Protein AF-A0A5M9JIN4-F1 (afdb_monomer)

Organism: Monilinia fructicola (NCBI:txid38448)

Sequence (769 aa):
MAGIDHVDLVVVGAGWFGLAGAKTYLQIHPEANIVVLADNETIGGVWANDRLYPGLKTNNILGALEYSEFPMTTEKYGVKPGEYIPGSVIHQYLEDFAKEYNVYDKIRFVSKALSAEHKDGGGWIITIASSVSPANFDEYKISTSKLIVATGLTSEAFVPSLPGTENFAAPLFHAKEFPNHLDTLETAKKVCVFGGAKSSYDMAYAYASKGIHVDWIIRESGHGPGWMSESPCIYGDYDGYGTIRSWLHGTTAGRWFVDKYWENSNAEIKMVNNYDGHPETAKLKPWSNSFFVGSMLSILNHDTDIFELLRKGVISVHIGDIVNLSANTVNLSNGDKIQTDAFVCATGWKHIPPLEFLPKGIDLGLPHTPEPGEPDALIERADEEILARFPRLRDQPISSKKAKSMEGTPEGKLEPFRLFRFMVSAQIHRISRYRFYGLHSISLYVVYVPISSTLVEPPRKWFSSPATTKVQIPELADTEDPPAYTPYDTPAQSIVSVAPPDFSSLPSSSSPSNIPSSIPSSIPISNPVSSSRSVSLSGPLRILDSVSASSSVTLYHHVTVTGPVKSSSKVHLYDDVTVEGDVKSSSSVVLDGGEEKGGVRILGTVKSSSSVEMTGDVYVQEDVKSSSKVVLEGVGGLVRIGGKVDASGSVSIKGRVEVEKVESSGKIVIQSLEKQKVVFGELDSRGGMEIEGDVEIRSEFKASGNVRIIGRLHVYGDFTVKAMSKSALAQNSLWMEKDDTWELRAHDIVSEFGYNNQPAFERRMNIFL

Solvent-accessible surface area (backbone atoms only — not comparable to full-atom values): 42097 Å² total; per-residue (Å²): 128,83,82,69,49,77,33,63,29,39,28,39,21,43,13,73,45,22,50,37,49,51,38,47,46,36,78,75,40,76,87,58,52,54,40,32,25,17,65,42,87,44,57,27,54,76,35,8,68,84,48,49,55,87,83,46,51,45,87,46,38,56,90,62,63,43,49,96,93,52,77,82,51,42,92,82,63,74,54,49,84,81,37,61,41,42,39,69,50,52,21,51,52,48,48,51,52,25,52,77,60,66,42,48,90,31,53,40,55,25,26,34,54,52,31,44,34,58,41,92,95,51,22,40,36,37,36,28,37,34,52,92,43,101,90,50,66,56,75,47,55,42,32,25,41,26,40,38,43,18,61,63,66,73,66,48,75,36,77,66,68,56,52,40,55,94,48,39,73,34,59,73,45,45,65,74,49,42,52,84,46,56,63,50,73,76,72,42,65,30,32,33,36,35,32,39,34,65,61,26,54,51,52,47,44,57,38,35,79,69,71,22,32,28,48,33,34,28,39,55,30,36,71,46,32,32,44,67,42,80,85,79,56,33,50,62,63,90,75,69,50,46,70,60,48,50,41,31,50,59,34,73,69,28,35,51,51,53,50,51,50,51,54,49,53,54,50,50,47,46,56,76,69,39,22,83,77,38,80,48,40,40,69,51,50,49,63,52,62,72,66,80,52,55,91,37,55,35,58,88,75,64,98,62,69,64,65,59,38,30,75,68,64,33,34,46,68,41,78,27,38,82,66,35,38,48,45,45,30,43,32,32,71,77,68,51,73,49,68,35,55,32,37,37,39,28,59,56,46,40,92,60,73,83,52,47,60,34,60,82,88,66,70,53,32,60,65,42,78,70,70,98,80,75,81,59,64,64,58,56,51,47,50,50,54,50,38,66,62,26,52,70,56,74,73,66,78,78,51,37,98,57,54,56,83,58,56,83,55,77,89,68,76,59,41,68,75,53,28,56,90,41,30,29,29,59,51,52,59,56,57,55,70,78,60,67,97,89,70,79,71,55,44,58,37,42,57,64,77,73,86,54,34,83,76,40,60,73,60,76,70,77,77,66,68,81,90,65,85,82,68,76,82,80,84,85,65,99,52,98,64,74,83,76,87,71,69,94,74,79,100,78,80,83,84,75,92,74,78,79,85,75,86,83,76,78,82,81,86,83,87,90,83,88,74,91,89,81,79,78,90,45,58,75,37,79,58,63,48,71,40,83,43,64,44,78,50,72,38,62,32,35,32,67,26,31,40,38,18,65,21,32,34,37,42,23,48,46,26,38,26,58,24,37,38,40,16,60,23,40,35,39,40,32,41,19,23,40,27,59,23,37,39,41,18,57,25,31,34,39,40,32,5,47,76,61,103,55,18,29,38,29,57,24,41,37,36,19,59,29,29,38,38,39,31,10,25,29,40,32,47,32,34,40,38,16,59,35,27,37,37,40,33,8,53,87,29,44,30,35,32,60,27,43,37,40,22,64,16,31,39,40,40,30,24,19,34,39,35,37,28,40,41,26,56,19,44,39,38,38,40,26,42,94,94,26,61,26,40,32,32,30,42,37,27,62,17,33,38,40,40,33,34,45,37,41,30,62,38,41,41,37,32,55,26,52,56,46,75,53,50,43,50,44,37,70,35,57,78,45,74,73,36,79,57,87,83,63,80,80,85,67,69,80,54,76,64,85,81,94,83,87,91,87,87,87,81,90,87,81,87,85,88,83,88,90,73,44,43,67,65,71,83,72,24,61,64,37,97

Radius of gyration: 34.17 Å; Cα contacts (8 Å, |Δi|>4): 1682; chains: 1; bounding box: 79×73×106 Å

Structure (mmCIF, N/CA/C/O backbone):
data_AF-A0A5M9JIN4-F1
#
_entry.id   AF-A0A5M9JIN4-F1
#
loop_
_atom_site.group_PDB
_atom_site.id
_atom_site.type_symbol
_atom_site.label_atom_id
_atom_site.label_alt_id
_atom_site.label_comp_id
_atom_site.label_asym_id
_atom_site.label_entity_id
_atom_site.label_seq_id
_atom_site.pdbx_PDB_ins_code
_atom_site.Cartn_x
_atom_site.Cartn_y
_atom_site.Cartn_z
_atom_site.occupancy
_atom_site.B_iso_or_equiv
_atom_site.auth_seq_id
_atom_site.auth_comp_id
_atom_site.auth_asym_id
_atom_site.auth_atom_id
_atom_site.pdbx_PDB_model_num
ATOM 1 N N . MET A 1 1 ? 19.841 -37.073 0.890 1.00 36.66 1 MET A N 1
ATOM 2 C CA . MET A 1 1 ? 19.098 -35.888 1.370 1.00 36.66 1 MET A CA 1
ATOM 3 C C . MET A 1 1 ? 18.018 -35.604 0.344 1.00 36.66 1 MET A C 1
ATOM 5 O O . MET A 1 1 ? 18.291 -35.834 -0.830 1.00 36.66 1 MET A O 1
ATOM 9 N N . ALA A 1 2 ? 16.824 -35.165 0.749 1.00 45.19 2 ALA A N 1
ATOM 10 C CA . ALA A 1 2 ? 15.887 -34.581 -0.211 1.00 45.19 2 ALA A CA 1
ATOM 11 C C . ALA A 1 2 ? 16.501 -33.292 -0.787 1.00 45.19 2 ALA A C 1
ATOM 13 O O . ALA A 1 2 ? 17.281 -32.628 -0.098 1.00 45.19 2 ALA A O 1
ATOM 14 N N . GLY A 1 3 ? 16.205 -32.973 -2.046 1.00 64.38 3 GLY A N 1
ATOM 15 C CA . GLY A 1 3 ? 16.607 -31.693 -2.627 1.00 64.38 3 GLY A CA 1
ATOM 16 C C . GLY A 1 3 ? 15.828 -30.546 -1.983 1.00 64.38 3 GLY A C 1
ATOM 17 O O . GLY A 1 3 ? 14.678 -30.728 -1.595 1.00 64.38 3 GLY A O 1
ATOM 18 N N . ILE A 1 4 ? 16.448 -29.371 -1.879 1.00 80.38 4 ILE A N 1
ATOM 19 C CA . ILE A 1 4 ? 15.707 -28.130 -1.629 1.00 80.38 4 ILE A CA 1
ATOM 20 C C . ILE A 1 4 ? 15.079 -27.731 -2.967 1.00 80.38 4 ILE A C 1
ATOM 22 O O . ILE A 1 4 ? 15.813 -27.558 -3.942 1.00 80.38 4 ILE A O 1
ATOM 26 N N . ASP A 1 5 ? 13.753 -27.590 -3.015 1.00 86.69 5 ASP A N 1
ATOM 27 C CA . ASP A 1 5 ? 13.032 -27.162 -4.221 1.00 86.69 5 ASP A CA 1
ATOM 28 C C . ASP A 1 5 ? 13.601 -25.840 -4.766 1.00 86.69 5 ASP A C 1
ATOM 30 O O . ASP A 1 5 ? 14.046 -24.974 -4.001 1.00 86.69 5 ASP A O 1
ATOM 34 N N . HIS A 1 6 ? 13.572 -25.659 -6.089 1.00 92.56 6 HIS A N 1
ATOM 35 C CA . HIS A 1 6 ? 14.017 -24.424 -6.735 1.00 92.56 6 HIS A CA 1
ATOM 36 C C . HIS A 1 6 ? 12.909 -23.772 -7.567 1.00 92.56 6 HIS A C 1
ATOM 38 O O . HIS A 1 6 ? 12.244 -24.438 -8.361 1.00 92.56 6 HIS A O 1
ATOM 44 N N . VAL A 1 7 ? 12.730 -22.462 -7.378 1.00 94.69 7 VAL A N 1
ATOM 45 C CA . VAL A 1 7 ? 11.703 -21.636 -8.033 1.00 94.69 7 VAL A CA 1
ATOM 46 C C . VAL A 1 7 ? 12.300 -20.290 -8.468 1.00 94.69 7 VAL A C 1
ATOM 48 O O . VAL A 1 7 ? 13.159 -19.732 -7.783 1.00 94.69 7 VAL A O 1
ATOM 51 N N . ASP A 1 8 ? 11.832 -19.717 -9.574 1.00 91.12 8 ASP A N 1
ATOM 52 C CA . ASP A 1 8 ? 12.336 -18.452 -10.138 1.00 91.12 8 ASP A CA 1
ATOM 53 C C . ASP A 1 8 ? 12.080 -17.231 -9.241 1.00 91.12 8 ASP A C 1
ATOM 55 O O . ASP A 1 8 ? 12.816 -16.233 -9.305 1.00 91.12 8 ASP A O 1
ATOM 59 N N . LEU A 1 9 ? 11.012 -17.319 -8.439 1.00 92.69 9 LEU A N 1
ATOM 60 C CA . LEU A 1 9 ? 10.516 -16.297 -7.522 1.00 92.69 9 LEU A CA 1
ATOM 61 C C . LEU A 1 9 ? 9.719 -16.935 -6.367 1.00 92.69 9 LEU A C 1
ATOM 63 O O . LEU A 1 9 ? 8.811 -17.734 -6.605 1.00 92.69 9 LEU A O 1
ATOM 67 N N . VAL A 1 10 ? 9.989 -16.500 -5.132 1.00 95.69 10 VAL A N 1
ATOM 68 C CA . VAL A 1 10 ? 9.053 -16.635 -3.999 1.00 95.69 10 VAL A CA 1
ATOM 69 C C . VAL A 1 10 ? 8.389 -15.287 -3.708 1.00 95.69 10 VAL A C 1
ATOM 71 O O . VAL A 1 10 ? 9.062 -14.257 -3.664 1.00 95.69 10 VAL A O 1
ATOM 74 N N . VAL A 1 11 ? 7.079 -15.298 -3.467 1.00 94.81 11 VAL A N 1
ATOM 75 C CA . VAL A 1 11 ? 6.290 -14.149 -2.998 1.00 94.81 11 VAL A CA 1
ATOM 76 C C . VAL A 1 11 ? 5.764 -14.448 -1.595 1.00 94.81 11 VAL A C 1
ATOM 78 O O . VAL A 1 11 ? 5.015 -15.402 -1.410 1.00 94.81 11 VAL A O 1
ATOM 81 N N . VAL A 1 12 ? 6.135 -13.654 -0.591 1.00 93.88 12 VAL A N 1
ATOM 82 C CA . VAL A 1 12 ? 5.700 -13.852 0.802 1.00 93.88 12 VAL A CA 1
ATOM 83 C C . VAL A 1 12 ? 4.478 -12.981 1.097 1.00 93.88 12 VAL A C 1
ATOM 85 O O . VAL A 1 12 ? 4.615 -11.774 1.290 1.00 93.88 12 VAL A O 1
ATOM 88 N N . GLY A 1 13 ? 3.299 -13.603 1.155 1.00 92.62 13 GLY A N 1
ATOM 89 C CA . GLY A 1 13 ? 1.999 -12.992 1.443 1.00 92.62 13 GLY A CA 1
ATOM 90 C C . GLY A 1 13 ? 1.053 -12.998 0.236 1.00 92.62 13 GLY A C 1
ATOM 91 O O . GLY A 1 13 ? 1.277 -12.270 -0.723 1.00 92.62 13 GLY A O 1
ATOM 92 N N . ALA A 1 14 ? -0.060 -13.738 0.304 1.00 94.88 14 ALA A N 1
ATOM 93 C CA . ALA A 1 14 ? -1.120 -13.755 -0.721 1.00 94.88 14 ALA A CA 1
ATOM 94 C C . ALA A 1 14 ? -2.182 -12.641 -0.542 1.00 94.88 14 ALA A C 1
ATOM 96 O O . ALA A 1 14 ? -3.376 -12.854 -0.758 1.00 94.88 14 ALA A O 1
ATOM 97 N N . GLY A 1 15 ? -1.754 -11.456 -0.093 1.00 90.56 15 GLY A N 1
ATOM 98 C CA . GLY A 1 15 ? -2.583 -10.247 -0.022 1.00 90.56 15 GLY A CA 1
ATOM 99 C C . GLY A 1 15 ? -2.423 -9.351 -1.255 1.00 90.56 15 GLY A C 1
ATOM 100 O O . GLY A 1 15 ? -1.681 -9.685 -2.177 1.00 90.56 15 GLY A O 1
ATOM 101 N N . TRP A 1 16 ? -3.070 -8.179 -1.238 1.00 87.62 16 TRP A N 1
ATOM 102 C CA . TRP A 1 16 ? -3.157 -7.236 -2.370 1.00 87.62 16 TRP A CA 1
ATOM 103 C C . TRP A 1 16 ? -1.831 -7.024 -3.130 1.00 87.62 16 TRP A C 1
ATOM 105 O O . TRP A 1 16 ? -1.786 -7.123 -4.358 1.00 87.62 16 TRP A O 1
ATOM 115 N N . PHE A 1 17 ? -0.741 -6.793 -2.390 1.00 84.12 17 PHE A N 1
ATOM 116 C CA . PHE A 1 17 ? 0.610 -6.560 -2.917 1.00 84.12 17 PHE A CA 1
ATOM 117 C C . PHE A 1 17 ? 1.254 -7.806 -3.533 1.00 84.12 17 PHE A C 1
ATOM 119 O O . PHE A 1 17 ? 1.921 -7.717 -4.563 1.00 84.12 17 PHE A O 1
ATOM 126 N N . GLY A 1 18 ? 1.044 -8.976 -2.928 1.00 89.00 18 GLY A N 1
ATOM 127 C CA . GLY A 1 18 ? 1.618 -10.229 -3.409 1.00 89.00 18 GLY A CA 1
ATOM 128 C C . GLY A 1 18 ? 0.915 -10.747 -4.656 1.00 89.00 18 GLY A C 1
ATOM 129 O O . GLY A 1 18 ? 1.585 -11.185 -5.587 1.00 89.00 18 GLY A O 1
ATOM 130 N N . LEU A 1 19 ? -0.414 -10.616 -4.725 1.00 92.88 19 LEU A N 1
ATOM 131 C CA . LEU A 1 19 ? -1.185 -10.979 -5.917 1.00 92.88 19 LEU A CA 1
ATOM 132 C C . LEU A 1 19 ? -0.826 -10.075 -7.103 1.00 92.88 19 LEU A C 1
ATOM 134 O O . LEU A 1 19 ? -0.559 -10.583 -8.190 1.00 92.88 19 LEU A O 1
ATOM 138 N N . ALA A 1 20 ? -0.709 -8.759 -6.887 1.00 86.94 20 ALA A N 1
ATOM 139 C CA . ALA A 1 20 ? -0.251 -7.823 -7.916 1.00 86.94 20 ALA A CA 1
ATOM 140 C C . ALA A 1 20 ? 1.187 -8.111 -8.379 1.00 86.94 20 ALA A C 1
ATOM 142 O O . ALA A 1 20 ? 1.458 -8.120 -9.581 1.00 86.94 20 ALA A O 1
ATOM 143 N N . GLY A 1 21 ? 2.101 -8.384 -7.441 1.00 84.94 21 GLY A N 1
ATOM 144 C CA . GLY A 1 21 ? 3.490 -8.744 -7.732 1.00 84.94 21 GLY A CA 1
ATOM 145 C C . GLY A 1 21 ? 3.609 -10.045 -8.531 1.00 84.94 21 GLY A C 1
ATOM 146 O O . GLY A 1 21 ? 4.276 -10.065 -9.563 1.00 84.94 21 GLY A O 1
ATOM 147 N N . ALA A 1 22 ? 2.910 -11.104 -8.110 1.00 90.06 22 ALA A N 1
ATOM 148 C CA . ALA A 1 22 ? 2.872 -12.395 -8.797 1.00 90.06 22 ALA A CA 1
ATOM 149 C C . ALA A 1 22 ? 2.276 -12.277 -10.211 1.00 90.06 22 ALA A C 1
ATOM 151 O O . ALA A 1 22 ? 2.917 -12.683 -11.180 1.00 90.06 22 ALA A O 1
ATOM 152 N N . LYS A 1 23 ? 1.102 -11.644 -10.345 1.00 91.50 23 LYS A N 1
ATOM 153 C CA . LYS A 1 23 ? 0.431 -11.386 -11.631 1.00 91.50 23 LYS A CA 1
ATOM 154 C C . LYS A 1 23 ? 1.314 -10.580 -12.581 1.00 91.50 23 LYS A C 1
ATOM 156 O O . LYS A 1 23 ? 1.447 -10.932 -13.750 1.00 91.50 23 LYS A O 1
ATOM 161 N N . THR A 1 24 ? 1.950 -9.515 -12.092 1.00 84.94 24 THR A N 1
ATOM 162 C CA . THR A 1 24 ? 2.826 -8.669 -12.920 1.00 84.94 24 THR A CA 1
ATOM 163 C C . THR A 1 24 ? 4.086 -9.417 -13.347 1.00 84.94 24 THR A C 1
ATOM 165 O O . THR A 1 24 ? 4.521 -9.273 -14.486 1.00 84.94 24 THR A O 1
ATOM 168 N N . TYR A 1 25 ? 4.655 -10.248 -12.470 1.00 85.31 25 TYR A N 1
ATOM 169 C CA . TYR A 1 25 ? 5.806 -11.079 -12.808 1.00 85.31 25 TYR A CA 1
ATOM 170 C C . TYR A 1 25 ? 5.457 -12.138 -13.869 1.00 85.31 25 TYR A C 1
ATOM 172 O O . TYR A 1 25 ? 6.188 -12.261 -14.849 1.00 85.31 25 TYR A O 1
ATOM 180 N N . LEU A 1 26 ? 4.317 -12.832 -13.745 1.00 89.00 26 LEU A N 1
ATOM 181 C CA . LEU A 1 26 ? 3.836 -13.796 -14.749 1.00 89.00 26 LEU A CA 1
ATOM 182 C C . LEU A 1 26 ? 3.468 -13.133 -16.089 1.00 89.00 26 LEU A C 1
ATOM 184 O O . LEU A 1 26 ? 3.751 -13.702 -17.138 1.00 89.00 26 LEU A O 1
ATOM 188 N N . GLN A 1 27 ? 2.937 -11.902 -16.091 1.00 86.50 27 GLN A N 1
ATOM 189 C CA . GLN A 1 27 ? 2.724 -11.122 -17.326 1.00 86.50 27 GLN A CA 1
ATOM 190 C C . GLN A 1 27 ? 4.030 -10.828 -18.102 1.00 86.50 27 GLN A C 1
ATOM 192 O O . GLN A 1 27 ? 3.966 -10.471 -19.277 1.00 86.50 27 GLN A O 1
ATOM 197 N N . ILE A 1 28 ? 5.201 -10.942 -17.463 1.00 85.50 28 ILE A N 1
ATOM 198 C CA . ILE A 1 28 ? 6.523 -10.688 -18.067 1.00 85.50 28 ILE A CA 1
ATOM 199 C C . ILE A 1 28 ? 7.279 -12.003 -18.320 1.00 85.50 28 ILE A C 1
ATOM 201 O O . ILE A 1 28 ? 8.009 -12.108 -19.303 1.00 85.50 28 ILE A O 1
ATOM 205 N N . HIS A 1 29 ? 7.082 -13.006 -17.459 1.00 85.38 29 HIS A N 1
ATOM 206 C CA . HIS A 1 29 ? 7.711 -14.328 -17.526 1.00 85.38 29 HIS A CA 1
ATOM 207 C C . HIS A 1 29 ? 6.638 -15.436 -17.413 1.00 85.38 29 HIS A C 1
ATOM 209 O O . HIS A 1 29 ? 6.506 -16.033 -16.343 1.00 85.38 29 HIS A O 1
ATOM 215 N N . PRO A 1 30 ? 5.856 -15.725 -18.476 1.00 90.75 30 PRO A N 1
ATOM 216 C CA . PRO A 1 30 ? 4.694 -16.623 -18.384 1.00 90.75 30 PRO A CA 1
ATOM 217 C C . PRO A 1 30 ? 5.031 -18.051 -17.938 1.00 90.75 30 PRO A C 1
ATOM 219 O O . PRO A 1 30 ? 4.301 -18.646 -17.151 1.00 90.75 30 PRO A O 1
ATOM 222 N N . GLU A 1 31 ? 6.178 -18.568 -18.383 1.00 91.19 31 GLU A N 1
ATOM 223 C CA . GLU A 1 31 ? 6.658 -19.925 -18.080 1.00 91.19 31 GLU A CA 1
ATOM 224 C C . GLU A 1 31 ? 7.358 -20.046 -16.711 1.00 91.19 31 GLU A C 1
ATOM 226 O O . GLU A 1 31 ? 7.889 -21.106 -16.380 1.00 91.19 31 GLU A O 1
ATOM 231 N N . ALA A 1 32 ? 7.431 -18.971 -15.917 1.00 91.19 32 ALA A N 1
ATOM 232 C CA . ALA A 1 32 ? 8.223 -18.976 -14.691 1.00 91.19 32 ALA A CA 1
ATOM 233 C C . ALA A 1 32 ? 7.597 -19.834 -13.579 1.00 91.19 32 ALA A C 1
ATOM 235 O O . ALA A 1 32 ? 6.413 -19.722 -13.243 1.00 91.19 32 ALA A O 1
ATOM 236 N N . ASN A 1 33 ? 8.434 -20.638 -12.927 1.00 94.25 33 ASN A N 1
ATOM 237 C CA . ASN A 1 33 ? 8.048 -21.409 -11.759 1.00 94.25 33 ASN A CA 1
ATOM 238 C C . ASN A 1 33 ? 8.060 -20.494 -10.528 1.00 94.25 33 ASN A C 1
ATOM 240 O O . ASN A 1 33 ? 9.123 -20.217 -9.972 1.00 94.25 33 ASN A O 1
ATOM 244 N N . ILE A 1 34 ? 6.891 -20.005 -10.108 1.00 95.50 34 ILE A N 1
ATOM 245 C CA . ILE A 1 34 ? 6.748 -19.143 -8.925 1.00 95.50 34 ILE A CA 1
ATOM 246 C C . ILE A 1 34 ? 5.939 -19.820 -7.820 1.00 95.50 34 ILE A C 1
ATOM 248 O O . ILE A 1 34 ? 5.050 -20.627 -8.094 1.00 95.50 34 ILE A O 1
ATOM 252 N N . VAL A 1 35 ? 6.204 -19.429 -6.574 1.00 97.25 35 VAL A N 1
ATOM 253 C CA . VAL A 1 35 ? 5.407 -19.813 -5.400 1.00 97.25 35 VAL A CA 1
ATOM 254 C C . VAL A 1 35 ? 5.005 -18.567 -4.618 1.00 97.25 35 VAL A C 1
ATOM 256 O O . VAL A 1 35 ? 5.853 -17.742 -4.276 1.00 97.25 35 VAL A O 1
ATOM 259 N N . VAL A 1 36 ? 3.719 -18.455 -4.293 1.00 97.56 36 VAL A N 1
ATOM 260 C CA . VAL A 1 36 ? 3.182 -17.471 -3.346 1.00 97.56 36 VAL A CA 1
ATOM 261 C C . VAL A 1 36 ? 2.926 -18.184 -2.017 1.00 97.56 36 VAL A C 1
ATOM 263 O O . VAL A 1 36 ? 2.305 -19.239 -1.996 1.00 97.56 36 VAL A O 1
ATOM 266 N N . LEU A 1 37 ? 3.407 -17.638 -0.905 1.00 96.12 37 LEU A N 1
ATOM 267 C CA . LEU A 1 37 ? 3.230 -18.200 0.437 1.00 96.12 37 LEU A CA 1
ATOM 268 C C . LEU A 1 37 ? 2.169 -17.407 1.204 1.00 96.12 37 LEU A C 1
ATOM 270 O O . LEU A 1 37 ? 2.201 -16.174 1.196 1.00 96.12 37 LEU A O 1
ATOM 274 N N . ALA A 1 38 ? 1.258 -18.089 1.893 1.00 94.50 38 ALA A N 1
ATOM 275 C CA . ALA A 1 38 ? 0.264 -17.475 2.767 1.00 94.50 38 ALA A CA 1
ATOM 276 C C . ALA A 1 38 ? 0.273 -18.133 4.152 1.00 94.50 38 ALA A C 1
ATOM 278 O O . ALA A 1 38 ? 0.212 -19.350 4.257 1.00 94.50 38 ALA A O 1
ATOM 279 N N . ASP A 1 39 ? 0.322 -17.312 5.203 1.00 91.56 39 ASP A N 1
ATOM 280 C CA . ASP A 1 39 ? 0.165 -17.721 6.613 1.00 91.56 39 ASP A CA 1
ATOM 281 C C . ASP A 1 39 ? -1.288 -18.166 6.902 1.00 91.56 39 ASP A C 1
ATOM 283 O O . ASP A 1 39 ? -1.542 -19.031 7.730 1.00 91.56 39 ASP A O 1
ATOM 287 N N . ASN A 1 40 ? -2.241 -17.580 6.170 1.00 90.88 40 ASN A N 1
ATOM 288 C CA . ASN A 1 40 ? -3.679 -17.830 6.262 1.00 90.88 40 ASN A CA 1
ATOM 289 C C . ASN A 1 40 ? -4.116 -19.131 5.566 1.00 90.88 40 ASN A C 1
ATOM 291 O O . ASN A 1 40 ? -3.448 -19.626 4.651 1.00 90.88 40 ASN A O 1
ATOM 295 N N . GLU A 1 41 ? -5.291 -19.632 5.957 1.00 92.38 41 GLU A N 1
ATOM 296 C CA . GLU A 1 41 ? -5.986 -20.734 5.276 1.00 92.38 41 GLU A CA 1
ATOM 297 C C . GLU A 1 41 ? -6.524 -20.315 3.901 1.00 92.38 41 GLU A C 1
ATOM 299 O O . GLU A 1 41 ? -6.633 -21.146 3.002 1.00 92.38 41 GLU A O 1
ATOM 304 N N . THR A 1 42 ? -6.837 -19.026 3.721 1.00 95.19 42 THR A N 1
ATOM 305 C CA . THR A 1 42 ? -7.452 -18.496 2.497 1.00 95.19 42 THR A CA 1
ATOM 306 C C . THR A 1 42 ? -6.733 -17.259 1.934 1.00 95.19 42 THR A C 1
ATOM 308 O O . THR A 1 42 ? -5.830 -16.677 2.541 1.00 95.19 42 THR A O 1
ATOM 311 N N . ILE A 1 43 ? -7.103 -16.867 0.710 1.00 96.00 43 ILE A N 1
ATOM 312 C CA . ILE A 1 43 ? -6.483 -15.769 -0.047 1.00 96.00 43 ILE A CA 1
ATOM 313 C C . ILE A 1 43 ? -6.899 -14.377 0.461 1.00 96.00 43 ILE A C 1
ATOM 315 O O . ILE A 1 43 ? -7.973 -14.206 1.019 1.00 96.00 43 ILE A O 1
ATOM 319 N N . GLY A 1 44 ? -6.074 -13.349 0.239 1.00 91.75 44 GLY A N 1
ATOM 320 C CA . GLY A 1 44 ? -6.418 -11.945 0.510 1.00 91.75 44 GLY A CA 1
ATOM 321 C C . GLY A 1 44 ? -5.662 -11.320 1.686 1.00 91.75 44 GLY A C 1
ATOM 322 O O . GLY A 1 44 ? -5.672 -10.096 1.852 1.00 91.75 44 GLY A O 1
ATOM 323 N N . GLY A 1 45 ? -4.939 -12.122 2.472 1.00 90.62 45 GLY A N 1
ATOM 324 C CA . GLY A 1 45 ? -4.061 -11.657 3.550 1.00 90.62 45 GLY A CA 1
ATOM 325 C C . GLY A 1 45 ? -4.840 -11.018 4.700 1.00 90.62 45 GLY A C 1
ATOM 326 O O . GLY A 1 45 ? -5.309 -11.712 5.590 1.00 90.62 45 GLY A O 1
ATOM 327 N N . VAL A 1 46 ? -4.994 -9.691 4.706 1.00 88.12 46 VAL A N 1
ATOM 328 C CA . VAL A 1 46 ? -5.859 -9.004 5.692 1.00 88.12 46 VAL A CA 1
ATOM 329 C C . VAL A 1 46 ? -7.350 -9.180 5.394 1.00 88.12 46 VAL A C 1
ATOM 331 O O . VAL A 1 46 ? -8.162 -9.046 6.301 1.00 88.12 46 VAL A O 1
ATOM 334 N N . TRP A 1 47 ? -7.679 -9.530 4.147 1.00 93.44 47 TRP A N 1
ATOM 335 C CA . TRP A 1 47 ? -9.018 -9.892 3.676 1.00 93.44 47 TRP A CA 1
ATOM 336 C C . TRP A 1 47 ? -9.163 -11.407 3.455 1.00 93.44 47 TRP A C 1
ATOM 338 O O . TRP A 1 47 ? -9.988 -11.840 2.656 1.00 93.44 47 TRP A O 1
ATOM 348 N N . ALA A 1 48 ? -8.333 -12.219 4.120 1.00 94.00 48 ALA A N 1
ATOM 349 C CA . ALA A 1 48 ? -8.549 -13.661 4.202 1.00 94.00 48 ALA A CA 1
ATOM 350 C C . ALA A 1 48 ? -9.872 -13.945 4.927 1.00 94.00 48 ALA A C 1
ATOM 352 O O . ALA A 1 48 ? -10.195 -13.255 5.893 1.00 94.00 48 ALA A O 1
ATOM 353 N N . ASN A 1 49 ? -10.643 -14.930 4.465 1.00 94.12 49 ASN A N 1
ATOM 354 C CA . ASN A 1 49 ? -11.963 -15.258 5.007 1.00 94.12 49 ASN A CA 1
ATOM 355 C C . ASN A 1 49 ? -11.882 -15.644 6.495 1.00 94.12 49 ASN A C 1
ATOM 357 O O . ASN A 1 49 ? -12.697 -15.195 7.294 1.00 94.12 49 ASN A O 1
ATOM 361 N N . ASP A 1 50 ? -10.819 -16.358 6.875 1.00 90.56 50 ASP A N 1
ATOM 362 C CA . ASP A 1 50 ? -10.422 -16.676 8.256 1.00 90.56 50 ASP A CA 1
ATOM 363 C C . ASP A 1 50 ? -10.064 -15.447 9.129 1.00 90.56 50 ASP A C 1
ATOM 365 O O . ASP A 1 50 ? -9.889 -15.567 10.339 1.00 90.56 50 ASP A O 1
ATOM 369 N N . ARG A 1 51 ? -9.999 -14.241 8.545 1.00 90.69 51 ARG A N 1
ATOM 370 C CA . ARG A 1 51 ? -9.804 -12.956 9.245 1.00 90.69 51 ARG A CA 1
ATOM 371 C C . ARG A 1 51 ? -11.008 -12.009 9.172 1.00 90.69 51 ARG A C 1
ATOM 373 O O . ARG A 1 51 ? -10.946 -10.918 9.743 1.00 90.69 51 ARG A O 1
ATOM 380 N N . LEU A 1 52 ? -12.092 -12.385 8.489 1.00 93.19 52 LEU A N 1
ATOM 381 C CA . LEU A 1 52 ? -13.292 -11.553 8.375 1.00 93.19 52 LEU A CA 1
ATOM 382 C C . LEU A 1 52 ? -14.194 -11.694 9.607 1.00 93.19 52 LEU A C 1
ATOM 384 O O . LEU A 1 52 ? -14.372 -12.781 10.148 1.00 93.19 52 LEU A O 1
ATOM 388 N N . TYR A 1 53 ? -14.826 -10.592 10.011 1.00 91.06 53 TYR A N 1
ATOM 389 C CA . TYR A 1 53 ? -15.820 -10.565 11.086 1.00 91.06 53 TYR A CA 1
ATOM 390 C C . TYR A 1 53 ? -17.090 -9.803 10.661 1.00 91.06 53 TYR A C 1
ATOM 392 O O . TYR A 1 53 ? -17.042 -9.005 9.715 1.00 91.06 53 TYR A O 1
ATOM 400 N N . PRO A 1 54 ? -18.244 -10.033 11.320 1.00 86.75 54 PRO A N 1
ATOM 401 C CA . PRO A 1 54 ? -19.510 -9.405 10.946 1.00 86.75 54 PRO A CA 1
ATOM 402 C C . PRO A 1 54 ? -19.432 -7.872 10.920 1.00 86.75 54 PRO A C 1
ATOM 404 O O . PRO A 1 54 ? -18.936 -7.251 11.855 1.00 86.75 54 PRO A O 1
ATOM 407 N N . GLY A 1 55 ? -19.941 -7.260 9.848 1.00 86.81 55 GLY A N 1
ATOM 408 C CA . GLY A 1 55 ? -19.951 -5.802 9.671 1.00 86.81 55 GLY A CA 1
ATOM 409 C C . GLY A 1 55 ? -18.645 -5.185 9.150 1.00 86.81 55 GLY A C 1
ATOM 410 O O . GLY A 1 55 ? -18.628 -3.987 8.877 1.00 86.81 55 GLY A O 1
ATOM 411 N N . LEU A 1 56 ? -17.572 -5.965 8.955 1.00 91.50 56 LEU A N 1
ATOM 412 C CA . LEU A 1 56 ? -16.321 -5.467 8.374 1.00 91.50 56 LEU A CA 1
ATOM 413 C C . LEU A 1 56 ? -16.523 -4.993 6.920 1.00 91.50 56 LEU A C 1
ATOM 415 O O . LEU A 1 56 ? -16.859 -5.781 6.032 1.00 91.50 56 LEU A O 1
ATOM 419 N N . LYS A 1 57 ? -16.256 -3.706 6.674 1.00 89.56 57 LYS A N 1
ATOM 420 C CA . LYS A 1 57 ? -16.261 -3.058 5.350 1.00 89.56 57 LYS A CA 1
ATOM 421 C C . LYS A 1 57 ? -15.003 -2.210 5.153 1.00 89.56 57 LYS A C 1
ATOM 423 O O . LYS A 1 57 ? -14.383 -1.764 6.121 1.00 89.56 57 LYS A O 1
ATOM 428 N N . THR A 1 58 ? -14.658 -1.934 3.902 1.00 83.50 58 THR A N 1
ATOM 429 C CA . THR A 1 58 ? -13.590 -1.002 3.517 1.00 83.50 58 THR A CA 1
ATOM 430 C C . THR A 1 58 ? -13.900 0.438 3.921 1.00 83.50 58 THR A C 1
ATOM 432 O O . THR A 1 58 ? -15.052 0.865 3.910 1.00 83.50 58 THR A O 1
ATOM 435 N N . ASN A 1 59 ? -12.857 1.230 4.189 1.00 76.81 59 ASN A N 1
ATOM 436 C CA . ASN A 1 59 ? -12.974 2.696 4.255 1.00 76.81 59 ASN A CA 1
ATOM 437 C C . ASN A 1 59 ? -13.160 3.323 2.854 1.00 76.81 59 ASN A C 1
ATOM 439 O O . ASN A 1 59 ? -13.520 4.484 2.741 1.00 76.81 59 ASN A O 1
ATOM 443 N N . ASN A 1 60 ? -12.919 2.567 1.782 1.00 75.50 60 ASN A N 1
ATOM 444 C CA . ASN A 1 60 ? -13.130 3.014 0.405 1.00 75.50 60 ASN A CA 1
ATOM 445 C C . ASN A 1 60 ? -14.523 2.610 -0.091 1.00 75.50 60 ASN A C 1
ATOM 447 O O . ASN A 1 60 ? -15.018 1.539 0.271 1.00 75.50 60 ASN A O 1
ATOM 451 N N . ILE A 1 61 ? -15.117 3.439 -0.945 1.00 76.12 61 ILE A N 1
ATOM 452 C CA . ILE A 1 61 ? -16.305 3.094 -1.735 1.00 76.12 61 ILE A CA 1
ATOM 453 C C . ILE A 1 61 ? -15.908 2.375 -3.036 1.00 76.12 61 ILE A C 1
ATOM 455 O O . ILE A 1 61 ? -14.730 2.346 -3.408 1.00 76.12 61 ILE A O 1
ATOM 459 N N . LEU A 1 62 ? -16.894 1.806 -3.733 1.00 74.88 62 LEU A N 1
ATOM 460 C CA . LEU A 1 62 ? -16.727 1.261 -5.087 1.00 74.88 62 LEU A CA 1
ATOM 461 C C . LEU A 1 62 ? -16.065 2.278 -6.043 1.00 74.88 62 LEU A C 1
ATOM 463 O O . LEU A 1 62 ? -16.352 3.473 -5.967 1.00 74.88 62 LEU A O 1
ATOM 467 N N . GLY A 1 63 ? -15.191 1.815 -6.940 1.00 67.69 63 GLY A N 1
ATOM 468 C CA . GLY A 1 63 ? -14.415 2.638 -7.875 1.00 67.69 63 GLY A CA 1
ATOM 469 C C . GLY A 1 63 ? -13.070 3.141 -7.333 1.00 67.69 63 GLY A C 1
ATOM 470 O O . GLY A 1 63 ? -12.226 3.569 -8.116 1.00 67.69 63 GLY A O 1
ATOM 471 N N . ALA A 1 64 ? -12.833 3.081 -6.015 1.00 66.81 64 ALA A N 1
ATOM 472 C CA . ALA A 1 64 ? -11.638 3.651 -5.372 1.00 66.81 64 ALA A CA 1
ATOM 473 C C . ALA A 1 64 ? -10.599 2.615 -4.885 1.00 66.81 64 ALA A C 1
ATOM 475 O O . ALA A 1 64 ? -9.572 2.992 -4.319 1.00 66.81 64 ALA A O 1
ATOM 476 N N . LEU A 1 65 ? -10.857 1.312 -5.062 1.00 73.12 65 LEU A N 1
ATOM 477 C CA . LEU A 1 65 ? -10.014 0.230 -4.524 1.00 73.12 65 LEU A CA 1
ATOM 478 C C . LEU A 1 65 ? -9.736 -0.898 -5.535 1.00 73.12 65 LEU A C 1
ATOM 480 O O . LEU A 1 65 ? -9.354 -1.992 -5.151 1.00 73.12 65 LEU A O 1
ATOM 484 N N . GLU A 1 66 ? -9.905 -0.661 -6.831 1.00 79.75 66 GLU A N 1
ATOM 485 C CA . GLU A 1 66 ? -9.757 -1.694 -7.867 1.00 79.75 66 GLU A CA 1
ATOM 486 C C . GLU A 1 66 ? -8.355 -1.724 -8.498 1.00 79.75 66 GLU A C 1
ATOM 488 O O . GLU A 1 66 ? -7.671 -0.700 -8.574 1.00 79.75 66 GLU A O 1
ATOM 493 N N . TYR A 1 67 ? -7.920 -2.904 -8.946 1.00 81.00 67 TYR A N 1
ATOM 494 C CA . TYR A 1 67 ? -6.783 -3.081 -9.855 1.00 81.00 67 TYR A CA 1
ATOM 495 C C . TYR A 1 67 ? -7.091 -2.475 -11.230 1.00 81.00 67 TYR A C 1
ATOM 497 O O . TYR A 1 67 ? -8.218 -2.568 -11.719 1.00 81.00 67 TYR A O 1
ATOM 505 N N . SER A 1 68 ? -6.079 -1.912 -11.892 1.00 76.38 68 SER A N 1
ATOM 506 C CA . SER A 1 68 ? -6.255 -1.132 -13.126 1.00 76.38 68 SER A CA 1
ATOM 507 C C . SER A 1 68 ? -6.753 -1.970 -14.310 1.00 76.38 68 SER A C 1
ATOM 509 O O . SER A 1 68 ? -7.497 -1.475 -15.153 1.00 76.38 68 SER A O 1
ATOM 511 N N . GLU A 1 69 ? -6.386 -3.255 -14.346 1.00 79.00 69 GLU A N 1
ATOM 512 C CA . GLU A 1 69 ? -6.805 -4.212 -15.380 1.00 79.00 69 GLU A CA 1
ATOM 513 C C . GLU A 1 69 ? -7.989 -5.108 -14.944 1.00 79.00 69 GLU A C 1
ATOM 515 O O . GLU A 1 69 ? -8.379 -5.989 -15.706 1.00 79.00 69 GLU A O 1
ATOM 520 N N . PHE A 1 70 ? -8.574 -4.914 -13.748 1.00 88.62 70 PHE A N 1
ATOM 521 C CA . PHE A 1 70 ? -9.631 -5.791 -13.211 1.00 88.62 70 PHE A CA 1
ATOM 522 C C . PHE A 1 70 ? -10.669 -5.023 -12.356 1.00 88.62 70 PHE A C 1
ATOM 524 O O . PHE A 1 70 ? -10.565 -5.006 -11.126 1.00 88.62 70 PHE A O 1
ATOM 531 N N . PRO A 1 71 ? -11.674 -4.373 -12.972 1.00 89.31 71 PRO A N 1
ATOM 532 C CA . PRO A 1 71 ? -12.676 -3.576 -12.258 1.00 89.31 71 PRO A CA 1
ATOM 533 C C . PRO A 1 71 ? -13.672 -4.420 -11.438 1.00 89.31 71 PRO A C 1
ATOM 535 O O . PRO A 1 71 ? -13.940 -5.589 -11.730 1.00 89.31 71 PRO A O 1
ATOM 538 N N . MET A 1 72 ? -14.267 -3.800 -10.419 1.00 86.50 72 MET A N 1
ATOM 539 C CA . MET A 1 72 ? -15.294 -4.371 -9.547 1.00 86.50 72 MET A CA 1
ATOM 540 C C . MET A 1 72 ? -16.669 -3.872 -9.993 1.00 86.50 72 MET A C 1
ATOM 542 O O . MET A 1 72 ? -17.137 -2.817 -9.579 1.00 86.50 72 MET A O 1
ATOM 546 N N . THR A 1 73 ? -17.340 -4.627 -10.862 1.00 89.94 73 THR A N 1
ATOM 547 C CA . THR A 1 73 ? -18.656 -4.221 -11.375 1.00 89.94 73 THR A CA 1
ATOM 548 C C . THR A 1 73 ? -19.790 -4.547 -10.396 1.00 89.94 73 THR A C 1
ATOM 550 O O . THR A 1 73 ? -19.797 -5.598 -9.745 1.00 89.94 73 THR A O 1
ATOM 553 N N . THR A 1 74 ? -20.788 -3.664 -10.315 1.00 90.56 74 THR A N 1
ATOM 554 C CA . THR A 1 74 ? -21.983 -3.845 -9.470 1.00 90.56 74 THR A CA 1
ATOM 555 C C . THR A 1 74 ? -22.752 -5.117 -9.828 1.00 90.56 74 THR A C 1
ATOM 557 O O . THR A 1 74 ? -23.252 -5.804 -8.941 1.00 90.56 74 THR A O 1
ATOM 560 N N . GLU A 1 75 ? -22.795 -5.484 -11.110 1.00 93.25 75 GLU A N 1
ATOM 561 C CA . GLU A 1 75 ? -23.472 -6.682 -11.617 1.00 93.25 75 GLU A CA 1
ATOM 562 C C . GLU A 1 75 ? -22.832 -7.980 -11.111 1.00 93.25 75 GLU A C 1
ATOM 564 O O . GLU A 1 75 ? -23.530 -8.980 -10.949 1.00 93.25 75 GLU A O 1
ATOM 569 N N . LYS A 1 76 ? -21.513 -7.974 -10.873 1.00 94.44 76 LYS A N 1
ATOM 570 C CA . LYS A 1 76 ? -20.766 -9.149 -10.410 1.00 94.44 76 LYS A CA 1
ATOM 571 C C . LYS A 1 76 ? -20.683 -9.224 -8.885 1.00 94.44 76 LYS A C 1
ATOM 573 O O . LYS A 1 76 ? -20.805 -10.310 -8.326 1.00 94.44 76 LYS A O 1
ATOM 578 N N . TYR A 1 77 ? -20.469 -8.088 -8.222 1.00 94.56 77 TYR A N 1
ATOM 579 C CA . TYR A 1 77 ? -20.117 -8.041 -6.799 1.00 94.56 77 TYR A CA 1
ATOM 580 C C . TYR A 1 77 ? -21.214 -7.458 -5.886 1.00 94.56 77 TYR A C 1
ATOM 582 O O . TYR A 1 77 ? -21.056 -7.452 -4.668 1.00 94.56 77 TYR A O 1
ATOM 590 N N . GLY A 1 78 ? -22.333 -6.977 -6.440 1.00 93.50 78 GLY A N 1
ATOM 591 C CA . GLY A 1 78 ? -23.533 -6.561 -5.695 1.00 93.50 78 GLY A CA 1
ATOM 592 C C . GLY A 1 78 ? -23.452 -5.216 -4.955 1.00 93.50 78 GLY A C 1
ATOM 593 O O . GLY A 1 78 ? -24.469 -4.742 -4.449 1.00 93.50 78 GLY A O 1
ATOM 594 N N . VAL A 1 79 ? -22.275 -4.587 -4.911 1.00 89.56 79 VAL A N 1
ATOM 595 C CA . VAL A 1 79 ? -22.032 -3.258 -4.322 1.00 89.56 79 VAL A CA 1
ATOM 596 C C . VAL A 1 79 ? -22.307 -2.171 -5.364 1.00 89.56 79 VAL A C 1
ATOM 598 O O . VAL A 1 79 ? -21.889 -2.309 -6.513 1.00 89.56 79 VAL A O 1
ATOM 601 N N . LYS A 1 80 ? -23.003 -1.092 -4.993 1.00 85.31 80 LYS A N 1
ATOM 602 C CA . LYS A 1 80 ? -23.322 0.040 -5.888 1.00 85.31 80 LYS A CA 1
ATOM 603 C C . LYS A 1 80 ? -22.293 1.178 -5.770 1.00 85.31 80 LYS A C 1
ATOM 605 O O . LYS A 1 80 ? -21.611 1.280 -4.748 1.00 85.31 80 LYS A O 1
ATOM 610 N N . PRO A 1 81 ? -22.202 2.084 -6.762 1.00 76.62 81 PRO A N 1
ATOM 611 C CA . PRO A 1 81 ? -21.438 3.323 -6.623 1.00 76.62 81 PRO A CA 1
ATOM 612 C C . PRO A 1 81 ? -21.850 4.098 -5.363 1.00 76.62 81 PRO A C 1
ATOM 614 O O . PRO A 1 81 ? -23.039 4.273 -5.102 1.00 76.62 81 PRO A O 1
ATOM 617 N N . GLY A 1 82 ? -20.866 4.541 -4.575 1.00 69.44 82 GLY A N 1
ATOM 618 C CA . GLY A 1 82 ? -21.085 5.216 -3.288 1.00 69.44 82 GLY A CA 1
ATOM 619 C C . GLY A 1 82 ? -21.278 4.292 -2.075 1.00 69.44 82 GLY A C 1
ATOM 620 O O . GLY A 1 82 ? -21.267 4.782 -0.950 1.00 69.44 82 GLY A O 1
ATOM 621 N N . GLU A 1 83 ? -21.406 2.972 -2.253 1.00 77.81 83 GLU A N 1
ATOM 622 C CA . GLU A 1 83 ? -21.471 2.019 -1.135 1.00 77.81 83 GLU A CA 1
ATOM 623 C C . GLU A 1 83 ? -20.064 1.558 -0.702 1.00 77.81 83 GLU A C 1
ATOM 625 O O . GLU A 1 83 ? -19.172 1.348 -1.530 1.00 77.81 83 GLU A O 1
ATOM 630 N N . TYR A 1 84 ? -19.864 1.379 0.611 1.00 83.06 84 TYR A N 1
ATOM 631 C CA . TYR A 1 84 ? -18.651 0.773 1.175 1.00 83.06 84 TYR A CA 1
ATOM 632 C C . TYR A 1 84 ? -18.621 -0.735 0.907 1.00 83.06 84 TYR A C 1
ATOM 634 O O . TYR A 1 84 ? -19.607 -1.435 1.146 1.00 83.06 84 TYR A O 1
ATOM 642 N N . ILE A 1 85 ? -17.472 -1.247 0.469 1.00 88.88 85 ILE A N 1
ATOM 643 C CA . ILE A 1 85 ? -17.316 -2.628 0.006 1.00 88.88 85 ILE A CA 1
ATOM 644 C C . ILE A 1 85 ? -17.202 -3.579 1.221 1.00 88.88 85 ILE A C 1
ATOM 646 O O . ILE A 1 85 ? -16.315 -3.393 2.061 1.00 88.88 85 ILE A O 1
ATOM 650 N N . PRO A 1 86 ? -18.059 -4.611 1.359 1.00 94.12 86 PRO A N 1
ATOM 651 C CA . PRO A 1 86 ? -17.934 -5.608 2.424 1.00 94.12 86 PRO A CA 1
ATOM 652 C C . PRO A 1 86 ? -16.635 -6.417 2.329 1.00 94.12 86 PRO A C 1
ATOM 654 O O . PRO A 1 86 ? -16.176 -6.744 1.235 1.00 94.12 86 PRO A O 1
ATOM 657 N N . GLY A 1 87 ? -16.071 -6.823 3.469 1.00 93.94 87 GLY A N 1
ATOM 658 C CA . GLY A 1 87 ? -14.830 -7.606 3.500 1.00 93.94 87 GLY A CA 1
ATOM 659 C C . GLY A 1 87 ? -14.916 -8.948 2.758 1.00 93.94 87 GLY A C 1
ATOM 660 O O . GLY A 1 87 ? -13.939 -9.370 2.146 1.00 93.94 87 GLY A O 1
ATOM 661 N N . SER A 1 88 ? -16.096 -9.575 2.724 1.00 95.62 88 SER A N 1
ATOM 662 C CA . SER A 1 88 ? -16.367 -10.785 1.932 1.00 95.62 88 SER A CA 1
ATOM 663 C C . SER A 1 88 ? -16.385 -10.528 0.421 1.00 95.62 88 SER A C 1
ATOM 665 O O . SER A 1 88 ? -15.954 -11.380 -0.351 1.00 95.62 88 SER A O 1
ATOM 667 N N . VAL A 1 89 ? -16.816 -9.340 -0.012 1.00 96.00 89 VAL A N 1
ATOM 668 C CA . VAL A 1 89 ? -16.745 -8.927 -1.421 1.00 96.00 89 VAL A CA 1
ATOM 669 C C . VAL A 1 89 ? -15.295 -8.663 -1.825 1.00 96.00 89 VAL A C 1
ATOM 671 O O . VAL A 1 89 ? -14.884 -9.084 -2.903 1.00 96.00 89 VAL A O 1
ATOM 674 N N . ILE A 1 90 ? -14.488 -8.058 -0.945 1.00 94.88 90 ILE A N 1
ATOM 675 C CA . ILE A 1 90 ? -13.040 -7.927 -1.169 1.00 94.88 90 ILE A CA 1
ATOM 676 C C . ILE A 1 90 ? -12.359 -9.299 -1.251 1.00 94.88 90 ILE A C 1
ATOM 678 O O . ILE A 1 90 ? -11.520 -9.502 -2.127 1.00 94.88 90 ILE A O 1
ATOM 682 N N . HIS A 1 91 ? -12.731 -10.247 -0.386 1.00 96.88 91 HIS A N 1
ATOM 683 C CA . HIS A 1 91 ? -12.219 -11.615 -0.452 1.00 96.88 91 HIS A CA 1
ATOM 684 C C . HIS A 1 91 ? -12.506 -12.257 -1.818 1.00 96.88 91 HIS A C 1
ATOM 686 O O . HIS A 1 91 ? -11.571 -12.677 -2.499 1.00 96.88 91 HIS A O 1
ATOM 692 N N . GLN A 1 92 ? -13.769 -12.240 -2.266 1.00 97.38 92 GLN A N 1
ATOM 693 C CA . GLN A 1 92 ? -14.162 -12.783 -3.571 1.00 97.38 92 GLN A CA 1
ATOM 694 C C . GLN A 1 92 ? -13.458 -12.072 -4.735 1.00 97.38 92 GLN A C 1
ATOM 696 O O . GLN A 1 92 ? -13.009 -12.716 -5.675 1.00 97.38 92 GLN A O 1
ATOM 701 N N . TYR A 1 93 ? -13.317 -10.748 -4.668 1.00 96.94 93 TYR A N 1
ATOM 702 C CA . TYR A 1 93 ? -12.623 -9.956 -5.683 1.00 96.94 93 TYR A CA 1
ATOM 703 C C . TYR A 1 93 ? -11.139 -10.342 -5.822 1.00 96.94 93 TYR A C 1
ATOM 705 O O . TYR A 1 93 ? -10.645 -10.503 -6.939 1.00 96.94 93 TYR A O 1
ATOM 713 N N . LEU A 1 94 ? -10.430 -10.528 -4.701 1.00 96.56 94 LEU A N 1
ATOM 714 C CA . LEU A 1 94 ? -9.025 -10.954 -4.702 1.00 96.56 94 LEU A CA 1
ATOM 715 C C . LEU A 1 94 ? -8.864 -12.425 -5.113 1.00 96.56 94 LEU A C 1
ATOM 717 O O . LEU A 1 94 ? -7.887 -12.764 -5.783 1.00 96.56 94 LEU A O 1
ATOM 721 N N . GLU A 1 95 ? -9.824 -13.282 -4.758 1.00 97.81 95 GLU A N 1
ATOM 722 C CA . GLU A 1 95 ? -9.891 -14.668 -5.226 1.00 97.81 95 GLU A CA 1
ATOM 723 C C . GLU A 1 95 ? -10.062 -14.738 -6.751 1.00 97.81 95 GLU A C 1
ATOM 725 O O . GLU A 1 95 ? -9.281 -15.395 -7.442 1.00 97.81 95 GLU A O 1
ATOM 730 N N . ASP A 1 96 ? -11.039 -14.008 -7.283 1.00 97.75 96 ASP A N 1
ATOM 731 C CA . ASP A 1 96 ? -11.359 -13.982 -8.706 1.00 97.75 96 ASP A CA 1
ATOM 732 C C . ASP A 1 96 ? -10.216 -13.386 -9.536 1.00 97.75 96 ASP A C 1
ATOM 734 O O . ASP A 1 96 ? -9.883 -13.932 -10.585 1.00 97.75 96 ASP A O 1
ATOM 738 N N . PHE A 1 97 ? -9.563 -12.324 -9.050 1.00 96.19 97 PHE A N 1
ATOM 739 C CA . PHE A 1 97 ? -8.353 -11.770 -9.667 1.00 96.19 97 PHE A CA 1
ATOM 740 C C . PHE A 1 97 ? -7.232 -12.817 -9.749 1.00 96.19 97 PHE A C 1
ATOM 742 O O . PHE A 1 97 ? -6.572 -12.964 -10.780 1.00 96.19 97 PHE A O 1
ATOM 749 N N . ALA A 1 98 ? -7.008 -13.570 -8.668 1.00 97.25 98 ALA A N 1
ATOM 750 C CA . ALA A 1 98 ? -5.970 -14.592 -8.643 1.00 97.25 98 ALA A CA 1
ATOM 751 C C . ALA A 1 98 ? -6.288 -15.777 -9.568 1.00 97.25 98 ALA A C 1
ATOM 753 O O . ALA A 1 98 ? -5.359 -16.370 -10.120 1.00 97.25 98 ALA A O 1
ATOM 754 N N . LYS A 1 99 ? -7.570 -16.110 -9.762 1.00 97.38 99 LYS A N 1
ATOM 755 C CA . LYS A 1 99 ? -8.023 -17.127 -10.723 1.00 97.38 99 LYS A CA 1
ATOM 756 C C . LYS A 1 99 ? -7.853 -16.644 -12.168 1.00 97.38 99 LYS A C 1
ATOM 758 O O . LYS A 1 99 ? -7.179 -17.319 -12.940 1.00 97.38 99 LYS A O 1
ATOM 763 N N . GLU A 1 100 ? -8.359 -15.454 -12.502 1.00 96.50 100 GLU A N 1
ATOM 764 C CA . GLU A 1 100 ? -8.259 -14.832 -13.838 1.00 96.50 100 GLU A CA 1
ATOM 765 C C . GLU A 1 100 ? -6.806 -14.781 -14.345 1.00 96.50 100 GLU A C 1
ATOM 767 O O . GLU A 1 100 ? -6.505 -15.163 -15.476 1.00 96.50 100 GLU A O 1
ATOM 772 N N . TYR A 1 101 ? -5.871 -14.373 -13.481 1.00 94.06 101 TYR A N 1
ATOM 773 C CA . TYR A 1 101 ? -4.453 -14.245 -13.830 1.00 94.06 101 TYR A CA 1
ATOM 774 C C . TYR A 1 101 ? -3.592 -15.474 -13.489 1.00 94.06 101 TYR A C 1
ATOM 776 O O . TYR A 1 101 ? -2.366 -15.369 -13.490 1.00 94.06 101 TYR A O 1
ATOM 784 N N . ASN A 1 102 ? -4.199 -16.642 -13.237 1.00 94.75 102 ASN A N 1
ATOM 785 C CA . ASN A 1 102 ? -3.507 -17.921 -12.988 1.00 94.75 102 ASN A CA 1
ATOM 786 C C . ASN A 1 102 ? -2.483 -17.878 -11.823 1.00 94.75 102 ASN A C 1
ATOM 788 O O . ASN A 1 102 ? -1.504 -18.628 -11.794 1.00 94.75 102 ASN A O 1
ATOM 792 N N . VAL A 1 103 ? -2.714 -16.995 -10.846 1.00 96.81 103 VAL A N 1
ATOM 793 C CA . VAL A 1 103 ? -1.924 -16.864 -9.610 1.00 96.81 103 VAL A CA 1
ATOM 794 C C . VAL A 1 103 ? -2.422 -17.825 -8.528 1.00 96.81 103 VAL A C 1
ATOM 796 O O . VAL A 1 103 ? -1.615 -18.286 -7.727 1.00 96.81 103 VAL A O 1
ATOM 799 N N . TYR A 1 104 ? -3.722 -18.143 -8.501 1.00 97.81 104 TYR A N 1
ATOM 800 C CA . TYR A 1 104 ? -4.362 -18.919 -7.429 1.00 97.81 104 TYR A CA 1
ATOM 801 C C . TYR A 1 104 ? -3.670 -20.272 -7.187 1.00 97.81 104 TYR A C 1
ATOM 803 O O . TYR A 1 104 ? -3.233 -20.551 -6.073 1.00 97.81 104 TYR A O 1
ATOM 811 N N . ASP A 1 105 ? -3.428 -21.043 -8.250 1.00 96.38 105 ASP A N 1
ATOM 812 C CA . ASP A 1 105 ? -2.763 -22.357 -8.188 1.00 96.38 105 ASP A CA 1
ATOM 813 C C . ASP A 1 105 ? -1.249 -22.282 -7.886 1.00 96.38 105 ASP A C 1
ATOM 815 O O . ASP A 1 105 ? -0.570 -23.305 -7.788 1.00 96.38 105 ASP A O 1
ATOM 819 N N . LYS A 1 106 ? -0.688 -21.072 -7.741 1.00 97.25 106 LYS A N 1
ATOM 820 C CA . LYS A 1 106 ? 0.685 -20.836 -7.260 1.00 97.25 106 LYS A CA 1
ATOM 821 C C . LYS A 1 106 ? 0.739 -20.562 -5.752 1.00 97.25 106 LYS A C 1
ATOM 823 O O . LYS A 1 106 ? 1.840 -20.425 -5.214 1.00 97.25 106 LYS A O 1
ATOM 828 N N . ILE A 1 107 ? -0.408 -20.450 -5.073 1.00 97.81 107 ILE A N 1
ATOM 829 C CA . ILE A 1 107 ? -0.484 -20.147 -3.641 1.00 97.81 107 ILE A CA 1
ATOM 830 C C . ILE A 1 107 ? -0.355 -21.431 -2.813 1.00 97.81 107 ILE A C 1
ATOM 832 O O . ILE A 1 107 ? -1.097 -22.393 -2.994 1.00 97.81 107 ILE A O 1
ATOM 836 N N . ARG A 1 108 ? 0.572 -21.422 -1.853 1.00 95.75 108 ARG A N 1
ATOM 837 C CA . ARG A 1 108 ? 0.661 -22.393 -0.759 1.00 95.75 108 ARG A CA 1
ATOM 838 C C . ARG A 1 108 ? 0.083 -21.744 0.499 1.00 95.75 108 ARG A C 1
ATOM 840 O O . ARG A 1 108 ? 0.693 -20.831 1.059 1.00 95.75 108 ARG A O 1
ATOM 847 N N . PHE A 1 109 ? -1.103 -22.192 0.898 1.00 95.06 109 PHE A N 1
ATOM 848 C CA . PHE A 1 109 ? -1.771 -21.783 2.137 1.00 95.06 109 PHE A CA 1
ATOM 849 C C . PHE A 1 109 ? -1.112 -22.416 3.373 1.00 95.06 109 PHE A C 1
ATOM 851 O O . PHE A 1 109 ? -0.310 -23.346 3.246 1.00 95.06 109 PHE A O 1
ATOM 858 N N . VAL A 1 110 ? -1.417 -21.866 4.553 1.00 92.44 110 VAL A N 1
ATOM 859 C CA . VAL A 1 110 ? -0.902 -22.274 5.880 1.00 92.44 110 VAL A CA 1
ATOM 860 C C . VAL A 1 110 ? 0.620 -22.539 5.918 1.00 92.44 110 VAL A C 1
ATOM 862 O O . VAL A 1 110 ? 1.123 -23.446 6.581 1.00 92.44 110 VAL A O 1
ATOM 865 N N . SER A 1 111 ? 1.363 -21.733 5.157 1.00 93.38 111 SER A N 1
ATOM 866 C CA . SER A 1 111 ? 2.799 -21.834 4.887 1.00 93.38 111 SER A CA 1
ATOM 867 C C . SER A 1 111 ? 3.504 -20.545 5.327 1.00 93.38 111 SER A C 1
ATOM 869 O O . SER A 1 111 ? 3.777 -19.655 4.513 1.00 93.38 111 SER A O 1
ATOM 871 N N . LYS A 1 112 ? 3.805 -20.421 6.626 1.00 92.75 112 LYS A N 1
ATOM 872 C CA . LYS A 1 112 ? 4.448 -19.227 7.195 1.00 92.75 112 LYS A CA 1
ATOM 873 C C . LYS A 1 112 ? 5.944 -19.223 6.881 1.00 92.75 112 LYS A C 1
ATOM 875 O O . LYS A 1 112 ? 6.681 -20.097 7.332 1.00 92.75 112 LYS A O 1
ATOM 880 N N . ALA A 1 113 ? 6.414 -18.223 6.137 1.00 93.12 113 ALA A N 1
ATOM 881 C CA . ALA A 1 113 ? 7.847 -17.999 5.947 1.00 93.12 113 ALA A CA 1
ATOM 882 C C . ALA A 1 113 ? 8.471 -17.494 7.261 1.00 93.12 113 ALA A C 1
ATOM 884 O O . ALA A 1 113 ? 8.155 -16.393 7.701 1.00 93.12 113 ALA A O 1
ATOM 885 N N . LEU A 1 114 ? 9.337 -18.300 7.879 1.00 92.69 114 LEU A N 1
ATOM 886 C CA . LEU A 1 114 ? 10.009 -17.987 9.144 1.00 92.69 114 LEU A CA 1
ATOM 887 C C . LEU A 1 114 ? 11.275 -17.153 8.929 1.00 92.69 114 LEU A C 1
ATOM 889 O O . LEU A 1 114 ? 11.507 -16.170 9.633 1.00 92.69 114 LEU A O 1
ATOM 893 N N . SER A 1 115 ? 12.099 -17.541 7.950 1.00 92.75 115 SER A N 1
ATOM 894 C CA . SER A 1 115 ? 13.354 -16.851 7.643 1.00 92.75 115 SER A CA 1
ATOM 895 C C . SER A 1 115 ? 13.682 -16.813 6.152 1.00 92.75 115 SER A C 1
ATOM 897 O O . SER A 1 115 ? 13.300 -17.704 5.392 1.00 92.75 115 SER A O 1
ATOM 899 N N . ALA A 1 116 ? 14.398 -15.765 5.744 1.00 91.88 116 ALA A N 1
ATOM 900 C CA . ALA A 1 116 ? 14.926 -15.554 4.402 1.00 91.88 116 ALA A CA 1
ATOM 901 C C . ALA A 1 116 ? 16.453 -15.396 4.470 1.00 91.88 116 ALA A C 1
ATOM 903 O O . ALA A 1 116 ? 16.984 -14.353 4.849 1.00 91.88 116 ALA A O 1
ATOM 904 N N . GLU A 1 117 ? 17.156 -16.462 4.106 1.00 91.88 117 GLU A N 1
ATOM 905 C CA . GLU A 1 117 ? 18.608 -16.606 4.162 1.00 91.88 117 GLU A CA 1
ATOM 906 C C . GLU A 1 117 ? 19.224 -16.240 2.805 1.00 91.88 117 GLU A C 1
ATOM 908 O O . GLU A 1 117 ? 19.003 -16.930 1.806 1.00 91.88 117 GLU A O 1
ATOM 913 N N . HIS A 1 118 ? 19.969 -15.134 2.746 1.00 86.81 118 HIS A N 1
ATOM 914 C CA . HIS A 1 118 ? 20.686 -14.713 1.543 1.00 86.81 118 HIS A CA 1
ATOM 915 C C . HIS A 1 118 ? 21.962 -15.545 1.363 1.00 86.81 118 HIS A C 1
ATOM 917 O O . HIS A 1 118 ? 22.809 -15.601 2.255 1.00 86.81 118 HIS A O 1
ATOM 923 N N . LYS A 1 119 ? 22.133 -16.167 0.193 1.00 83.50 119 LYS A N 1
ATOM 924 C CA . LYS A 1 119 ? 23.275 -17.050 -0.086 1.00 83.50 119 LYS A CA 1
ATOM 925 C C . LYS A 1 119 ? 24.509 -16.294 -0.568 1.00 83.50 119 LYS A C 1
ATOM 927 O O . LYS A 1 119 ? 24.418 -15.358 -1.366 1.00 83.50 119 LYS A O 1
ATOM 932 N N . ASP A 1 120 ? 25.684 -16.805 -0.210 1.00 69.31 120 ASP A N 1
ATOM 933 C CA . ASP A 1 120 ? 26.916 -16.507 -0.941 1.00 69.31 120 ASP A CA 1
ATOM 934 C C . ASP A 1 120 ? 26.771 -16.920 -2.415 1.00 69.31 120 ASP A C 1
ATOM 936 O O . ASP A 1 120 ? 26.427 -18.057 -2.732 1.00 69.31 120 ASP A O 1
ATOM 940 N N . GLY A 1 121 ? 27.005 -15.970 -3.323 1.00 65.19 121 GLY A N 1
ATOM 941 C CA . GLY A 1 121 ? 26.745 -16.135 -4.760 1.00 65.19 121 GLY A CA 1
ATOM 942 C C . GLY A 1 121 ? 25.344 -15.702 -5.217 1.00 65.19 121 GLY A C 1
ATOM 943 O O . GLY A 1 121 ? 25.112 -15.622 -6.420 1.00 65.19 121 GLY A O 1
ATOM 944 N N . GLY A 1 122 ? 24.448 -15.344 -4.290 1.00 76.56 122 GLY A N 1
ATOM 945 C CA . GLY A 1 122 ? 23.172 -14.693 -4.581 1.00 76.56 122 GLY A CA 1
ATOM 946 C C . GLY A 1 122 ? 21.931 -15.588 -4.503 1.00 76.56 122 GLY A C 1
ATOM 947 O O . GLY A 1 122 ? 21.980 -16.822 -4.467 1.00 76.56 122 GLY A O 1
ATOM 948 N N . GLY A 1 123 ? 20.777 -14.920 -4.480 1.00 83.94 123 GLY A N 1
ATOM 949 C CA . GLY A 1 123 ? 19.481 -15.549 -4.244 1.00 83.94 123 GLY A CA 1
ATOM 950 C C . GLY A 1 123 ? 19.281 -15.966 -2.784 1.00 83.94 123 GLY A C 1
ATOM 951 O O . GLY A 1 123 ? 20.096 -15.690 -1.905 1.00 83.94 123 GLY A O 1
ATOM 952 N N . TRP A 1 124 ? 18.171 -16.653 -2.535 1.00 90.12 124 TRP A N 1
ATOM 953 C CA . TRP A 1 124 ? 17.624 -16.879 -1.201 1.00 90.12 124 TRP A CA 1
ATOM 954 C C . TRP A 1 124 ? 17.366 -18.362 -0.921 1.00 90.12 124 TRP A C 1
ATOM 956 O O . TRP A 1 124 ? 17.164 -19.163 -1.843 1.00 90.12 124 TRP A O 1
ATOM 966 N N . ILE A 1 125 ? 17.349 -18.713 0.361 1.00 94.62 125 ILE A N 1
ATOM 967 C CA . ILE A 1 125 ? 16.684 -19.895 0.909 1.00 94.62 125 ILE A CA 1
ATOM 968 C C . ILE A 1 125 ? 15.610 -19.388 1.874 1.00 94.62 125 ILE A C 1
ATOM 970 O O . ILE A 1 125 ? 15.903 -18.608 2.774 1.00 94.62 125 ILE A O 1
ATOM 974 N N . ILE A 1 126 ? 14.367 -19.810 1.674 1.00 95.19 126 ILE A N 1
ATOM 975 C CA . ILE A 1 126 ? 13.234 -19.465 2.531 1.00 95.19 126 ILE A CA 1
ATOM 976 C C . ILE A 1 126 ? 12.926 -20.679 3.402 1.00 95.19 126 ILE A C 1
ATOM 978 O O . ILE A 1 126 ? 12.662 -21.757 2.866 1.00 95.19 126 ILE A O 1
ATOM 982 N N . THR A 1 127 ? 12.967 -20.511 4.723 1.00 95.19 127 THR A N 1
ATOM 983 C CA . THR A 1 127 ? 12.509 -21.523 5.688 1.00 95.19 127 THR A CA 1
ATOM 984 C C . THR A 1 127 ? 11.030 -21.298 5.956 1.00 95.19 127 THR A C 1
ATOM 986 O O . THR A 1 127 ? 10.623 -20.171 6.239 1.00 95.19 127 THR A O 1
ATOM 989 N N . ILE A 1 128 ? 10.221 -22.346 5.831 1.00 94.69 128 ILE A N 1
ATOM 990 C CA . ILE A 1 128 ? 8.761 -22.265 5.834 1.00 94.69 128 ILE A CA 1
ATOM 991 C C . ILE A 1 128 ? 8.224 -23.297 6.820 1.00 94.69 128 ILE A C 1
ATOM 993 O O . ILE A 1 128 ? 8.496 -24.485 6.669 1.00 94.69 128 ILE A O 1
ATOM 997 N N . ALA A 1 129 ? 7.431 -22.851 7.790 1.00 91.19 129 ALA A N 1
ATOM 998 C CA . ALA A 1 129 ? 6.607 -23.736 8.597 1.00 91.19 129 ALA A CA 1
ATOM 999 C C . ALA A 1 129 ? 5.289 -23.995 7.863 1.00 91.19 129 ALA A C 1
ATOM 1001 O O . ALA A 1 129 ? 4.498 -23.071 7.659 1.00 91.19 129 ALA A O 1
ATOM 1002 N N . SER A 1 130 ? 5.049 -25.248 7.479 1.00 83.75 130 SER A N 1
ATOM 1003 C CA . SER A 1 130 ? 3.708 -25.718 7.139 1.00 83.75 130 SER A CA 1
ATOM 1004 C C . SER A 1 130 ? 2.974 -26.054 8.433 1.00 83.75 130 SER A C 1
ATOM 1006 O O . SER A 1 130 ? 3.493 -26.838 9.231 1.00 83.75 130 SER A O 1
ATOM 1008 N N . SER A 1 131 ? 1.779 -25.508 8.653 1.00 66.69 131 SER A N 1
ATOM 1009 C CA . SER A 1 131 ? 0.899 -25.991 9.722 1.00 66.69 131 SER A CA 1
ATOM 1010 C C . SER A 1 131 ? -0.277 -26.753 9.130 1.00 66.69 131 SER A C 1
ATOM 1012 O O . SER A 1 131 ? -1.032 -26.229 8.320 1.00 66.69 131 SER A O 1
ATOM 1014 N N . VAL A 1 132 ? -0.452 -27.996 9.572 1.00 53.59 132 VAL A N 1
ATOM 1015 C CA . VAL A 1 132 ? -1.722 -28.735 9.433 1.00 53.59 132 VAL A CA 1
ATOM 1016 C C . VAL A 1 132 ? -2.439 -28.802 10.796 1.00 53.59 132 VAL A C 1
ATOM 1018 O O . VAL A 1 132 ? -3.586 -29.226 10.898 1.00 53.59 132 VAL A O 1
ATOM 1021 N N . SER A 1 133 ? -1.759 -28.378 11.868 1.00 46.88 133 SER A N 1
ATOM 1022 C CA . SER A 1 133 ? -2.277 -28.229 13.227 1.00 46.88 133 SER A CA 1
ATOM 1023 C C . SER A 1 133 ? -1.286 -27.407 14.067 1.00 46.88 133 SER A C 1
ATOM 1025 O O . SER A 1 133 ? -0.081 -27.632 13.936 1.00 46.88 133 SER A O 1
ATOM 1027 N N . PRO A 1 134 ? -1.735 -26.549 15.008 1.00 46.97 134 PRO A N 1
ATOM 1028 C CA . PRO A 1 134 ? -0.847 -25.816 15.921 1.00 46.97 134 PRO A CA 1
ATOM 1029 C C . PRO A 1 134 ? 0.088 -26.687 16.782 1.00 46.97 134 PRO A C 1
ATOM 1031 O O . PRO A 1 134 ? 0.996 -26.157 17.417 1.00 46.97 134 PRO A O 1
ATOM 1034 N N . ALA A 1 135 ? -0.139 -28.005 16.842 1.00 51.28 135 ALA A N 1
ATOM 1035 C CA . ALA A 1 135 ? 0.682 -28.945 17.606 1.00 51.28 135 ALA A CA 1
ATOM 1036 C C . ALA A 1 135 ? 1.897 -29.504 16.836 1.00 51.28 135 ALA A C 1
ATOM 1038 O O . ALA A 1 135 ? 2.863 -29.908 17.475 1.00 51.28 135 ALA A O 1
ATOM 1039 N N . ASN A 1 136 ? 1.858 -29.531 15.496 1.00 54.69 136 ASN A N 1
ATOM 1040 C CA . ASN A 1 136 ? 2.924 -30.061 14.638 1.00 54.69 136 ASN A CA 1
ATOM 1041 C C . ASN A 1 136 ? 3.140 -29.117 13.445 1.00 54.69 136 ASN A C 1
ATOM 1043 O O . ASN A 1 136 ? 2.255 -28.973 12.600 1.00 54.69 136 ASN A O 1
ATOM 1047 N N . PHE A 1 137 ? 4.334 -28.533 13.352 1.00 64.19 137 PHE A N 1
ATOM 1048 C CA . PHE A 1 137 ? 4.771 -27.764 12.188 1.00 64.19 137 PHE A CA 1
ATOM 1049 C C . PHE A 1 137 ? 5.796 -28.577 11.398 1.00 64.19 137 PHE A C 1
ATOM 1051 O O . PHE A 1 137 ? 6.845 -28.934 11.935 1.00 64.19 137 PHE A O 1
ATOM 1058 N N . ASP A 1 138 ? 5.506 -28.842 10.127 1.00 82.50 138 ASP A N 1
ATOM 1059 C CA . ASP A 1 138 ? 6.473 -29.435 9.205 1.00 82.50 138 ASP A CA 1
ATOM 1060 C C . ASP A 1 138 ? 7.301 -28.303 8.581 1.00 82.50 138 ASP A C 1
ATOM 1062 O O . ASP A 1 138 ? 6.827 -27.564 7.710 1.00 82.50 138 ASP A O 1
ATOM 1066 N N . GLU A 1 139 ? 8.541 -28.137 9.047 1.00 89.19 139 GLU A N 1
ATOM 1067 C CA . GLU A 1 139 ? 9.482 -27.189 8.449 1.00 89.19 139 GLU A CA 1
ATOM 1068 C C . GLU A 1 139 ? 10.067 -27.730 7.140 1.00 89.19 139 GLU A C 1
ATOM 1070 O O . GLU A 1 139 ? 10.647 -28.817 7.083 1.00 89.19 139 GLU A O 1
ATOM 1075 N N . TYR A 1 140 ? 9.983 -26.922 6.085 1.00 91.06 140 TYR A N 1
ATOM 1076 C CA . TYR A 1 140 ? 10.617 -27.191 4.801 1.00 91.06 140 TYR A CA 1
ATOM 1077 C C . TYR A 1 140 ? 11.314 -25.941 4.253 1.00 91.06 140 TYR A C 1
ATOM 1079 O O . TYR A 1 140 ? 11.145 -24.828 4.755 1.00 91.06 140 TYR A O 1
ATOM 1087 N N . LYS A 1 141 ? 12.151 -26.123 3.225 1.00 94.56 141 LYS A N 1
ATOM 1088 C CA . LYS A 1 141 ? 12.907 -25.033 2.597 1.00 94.56 141 LYS A CA 1
ATOM 1089 C C . LYS A 1 141 ? 12.635 -24.964 1.096 1.00 94.56 141 LYS A C 1
ATOM 1091 O O . LYS A 1 141 ? 12.634 -25.991 0.422 1.00 94.56 141 LYS A O 1
ATOM 1096 N N . ILE A 1 142 ? 12.469 -23.748 0.577 1.00 95.12 142 ILE A N 1
ATOM 1097 C CA . ILE A 1 142 ? 12.478 -23.437 -0.863 1.00 95.12 142 ILE A CA 1
ATOM 1098 C C . ILE A 1 142 ? 13.703 -22.569 -1.151 1.00 95.12 142 ILE A C 1
ATOM 1100 O O . ILE A 1 142 ? 14.018 -21.659 -0.389 1.00 95.12 142 ILE A O 1
ATOM 1104 N N . SER A 1 143 ? 14.383 -22.803 -2.268 1.00 94.75 143 SER A N 1
ATOM 1105 C CA . SER A 1 143 ? 15.436 -21.924 -2.776 1.00 94.75 143 SER A CA 1
ATOM 1106 C C . SER A 1 143 ? 14.947 -21.121 -3.981 1.00 94.75 143 SER A C 1
ATOM 1108 O O . SER A 1 143 ? 14.182 -21.619 -4.804 1.00 94.75 143 SER A O 1
ATOM 1110 N N . THR A 1 144 ? 15.400 -19.877 -4.118 1.00 91.94 144 THR A N 1
ATOM 1111 C CA . THR A 1 144 ? 14.990 -19.018 -5.238 1.00 91.94 144 THR A CA 1
ATOM 1112 C C . THR A 1 144 ? 16.059 -18.003 -5.628 1.00 91.94 144 THR A C 1
ATOM 1114 O O . THR A 1 144 ? 16.948 -17.695 -4.834 1.00 91.94 144 THR A O 1
ATOM 1117 N N . SER A 1 145 ? 16.002 -17.478 -6.854 1.00 83.50 145 SER A N 1
ATOM 1118 C CA . SER A 1 145 ? 16.821 -16.331 -7.269 1.00 83.50 145 SER A CA 1
ATOM 1119 C C . SER A 1 145 ? 16.255 -14.992 -6.782 1.00 83.50 145 SER A C 1
ATOM 1121 O O . SER A 1 145 ? 17.031 -14.080 -6.502 1.00 83.50 145 SER A O 1
ATOM 1123 N N . LYS A 1 146 ? 14.925 -14.859 -6.670 1.00 85.94 146 LYS A N 1
ATOM 1124 C CA . LYS A 1 146 ? 14.246 -13.579 -6.398 1.00 85.94 146 LYS A CA 1
ATOM 1125 C C . LYS A 1 146 ? 13.234 -13.721 -5.271 1.00 85.94 146 LYS A C 1
ATOM 1127 O O . LYS A 1 146 ? 12.561 -14.741 -5.162 1.00 85.94 146 LYS A O 1
ATOM 1132 N N . LEU A 1 147 ? 13.095 -12.672 -4.471 1.00 88.56 147 LEU A N 1
ATOM 1133 C CA . LEU A 1 147 ? 12.154 -12.635 -3.358 1.00 88.56 147 LEU A CA 1
ATOM 1134 C C . LEU A 1 147 ? 11.296 -11.368 -3.445 1.00 88.56 147 LEU A C 1
ATOM 1136 O O . LEU A 1 147 ? 11.832 -10.259 -3.466 1.00 88.56 147 LEU A O 1
ATOM 1140 N N . ILE A 1 148 ? 9.973 -11.535 -3.486 1.00 87.44 148 ILE A N 1
ATOM 1141 C CA . ILE A 1 148 ? 9.019 -10.466 -3.178 1.00 87.44 148 ILE A CA 1
ATOM 1142 C C . ILE A 1 148 ? 8.550 -10.670 -1.736 1.00 87.44 148 ILE A C 1
ATOM 1144 O O . ILE A 1 148 ? 8.054 -11.740 -1.391 1.00 87.44 148 ILE A O 1
ATOM 1148 N N . VAL A 1 149 ? 8.669 -9.645 -0.896 1.00 87.25 149 VAL A N 1
ATOM 1149 C CA . VAL A 1 149 ? 8.098 -9.632 0.458 1.00 87.25 149 VAL A CA 1
ATOM 1150 C C . VAL A 1 149 ? 6.914 -8.668 0.463 1.00 87.25 149 VAL A C 1
ATOM 1152 O O . VAL A 1 149 ? 7.066 -7.474 0.218 1.00 87.25 149 VAL A O 1
ATOM 1155 N N . ALA A 1 150 ? 5.725 -9.217 0.702 1.00 88.44 150 ALA A N 1
ATOM 1156 C CA . ALA A 1 150 ? 4.423 -8.564 0.577 1.00 88.44 150 ALA A CA 1
ATOM 1157 C C . ALA A 1 150 ? 3.538 -8.841 1.814 1.00 88.44 150 ALA A C 1
ATOM 1159 O O . ALA A 1 150 ? 2.314 -8.942 1.725 1.00 88.44 150 ALA A O 1
ATOM 1160 N N . THR A 1 151 ? 4.166 -8.974 2.988 1.00 82.69 151 THR A N 1
ATOM 1161 C CA . THR A 1 151 ? 3.533 -9.399 4.252 1.00 82.69 151 THR A CA 1
ATOM 1162 C C . THR A 1 151 ? 2.513 -8.406 4.814 1.00 82.69 151 THR A C 1
ATOM 1164 O O . THR A 1 151 ? 1.706 -8.781 5.665 1.00 82.69 151 THR A O 1
ATOM 1167 N N . GLY A 1 152 ? 2.541 -7.151 4.354 1.00 74.38 152 GLY A N 1
ATOM 1168 C CA . GLY A 1 152 ? 1.695 -6.061 4.844 1.00 74.38 152 GLY A CA 1
ATOM 1169 C C . GLY A 1 152 ? 2.115 -5.518 6.216 1.00 74.38 152 GLY A C 1
ATOM 1170 O O . GLY A 1 152 ? 2.882 -6.142 6.947 1.00 74.38 152 GLY A O 1
ATOM 1171 N N . LEU A 1 153 ? 1.592 -4.337 6.560 1.00 70.25 153 LEU A N 1
ATOM 1172 C CA . LEU A 1 153 ? 1.857 -3.638 7.831 1.00 70.25 153 LEU A CA 1
ATOM 1173 C C . LEU A 1 153 ? 0.850 -3.990 8.946 1.00 70.25 153 LEU A C 1
ATOM 1175 O O . LEU A 1 153 ? 0.985 -3.519 10.069 1.00 70.25 153 LEU A O 1
ATOM 1179 N N . THR A 1 154 ? -0.171 -4.797 8.641 1.00 75.19 154 THR A N 1
ATOM 1180 C CA . THR A 1 154 ? -1.319 -5.090 9.523 1.00 75.19 154 THR A CA 1
ATOM 1181 C C . THR A 1 154 ? -1.581 -6.600 9.649 1.00 75.19 154 THR A C 1
ATOM 1183 O O . THR A 1 154 ? -2.712 -7.090 9.566 1.00 75.19 154 THR A O 1
ATOM 1186 N N . SER A 1 155 ? -0.496 -7.362 9.827 1.00 76.88 155 SER A N 1
ATOM 1187 C CA . SER A 1 155 ? -0.504 -8.837 9.861 1.00 76.88 155 SER A CA 1
ATOM 1188 C C . SER A 1 155 ? -0.057 -9.428 11.203 1.00 76.88 155 SER A C 1
ATOM 1190 O O . SER A 1 155 ? -0.657 -10.398 11.675 1.00 76.88 155 SER A O 1
ATOM 1192 N N . GLU A 1 156 ? 0.942 -8.828 11.854 1.00 83.81 156 GLU A N 1
ATOM 1193 C CA . GLU A 1 156 ? 1.408 -9.219 13.189 1.00 83.81 156 GLU A CA 1
ATOM 1194 C C . GLU A 1 156 ? 0.791 -8.319 14.259 1.00 83.81 156 GLU A C 1
ATOM 1196 O O . GLU A 1 156 ? 1.037 -7.112 14.284 1.00 83.81 156 GLU A O 1
ATOM 1201 N N . ALA A 1 157 ? -0.027 -8.909 15.131 1.00 88.94 157 ALA A N 1
ATOM 1202 C CA . ALA A 1 157 ? -0.731 -8.198 16.191 1.00 88.94 157 ALA A CA 1
ATOM 1203 C C . ALA A 1 157 ? 0.249 -7.568 17.192 1.00 88.94 157 ALA A C 1
ATOM 1205 O O . ALA A 1 157 ? 1.209 -8.215 17.622 1.00 88.94 157 ALA A O 1
ATOM 1206 N N . PHE A 1 158 ? -0.015 -6.327 17.606 1.00 87.81 158 PHE A N 1
ATOM 1207 C CA . PHE A 1 158 ? 0.650 -5.732 18.761 1.00 87.81 158 PHE A CA 1
ATOM 1208 C C . PHE A 1 158 ? -0.234 -5.885 20.000 1.00 87.81 158 PHE A C 1
ATOM 1210 O O . PHE A 1 158 ? -1.063 -5.026 20.291 1.00 87.81 158 PHE A O 1
ATOM 1217 N N . VAL A 1 159 ? -0.056 -6.987 20.730 1.00 88.94 159 VAL A N 1
ATOM 1218 C CA . VAL A 1 159 ? -0.612 -7.154 22.081 1.00 88.94 159 VAL A CA 1
ATOM 1219 C C . VAL A 1 159 ? 0.429 -6.629 23.081 1.00 88.94 159 VAL A C 1
ATOM 1221 O O . VAL A 1 159 ? 1.549 -7.145 23.086 1.00 88.94 159 VAL A O 1
ATOM 1224 N N . PRO A 1 160 ? 0.120 -5.592 23.882 1.00 85.88 160 PRO A N 1
ATOM 1225 C CA . PRO A 1 160 ? 1.053 -5.047 24.867 1.00 85.88 160 PRO A CA 1
ATOM 1226 C C . PRO A 1 160 ? 1.203 -5.973 26.077 1.00 85.88 160 PRO A C 1
ATOM 1228 O O . PRO A 1 160 ? 0.291 -6.733 26.404 1.00 85.88 160 PRO A O 1
ATOM 1231 N N . SER A 1 161 ? 2.321 -5.847 26.797 1.00 86.75 161 SER A N 1
ATOM 1232 C CA . SER A 1 161 ? 2.438 -6.439 28.134 1.00 86.75 161 SER A CA 1
ATOM 1233 C C . SER A 1 161 ? 1.519 -5.679 29.097 1.00 86.75 161 SER A C 1
ATOM 1235 O O . SER A 1 161 ? 1.667 -4.467 29.260 1.00 86.75 161 SER A O 1
ATOM 1237 N N . LEU A 1 162 ? 0.552 -6.368 29.710 1.00 90.19 162 LEU A N 1
ATOM 1238 C CA . LEU A 1 162 ? -0.333 -5.807 30.736 1.00 90.19 162 LEU A CA 1
ATOM 1239 C C . LEU A 1 162 ? -0.078 -6.530 32.072 1.00 90.19 162 LEU A C 1
ATOM 1241 O O . LEU A 1 162 ? -0.234 -7.756 32.128 1.00 90.19 162 LEU A O 1
ATOM 1245 N N . PRO A 1 163 ? 0.294 -5.825 33.160 1.00 92.56 163 PRO A N 1
ATOM 1246 C CA . PRO A 1 163 ? 0.545 -6.458 34.454 1.00 92.56 163 PRO A CA 1
ATOM 1247 C C . PRO A 1 163 ? -0.677 -7.237 34.955 1.00 92.56 163 PRO A C 1
ATOM 1249 O O . PRO A 1 163 ? -1.782 -6.694 34.973 1.00 92.56 163 PRO A O 1
ATOM 1252 N N . GLY A 1 164 ? -0.500 -8.490 35.382 1.00 91.88 164 GLY A N 1
ATOM 1253 C CA . GLY A 1 164 ? -1.597 -9.332 35.871 1.00 91.88 164 GLY A CA 1
ATOM 1254 C C . GLY A 1 164 ? -2.318 -10.160 34.799 1.00 91.88 164 GLY A C 1
ATOM 1255 O O . GLY A 1 164 ? -3.307 -10.817 35.123 1.00 91.88 164 GLY A O 1
ATOM 1256 N N . THR A 1 165 ? -1.863 -10.145 33.537 1.00 91.69 165 THR A N 1
ATOM 1257 C CA . THR A 1 165 ? -2.450 -10.954 32.443 1.00 91.69 165 THR A CA 1
ATOM 1258 C C . THR A 1 165 ? -2.465 -12.447 32.777 1.00 91.69 165 THR A C 1
ATOM 1260 O O . THR A 1 165 ? -3.439 -13.138 32.502 1.00 91.69 165 THR A O 1
ATOM 1263 N N . GLU A 1 166 ? -1.425 -12.943 33.444 1.00 90.06 166 GLU A N 1
ATOM 1264 C CA . GLU A 1 166 ? -1.303 -14.327 33.916 1.00 90.06 166 GLU A CA 1
ATOM 1265 C C . GLU A 1 166 ? -2.318 -14.713 35.012 1.00 90.06 166 GLU A C 1
ATOM 1267 O O . GLU A 1 166 ? -2.506 -15.894 35.295 1.00 90.06 166 GLU A O 1
ATOM 1272 N N . ASN A 1 167 ? -2.987 -13.721 35.607 1.00 89.25 167 ASN A N 1
ATOM 1273 C CA . ASN A 1 167 ? -4.060 -13.860 36.593 1.00 89.25 167 ASN A CA 1
ATOM 1274 C C . ASN A 1 167 ? -5.425 -13.375 36.050 1.00 89.25 167 ASN A C 1
ATOM 1276 O O . ASN A 1 167 ? -6.362 -13.170 36.832 1.00 89.25 167 ASN A O 1
ATOM 1280 N N . PHE A 1 168 ? -5.551 -13.167 34.734 1.00 94.00 168 PHE A N 1
ATOM 1281 C CA . PHE A 1 168 ? -6.789 -12.753 34.077 1.00 94.00 168 PHE A CA 1
ATOM 1282 C C . PHE A 1 168 ? -7.540 -13.975 33.523 1.00 94.00 168 PHE A C 1
ATOM 1284 O O . PHE A 1 168 ? -6.961 -14.805 32.828 1.00 94.00 168 PHE A O 1
ATOM 1291 N N . ALA A 1 169 ? -8.823 -14.114 33.868 1.00 93.12 169 ALA A N 1
ATOM 1292 C CA . ALA A 1 169 ? -9.615 -15.326 33.626 1.00 93.12 169 ALA A CA 1
ATOM 1293 C C . ALA A 1 169 ? -10.745 -15.152 32.591 1.00 93.12 169 ALA A C 1
ATOM 1295 O O . ALA A 1 169 ? -11.387 -16.134 32.216 1.00 93.12 169 ALA A O 1
ATOM 1296 N N . ALA A 1 170 ? -10.978 -13.929 32.107 1.00 93.75 170 ALA A N 1
ATOM 1297 C CA . ALA A 1 170 ? -11.753 -13.690 30.889 1.00 93.75 170 ALA A CA 1
ATOM 1298 C C . ALA A 1 170 ? -10.850 -13.863 29.647 1.00 93.75 170 ALA A C 1
ATOM 1300 O O . ALA A 1 170 ? -9.654 -13.572 29.738 1.00 93.75 170 ALA A O 1
ATOM 1301 N N . PRO A 1 171 ? -11.378 -14.283 28.480 1.00 94.44 171 PRO A N 1
ATOM 1302 C CA . PRO A 1 171 ? -10.605 -14.327 27.241 1.00 94.44 171 PRO A CA 1
ATOM 1303 C C . PRO A 1 171 ? -10.008 -12.955 26.914 1.00 94.44 171 PRO A C 1
ATOM 1305 O O . PRO A 1 171 ? -10.728 -11.956 26.905 1.00 94.44 171 PRO A O 1
ATOM 1308 N N . LEU A 1 172 ? -8.705 -12.913 26.635 1.00 95.19 172 LEU A N 1
ATOM 1309 C CA . LEU A 1 172 ? -7.985 -11.721 26.193 1.00 95.19 172 LEU A CA 1
ATOM 1310 C C . LEU A 1 172 ? -7.321 -12.028 24.852 1.00 95.19 172 LEU A C 1
ATOM 1312 O O . LEU A 1 172 ? -6.464 -12.905 24.775 1.00 95.19 172 LEU A O 1
ATOM 1316 N N . PHE A 1 173 ? -7.734 -11.316 23.806 1.00 95.38 173 PHE A N 1
ATOM 1317 C CA . PHE A 1 173 ? -7.309 -11.566 22.426 1.00 95.38 173 PHE A CA 1
ATOM 1318 C C . PHE A 1 173 ? -7.161 -10.261 21.633 1.00 95.38 173 PHE A C 1
ATOM 1320 O O . PHE A 1 173 ? -7.699 -9.217 22.012 1.00 95.38 173 PHE A O 1
ATOM 1327 N N . HIS A 1 174 ? -6.414 -10.285 20.529 1.00 95.94 174 HIS A N 1
ATOM 1328 C CA . HIS A 1 174 ? -6.309 -9.141 19.624 1.00 95.94 174 HIS A CA 1
ATOM 1329 C C . HIS A 1 174 ? -7.503 -9.083 18.665 1.00 95.94 174 HIS A C 1
ATOM 1331 O O . HIS A 1 174 ? -8.029 -10.111 18.252 1.00 95.94 174 HIS A O 1
ATOM 1337 N N . ALA A 1 175 ? -7.862 -7.898 18.166 1.00 94.00 175 ALA A N 1
ATOM 1338 C CA . ALA A 1 175 ? -8.887 -7.732 17.126 1.00 94.00 175 ALA A CA 1
ATOM 1339 C C . ALA A 1 175 ? -8.589 -8.499 15.806 1.00 94.00 175 ALA A C 1
ATOM 1341 O O . ALA A 1 175 ? -9.456 -8.602 14.943 1.00 94.00 175 ALA A O 1
ATOM 1342 N N . LYS A 1 176 ? -7.378 -9.067 15.650 1.00 92.19 176 LYS A N 1
ATOM 1343 C CA . LYS A 1 176 ? -7.026 -10.053 14.604 1.00 92.19 176 LYS A CA 1
ATOM 1344 C C . LYS A 1 176 ? -7.740 -11.398 14.811 1.00 92.19 176 LYS A C 1
ATOM 1346 O O . LYS A 1 176 ? -8.126 -12.024 13.833 1.00 92.19 176 LYS A O 1
ATOM 1351 N N . GLU A 1 177 ? -7.866 -11.833 16.062 1.00 92.75 177 GLU A N 1
ATOM 1352 C CA . GLU A 1 177 ? -8.390 -13.138 16.482 1.00 92.75 177 GLU A CA 1
ATOM 1353 C C . GLU A 1 177 ? -9.902 -13.124 16.757 1.00 92.75 177 GLU A C 1
ATOM 1355 O O . GLU A 1 177 ? -10.474 -14.168 17.046 1.00 92.75 177 GLU A O 1
ATOM 1360 N N . PHE A 1 178 ? -10.577 -11.977 16.633 1.00 94.62 178 PHE A N 1
ATOM 1361 C CA . PHE A 1 178 ? -12.026 -11.866 16.842 1.00 94.62 178 PHE A CA 1
ATOM 1362 C C . PHE A 1 178 ? -12.888 -12.879 16.046 1.00 94.62 178 PHE A C 1
ATOM 1364 O O . PHE A 1 178 ? -13.864 -13.361 16.619 1.00 94.62 178 PHE A O 1
ATOM 1371 N N . PRO A 1 179 ? -12.537 -13.304 14.809 1.00 92.81 179 PRO A N 1
ATOM 1372 C CA . PRO A 1 179 ? -13.230 -14.403 14.120 1.00 92.81 179 PRO A CA 1
ATOM 1373 C C . PRO A 1 179 ? -13.234 -15.737 14.891 1.00 92.81 179 PRO A C 1
ATOM 1375 O O . PRO A 1 179 ? -14.197 -16.495 14.797 1.00 92.81 179 PRO A O 1
ATOM 1378 N N . ASN A 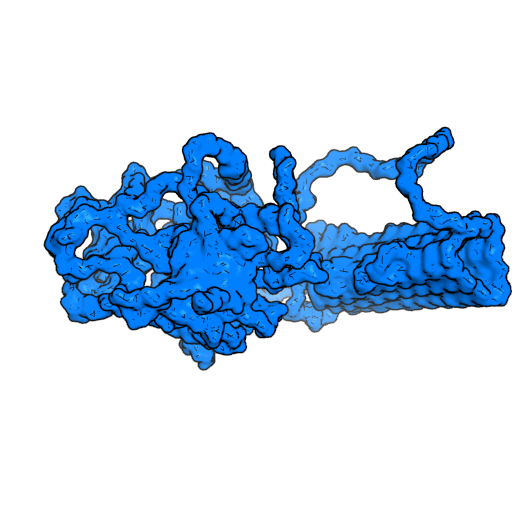1 180 ? -12.212 -15.993 15.716 1.00 93.06 180 ASN A N 1
ATOM 1379 C CA . ASN A 1 180 ? -12.109 -17.178 16.580 1.00 93.06 180 ASN A CA 1
ATOM 1380 C C . ASN A 1 180 ? -12.914 -17.039 17.887 1.00 93.06 180 ASN A C 1
ATOM 1382 O O . ASN A 1 180 ? -13.004 -17.995 18.653 1.00 93.06 180 ASN A O 1
ATOM 1386 N N . HIS A 1 181 ? -13.472 -15.852 18.147 1.00 95.12 181 HIS A N 1
ATOM 1387 C CA . HIS A 1 181 ? -14.166 -15.476 19.382 1.00 95.12 181 HIS A CA 1
ATOM 1388 C C . HIS A 1 181 ? -15.560 -14.880 19.115 1.00 95.12 181 HIS A C 1
ATOM 1390 O O . HIS A 1 181 ? -16.093 -14.120 19.927 1.00 95.12 181 HIS A O 1
ATOM 1396 N N . LEU A 1 182 ? -16.176 -15.200 17.970 1.00 94.50 182 LEU A N 1
ATOM 1397 C CA . LEU A 1 182 ? -17.520 -14.719 17.617 1.00 94.50 182 LEU A CA 1
ATOM 1398 C C . LEU A 1 182 ? -18.617 -15.259 18.551 1.00 94.50 182 LEU A C 1
ATOM 1400 O O . LEU A 1 182 ? -19.675 -14.646 18.653 1.00 94.50 182 LEU A O 1
ATOM 1404 N N . ASP A 1 183 ? -18.358 -16.340 19.290 1.00 94.81 183 ASP A N 1
ATOM 1405 C CA . ASP A 1 183 ? -19.211 -16.846 20.374 1.00 94.81 183 ASP A CA 1
ATOM 1406 C C . ASP A 1 183 ? -19.408 -15.816 21.503 1.00 94.81 183 ASP A C 1
ATOM 1408 O O . ASP A 1 183 ? -20.447 -15.794 22.170 1.00 94.81 183 ASP A O 1
ATOM 1412 N N . THR A 1 184 ? -18.454 -14.899 21.689 1.00 95.94 184 THR A N 1
ATOM 1413 C CA . THR A 1 184 ? -18.587 -13.794 22.650 1.00 95.94 184 THR A CA 1
ATOM 1414 C C . THR A 1 184 ? -19.686 -12.796 22.261 1.00 95.94 184 THR A C 1
ATOM 1416 O O . THR A 1 184 ? -20.203 -12.115 23.142 1.00 95.94 184 THR A O 1
ATOM 1419 N N . LEU A 1 185 ? -20.126 -12.749 20.992 1.00 95.19 185 LEU A N 1
ATOM 1420 C CA . LEU A 1 185 ? -21.291 -11.956 20.554 1.00 95.19 185 LEU A CA 1
ATOM 1421 C C . LEU A 1 185 ? -22.642 -12.553 20.991 1.00 95.19 185 LEU A C 1
ATOM 1423 O O . LEU A 1 185 ? -23.675 -11.910 20.800 1.00 95.19 185 LEU A O 1
ATOM 1427 N N . GLU A 1 186 ? -22.645 -13.765 21.552 1.00 94.31 186 GLU A N 1
ATOM 1428 C CA . GLU A 1 186 ? -23.838 -14.442 22.080 1.00 94.31 186 GLU A CA 1
ATOM 1429 C C . GLU A 1 186 ? -23.732 -14.731 23.587 1.00 94.31 186 GLU A C 1
ATOM 1431 O O . GLU A 1 186 ? -24.744 -14.756 24.289 1.00 94.31 186 GLU A O 1
ATOM 1436 N N . THR A 1 187 ? -22.514 -14.942 24.100 1.00 95.19 187 THR A N 1
ATOM 1437 C CA . THR A 1 187 ? -22.266 -15.365 25.489 1.00 95.19 187 THR A CA 1
ATOM 1438 C C . THR A 1 187 ? -21.895 -14.228 26.446 1.00 95.19 187 THR A C 1
ATOM 1440 O O . THR A 1 187 ? -22.239 -14.308 27.631 1.00 95.19 187 THR A O 1
ATOM 1443 N N . ALA A 1 188 ? -21.226 -13.169 25.973 1.00 96.44 188 ALA A N 1
ATOM 1444 C CA . ALA A 1 188 ? -20.827 -12.043 26.816 1.00 96.44 188 ALA A CA 1
ATOM 1445 C C . ALA A 1 188 ? -22.003 -11.091 27.087 1.00 96.44 188 ALA A C 1
ATOM 1447 O O . ALA A 1 188 ? -22.869 -10.873 26.243 1.00 96.44 188 ALA A O 1
ATOM 1448 N N . LYS A 1 189 ? -22.018 -10.479 28.273 1.00 96.75 189 LYS A N 1
ATOM 1449 C CA . LYS A 1 189 ? -22.977 -9.428 28.664 1.00 96.75 189 LYS A CA 1
ATOM 1450 C C . LYS A 1 189 ? -22.308 -8.061 28.736 1.00 96.75 189 LYS A C 1
ATOM 1452 O O . LYS A 1 189 ? -22.967 -7.042 28.524 1.00 96.75 189 LYS A O 1
ATOM 1457 N N . LYS A 1 190 ? -21.007 -8.053 29.023 1.00 97.25 190 LYS A N 1
ATOM 1458 C CA . LYS A 1 190 ? -20.144 -6.873 29.076 1.00 97.25 190 LYS A CA 1
ATOM 1459 C C . LYS A 1 190 ? -18.745 -7.215 28.567 1.00 97.25 190 LYS A C 1
ATOM 1461 O O . LYS A 1 190 ? -18.165 -8.223 28.972 1.00 97.25 190 LYS A O 1
ATOM 1466 N N . VAL A 1 191 ? -18.196 -6.378 27.699 1.00 97.88 191 VAL A N 1
ATOM 1467 C CA . VAL A 1 191 ? -16.874 -6.569 27.088 1.00 97.88 191 VAL A CA 1
ATOM 1468 C C . VAL A 1 191 ? -16.017 -5.324 27.239 1.00 97.88 191 VAL A C 1
ATOM 1470 O O . VAL A 1 191 ? -16.522 -4.206 27.287 1.00 97.88 191 VAL A O 1
ATOM 1473 N N . CYS A 1 192 ? -14.709 -5.522 27.305 1.00 98.00 192 CYS A N 1
ATOM 1474 C CA . CYS A 1 192 ? -13.736 -4.451 27.409 1.00 98.00 192 CYS A CA 1
ATOM 1475 C C . CYS A 1 192 ? -13.014 -4.297 26.069 1.00 98.00 192 CYS A C 1
ATOM 1477 O O . CYS A 1 192 ? -12.428 -5.259 25.575 1.00 98.00 192 CYS A O 1
ATOM 1479 N N . VAL A 1 193 ? -13.025 -3.100 25.483 1.00 97.88 193 VAL A N 1
ATOM 1480 C CA . VAL A 1 193 ? -12.343 -2.809 24.207 1.00 97.88 193 VAL A CA 1
ATOM 1481 C C . VAL A 1 193 ? -11.219 -1.814 24.462 1.00 97.88 193 VAL A C 1
ATOM 1483 O O . VAL A 1 193 ? -11.455 -0.742 25.012 1.00 97.88 193 VAL A O 1
ATOM 1486 N N . PHE A 1 194 ? -9.991 -2.148 24.064 1.00 96.69 194 PHE A N 1
ATOM 1487 C CA . PHE A 1 194 ? -8.802 -1.341 24.355 1.00 96.69 194 PHE A CA 1
ATOM 1488 C C . PHE A 1 194 ? -8.129 -0.835 23.077 1.00 96.69 194 PHE A C 1
ATOM 1490 O O . PHE A 1 194 ? -7.566 -1.616 22.313 1.00 96.69 194 PHE A O 1
ATOM 1497 N N . GLY A 1 195 ? -8.177 0.478 22.843 1.00 92.94 195 GLY A N 1
ATOM 1498 C CA . GLY A 1 195 ? -7.642 1.119 21.636 1.00 92.94 195 GLY A CA 1
ATOM 1499 C C . GLY A 1 195 ? -8.363 2.432 21.325 1.00 92.94 195 GLY A C 1
ATOM 1500 O O . GLY A 1 195 ? -9.418 2.696 21.887 1.00 92.94 195 GLY A O 1
ATOM 1501 N N . GLY A 1 196 ? -7.800 3.271 20.449 1.00 89.81 196 GLY A N 1
ATOM 1502 C CA . GLY A 1 196 ? -8.390 4.573 20.079 1.00 89.81 196 GLY A CA 1
ATOM 1503 C C . GLY A 1 196 ? -8.725 4.758 18.593 1.00 89.81 196 GLY A C 1
ATOM 1504 O O . GLY A 1 196 ? -9.225 5.814 18.222 1.00 89.81 196 GLY A O 1
ATOM 1505 N N . ALA A 1 197 ? -8.432 3.780 17.731 1.00 87.94 197 ALA A N 1
ATOM 1506 C CA . ALA A 1 197 ? -8.498 3.895 16.265 1.00 87.94 197 ALA A CA 1
ATOM 1507 C C . ALA A 1 197 ? -9.630 3.039 15.650 1.00 87.94 197 ALA A C 1
ATOM 1509 O O . ALA A 1 197 ? -10.416 2.434 16.381 1.00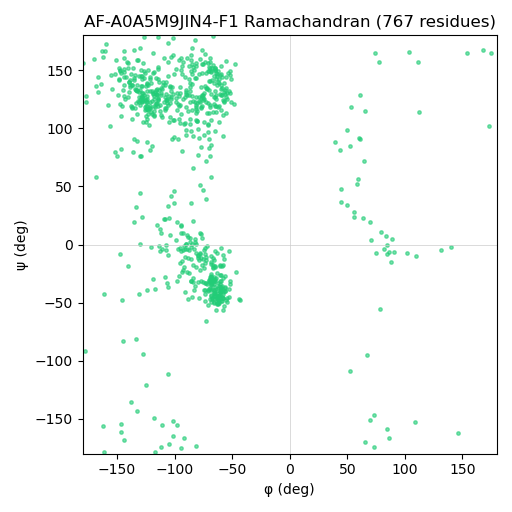 87.94 197 ALA A O 1
ATOM 1510 N N . LYS A 1 198 ? -9.721 2.963 14.311 1.00 86.81 198 LYS A N 1
ATOM 1511 C CA . LYS A 1 198 ? -10.799 2.264 13.573 1.00 86.81 198 LYS A CA 1
ATOM 1512 C C . LYS A 1 198 ? -11.150 0.886 14.136 1.00 86.81 198 LYS A C 1
ATOM 1514 O O . LYS A 1 198 ? -12.318 0.628 14.391 1.00 86.81 198 LYS A O 1
ATOM 1519 N N . SER A 1 199 ? -10.156 0.047 14.432 1.00 90.75 199 SER A N 1
ATOM 1520 C CA . SER A 1 199 ? -10.399 -1.293 14.982 1.00 90.75 199 SER A CA 1
ATOM 1521 C C . SER A 1 199 ? -11.137 -1.281 16.327 1.00 90.75 199 SER A C 1
ATOM 1523 O O . SER A 1 199 ? -11.955 -2.161 16.555 1.00 90.75 199 SER A O 1
ATOM 1525 N N . SER A 1 200 ? -10.921 -0.295 17.206 1.00 93.31 200 SER A N 1
ATOM 1526 C CA . SER A 1 200 ? -11.704 -0.187 18.450 1.00 93.31 200 SER A CA 1
ATOM 1527 C C . SER A 1 200 ? -13.124 0.337 18.219 1.00 93.31 200 SER A C 1
ATOM 1529 O O . SER A 1 200 ? -14.028 -0.128 18.904 1.00 93.31 200 SER A O 1
ATOM 1531 N N . TYR A 1 201 ? -13.346 1.217 17.230 1.00 92.94 201 TYR A N 1
ATOM 1532 C CA . TYR A 1 201 ? -14.707 1.568 16.792 1.00 92.94 201 TYR A CA 1
ATOM 1533 C C . TYR A 1 201 ? -15.434 0.322 16.252 1.00 92.94 201 TYR A C 1
ATOM 1535 O O . TYR A 1 201 ? -16.571 0.065 16.635 1.00 92.94 201 TYR A O 1
ATOM 1543 N N . ASP A 1 202 ? -14.758 -0.491 15.433 1.00 92.94 202 ASP A N 1
ATOM 1544 C CA . ASP A 1 202 ? -15.315 -1.720 14.852 1.00 92.94 202 ASP A CA 1
ATOM 1545 C C . ASP A 1 202 ? -15.679 -2.766 15.911 1.00 92.94 202 ASP A C 1
ATOM 1547 O O . ASP A 1 202 ? -16.790 -3.295 15.884 1.00 92.94 202 ASP A O 1
ATOM 1551 N N . MET A 1 203 ? -14.795 -3.028 16.882 1.00 95.75 203 MET A N 1
ATOM 1552 C CA . MET A 1 203 ? -15.106 -3.944 17.987 1.00 95.75 203 MET A CA 1
ATOM 1553 C C . MET A 1 203 ? -16.225 -3.387 18.877 1.00 95.75 203 MET A C 1
ATOM 1555 O O . MET A 1 203 ? -17.184 -4.101 19.163 1.00 95.75 203 MET A O 1
ATOM 1559 N N . ALA A 1 204 ? -16.164 -2.109 19.271 1.00 95.81 204 ALA A N 1
ATOM 1560 C CA . ALA A 1 204 ? -17.203 -1.501 20.103 1.00 95.81 204 ALA A CA 1
ATOM 1561 C C . ALA A 1 204 ? -18.580 -1.531 19.417 1.00 95.81 204 ALA A C 1
ATOM 1563 O O . ALA A 1 204 ? -19.575 -1.873 20.055 1.00 95.81 204 ALA A O 1
ATOM 1564 N N . TYR A 1 205 ? -18.643 -1.263 18.108 1.00 94.75 205 TYR A N 1
ATOM 1565 C CA . TYR A 1 205 ? -19.872 -1.392 17.326 1.00 94.75 205 TYR A CA 1
ATOM 1566 C C . TYR A 1 205 ? -20.363 -2.846 17.234 1.00 94.75 205 TYR A C 1
ATOM 1568 O O . TYR A 1 205 ? -21.558 -3.096 17.406 1.00 94.75 205 TYR A O 1
ATOM 1576 N N . ALA A 1 206 ? -19.471 -3.813 16.992 1.00 94.62 206 ALA A N 1
ATOM 1577 C CA . ALA A 1 206 ? -19.837 -5.223 16.840 1.00 94.62 206 ALA A CA 1
ATOM 1578 C C . ALA A 1 206 ? -20.560 -5.783 18.078 1.00 94.62 206 ALA A C 1
ATOM 1580 O O . ALA A 1 206 ? -21.581 -6.453 17.932 1.00 94.62 206 ALA A O 1
ATOM 1581 N N . TYR A 1 207 ? -20.096 -5.450 19.287 1.00 96.62 207 TYR A N 1
ATOM 1582 C CA . TYR A 1 207 ? -20.762 -5.846 20.533 1.00 96.62 207 TYR A CA 1
ATOM 1583 C C . TYR A 1 207 ? -21.977 -4.967 20.870 1.00 96.62 207 TYR A C 1
ATOM 1585 O O . TYR A 1 207 ? -23.055 -5.489 21.161 1.00 96.62 207 TYR A O 1
ATOM 1593 N N . ALA A 1 208 ? -21.861 -3.639 20.779 1.00 95.94 208 ALA A N 1
ATOM 1594 C CA . ALA A 1 208 ? -22.951 -2.742 21.169 1.00 95.94 208 ALA A CA 1
ATOM 1595 C C . ALA A 1 208 ? -24.185 -2.855 20.255 1.00 95.94 208 ALA A C 1
ATOM 1597 O O . ALA A 1 208 ? -25.314 -2.717 20.725 1.00 95.94 208 ALA A O 1
ATOM 1598 N N . SER A 1 209 ? -24.006 -3.184 18.970 1.00 93.94 209 SER A N 1
ATOM 1599 C CA . SER A 1 209 ? -25.115 -3.480 18.046 1.00 93.94 209 SER A CA 1
ATOM 1600 C C . SER A 1 209 ? -25.855 -4.791 18.367 1.00 93.94 209 SER A C 1
ATOM 1602 O O . SER A 1 209 ? -26.985 -4.980 17.915 1.00 93.94 209 SER A O 1
ATOM 1604 N N . LYS A 1 210 ? -25.277 -5.668 19.202 1.00 94.56 210 LYS A N 1
ATOM 1605 C CA . LYS A 1 210 ? -25.954 -6.826 19.820 1.00 94.56 210 LYS A CA 1
ATOM 1606 C C . LYS A 1 210 ? -26.614 -6.497 21.168 1.00 94.56 210 LYS A C 1
ATOM 1608 O O . LYS A 1 210 ? -27.272 -7.358 21.743 1.00 94.56 210 LYS A O 1
ATOM 1613 N N . GLY A 1 211 ? -26.457 -5.271 21.675 1.00 94.62 211 GLY A N 1
ATOM 1614 C CA . GLY A 1 211 ? -26.925 -4.858 23.003 1.00 94.62 211 GLY A CA 1
ATOM 1615 C C . GLY A 1 211 ? -26.017 -5.291 24.161 1.00 94.62 211 GLY A C 1
ATOM 1616 O O . GLY A 1 211 ? -26.419 -5.173 25.317 1.00 94.62 211 GLY A O 1
ATOM 1617 N N . ILE A 1 212 ? -24.809 -5.782 23.868 1.00 97.19 212 ILE A N 1
ATOM 1618 C CA . ILE A 1 212 ? -23.782 -6.121 24.863 1.00 97.19 212 ILE A CA 1
ATOM 1619 C C . ILE A 1 212 ? -23.134 -4.815 25.342 1.00 97.19 212 ILE A C 1
ATOM 1621 O O . ILE A 1 212 ? -22.840 -3.943 24.523 1.00 97.19 212 ILE A O 1
ATOM 1625 N N . HIS A 1 213 ? -22.919 -4.656 26.654 1.00 98.00 213 HIS A N 1
ATOM 1626 C CA . HIS A 1 213 ? -22.286 -3.442 27.182 1.00 98.00 213 HIS A CA 1
ATOM 1627 C C . HIS A 1 213 ? -20.801 -3.393 26.807 1.00 98.00 213 HIS A C 1
ATOM 1629 O O . HIS A 1 213 ? -20.121 -4.420 26.857 1.00 98.00 213 HIS A O 1
ATOM 1635 N N . VAL A 1 214 ? -20.290 -2.213 26.458 1.00 97.88 214 VAL A N 1
ATOM 1636 C CA . VAL A 1 214 ? -18.886 -2.030 26.069 1.00 97.88 214 VAL A CA 1
ATOM 1637 C C . VAL A 1 214 ? -18.214 -0.989 26.954 1.00 97.88 214 VAL A C 1
ATOM 1639 O O . VAL A 1 214 ? -18.492 0.203 26.836 1.00 97.88 214 VAL A O 1
ATOM 1642 N N . ASP A 1 215 ? -17.270 -1.440 27.772 1.00 98.06 215 ASP A N 1
ATOM 1643 C CA . ASP A 1 215 ? -16.328 -0.598 28.500 1.00 98.06 215 ASP A CA 1
ATOM 1644 C C . ASP A 1 215 ? -15.119 -0.309 27.583 1.00 98.06 215 ASP A C 1
ATOM 1646 O O . ASP A 1 215 ? -14.215 -1.132 27.410 1.00 98.06 215 ASP A O 1
ATOM 1650 N N . TRP A 1 216 ? -15.114 0.849 26.920 1.00 97.38 216 TRP A N 1
ATOM 1651 C CA . TRP A 1 216 ? -14.110 1.216 25.917 1.00 97.38 216 TRP A CA 1
ATOM 1652 C C . TRP A 1 216 ? -12.994 2.079 26.524 1.00 97.38 216 TRP A C 1
ATOM 1654 O O . TRP A 1 216 ? -13.184 3.257 26.825 1.00 97.38 216 TRP A O 1
ATOM 1664 N N . ILE A 1 217 ? -11.800 1.502 26.675 1.00 97.00 217 ILE A N 1
ATOM 1665 C CA . ILE A 1 217 ? -10.619 2.147 27.260 1.00 97.00 217 ILE A CA 1
ATOM 1666 C C . ILE A 1 217 ? -9.765 2.837 26.185 1.00 97.00 217 ILE A C 1
ATOM 1668 O O . ILE A 1 217 ? -9.284 2.199 25.242 1.00 97.00 217 ILE A O 1
ATOM 1672 N N . ILE A 1 218 ? -9.473 4.123 26.402 1.00 93.69 218 ILE A N 1
ATOM 1673 C CA . ILE A 1 218 ? -8.506 4.922 25.639 1.00 93.69 218 ILE A CA 1
ATOM 1674 C C . ILE A 1 218 ? -7.439 5.465 26.604 1.00 93.69 218 ILE A C 1
ATOM 1676 O O . ILE A 1 218 ? -7.743 6.180 27.558 1.00 93.69 218 ILE A O 1
ATOM 1680 N N . ARG A 1 219 ? -6.167 5.150 26.334 1.00 91.44 219 ARG A N 1
ATOM 1681 C CA . ARG A 1 219 ? -5.016 5.536 27.172 1.00 91.44 219 ARG A CA 1
ATOM 1682 C C . ARG A 1 219 ? -4.865 7.045 27.335 1.00 91.44 219 ARG A C 1
ATOM 1684 O O . ARG A 1 219 ? -4.708 7.751 26.339 1.00 91.44 219 ARG A O 1
ATOM 1691 N N . GLU A 1 220 ? -4.742 7.523 28.573 1.00 88.19 220 GLU A N 1
ATOM 1692 C CA . GLU A 1 220 ? -4.387 8.925 28.850 1.00 88.19 220 GLU A CA 1
ATOM 1693 C C . GLU A 1 220 ? -2.935 9.262 28.454 1.00 88.19 220 GLU A C 1
ATOM 1695 O O . GLU A 1 220 ? -2.635 10.403 28.091 1.00 88.19 220 GLU A O 1
ATOM 1700 N N . SER A 1 221 ? -2.043 8.261 28.459 1.00 85.56 221 SER A N 1
ATOM 1701 C CA . SER A 1 221 ? -0.682 8.359 27.912 1.00 85.56 221 SER A CA 1
ATOM 1702 C C . SER A 1 221 ? -0.565 7.863 26.461 1.00 85.56 221 SER A C 1
ATOM 1704 O O . SER A 1 221 ? 0.541 7.633 25.971 1.00 85.56 221 SER A O 1
ATOM 1706 N N . GLY A 1 222 ? -1.689 7.710 25.754 1.00 82.94 222 GLY A N 1
ATOM 1707 C CA . GLY A 1 222 ? -1.733 7.437 24.316 1.00 82.94 222 GLY A CA 1
ATOM 1708 C C . GLY A 1 222 ? -1.821 8.704 23.455 1.00 82.94 222 GLY A C 1
ATOM 1709 O O . GLY A 1 222 ? -1.638 9.825 23.931 1.00 82.94 222 GLY A O 1
ATOM 1710 N N . HIS A 1 223 ? -2.147 8.515 22.173 1.00 76.88 223 HIS A N 1
ATOM 1711 C CA . HIS A 1 223 ? -2.422 9.600 21.217 1.00 76.88 223 HIS A CA 1
ATOM 1712 C C . HIS A 1 223 ? -3.885 10.091 21.237 1.00 76.88 223 HIS A C 1
ATOM 1714 O O . HIS A 1 223 ? -4.216 11.038 20.529 1.00 76.88 223 HIS A O 1
ATOM 1720 N N . GLY A 1 224 ? -4.740 9.476 22.062 1.00 82.88 224 GLY A N 1
ATOM 1721 C CA . GLY A 1 224 ? -6.161 9.804 22.186 1.00 82.88 224 GLY A CA 1
ATOM 1722 C C . GLY A 1 224 ? -7.067 9.092 21.174 1.00 82.88 224 GLY A C 1
ATOM 1723 O O . GLY A 1 224 ? -6.646 8.120 20.540 1.00 82.88 224 GLY A O 1
ATOM 1724 N N . PRO A 1 225 ? -8.325 9.549 21.040 1.00 83.50 225 PRO A N 1
ATOM 1725 C CA . PRO A 1 225 ? -9.256 9.079 20.020 1.00 83.50 225 PRO A CA 1
ATOM 1726 C C . PRO A 1 225 ? -8.789 9.455 18.608 1.00 83.50 225 PRO A C 1
ATOM 1728 O O . PRO A 1 225 ? -8.342 10.578 18.367 1.00 83.50 225 PRO A O 1
ATOM 1731 N N . GLY A 1 226 ? -8.942 8.524 17.669 1.00 78.94 226 GLY A N 1
ATOM 1732 C CA . GLY A 1 226 ? -8.767 8.759 16.241 1.00 78.94 226 GLY A CA 1
ATOM 1733 C C . GLY A 1 226 ? -9.864 9.646 15.649 1.00 78.94 226 GLY A C 1
ATOM 1734 O O . GLY A 1 226 ? -10.969 9.760 16.183 1.00 78.94 226 GLY A O 1
ATOM 1735 N N . TRP A 1 227 ? -9.534 10.271 14.525 1.00 75.44 227 TRP A N 1
ATOM 1736 C CA . TRP A 1 227 ? -10.414 11.149 13.768 1.00 75.44 227 TRP A CA 1
ATOM 1737 C C . TRP A 1 227 ? -11.344 10.340 12.867 1.00 75.44 227 TRP A C 1
ATOM 1739 O O . TRP A 1 227 ? -10.880 9.617 11.987 1.00 75.44 227 TRP A O 1
ATOM 1749 N N . MET A 1 228 ? -12.652 10.526 13.051 1.00 67.38 228 MET A N 1
ATOM 1750 C CA . MET A 1 228 ? -13.679 9.933 12.196 1.00 67.38 228 MET A CA 1
ATOM 1751 C C . MET A 1 228 ? -14.188 10.985 11.204 1.00 67.38 228 MET A C 1
ATOM 1753 O O . MET A 1 228 ? -14.866 11.928 11.606 1.00 67.38 228 MET A O 1
ATOM 1757 N N . SER A 1 229 ? -13.808 10.837 9.937 1.00 55.53 229 SER A N 1
ATOM 1758 C CA . SER A 1 229 ? -13.950 11.793 8.831 1.00 55.53 229 SER A CA 1
ATOM 1759 C C . SER A 1 229 ? -14.340 11.059 7.548 1.00 55.53 229 SER A C 1
ATOM 1761 O O . SER A 1 229 ? -13.985 9.897 7.380 1.00 55.53 229 SER A O 1
ATOM 1763 N N . GLU A 1 230 ? -14.974 11.741 6.596 1.00 39.38 230 GLU A N 1
ATOM 1764 C CA . GLU A 1 230 ? -14.971 11.293 5.195 1.00 39.38 230 GLU A CA 1
ATOM 1765 C C . GLU A 1 230 ? -13.531 11.291 4.648 1.00 39.38 230 GLU A C 1
ATOM 1767 O O . GLU A 1 230 ? -12.703 12.074 5.122 1.00 39.38 230 GLU A O 1
ATOM 1772 N N . SER A 1 231 ? -13.218 10.390 3.705 1.00 36.22 231 SER A N 1
ATOM 1773 C CA . SER A 1 231 ? -11.840 10.024 3.320 1.00 36.22 231 SER A CA 1
ATOM 1774 C C . SER A 1 231 ? -11.036 11.222 2.764 1.00 36.22 231 SER A C 1
ATOM 1776 O O . SER A 1 231 ? -11.290 11.615 1.622 1.00 36.22 231 SER A O 1
ATOM 1778 N N . PRO A 1 232 ? -10.079 11.818 3.518 1.00 35.03 232 PRO A N 1
ATOM 1779 C CA . PRO A 1 232 ? -9.476 13.117 3.201 1.00 35.03 232 PRO A CA 1
ATOM 1780 C C . PRO A 1 232 ? -7.988 13.010 2.856 1.00 35.03 232 PRO A C 1
ATOM 1782 O O . PRO A 1 232 ? -7.256 12.163 3.370 1.00 35.03 232 PRO A O 1
ATOM 1785 N N . CYS A 1 233 ? -7.555 13.808 1.887 1.00 34.59 233 CYS A N 1
ATOM 1786 C CA . CYS A 1 233 ? -6.835 13.123 0.837 1.00 34.59 233 CYS A CA 1
ATOM 1787 C C . CYS A 1 233 ? -6.012 14.065 -0.077 1.00 34.59 233 CYS A C 1
ATOM 1789 O O . CYS A 1 233 ? -6.525 15.121 -0.415 1.00 34.59 233 CYS A O 1
ATOM 1791 N N . ILE A 1 234 ? -4.763 13.684 -0.456 1.00 35.28 234 ILE A N 1
ATOM 1792 C CA . ILE A 1 234 ? -3.848 14.334 -1.448 1.00 35.28 234 ILE A CA 1
ATOM 1793 C C . ILE A 1 234 ? -2.762 13.382 -2.081 1.00 35.28 234 ILE A C 1
ATOM 1795 O O . ILE A 1 234 ? -1.737 13.121 -1.455 1.00 35.28 234 ILE A O 1
ATOM 1799 N N . TYR A 1 235 ? -2.942 12.899 -3.332 1.00 38.69 235 TYR A N 1
ATOM 1800 C CA . TYR A 1 235 ? -2.012 12.106 -4.203 1.00 38.69 235 TYR A CA 1
ATOM 1801 C C . TYR A 1 235 ? -0.626 12.753 -4.212 1.00 38.69 235 TYR A C 1
ATOM 1803 O O . TYR A 1 235 ? -0.526 13.957 -4.027 1.00 38.69 235 TYR A O 1
ATOM 1811 N N . GLY A 1 236 ? 0.447 12.005 -4.491 1.00 42.44 236 GLY A N 1
ATOM 1812 C CA . GLY A 1 236 ? 1.735 12.622 -4.851 1.00 42.44 236 GLY A CA 1
ATOM 1813 C C . GLY A 1 236 ? 1.673 13.355 -6.201 1.00 42.44 236 GLY A C 1
ATOM 1814 O O . GLY A 1 236 ? 0.665 13.284 -6.898 1.00 42.44 236 GLY A O 1
ATOM 1815 N N . ASP A 1 237 ? 2.781 13.969 -6.627 1.00 37.22 237 ASP A N 1
ATOM 1816 C CA . ASP A 1 237 ? 2.863 14.824 -7.836 1.00 37.22 237 ASP A CA 1
ATOM 1817 C C . ASP A 1 237 ? 2.506 14.128 -9.173 1.00 37.22 237 ASP A C 1
ATOM 1819 O O . ASP A 1 237 ? 2.443 14.764 -10.223 1.00 37.22 237 ASP A O 1
ATOM 1823 N N . TYR A 1 238 ? 2.219 12.823 -9.133 1.00 37.41 238 TYR A N 1
ATOM 1824 C CA . TYR A 1 238 ? 1.540 12.062 -10.185 1.00 37.41 238 TYR A CA 1
ATOM 1825 C C . TYR A 1 238 ? 0.143 12.607 -10.546 1.00 37.41 238 TYR A C 1
ATOM 1827 O O . TYR A 1 238 ? -0.359 12.273 -11.617 1.00 37.41 238 TYR A O 1
ATOM 1835 N N . ASP A 1 239 ? -0.471 13.436 -9.693 1.00 43.91 239 ASP A N 1
ATOM 1836 C CA . ASP A 1 239 ? -1.705 14.173 -10.002 1.00 43.91 239 ASP A CA 1
ATOM 1837 C C . ASP A 1 239 ? -1.499 15.405 -10.905 1.00 43.91 239 ASP A C 1
ATOM 1839 O O . ASP A 1 239 ? -2.470 15.947 -11.429 1.00 43.91 239 ASP A O 1
ATOM 1843 N N . GLY A 1 240 ? -0.249 15.826 -11.127 1.00 51.56 240 GLY A N 1
ATOM 1844 C CA . GLY A 1 240 ? 0.103 16.993 -11.940 1.00 51.56 240 GLY A CA 1
ATOM 1845 C C . GLY A 1 240 ? 0.058 18.336 -11.200 1.00 51.56 240 GLY A C 1
ATOM 1846 O O . GLY A 1 240 ? 0.389 19.359 -11.795 1.00 51.56 240 GLY A O 1
ATOM 1847 N N . TYR A 1 241 ? -0.287 18.370 -9.908 1.00 56.84 241 TYR A N 1
ATOM 1848 C CA . TYR A 1 241 ? -0.480 19.614 -9.147 1.00 56.84 241 TYR A CA 1
ATOM 1849 C C . TYR A 1 241 ? 0.731 20.037 -8.294 1.00 56.84 241 TYR A C 1
ATOM 1851 O O . TYR A 1 241 ? 0.599 20.869 -7.391 1.00 56.84 241 TYR A O 1
ATOM 1859 N N . GLY A 1 242 ? 1.929 19.519 -8.589 1.00 57.47 242 GLY A N 1
ATOM 1860 C CA . GLY A 1 242 ? 3.163 19.791 -7.834 1.00 57.47 242 GLY A CA 1
ATOM 1861 C C . GLY A 1 242 ? 3.474 21.283 -7.637 1.00 57.47 242 GLY A C 1
ATOM 1862 O O . GLY A 1 242 ? 3.848 21.693 -6.539 1.00 57.47 242 GLY A O 1
ATOM 1863 N N . THR A 1 243 ? 3.226 22.132 -8.641 1.00 68.38 243 THR A N 1
ATOM 1864 C CA . THR A 1 243 ? 3.406 23.595 -8.532 1.00 68.38 243 THR A CA 1
ATOM 1865 C C . THR A 1 243 ? 2.430 24.232 -7.536 1.00 68.38 243 THR A C 1
ATOM 1867 O O . THR A 1 243 ? 2.833 25.066 -6.723 1.00 68.38 243 THR A O 1
ATOM 1870 N N . ILE A 1 244 ? 1.160 23.807 -7.540 1.00 68.81 244 ILE A N 1
ATOM 1871 C CA . ILE A 1 244 ? 0.140 24.293 -6.594 1.00 68.81 244 ILE A CA 1
ATOM 1872 C C . ILE A 1 244 ? 0.499 23.847 -5.173 1.00 68.81 244 ILE A C 1
ATOM 1874 O O . ILE A 1 244 ? 0.436 24.646 -4.244 1.00 68.81 244 ILE A O 1
ATOM 1878 N N . ARG A 1 245 ? 0.960 22.604 -5.006 1.00 67.19 245 ARG A N 1
ATOM 1879 C CA . ARG A 1 245 ? 1.435 22.054 -3.728 1.00 67.19 245 ARG A CA 1
ATOM 1880 C C . ARG A 1 245 ? 2.667 22.801 -3.206 1.00 67.19 245 ARG A C 1
ATOM 1882 O O . ARG A 1 245 ? 2.693 23.224 -2.053 1.00 67.19 245 ARG A O 1
ATOM 1889 N N . SER A 1 246 ? 3.658 23.044 -4.061 1.00 70.19 246 SER A N 1
ATOM 1890 C CA . SER A 1 246 ? 4.841 23.851 -3.731 1.00 70.19 246 SER A CA 1
ATOM 1891 C C . SER A 1 246 ? 4.446 25.255 -3.250 1.00 70.19 246 SER A C 1
ATOM 1893 O O . SER A 1 246 ? 4.957 25.739 -2.239 1.00 70.19 246 SER A O 1
ATOM 1895 N N . TRP A 1 247 ? 3.443 25.875 -3.882 1.00 81.12 247 TRP A N 1
ATOM 1896 C CA . TRP A 1 247 ? 2.885 27.143 -3.413 1.00 81.12 247 TRP A CA 1
ATOM 1897 C C . TRP A 1 247 ? 2.135 27.017 -2.072 1.00 81.12 247 TRP A C 1
ATOM 1899 O O . TRP A 1 247 ? 2.395 27.809 -1.160 1.00 81.12 247 TRP A O 1
ATOM 1909 N N . LEU A 1 248 ? 1.256 26.017 -1.924 1.00 78.31 248 LEU A N 1
ATOM 1910 C CA . LEU A 1 248 ? 0.433 25.771 -0.731 1.00 78.31 248 LEU A CA 1
ATOM 1911 C C . LEU A 1 248 ? 1.272 25.497 0.523 1.00 78.31 248 LEU A C 1
ATOM 1913 O O . LEU A 1 248 ? 1.019 26.091 1.564 1.00 78.31 248 LEU A O 1
ATOM 1917 N N . HIS A 1 249 ? 2.294 24.646 0.448 1.00 77.38 249 HIS A N 1
ATOM 1918 C CA . HIS A 1 249 ? 3.078 24.273 1.632 1.00 77.38 249 HIS A CA 1
ATOM 1919 C C . HIS A 1 249 ? 4.366 25.101 1.774 1.00 77.38 249 HIS A C 1
ATOM 1921 O O . HIS A 1 249 ? 4.814 25.345 2.900 1.00 77.38 249 HIS A O 1
ATOM 1927 N N . GLY A 1 250 ? 4.929 25.602 0.666 1.00 75.44 250 GLY A N 1
ATOM 1928 C CA . GLY A 1 250 ? 6.155 26.406 0.637 1.00 75.44 250 GLY A CA 1
ATOM 1929 C C . GLY A 1 250 ? 5.956 27.894 0.953 1.00 75.44 250 GLY A C 1
ATOM 1930 O O . GLY A 1 250 ? 6.789 28.482 1.652 1.00 75.44 250 GLY A O 1
ATOM 1931 N N . THR A 1 251 ? 4.842 28.517 0.549 1.00 85.38 251 THR A N 1
ATOM 1932 C CA . THR A 1 251 ? 4.593 29.951 0.818 1.00 85.38 251 THR A CA 1
ATOM 1933 C C . THR A 1 251 ? 3.794 30.193 2.102 1.00 85.38 251 THR A C 1
ATOM 1935 O O . THR A 1 251 ? 3.003 29.362 2.539 1.00 85.38 251 THR A O 1
ATOM 1938 N N . THR A 1 252 ? 3.964 31.365 2.722 1.00 85.38 252 THR A N 1
ATOM 1939 C CA . THR A 1 252 ? 3.184 31.749 3.916 1.00 85.38 252 THR A CA 1
ATOM 1940 C C . THR A 1 252 ? 1.706 31.994 3.596 1.00 85.38 252 THR A C 1
ATOM 1942 O O . THR A 1 252 ? 0.852 31.673 4.417 1.00 85.38 252 THR A O 1
ATOM 1945 N N . ALA A 1 253 ? 1.393 32.513 2.403 1.00 87.19 253 ALA A N 1
ATOM 1946 C CA . ALA A 1 253 ? 0.012 32.697 1.953 1.00 87.19 253 ALA A CA 1
ATOM 1947 C C . ALA A 1 253 ? -0.673 31.347 1.689 1.00 87.19 253 ALA A C 1
ATOM 1949 O O . ALA A 1 253 ? -1.760 31.107 2.203 1.00 87.19 253 ALA A O 1
ATOM 1950 N N . GLY A 1 254 ? 0.001 30.442 0.973 1.00 84.00 254 GLY A N 1
ATOM 1951 C CA . GLY A 1 254 ? -0.453 29.070 0.768 1.00 84.00 254 GLY A CA 1
ATOM 1952 C C . GLY A 1 254 ? -0.711 28.345 2.088 1.00 84.00 254 GLY A C 1
ATOM 1953 O O . GLY A 1 254 ? -1.801 27.812 2.286 1.00 84.00 254 GLY A O 1
ATOM 1954 N N . ARG A 1 255 ? 0.231 28.422 3.042 1.00 85.69 255 ARG A N 1
ATOM 1955 C CA . ARG A 1 255 ? 0.056 27.795 4.361 1.00 85.69 255 ARG A CA 1
ATOM 1956 C C . ARG A 1 255 ? -1.131 28.377 5.117 1.00 85.69 255 ARG A C 1
ATOM 1958 O O . ARG A 1 255 ? -1.841 27.624 5.759 1.00 85.69 255 ARG A O 1
ATOM 1965 N N . TRP A 1 256 ? -1.416 29.674 5.001 1.00 86.94 256 TRP A N 1
ATOM 1966 C CA . TRP A 1 256 ? -2.629 30.247 5.594 1.00 86.94 256 TRP A CA 1
ATOM 1967 C C . TRP A 1 256 ? -3.919 29.642 5.005 1.00 86.94 256 TRP A C 1
ATOM 1969 O O . TRP A 1 256 ? -4.861 29.393 5.755 1.00 86.94 256 TRP A O 1
ATOM 1979 N N . PHE A 1 257 ? -3.960 29.338 3.700 1.00 82.88 257 PHE A N 1
ATOM 1980 C CA . PHE A 1 257 ? -5.091 28.617 3.096 1.00 82.88 257 PHE A CA 1
ATOM 1981 C C . PHE A 1 257 ? -5.182 27.162 3.573 1.00 82.88 257 PHE A C 1
ATOM 1983 O O . PHE A 1 257 ? -6.274 26.726 3.930 1.00 82.88 257 PHE A O 1
ATOM 1990 N N . VAL A 1 258 ? -4.060 26.434 3.634 1.00 80.75 258 VAL A N 1
ATOM 1991 C CA . VAL A 1 258 ? -3.993 25.065 4.190 1.00 80.75 258 VAL A CA 1
ATOM 1992 C C . VAL A 1 258 ? -4.483 25.054 5.642 1.00 80.75 258 VAL A C 1
ATOM 1994 O O . VAL A 1 258 ? -5.328 24.243 6.013 1.00 80.75 258 VAL A O 1
ATOM 1997 N N . ASP A 1 259 ? -4.026 26.003 6.455 1.00 83.12 259 ASP A N 1
ATOM 1998 C CA . ASP A 1 259 ? -4.418 26.143 7.854 1.00 83.12 259 ASP A CA 1
ATOM 1999 C C . ASP A 1 259 ? -5.915 26.431 7.996 1.00 83.12 259 ASP A C 1
ATOM 2001 O O . ASP A 1 259 ? -6.571 25.783 8.808 1.00 83.12 259 ASP A O 1
ATOM 2005 N N . LYS A 1 260 ? -6.482 27.329 7.178 1.00 83.62 260 LYS A N 1
ATOM 2006 C CA . LYS A 1 260 ? -7.926 27.619 7.191 1.00 83.62 260 LYS A CA 1
ATOM 2007 C C . LYS A 1 260 ? -8.777 26.466 6.672 1.00 83.62 260 LYS A C 1
ATOM 2009 O O . LYS A 1 260 ? -9.840 26.224 7.235 1.00 83.62 260 LYS A O 1
ATOM 2014 N N . TYR A 1 261 ? -8.317 25.742 5.652 1.00 82.31 261 TYR A N 1
ATOM 2015 C CA . TYR A 1 261 ? -8.971 24.522 5.183 1.00 82.31 261 TYR A CA 1
ATOM 2016 C C . TYR A 1 261 ? -9.058 23.501 6.319 1.00 82.31 261 TYR A C 1
ATOM 2018 O O . TYR A 1 261 ? -10.155 23.123 6.729 1.00 82.31 261 TYR A O 1
ATOM 2026 N N . TRP A 1 262 ? -7.915 23.143 6.911 1.00 79.38 262 TRP A N 1
ATOM 2027 C CA . TRP A 1 262 ? -7.886 22.159 7.983 1.00 79.38 262 TRP A CA 1
ATOM 2028 C C . TRP A 1 262 ? -8.632 22.647 9.231 1.00 79.38 262 TRP A C 1
ATOM 2030 O O . TRP A 1 262 ? -9.394 21.868 9.792 1.00 79.38 262 TRP A O 1
ATOM 2040 N N . GLU A 1 263 ? -8.512 23.906 9.665 1.00 84.44 263 GLU A N 1
ATOM 2041 C CA . GLU A 1 263 ? -9.330 24.460 10.764 1.00 84.44 263 GLU A CA 1
ATOM 2042 C C . GLU A 1 263 ? -10.840 24.307 10.516 1.00 84.44 263 GLU A C 1
ATOM 2044 O O . GLU A 1 263 ? -11.557 23.857 11.414 1.00 84.44 263 GLU A O 1
ATOM 2049 N N . ASN A 1 264 ? -11.312 24.626 9.307 1.00 79.50 264 ASN A N 1
ATOM 2050 C CA . ASN A 1 264 ? -12.722 24.505 8.941 1.00 79.50 264 ASN A CA 1
ATOM 2051 C C . ASN A 1 264 ? -13.174 23.038 8.938 1.00 79.50 264 ASN A C 1
ATOM 2053 O O . ASN A 1 264 ? -14.147 22.714 9.617 1.00 79.50 264 ASN A O 1
ATOM 2057 N N . SER A 1 265 ? -12.437 22.132 8.285 1.00 77.94 265 SER A N 1
ATOM 2058 C CA . SER A 1 265 ? -12.754 20.694 8.285 1.00 77.94 265 SER A CA 1
ATOM 2059 C C . SER A 1 265 ? -12.741 20.101 9.700 1.00 77.94 265 SER A C 1
ATOM 2061 O O . SER A 1 265 ? -13.626 19.330 10.062 1.00 77.94 265 SER A O 1
ATOM 2063 N N . ASN A 1 266 ? -11.788 20.503 10.553 1.00 82.12 266 ASN A N 1
ATOM 2064 C CA . ASN A 1 266 ? -11.754 20.111 11.968 1.00 82.12 266 ASN A CA 1
ATOM 2065 C C . ASN A 1 266 ? -13.022 20.554 12.722 1.00 82.12 266 ASN A C 1
ATOM 2067 O O . ASN A 1 266 ? -13.484 19.827 13.604 1.00 82.12 266 ASN A O 1
ATOM 2071 N N . ALA A 1 267 ? -13.548 21.750 12.435 1.00 83.50 267 ALA A N 1
ATOM 2072 C CA . ALA A 1 267 ? -14.760 22.276 13.060 1.00 83.50 267 ALA A CA 1
ATOM 2073 C C . ALA A 1 267 ? -16.023 21.577 12.531 1.00 83.50 267 ALA A C 1
ATOM 2075 O O . ALA A 1 267 ? -16.881 21.187 13.320 1.00 83.50 267 ALA A O 1
ATOM 2076 N N . GLU A 1 268 ? -16.096 21.356 11.219 1.00 76.94 268 GLU A N 1
ATOM 2077 C CA . GLU A 1 268 ? -17.201 20.678 10.541 1.00 76.94 268 GLU A CA 1
ATOM 2078 C C . GLU A 1 268 ? -17.346 19.222 10.995 1.00 76.94 268 GLU A C 1
ATOM 2080 O O . GLU A 1 268 ? -18.409 18.842 11.476 1.00 76.94 268 GLU A O 1
ATOM 2085 N N . ILE A 1 269 ? -16.265 18.436 10.995 1.00 77.50 269 ILE A N 1
ATOM 2086 C CA . ILE A 1 269 ? -16.274 17.051 11.500 1.00 77.50 269 ILE A CA 1
ATOM 2087 C C . ILE A 1 269 ? -16.716 17.001 12.975 1.00 77.50 269 ILE A C 1
ATOM 2089 O O . ILE A 1 269 ? -17.484 16.124 13.376 1.00 77.50 269 ILE A O 1
ATOM 2093 N N . LYS A 1 270 ? -16.276 17.963 13.803 1.00 83.75 270 LYS A N 1
ATOM 2094 C CA . LYS A 1 270 ? -16.684 18.049 15.218 1.00 83.75 270 LYS A CA 1
ATOM 2095 C C . LYS A 1 270 ? -18.161 18.417 15.396 1.00 83.75 270 LYS A C 1
ATOM 2097 O O . LYS A 1 270 ? -18.770 17.959 16.363 1.00 83.75 270 LYS A O 1
ATOM 2102 N N . MET A 1 271 ? -18.719 19.205 14.477 1.00 81.75 271 MET A N 1
ATOM 2103 C CA . MET A 1 271 ? -20.135 19.573 14.422 1.00 81.75 271 MET A CA 1
ATOM 2104 C C . MET A 1 271 ? -21.005 18.402 13.944 1.00 81.75 271 MET A C 1
ATOM 2106 O O . MET A 1 271 ? -21.983 18.077 14.610 1.00 81.75 271 MET A O 1
ATOM 2110 N N . VAL A 1 272 ? -20.624 17.733 12.849 1.00 74.44 272 VAL A N 1
ATOM 2111 C CA . VAL A 1 272 ? -21.345 16.585 12.264 1.00 74.44 272 VAL A CA 1
ATOM 2112 C C . VAL A 1 272 ? -21.411 15.412 13.245 1.00 74.44 272 VAL A C 1
ATOM 2114 O O . VAL A 1 272 ? -22.494 14.900 13.517 1.00 74.44 272 VAL A O 1
ATOM 2117 N N . ASN A 1 273 ? -20.283 15.044 13.862 1.00 80.75 273 ASN A N 1
ATOM 2118 C CA . ASN A 1 273 ? -20.244 13.984 14.878 1.00 80.75 273 ASN A CA 1
ATOM 2119 C C . ASN A 1 273 ? -20.865 14.416 16.227 1.00 80.75 273 ASN A C 1
ATOM 2121 O O . ASN A 1 273 ? -21.067 13.581 17.108 1.00 80.75 273 ASN A O 1
ATOM 2125 N N . ASN A 1 274 ? -21.157 15.714 16.405 1.00 85.06 274 ASN A N 1
ATOM 2126 C CA . ASN A 1 274 ? -21.749 16.323 17.602 1.00 85.06 274 ASN A CA 1
ATOM 2127 C C . ASN A 1 274 ? -21.124 15.820 18.923 1.00 85.06 274 ASN A C 1
ATOM 2129 O O . ASN A 1 274 ? -21.829 15.429 19.858 1.00 85.06 274 ASN A O 1
ATOM 2133 N N . TYR A 1 275 ? -19.785 15.796 18.996 1.00 87.94 275 TYR A N 1
ATOM 2134 C CA . TYR A 1 275 ? -19.071 15.202 20.135 1.00 87.94 275 TYR A CA 1
ATOM 2135 C C . TYR A 1 275 ? -19.490 15.820 21.477 1.00 87.94 275 TYR A C 1
ATOM 2137 O O . TYR A 1 275 ? -19.677 15.098 22.450 1.00 87.94 275 TYR A O 1
ATOM 2145 N N . ASP A 1 276 ? -19.693 17.137 21.532 1.00 90.50 276 ASP A N 1
ATOM 2146 C CA . ASP A 1 276 ? -20.047 17.851 22.766 1.00 90.50 276 ASP A CA 1
ATOM 2147 C C . ASP A 1 276 ? -21.510 17.634 23.218 1.00 90.50 276 ASP A C 1
ATOM 2149 O O . ASP A 1 276 ? -21.892 18.090 24.295 1.00 90.50 276 ASP A O 1
ATOM 2153 N N . GLY A 1 277 ? -22.333 16.928 22.430 1.00 87.44 277 GLY A N 1
ATOM 2154 C CA . GLY A 1 277 ? -23.754 16.696 22.712 1.00 87.44 277 GLY A CA 1
ATOM 2155 C C . GLY A 1 277 ? -24.063 15.668 23.811 1.00 87.44 277 GLY A C 1
ATOM 2156 O O . GLY A 1 277 ? -25.206 15.594 24.259 1.00 87.44 277 GLY A O 1
ATOM 2157 N N . HIS A 1 278 ? -23.085 14.871 24.257 1.00 92.25 278 HIS A N 1
ATOM 2158 C CA . HIS A 1 278 ? -23.242 13.891 25.341 1.00 92.25 278 HIS A CA 1
A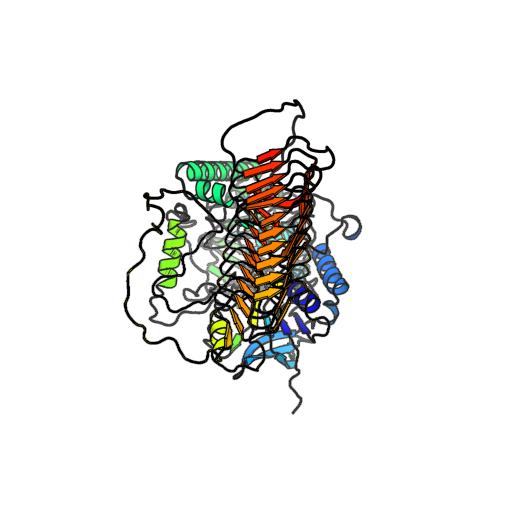TOM 2159 C C . HIS A 1 278 ? -21.904 13.664 26.081 1.00 92.25 278 HIS A C 1
ATOM 2161 O O . HIS A 1 278 ? -20.855 13.683 25.434 1.00 92.25 278 HIS A O 1
ATOM 2167 N N . PRO A 1 279 ? -21.884 13.400 27.408 1.00 90.94 279 PRO A N 1
ATOM 2168 C CA . PRO A 1 279 ? -20.635 13.186 28.149 1.00 90.94 279 PRO A CA 1
ATOM 2169 C C . PRO A 1 279 ? -19.755 12.062 27.589 1.00 90.94 279 PRO A C 1
ATOM 2171 O O . PRO A 1 279 ? -18.536 12.206 27.557 1.00 90.94 279 PRO A O 1
ATOM 2174 N N . GLU A 1 280 ? -20.355 10.977 27.088 1.00 90.81 280 GLU A N 1
ATOM 2175 C CA . GLU A 1 280 ? -19.597 9.869 26.488 1.00 90.81 280 GLU A CA 1
ATOM 2176 C C . GLU A 1 280 ? -19.031 10.218 25.107 1.00 90.81 280 GLU A C 1
ATOM 2178 O O . GLU A 1 280 ? -17.883 9.891 24.811 1.00 90.81 280 GLU A O 1
ATOM 2183 N N . THR A 1 281 ? -19.780 10.941 24.267 1.00 89.50 281 THR A N 1
ATOM 2184 C CA . THR A 1 281 ? -19.276 11.359 22.949 1.00 89.50 281 THR A CA 1
ATOM 2185 C C . THR A 1 281 ? -18.184 12.421 23.083 1.00 89.50 281 THR A C 1
ATOM 2187 O O . THR A 1 281 ? -17.242 12.427 22.295 1.00 89.50 281 THR A O 1
ATOM 2190 N N . ALA A 1 282 ? -18.228 13.255 24.128 1.00 92.12 282 ALA A N 1
ATOM 2191 C CA . ALA A 1 282 ? -17.216 14.280 24.378 1.00 92.12 282 ALA A CA 1
ATOM 2192 C C . ALA A 1 282 ? -15.829 13.676 24.670 1.00 92.12 282 ALA A C 1
ATOM 2194 O O . ALA A 1 282 ? -14.809 14.271 24.320 1.00 92.12 282 ALA A O 1
ATOM 2195 N N . LYS A 1 283 ? -15.778 12.461 25.239 1.00 92.44 283 LYS A N 1
ATOM 2196 C CA . LYS A 1 283 ? -14.534 11.704 25.472 1.00 92.44 283 LYS A CA 1
ATOM 2197 C C . LYS A 1 283 ? -13.872 11.221 24.174 1.00 92.44 283 LYS A C 1
ATOM 2199 O O . LYS A 1 283 ? -12.655 11.057 24.152 1.00 92.44 283 LYS A O 1
ATOM 2204 N N . LEU A 1 284 ? -14.643 11.036 23.095 1.00 90.56 284 LEU A N 1
ATOM 2205 C CA . LEU A 1 284 ? -14.142 10.651 21.765 1.00 90.56 284 LEU A CA 1
ATOM 2206 C C . LEU A 1 284 ? -13.668 11.839 20.909 1.00 90.56 284 LEU A C 1
ATOM 2208 O O . LEU A 1 284 ? -13.220 11.638 19.783 1.00 90.56 284 LEU A O 1
ATOM 2212 N N . LYS A 1 285 ? -13.735 13.073 21.421 1.00 89.12 285 LYS A N 1
ATOM 2213 C CA . LYS A 1 285 ? -13.261 14.270 20.717 1.00 89.12 285 LYS A CA 1
ATOM 2214 C C . LYS A 1 285 ? -11.731 14.200 20.527 1.00 89.12 285 LYS A C 1
ATOM 2216 O O . LYS A 1 285 ? -11.018 14.180 21.532 1.00 89.12 285 LYS A O 1
ATOM 2221 N N . PRO A 1 286 ? -11.195 14.193 19.289 1.00 86.44 286 PRO A N 1
ATOM 2222 C CA . PRO A 1 286 ? -9.757 14.009 19.070 1.00 86.44 286 PRO A CA 1
ATOM 2223 C C . PRO A 1 286 ? -8.893 15.135 19.658 1.00 86.44 286 PRO A C 1
ATOM 2225 O O . PRO A 1 286 ? -9.269 16.313 19.610 1.00 86.44 286 PRO A O 1
ATOM 2228 N N . TRP A 1 287 ? -7.729 14.767 20.206 1.00 85.88 287 TRP A N 1
ATOM 2229 C CA . TRP A 1 287 ? -6.869 15.664 20.998 1.00 85.88 287 TRP A CA 1
ATOM 2230 C C . TRP A 1 287 ? -5.927 16.529 20.146 1.00 85.88 287 TRP A C 1
ATOM 2232 O O . TRP A 1 287 ? -5.596 17.649 20.533 1.00 85.88 287 TRP A O 1
ATOM 2242 N N . SER A 1 288 ? -5.528 16.042 18.971 1.00 78.75 288 SER A N 1
ATOM 2243 C CA . SER A 1 288 ? -4.762 16.775 17.954 1.00 78.75 288 SER A CA 1
ATOM 2244 C C . SER A 1 288 ? -5.654 17.227 16.788 1.00 78.75 288 SER A C 1
ATOM 2246 O O . SER A 1 288 ? -6.750 16.710 16.581 1.00 78.75 288 SER A O 1
ATOM 2248 N N . ASN A 1 289 ? -5.183 18.207 16.014 1.00 79.38 289 ASN A N 1
ATOM 2249 C CA . ASN A 1 289 ? -5.777 18.615 14.733 1.00 79.38 289 ASN A CA 1
ATOM 2250 C C . ASN A 1 289 ? -5.594 17.487 13.691 1.00 79.38 289 ASN A C 1
ATOM 2252 O O . ASN A 1 289 ? -4.535 16.857 13.673 1.00 79.38 289 ASN A O 1
ATOM 2256 N N . SER A 1 290 ? -6.603 17.245 12.843 1.00 75.06 290 SER A N 1
ATOM 2257 C CA . SER A 1 290 ? -6.604 16.193 11.809 1.00 75.06 290 SER A CA 1
ATOM 2258 C C . SER A 1 290 ? -5.378 16.202 10.882 1.00 75.06 290 SER A C 1
ATOM 2260 O O . SER A 1 290 ? -4.908 15.137 10.499 1.00 75.06 290 SER A O 1
ATOM 2262 N N . PHE A 1 291 ? -4.793 17.371 10.607 1.00 73.69 291 PHE A N 1
ATOM 2263 C CA . PHE A 1 291 ? -3.552 17.531 9.836 1.00 73.69 291 PHE A CA 1
ATOM 2264 C C . PHE A 1 291 ? -2.329 16.827 10.454 1.00 73.69 291 PHE A C 1
ATOM 2266 O O . PHE A 1 291 ? -1.378 16.505 9.752 1.00 73.69 291 PHE A O 1
ATOM 2273 N N . PHE A 1 292 ? -2.321 16.626 11.775 1.00 71.94 292 PHE A N 1
ATOM 2274 C CA . PHE A 1 292 ? -1.196 16.060 12.529 1.00 71.94 292 PHE A CA 1
ATOM 2275 C C . PHE A 1 292 ? -1.479 14.633 13.037 1.00 71.94 292 PHE A C 1
ATOM 2277 O O . PHE A 1 292 ? -0.863 14.179 14.003 1.00 71.94 292 PHE A O 1
ATOM 2284 N N . VAL A 1 293 ? -2.427 13.924 12.415 1.00 64.31 293 VAL A N 1
ATOM 2285 C CA . VAL A 1 293 ? -2.642 12.481 12.606 1.00 64.31 293 VAL A CA 1
ATOM 2286 C C . VAL A 1 293 ? -2.559 11.748 11.268 1.00 64.31 293 VAL A C 1
ATOM 2288 O O . VAL A 1 293 ? -2.868 12.310 10.225 1.00 64.31 293 VAL A O 1
ATOM 2291 N N . GLY A 1 294 ? -2.122 10.488 11.308 1.00 61.25 294 GLY A N 1
ATOM 2292 C CA . GLY A 1 294 ? -1.893 9.672 10.112 1.00 61.25 294 GLY A CA 1
ATOM 2293 C C . GLY A 1 294 ? -2.944 8.605 9.893 1.00 61.25 294 GLY A C 1
ATOM 2294 O O . GLY A 1 294 ? -4.117 8.902 9.696 1.00 61.25 294 GLY A O 1
ATOM 2295 N N . SER A 1 295 ? -2.533 7.348 10.048 1.00 59.44 295 SER A N 1
ATOM 2296 C CA . SER A 1 295 ? -3.393 6.154 10.127 1.00 59.44 295 SER A CA 1
ATOM 2297 C C . SER A 1 295 ? -4.526 6.210 11.169 1.00 59.44 295 SER A C 1
ATOM 2299 O O . SER A 1 295 ? -5.366 5.313 11.211 1.00 59.44 295 SER A O 1
ATOM 2301 N N . MET A 1 296 ? -4.586 7.261 11.995 1.00 62.34 296 MET A N 1
ATOM 2302 C CA . MET A 1 296 ? -5.709 7.558 12.889 1.00 62.34 296 MET A CA 1
ATOM 2303 C C . MET A 1 296 ? -6.797 8.447 12.250 1.00 62.34 296 MET A C 1
ATOM 2305 O O . MET A 1 296 ? -7.779 8.741 12.925 1.00 62.34 296 MET A O 1
ATOM 2309 N N . LEU A 1 297 ? -6.659 8.852 10.980 1.00 68.44 297 LEU A N 1
ATOM 2310 C CA . LEU A 1 297 ? -7.775 9.259 10.117 1.00 68.44 297 LEU A CA 1
ATOM 2311 C C . LEU A 1 297 ? -8.528 7.999 9.670 1.00 68.44 297 LEU A C 1
ATOM 2313 O O . LEU A 1 297 ? -7.924 7.022 9.224 1.00 68.44 297 LEU A O 1
ATOM 2317 N N . SER A 1 298 ? -9.847 7.973 9.833 1.00 69.38 298 SER A N 1
ATOM 2318 C CA . SER A 1 298 ? -10.699 6.811 9.552 1.00 69.38 298 SER A CA 1
ATOM 2319 C C . SER A 1 298 ? -12.154 7.234 9.353 1.00 69.38 298 SER A C 1
ATOM 2321 O O . SER A 1 298 ? -12.480 8.394 9.560 1.00 69.38 298 SER A O 1
ATOM 2323 N N . ILE A 1 299 ? -13.033 6.312 8.947 1.00 72.94 299 ILE A N 1
ATOM 2324 C CA . ILE A 1 299 ? -14.424 6.621 8.566 1.00 72.94 299 ILE A CA 1
ATOM 2325 C C . ILE A 1 299 ? -15.403 5.744 9.348 1.00 72.94 299 ILE A C 1
ATOM 2327 O O . ILE A 1 299 ? -15.078 4.605 9.680 1.00 72.94 299 ILE A O 1
ATOM 2331 N N . LEU A 1 300 ? -16.605 6.251 9.629 1.00 76.75 300 LEU A N 1
ATOM 2332 C CA . LEU A 1 300 ? -17.717 5.451 10.149 1.00 76.75 300 LEU A CA 1
ATOM 2333 C C . LEU A 1 300 ? -18.474 4.823 8.970 1.00 76.75 300 LEU A C 1
ATOM 2335 O O . LEU A 1 300 ? -19.173 5.515 8.239 1.00 76.75 300 LEU A O 1
ATOM 2339 N N . ASN A 1 301 ? -18.323 3.509 8.786 1.00 77.12 301 ASN A N 1
ATOM 2340 C CA . ASN A 1 301 ? -18.966 2.729 7.716 1.00 77.12 301 ASN A CA 1
ATOM 2341 C C . ASN A 1 301 ? -19.976 1.682 8.244 1.00 77.12 301 ASN A C 1
ATOM 2343 O O . ASN A 1 301 ? -20.381 0.756 7.531 1.00 77.12 301 ASN A O 1
ATOM 2347 N N . HIS A 1 302 ? -20.393 1.841 9.501 1.00 84.06 302 HIS A N 1
ATOM 2348 C CA . HIS A 1 302 ? -21.389 1.017 10.186 1.00 84.06 302 HIS A CA 1
ATOM 2349 C C . HIS A 1 302 ? -22.811 1.208 9.625 1.00 84.06 302 HIS A C 1
ATOM 2351 O O . HIS A 1 302 ? -23.113 2.221 9.002 1.00 84.06 302 HIS A O 1
ATOM 2357 N N . ASP A 1 303 ? -23.701 0.244 9.876 1.00 81.19 303 ASP A N 1
ATOM 2358 C CA . ASP A 1 303 ? -25.105 0.300 9.421 1.00 81.19 303 ASP A CA 1
ATOM 2359 C C . ASP A 1 303 ? -26.000 1.204 10.291 1.00 81.19 303 ASP A C 1
ATOM 2361 O O . ASP A 1 303 ? -27.117 1.537 9.899 1.00 81.19 303 ASP A O 1
ATOM 2365 N N . THR A 1 304 ? -25.526 1.599 11.477 1.00 84.81 304 THR A N 1
ATOM 2366 C CA . THR A 1 304 ? -26.196 2.541 12.386 1.00 84.81 304 THR A CA 1
ATOM 2367 C C . THR A 1 304 ? -25.175 3.471 13.052 1.00 84.81 304 THR A C 1
ATOM 2369 O O . THR A 1 304 ? -23.992 3.138 13.143 1.00 84.81 304 THR A O 1
ATOM 2372 N N . ASP A 1 305 ? -25.620 4.648 13.510 1.00 82.62 305 ASP A N 1
ATOM 2373 C CA . ASP A 1 305 ? -24.771 5.622 14.214 1.00 82.62 305 ASP A CA 1
ATOM 2374 C C . ASP A 1 305 ? -24.224 5.030 15.528 1.00 82.62 305 ASP A C 1
ATOM 2376 O O . ASP A 1 305 ? -24.982 4.720 16.450 1.00 82.62 305 ASP A O 1
ATOM 2380 N N . ILE A 1 306 ? -22.897 4.914 15.648 1.00 88.12 306 ILE A N 1
ATOM 2381 C CA . ILE A 1 306 ? -22.252 4.464 16.888 1.00 88.12 306 ILE A CA 1
ATOM 2382 C C . ILE A 1 306 ? -22.442 5.479 18.027 1.00 88.12 306 ILE A C 1
ATOM 2384 O O . ILE A 1 306 ? -22.548 5.086 19.188 1.00 88.12 306 ILE A O 1
ATOM 2388 N N . PHE A 1 307 ? -22.561 6.778 17.731 1.00 89.31 307 PHE A N 1
ATOM 2389 C CA . PHE A 1 307 ? -22.768 7.804 18.753 1.00 89.31 307 PHE A CA 1
ATOM 2390 C C . PHE A 1 307 ? -24.149 7.685 19.413 1.00 89.31 307 PHE A C 1
ATOM 2392 O O . PHE A 1 307 ? -24.275 7.976 20.602 1.00 89.31 307 PHE A O 1
ATOM 2399 N N . GLU A 1 308 ? -25.163 7.164 18.716 1.00 88.69 308 GLU A N 1
ATOM 2400 C CA . GLU A 1 308 ? -26.439 6.772 19.327 1.00 88.69 308 GLU A CA 1
ATOM 2401 C C . GLU A 1 308 ? -26.278 5.651 20.370 1.00 88.69 308 GLU A C 1
ATOM 2403 O O . GLU A 1 308 ? -27.003 5.643 21.365 1.00 88.69 308 GLU A O 1
ATOM 2408 N N . LEU A 1 309 ? -25.326 4.727 20.197 1.00 91.94 309 LEU A N 1
ATOM 2409 C CA . LEU A 1 309 ? -25.046 3.657 21.167 1.00 91.94 309 LEU A CA 1
ATOM 2410 C C . LEU A 1 309 ? -24.325 4.198 22.419 1.00 91.94 309 LEU A C 1
ATOM 2412 O O . LEU A 1 309 ? -24.616 3.748 23.530 1.00 91.94 309 LEU A O 1
ATOM 2416 N N . LEU A 1 310 ? -23.474 5.223 22.264 1.00 92.31 310 LEU A N 1
ATOM 2417 C CA . LEU A 1 310 ? -22.903 5.991 23.383 1.00 92.31 310 LEU A CA 1
ATOM 2418 C C . LEU A 1 310 ? -23.979 6.811 24.121 1.00 92.31 310 LEU A C 1
ATOM 2420 O O . LEU A 1 310 ? -24.046 6.779 25.347 1.00 92.31 310 LEU A O 1
ATOM 2424 N N . ARG A 1 311 ? -24.854 7.528 23.397 1.00 91.19 311 ARG A N 1
ATOM 2425 C CA . ARG A 1 311 ? -25.970 8.309 23.983 1.00 91.19 311 ARG A CA 1
ATOM 2426 C C . ARG A 1 311 ? -26.960 7.430 24.757 1.00 91.19 311 ARG A C 1
ATOM 2428 O O . ARG A 1 311 ? -27.550 7.884 25.731 1.00 91.19 311 ARG A O 1
ATOM 2435 N N . LYS A 1 312 ? -27.132 6.171 24.342 1.00 92.06 312 LYS A N 1
ATOM 2436 C CA . LYS A 1 312 ? -27.984 5.171 25.011 1.00 92.06 312 LYS A CA 1
ATOM 2437 C C . LYS A 1 312 ? -27.304 4.452 26.186 1.00 92.06 312 LYS A C 1
ATOM 2439 O O . LYS A 1 312 ? -27.960 3.642 26.834 1.00 92.06 312 LYS A O 1
ATOM 2444 N N . GLY A 1 313 ? -26.023 4.715 26.462 1.00 92.75 313 GLY A N 1
ATOM 2445 C CA . GLY A 1 313 ? -25.275 4.053 27.539 1.00 92.75 313 GLY A CA 1
ATOM 2446 C C . GLY A 1 313 ? -24.968 2.571 27.282 1.00 92.75 313 GLY A C 1
ATOM 2447 O O . GLY A 1 313 ? -24.697 1.831 28.224 1.00 92.75 313 GLY A O 1
ATOM 2448 N N . VAL A 1 314 ? -25.018 2.118 26.023 1.00 95.81 314 VAL A N 1
ATOM 2449 C CA . VAL A 1 314 ? -24.564 0.766 25.644 1.00 95.81 314 VAL A CA 1
ATOM 2450 C C . VAL A 1 314 ? -23.033 0.723 25.588 1.00 95.81 314 VAL A C 1
ATOM 2452 O O . VAL A 1 314 ? -22.434 -0.296 25.916 1.00 95.81 314 VAL A O 1
ATOM 2455 N N . ILE A 1 315 ? -22.408 1.847 25.229 1.00 97.19 315 ILE A N 1
ATOM 2456 C CA . ILE A 1 315 ? -20.957 2.047 25.229 1.00 97.19 315 ILE A CA 1
ATOM 2457 C C . ILE A 1 315 ? -20.604 3.106 26.284 1.00 97.19 315 ILE A C 1
ATOM 2459 O O . ILE A 1 315 ? -21.101 4.232 26.210 1.00 97.19 315 ILE A O 1
ATOM 2463 N N . SER A 1 316 ? -19.716 2.754 27.214 1.00 96.81 316 SER A N 1
ATOM 2464 C CA . SER A 1 316 ? -19.092 3.645 28.202 1.00 96.81 316 SER A CA 1
ATOM 2465 C C . SER A 1 316 ? -17.632 3.874 27.813 1.00 96.81 316 SER A C 1
ATOM 2467 O O . SER A 1 316 ? -16.907 2.915 27.561 1.00 96.81 316 SER A O 1
ATOM 2469 N N . VAL A 1 317 ? -17.166 5.124 27.749 1.00 96.62 317 VAL A N 1
ATOM 2470 C CA . VAL A 1 317 ? -15.778 5.440 27.364 1.00 96.62 317 VAL A CA 1
ATOM 2471 C C . VAL A 1 317 ? -14.953 5.806 28.598 1.00 96.62 317 VAL A C 1
ATOM 2473 O O . VAL A 1 317 ? -15.351 6.642 29.410 1.00 96.62 317 VAL A O 1
ATOM 2476 N N . HIS A 1 318 ? -13.764 5.225 28.730 1.00 96.19 318 HIS A N 1
ATOM 2477 C CA . HIS A 1 318 ? -12.865 5.415 29.866 1.00 96.19 318 HIS A CA 1
ATOM 2478 C C . HIS A 1 318 ? -11.531 5.983 29.385 1.00 96.19 318 HIS A C 1
ATOM 2480 O O . HIS A 1 318 ? -10.786 5.323 28.661 1.00 96.19 318 HIS A O 1
ATOM 2486 N N . ILE A 1 319 ? -11.222 7.218 29.793 1.00 94.06 319 ILE A N 1
ATOM 2487 C CA . ILE A 1 319 ? -9.919 7.837 29.528 1.00 94.06 319 ILE A CA 1
ATOM 2488 C C . ILE A 1 319 ? -8.999 7.543 30.715 1.00 94.06 319 ILE A C 1
ATOM 2490 O O . ILE A 1 319 ? -9.143 8.144 31.780 1.00 94.06 319 ILE A O 1
ATOM 2494 N N . GLY A 1 320 ? -8.074 6.604 30.533 1.00 93.00 320 GLY A N 1
ATOM 2495 C CA . GLY A 1 320 ? -7.192 6.113 31.589 1.00 93.00 320 GLY A CA 1
ATOM 2496 C C . GLY A 1 320 ? -6.223 5.050 31.081 1.00 93.00 320 GLY A C 1
ATOM 2497 O O . GLY A 1 320 ? -6.465 4.396 30.069 1.00 93.00 320 GLY A O 1
ATOM 2498 N N . ASP A 1 321 ? -5.102 4.892 31.775 1.00 92.75 321 ASP A N 1
ATOM 2499 C CA . ASP A 1 321 ? -4.127 3.837 31.504 1.00 92.75 321 ASP A CA 1
ATOM 2500 C C . ASP A 1 321 ? -4.447 2.594 32.344 1.00 92.75 321 ASP A C 1
ATOM 2502 O O . ASP A 1 321 ? -4.879 2.705 33.492 1.00 92.75 321 ASP A O 1
ATOM 2506 N N . ILE A 1 322 ? -4.215 1.401 31.791 1.00 94.44 322 ILE A N 1
ATOM 2507 C CA . ILE A 1 322 ? -4.385 0.140 32.524 1.00 94.44 322 ILE A CA 1
ATOM 2508 C C . ILE A 1 322 ? -3.238 -0.003 33.526 1.00 94.44 322 ILE A C 1
ATOM 2510 O O . ILE A 1 322 ? -2.070 0.005 33.142 1.00 94.44 322 ILE A O 1
ATOM 2514 N N . VAL A 1 323 ? -3.577 -0.138 34.809 1.00 93.81 323 VAL A N 1
ATOM 2515 C CA . VAL A 1 323 ? -2.613 -0.324 35.904 1.00 93.81 323 VAL A CA 1
ATOM 2516 C C . VAL A 1 323 ? -2.319 -1.806 36.109 1.00 93.81 323 VAL A C 1
ATOM 2518 O O . VAL A 1 323 ? -1.158 -2.189 36.229 1.00 93.81 323 VAL A O 1
ATOM 2521 N N . ASN A 1 324 ? -3.364 -2.639 36.150 1.00 94.12 324 ASN A N 1
ATOM 2522 C CA . ASN A 1 324 ? -3.257 -4.096 36.114 1.00 94.12 324 ASN A CA 1
ATOM 2523 C C . ASN A 1 324 ? -4.591 -4.773 35.759 1.00 94.12 324 ASN A C 1
ATOM 2525 O O . ASN A 1 324 ? -5.672 -4.176 35.828 1.00 94.12 324 ASN A O 1
ATOM 2529 N N . LEU A 1 325 ? -4.485 -6.056 35.432 1.00 96.25 325 LEU A N 1
ATOM 2530 C CA . LEU A 1 325 ? -5.568 -7.020 35.311 1.00 96.25 325 LEU A CA 1
ATOM 2531 C C . LEU A 1 325 ? -5.636 -7.885 36.582 1.00 96.25 325 LEU A C 1
ATOM 2533 O O . LEU A 1 325 ? -4.620 -8.144 37.225 1.00 96.25 325 LEU A O 1
ATOM 2537 N N . SER A 1 326 ? -6.832 -8.308 36.994 1.00 92.75 326 SER A N 1
ATOM 2538 C CA . SER A 1 326 ? -7.014 -9.245 38.118 1.00 92.75 326 SER A CA 1
ATOM 2539 C C . SER A 1 326 ? -8.355 -9.982 38.048 1.00 92.75 326 SER A C 1
ATOM 2541 O O . SER A 1 326 ? -9.421 -9.363 38.085 1.00 92.75 326 SER A O 1
ATOM 2543 N N . ALA A 1 327 ? -8.313 -11.317 37.968 1.00 91.25 327 ALA A N 1
ATOM 2544 C CA . ALA A 1 327 ? -9.468 -12.178 37.698 1.00 91.25 327 ALA A CA 1
ATOM 2545 C C . ALA A 1 327 ? -10.225 -11.723 36.434 1.00 91.25 327 ALA A C 1
ATOM 2547 O O . ALA A 1 327 ? -9.693 -11.844 35.340 1.00 91.25 327 ALA A O 1
ATOM 2548 N N . ASN A 1 328 ? -11.421 -11.149 36.566 1.00 94.25 328 ASN A N 1
ATOM 2549 C CA . ASN A 1 328 ? -12.188 -10.584 35.446 1.00 94.25 328 ASN A CA 1
ATOM 2550 C C . ASN A 1 328 ? -12.236 -9.043 35.490 1.00 94.25 328 ASN A C 1
ATOM 2552 O O . ASN A 1 328 ? -13.158 -8.443 34.947 1.00 94.25 328 ASN A O 1
ATOM 2556 N N . THR A 1 329 ? -11.294 -8.391 36.181 1.00 96.44 329 THR A N 1
ATOM 2557 C CA . THR A 1 329 ? -11.296 -6.935 36.414 1.00 96.44 329 THR A CA 1
ATOM 2558 C C . THR A 1 329 ? -10.092 -6.249 35.773 1.00 96.44 329 THR A C 1
ATOM 2560 O O . THR A 1 329 ? -8.951 -6.653 35.993 1.00 96.44 329 THR A O 1
ATOM 2563 N N . VAL A 1 330 ? -10.349 -5.167 35.044 1.00 97.06 330 VAL A N 1
ATOM 2564 C CA . VAL A 1 330 ? -9.362 -4.205 34.545 1.00 97.06 330 VAL A CA 1
ATOM 2565 C C . VAL A 1 330 ? -9.351 -3.010 35.499 1.00 97.06 330 VAL A C 1
ATOM 2567 O O . VAL A 1 330 ? -10.395 -2.400 35.733 1.00 97.06 330 VAL A O 1
ATOM 2570 N N . ASN A 1 331 ? -8.194 -2.680 36.077 1.00 96.56 331 ASN A N 1
ATOM 2571 C CA . ASN A 1 331 ? -8.047 -1.543 36.992 1.00 96.56 331 ASN A CA 1
ATOM 2572 C C . ASN A 1 331 ? -7.337 -0.389 36.269 1.00 96.56 331 ASN A C 1
ATOM 2574 O O . ASN A 1 331 ? -6.255 -0.586 35.709 1.00 96.56 331 ASN A O 1
ATOM 2578 N N . LEU A 1 332 ? -7.928 0.809 36.294 1.00 96.50 332 LEU A N 1
ATOM 2579 C CA . LEU A 1 332 ? -7.441 1.983 35.563 1.00 96.50 332 LEU A CA 1
ATOM 2580 C C . LEU A 1 332 ? -6.779 3.040 36.459 1.00 96.50 332 LEU A C 1
ATOM 2582 O O . LEU A 1 332 ? -7.057 3.148 37.653 1.00 96.50 332 LEU A O 1
ATOM 2586 N N . SER A 1 333 ? -5.928 3.871 35.852 1.00 94.06 333 SER A N 1
ATOM 2587 C CA . SER A 1 333 ? -5.200 4.972 36.502 1.00 94.06 333 SER A CA 1
ATOM 2588 C C . SER A 1 333 ? -6.105 6.066 37.079 1.00 94.06 333 SER A C 1
ATOM 2590 O O . SER A 1 333 ? -5.714 6.752 38.023 1.00 94.06 333 SER A O 1
ATOM 2592 N N . ASN A 1 334 ? -7.322 6.210 36.548 1.00 90.62 334 ASN A N 1
ATOM 2593 C CA . ASN A 1 334 ? -8.347 7.127 37.048 1.00 90.62 334 ASN A CA 1
ATOM 2594 C C . ASN A 1 334 ? -9.100 6.588 38.289 1.00 90.62 334 ASN A C 1
ATOM 2596 O O . ASN A 1 334 ? -9.850 7.338 38.910 1.00 90.62 334 ASN A O 1
ATOM 2600 N N . GLY A 1 335 ? -8.885 5.319 38.662 1.00 92.75 335 GLY A N 1
ATOM 2601 C CA . GLY A 1 335 ? -9.546 4.634 39.776 1.00 92.75 335 GLY A CA 1
ATOM 2602 C C . GLY A 1 335 ? -10.685 3.686 39.378 1.00 92.75 335 GLY A C 1
ATOM 2603 O O . GLY A 1 335 ? -11.172 2.958 40.247 1.00 92.75 335 GLY A O 1
ATOM 2604 N N . ASP A 1 336 ? -11.090 3.652 38.102 1.00 94.56 336 ASP A N 1
ATOM 2605 C CA . ASP A 1 336 ? -12.152 2.764 37.618 1.00 94.56 336 ASP A CA 1
ATOM 2606 C C . ASP A 1 336 ? -11.760 1.281 37.727 1.00 94.56 336 ASP A C 1
ATOM 2608 O O . ASP A 1 336 ? -10.589 0.897 37.612 1.00 94.56 336 ASP A O 1
ATOM 2612 N N . LYS A 1 337 ? -12.778 0.433 37.918 1.00 96.19 337 LYS A N 1
ATOM 2613 C CA . LYS A 1 337 ? -12.655 -1.027 38.009 1.00 96.19 337 LYS A CA 1
ATOM 2614 C C . LYS A 1 337 ? -13.691 -1.703 37.124 1.00 96.19 337 LYS A C 1
ATOM 2616 O O . LYS A 1 337 ? -14.802 -2.001 37.558 1.00 96.19 337 LYS A O 1
ATOM 2621 N N . ILE A 1 338 ? -13.303 -1.928 35.878 1.00 96.88 338 ILE A N 1
ATOM 2622 C CA . ILE A 1 338 ? -14.142 -2.512 34.833 1.00 96.88 338 ILE A CA 1
ATOM 2623 C C . ILE A 1 338 ? -14.131 -4.029 35.005 1.00 96.88 338 ILE A C 1
ATOM 2625 O O . ILE A 1 338 ? -13.096 -4.666 34.825 1.00 96.88 338 ILE A O 1
ATOM 2629 N N . GLN A 1 339 ? -15.267 -4.627 35.361 1.00 96.75 339 GLN A N 1
ATOM 2630 C CA . GLN A 1 339 ? -15.425 -6.081 35.286 1.00 96.75 339 GLN A CA 1
ATOM 2631 C C . GLN A 1 339 ? -15.878 -6.479 33.886 1.00 96.75 339 GLN A C 1
ATOM 2633 O O . GLN A 1 339 ? -16.883 -5.951 33.423 1.00 96.75 339 GLN A O 1
ATOM 2638 N N . THR A 1 340 ? -15.249 -7.478 33.274 1.00 97.44 340 THR A N 1
ATOM 2639 C CA . THR A 1 340 ? -15.544 -7.869 31.894 1.00 97.44 340 THR A CA 1
ATOM 2640 C C . THR A 1 340 ? -15.655 -9.381 31.690 1.00 97.44 340 THR A C 1
ATOM 2642 O O . THR A 1 340 ? -15.048 -10.167 32.422 1.00 97.44 340 THR A O 1
ATOM 2645 N N . ASP A 1 341 ? -16.442 -9.783 30.692 1.00 97.38 341 ASP A N 1
ATOM 2646 C CA . ASP A 1 341 ? -16.604 -11.179 30.285 1.00 97.38 341 ASP A CA 1
ATOM 2647 C C . ASP A 1 341 ? -15.622 -11.554 29.152 1.00 97.38 341 ASP A C 1
ATOM 2649 O O . ASP A 1 341 ? -15.291 -12.728 29.010 1.00 97.38 341 ASP A O 1
ATOM 2653 N N . ALA A 1 342 ? -15.114 -10.570 28.390 1.00 97.06 342 ALA A N 1
ATOM 2654 C CA . ALA A 1 342 ? -14.052 -10.720 27.385 1.00 97.06 342 ALA A CA 1
ATOM 2655 C C . ALA A 1 342 ? -13.303 -9.389 27.148 1.00 97.06 342 ALA A C 1
ATOM 2657 O O . ALA A 1 342 ? -13.906 -8.315 27.178 1.00 97.06 342 ALA A O 1
ATOM 2658 N N . PHE A 1 343 ? -11.996 -9.452 26.880 1.00 97.31 343 PHE A N 1
ATOM 2659 C CA . PHE A 1 343 ? -11.120 -8.301 26.643 1.00 97.31 343 PHE A CA 1
ATOM 2660 C C . PHE A 1 343 ? -10.569 -8.327 25.210 1.00 97.31 343 PHE A C 1
ATOM 2662 O O . PHE A 1 343 ? -9.845 -9.248 24.830 1.00 97.31 343 PHE A O 1
ATOM 2669 N N . VAL A 1 344 ? -10.841 -7.278 24.432 1.00 97.12 344 VAL A N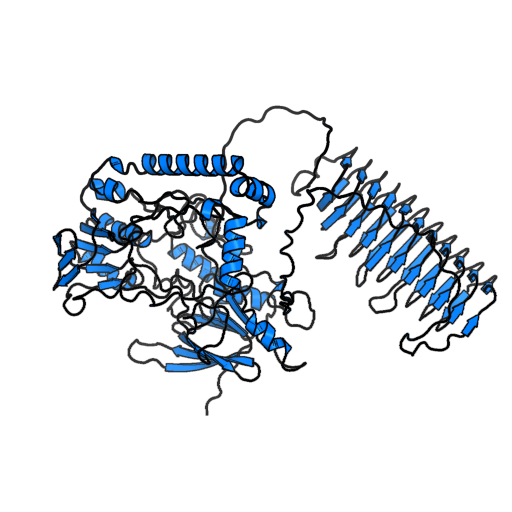 1
ATOM 2670 C CA . VAL A 1 344 ? -10.382 -7.149 23.043 1.00 97.12 344 VAL A CA 1
ATOM 2671 C C . VAL A 1 344 ? -9.331 -6.051 22.911 1.00 97.12 344 VAL A C 1
ATOM 2673 O O . VAL A 1 344 ? -9.621 -4.853 22.984 1.00 97.12 344 VAL A O 1
ATOM 2676 N N . CYS A 1 345 ? -8.093 -6.466 22.663 1.00 96.38 345 CYS A N 1
ATOM 2677 C CA . CYS A 1 345 ? -6.989 -5.587 22.303 1.00 96.38 345 CYS A CA 1
ATOM 2678 C C . CYS A 1 345 ? -7.157 -5.122 20.847 1.00 96.38 345 CYS A C 1
ATOM 2680 O O . CYS A 1 345 ? -6.888 -5.866 19.909 1.00 96.38 345 CYS A O 1
ATOM 2682 N N . ALA A 1 346 ? -7.566 -3.873 20.639 1.00 93.75 346 ALA A N 1
ATOM 2683 C CA . ALA A 1 346 ? -7.553 -3.181 19.349 1.00 93.75 346 ALA A CA 1
ATOM 2684 C C . ALA A 1 346 ? -6.329 -2.240 19.273 1.00 93.75 346 ALA A C 1
ATOM 2686 O O . ALA A 1 346 ? -6.425 -1.062 18.922 1.00 93.75 346 ALA A O 1
ATOM 2687 N N . THR A 1 347 ? -5.173 -2.771 19.678 1.00 90.88 347 THR A N 1
ATOM 2688 C CA . THR A 1 347 ? -3.960 -2.029 20.057 1.00 90.88 347 THR A CA 1
ATOM 2689 C C . THR A 1 347 ? -2.962 -1.805 18.920 1.00 90.88 347 THR A C 1
ATOM 2691 O O . THR A 1 347 ? -1.996 -1.068 19.108 1.00 90.88 347 THR A O 1
ATOM 2694 N N . GLY A 1 348 ? -3.211 -2.371 17.736 1.00 87.38 348 GLY A N 1
ATOM 2695 C CA . GLY A 1 348 ? -2.449 -2.096 16.517 1.00 87.38 348 GLY A CA 1
ATOM 2696 C C . GLY A 1 348 ? -1.556 -3.255 16.081 1.00 87.38 348 GLY A C 1
ATOM 2697 O O . GLY A 1 348 ? -1.857 -4.425 16.310 1.00 87.38 348 GLY A O 1
ATOM 2698 N N . TRP A 1 349 ? -0.464 -2.935 15.389 1.00 83.75 349 TRP A N 1
ATOM 2699 C CA . TRP A 1 349 ? 0.313 -3.915 14.629 1.00 83.75 349 TRP A CA 1
ATOM 2700 C C . TRP A 1 349 ? 1.814 -3.662 14.761 1.00 83.75 349 TRP A C 1
ATOM 2702 O O . TRP A 1 349 ? 2.246 -2.528 14.962 1.00 83.75 349 TRP A O 1
ATOM 2712 N N . LYS A 1 350 ? 2.624 -4.716 14.638 1.00 80.06 350 LYS A N 1
ATOM 2713 C CA . LYS A 1 350 ? 4.088 -4.595 14.600 1.00 80.06 350 LYS A CA 1
ATOM 2714 C C . LYS A 1 350 ? 4.519 -4.089 13.218 1.00 80.06 350 LYS A C 1
ATOM 2716 O O . LYS A 1 350 ? 4.160 -4.677 12.203 1.00 80.06 350 LYS A O 1
ATOM 2721 N N . HIS A 1 351 ? 5.335 -3.036 13.174 1.00 67.94 351 HIS A N 1
ATOM 2722 C CA . HIS A 1 351 ? 5.763 -2.372 11.930 1.00 67.94 351 HIS A CA 1
ATOM 2723 C C . HIS A 1 351 ? 6.971 -3.040 11.223 1.00 67.94 351 HIS A C 1
ATOM 2725 O O . HIS A 1 351 ? 7.660 -2.397 10.434 1.00 67.94 351 HIS A O 1
ATOM 2731 N N . ILE A 1 352 ? 7.246 -4.315 11.516 1.00 70.31 352 ILE A N 1
ATOM 2732 C CA . ILE A 1 352 ? 8.381 -5.103 10.999 1.00 70.31 352 ILE A CA 1
ATOM 2733 C C . ILE A 1 352 ? 7.819 -6.399 10.383 1.00 70.31 352 ILE A C 1
ATOM 2735 O O . ILE A 1 352 ? 6.857 -6.939 10.938 1.00 70.31 352 ILE A O 1
ATOM 2739 N N . PRO A 1 353 ? 8.375 -6.929 9.273 1.00 74.31 353 PRO A N 1
ATOM 2740 C CA . PRO A 1 353 ? 7.965 -8.220 8.723 1.00 74.31 353 PRO A CA 1
ATOM 2741 C C . PRO A 1 353 ? 7.967 -9.380 9.737 1.00 74.31 353 PRO A C 1
ATOM 2743 O O . PRO A 1 353 ? 8.877 -9.462 10.562 1.00 74.31 353 PRO A O 1
ATOM 2746 N N . PRO A 1 354 ? 7.033 -10.345 9.616 1.00 81.31 354 PRO A N 1
ATOM 2747 C CA . PRO A 1 354 ? 7.041 -11.621 10.345 1.00 81.31 354 PRO A CA 1
ATOM 2748 C C . PRO A 1 354 ? 8.119 -12.602 9.836 1.00 81.31 354 PRO A C 1
ATOM 2750 O O . PRO A 1 354 ? 7.847 -13.788 9.683 1.00 81.31 354 PRO A O 1
ATOM 2753 N N . LEU A 1 355 ? 9.310 -12.106 9.492 1.00 84.50 355 LEU A N 1
ATOM 2754 C CA . LEU A 1 355 ? 10.315 -12.820 8.704 1.00 84.50 355 LEU A CA 1
ATOM 2755 C C . LEU A 1 355 ? 11.724 -12.427 9.167 1.00 84.50 355 LEU A C 1
ATOM 2757 O O . LEU A 1 355 ? 12.104 -11.261 9.055 1.00 84.50 355 LEU A O 1
ATOM 2761 N N . GLU A 1 356 ? 12.511 -13.388 9.653 1.00 88.25 356 GLU A N 1
ATOM 2762 C CA . GLU A 1 356 ? 13.913 -13.148 10.008 1.00 88.25 356 GLU A CA 1
ATOM 2763 C C . GLU A 1 356 ? 14.803 -13.168 8.755 1.00 88.25 356 GLU A C 1
ATOM 2765 O O . GLU A 1 356 ? 14.868 -14.165 8.037 1.00 88.25 356 GLU A O 1
ATOM 2770 N N . PHE A 1 357 ? 15.524 -12.080 8.491 1.00 86.56 357 PHE A N 1
ATOM 2771 C CA . PHE A 1 357 ? 16.501 -12.033 7.402 1.00 86.56 357 PHE A CA 1
ATOM 2772 C C . PHE A 1 357 ? 17.880 -12.474 7.900 1.00 86.56 357 PHE A C 1
ATOM 2774 O O . PHE A 1 357 ? 18.354 -12.006 8.937 1.00 86.56 357 PHE A O 1
ATOM 2781 N N . LEU A 1 358 ? 18.516 -13.383 7.158 1.00 87.44 358 LEU A N 1
ATOM 2782 C CA . LEU A 1 358 ? 19.810 -13.971 7.504 1.00 87.44 358 LEU A CA 1
ATOM 2783 C C . LEU A 1 358 ? 20.847 -13.711 6.389 1.00 87.44 358 LEU A C 1
ATOM 2785 O O . LEU A 1 358 ? 20.479 -13.759 5.212 1.00 87.44 358 LEU A O 1
ATOM 2789 N N . PRO A 1 359 ? 22.134 -13.475 6.720 1.00 84.69 359 PRO A N 1
ATOM 2790 C CA . PRO A 1 359 ? 22.707 -13.390 8.070 1.00 84.69 359 PRO A CA 1
ATOM 2791 C C . PRO A 1 359 ? 22.193 -12.176 8.862 1.00 84.69 359 PRO A C 1
ATOM 2793 O O . PRO A 1 359 ? 21.779 -11.175 8.282 1.00 84.69 359 PRO A O 1
ATOM 2796 N N . LYS A 1 360 ? 22.203 -12.264 10.199 1.00 80.81 360 LYS A N 1
ATOM 2797 C CA . LYS A 1 360 ? 21.747 -11.160 11.061 1.00 80.81 360 LYS A CA 1
ATOM 2798 C C . LYS A 1 360 ? 22.616 -9.918 10.834 1.00 80.81 360 LYS A C 1
ATOM 2800 O O . LYS A 1 360 ? 23.828 -10.047 10.690 1.00 80.81 360 LYS A O 1
ATOM 2805 N N . GLY A 1 361 ? 21.990 -8.742 10.796 1.00 69.44 361 GLY A N 1
ATOM 2806 C CA . GLY A 1 361 ? 22.658 -7.479 10.454 1.00 69.44 361 GLY A CA 1
ATOM 2807 C C . GLY A 1 361 ? 22.777 -7.197 8.948 1.00 69.44 361 GLY A C 1
ATOM 2808 O O . GLY A 1 361 ? 23.428 -6.232 8.566 1.00 69.44 361 GLY A O 1
ATOM 2809 N N . ILE A 1 362 ? 22.159 -8.001 8.072 1.00 74.31 362 ILE A N 1
ATOM 2810 C CA . ILE A 1 362 ? 22.088 -7.684 6.638 1.00 74.31 362 ILE A CA 1
ATOM 2811 C C . ILE A 1 362 ? 21.268 -6.399 6.394 1.00 74.31 362 ILE A C 1
ATOM 2813 O O . ILE A 1 362 ? 20.057 -6.376 6.616 1.00 74.31 362 ILE A O 1
ATOM 2817 N N . ASP A 1 363 ? 21.912 -5.329 5.909 1.00 74.50 363 ASP A N 1
ATOM 2818 C CA . ASP A 1 363 ? 21.210 -4.088 5.557 1.00 74.50 363 ASP A CA 1
ATOM 2819 C C . ASP A 1 363 ? 20.366 -4.275 4.285 1.00 74.50 363 ASP A C 1
ATOM 2821 O O . ASP A 1 363 ? 20.842 -4.304 3.146 1.00 74.50 363 ASP A O 1
ATOM 2825 N N . LEU A 1 364 ? 19.060 -4.399 4.506 1.00 76.06 364 LEU A N 1
ATOM 2826 C CA . LEU A 1 364 ? 18.033 -4.489 3.473 1.00 76.06 364 LEU A CA 1
ATOM 2827 C C . LEU A 1 364 ? 17.249 -3.179 3.307 1.00 76.06 364 LEU A C 1
ATOM 2829 O O . LEU A 1 364 ? 16.243 -3.161 2.602 1.00 76.06 364 LEU A O 1
ATOM 2833 N N . GLY A 1 365 ? 17.667 -2.096 3.965 1.00 72.44 365 GLY A N 1
ATOM 2834 C CA . GLY A 1 365 ? 16.879 -0.874 4.107 1.00 72.44 365 GLY A CA 1
ATOM 2835 C C . GLY A 1 365 ? 15.579 -1.077 4.894 1.00 72.44 365 GLY A C 1
ATOM 2836 O O . GLY A 1 365 ? 14.630 -0.313 4.718 1.00 72.44 365 GLY A O 1
ATOM 2837 N N . LEU A 1 366 ? 15.514 -2.115 5.731 1.00 75.81 366 LEU A N 1
ATOM 2838 C CA . LEU A 1 366 ? 14.381 -2.427 6.605 1.00 75.81 366 LEU A CA 1
ATOM 2839 C C . LEU A 1 366 ? 14.638 -1.917 8.034 1.00 75.81 366 LEU A C 1
ATOM 2841 O O . LEU A 1 366 ? 15.799 -1.888 8.445 1.00 75.81 366 LEU A O 1
ATOM 2845 N N . PRO A 1 367 ? 13.595 -1.562 8.809 1.00 72.25 367 PRO A N 1
ATOM 2846 C CA . PRO A 1 367 ? 13.743 -1.137 10.193 1.00 72.25 367 PRO A CA 1
ATOM 2847 C C . PRO A 1 367 ? 14.439 -2.177 11.066 1.00 72.25 367 PRO A C 1
ATOM 2849 O O . PRO A 1 367 ? 13.992 -3.318 11.181 1.00 72.25 367 PRO A O 1
ATOM 2852 N N . HIS A 1 368 ? 15.525 -1.746 11.696 1.00 70.06 368 HIS A N 1
ATOM 2853 C CA . HIS A 1 368 ? 16.345 -2.518 12.621 1.00 70.06 368 HIS A CA 1
ATOM 2854 C C . HIS A 1 368 ? 16.848 -1.599 13.742 1.00 70.06 368 HIS A C 1
ATOM 2856 O O . HIS A 1 368 ? 16.733 -0.374 13.651 1.00 70.06 368 HIS A O 1
ATOM 2862 N N . THR A 1 369 ? 17.373 -2.183 14.816 1.00 68.19 369 THR A N 1
ATOM 2863 C CA . THR A 1 369 ? 18.011 -1.423 15.899 1.00 68.19 369 THR A CA 1
ATOM 2864 C C . THR A 1 369 ? 19.387 -0.933 15.426 1.00 68.19 369 THR A C 1
ATOM 2866 O O . THR A 1 369 ? 20.172 -1.776 14.992 1.00 68.19 369 THR A O 1
ATOM 2869 N N . PRO A 1 370 ? 19.697 0.376 15.491 1.00 63.88 370 PRO A N 1
ATOM 2870 C CA . PRO A 1 370 ? 20.986 0.915 15.053 1.00 63.88 370 PRO A CA 1
ATOM 2871 C C . PRO A 1 370 ? 22.137 0.454 15.955 1.00 63.88 370 PRO A C 1
ATOM 2873 O O . PRO A 1 370 ? 21.942 0.217 17.152 1.00 63.88 370 PRO A O 1
ATOM 2876 N N . GLU A 1 371 ? 23.349 0.369 15.399 1.00 63.47 371 GLU A N 1
ATOM 2877 C CA . GLU A 1 371 ? 24.536 0.018 16.182 1.00 63.47 371 GLU A CA 1
ATOM 2878 C C . GLU A 1 371 ? 25.034 1.202 17.045 1.00 63.47 371 GLU A C 1
ATOM 2880 O O . GLU A 1 371 ? 24.902 2.368 16.651 1.00 63.47 371 GLU A O 1
ATOM 2885 N N . PRO A 1 372 ? 25.611 0.956 18.242 1.00 54.88 372 PRO A N 1
ATOM 2886 C CA . PRO A 1 372 ? 26.023 2.034 19.140 1.00 54.88 372 PRO A CA 1
ATOM 2887 C C . PRO A 1 372 ? 27.245 2.810 18.622 1.00 54.88 372 PRO A C 1
ATOM 2889 O O . PRO A 1 372 ? 28.388 2.436 18.882 1.00 54.88 372 PRO A O 1
ATOM 2892 N N . GLY A 1 373 ? 27.005 3.942 17.958 1.00 55.03 373 GLY A N 1
ATOM 2893 C CA . GLY A 1 373 ? 28.052 4.922 17.650 1.00 55.03 373 GLY A CA 1
ATOM 2894 C C . GLY A 1 373 ? 27.993 5.580 16.275 1.00 55.03 373 GLY A C 1
ATOM 2895 O O . GLY A 1 373 ? 28.825 6.448 16.028 1.00 55.03 373 GLY A O 1
ATOM 2896 N N . GLU A 1 374 ? 27.051 5.221 15.397 1.00 54.25 374 GLU A N 1
ATOM 2897 C CA . GLU A 1 374 ? 26.907 5.879 14.090 1.00 54.25 374 GLU A CA 1
ATOM 2898 C C . GLU A 1 374 ? 26.237 7.268 14.206 1.00 54.25 374 GLU A C 1
ATOM 2900 O O . GLU A 1 374 ? 25.078 7.358 14.624 1.00 54.25 374 GLU A O 1
ATOM 2905 N N . PRO A 1 375 ? 26.912 8.368 13.811 1.00 53.16 375 PRO A N 1
ATOM 2906 C CA . PRO A 1 375 ? 26.272 9.662 13.616 1.00 53.16 375 PRO A CA 1
ATOM 2907 C C . PRO A 1 375 ? 25.662 9.701 12.210 1.00 53.16 375 PRO A C 1
ATOM 2909 O O . PRO A 1 375 ? 26.344 10.004 11.229 1.00 53.16 375 PRO A O 1
ATOM 2912 N N . ASP A 1 376 ? 24.381 9.353 12.087 1.00 66.12 376 ASP A N 1
ATOM 2913 C CA . ASP A 1 376 ? 23.746 9.242 10.772 1.00 66.12 376 ASP A CA 1
ATOM 2914 C C . ASP A 1 376 ? 23.386 10.612 10.161 1.00 66.12 376 ASP A C 1
ATOM 2916 O O . ASP A 1 376 ? 22.251 11.097 10.211 1.00 66.12 376 ASP A O 1
ATOM 2920 N N . ALA A 1 377 ? 24.387 11.204 9.513 1.00 68.44 377 ALA A N 1
ATOM 2921 C CA . ALA A 1 377 ? 24.290 12.444 8.753 1.00 68.44 377 ALA A CA 1
ATOM 2922 C C . ALA A 1 377 ? 23.379 12.351 7.506 1.00 68.44 377 ALA A C 1
ATOM 2924 O O . ALA A 1 377 ? 23.154 13.369 6.847 1.00 68.44 377 ALA A O 1
ATOM 2925 N N . LEU A 1 378 ? 22.849 11.172 7.145 1.00 67.62 378 LEU A N 1
ATOM 2926 C CA . LEU A 1 378 ? 21.789 11.048 6.139 1.00 67.62 378 LEU A CA 1
ATOM 2927 C C . LEU A 1 378 ? 20.409 11.277 6.764 1.00 67.62 378 LEU A C 1
ATOM 2929 O O . LEU A 1 378 ? 19.540 11.826 6.092 1.00 67.62 378 LEU A O 1
ATOM 2933 N N . ILE A 1 379 ? 20.204 10.913 8.036 1.00 70.88 379 ILE A N 1
ATOM 2934 C CA . ILE A 1 379 ? 18.969 11.231 8.771 1.00 70.88 379 ILE A CA 1
ATOM 2935 C C . ILE A 1 379 ? 18.885 12.733 9.022 1.00 70.88 379 ILE A C 1
ATOM 2937 O O . ILE A 1 379 ? 17.867 13.332 8.692 1.00 70.88 379 ILE A O 1
ATOM 2941 N N . GLU A 1 380 ? 19.953 13.349 9.538 1.00 76.56 380 GLU A N 1
ATOM 2942 C CA . GLU A 1 380 ? 19.975 14.793 9.819 1.00 76.56 380 GLU A CA 1
ATOM 2943 C C . GLU A 1 380 ? 19.733 15.608 8.537 1.00 76.56 380 GLU A C 1
ATOM 2945 O O . GLU A 1 380 ? 18.819 16.430 8.491 1.00 76.56 380 GLU A O 1
ATOM 2950 N N . ARG A 1 381 ? 20.448 15.287 7.449 1.00 76.25 381 ARG A N 1
ATOM 2951 C CA . ARG A 1 381 ? 20.260 15.900 6.121 1.00 76.25 381 ARG A CA 1
ATOM 2952 C C . ARG A 1 381 ? 18.853 15.674 5.555 1.00 76.25 381 ARG A C 1
ATOM 2954 O O . ARG A 1 381 ? 18.289 16.575 4.936 1.00 76.25 381 ARG A O 1
ATOM 2961 N N . ALA A 1 382 ? 18.274 14.487 5.751 1.00 71.31 382 ALA A N 1
ATOM 2962 C CA . ALA A 1 382 ? 16.913 14.204 5.307 1.00 71.31 382 ALA A CA 1
ATOM 2963 C C . ALA A 1 382 ? 15.880 15.008 6.106 1.00 71.31 382 ALA A C 1
ATOM 2965 O O . ALA A 1 382 ? 14.966 15.563 5.503 1.00 71.31 382 ALA A O 1
ATOM 2966 N N . ASP A 1 383 ? 16.020 15.107 7.430 1.00 75.56 383 ASP A N 1
ATOM 2967 C CA . ASP A 1 383 ? 15.143 15.933 8.262 1.00 75.56 383 ASP A CA 1
ATOM 2968 C C . ASP A 1 383 ? 15.294 17.426 7.908 1.00 75.56 383 ASP A C 1
ATOM 2970 O O . ASP A 1 383 ? 14.285 18.121 7.786 1.00 75.56 383 ASP A O 1
ATOM 2974 N N . GLU A 1 384 ? 16.500 17.922 7.611 1.00 82.19 384 GLU A N 1
ATOM 2975 C CA . GLU A 1 384 ? 16.700 19.274 7.067 1.00 82.19 384 GLU A CA 1
ATOM 2976 C C . GLU A 1 384 ? 15.962 19.494 5.733 1.00 82.19 384 GLU A C 1
ATOM 2978 O O . GLU A 1 384 ? 15.222 20.473 5.606 1.00 82.19 384 GLU A O 1
ATOM 2983 N N . GLU A 1 385 ? 16.092 18.584 4.759 1.00 77.88 385 GLU A N 1
ATOM 2984 C CA . GLU A 1 385 ? 15.397 18.649 3.459 1.00 77.88 385 GLU A CA 1
ATOM 2985 C C . GLU A 1 385 ? 13.865 18.624 3.626 1.00 77.88 385 GLU A C 1
ATOM 2987 O O . GLU A 1 385 ? 13.141 19.416 3.011 1.00 77.88 385 GLU A O 1
ATOM 2992 N N . ILE A 1 386 ? 13.369 17.746 4.502 1.00 74.88 386 ILE A N 1
ATOM 2993 C CA . ILE A 1 386 ? 11.951 17.584 4.850 1.00 74.88 386 ILE A CA 1
ATOM 2994 C C . ILE A 1 386 ? 11.401 18.874 5.474 1.00 74.88 386 ILE A C 1
ATOM 2996 O O . ILE A 1 386 ? 10.378 19.395 5.022 1.00 74.88 386 ILE A O 1
ATOM 3000 N N . LEU A 1 387 ? 12.086 19.426 6.480 1.00 81.88 387 LEU A N 1
ATOM 3001 C CA . LEU A 1 387 ? 11.679 20.657 7.159 1.00 81.88 387 LEU A CA 1
ATOM 3002 C C . LEU A 1 387 ? 11.842 21.893 6.258 1.00 81.88 387 LEU A C 1
ATOM 3004 O O . LEU A 1 387 ? 11.078 22.853 6.386 1.00 81.88 387 LEU A O 1
ATOM 3008 N N . ALA A 1 388 ? 12.816 21.913 5.345 1.00 78.94 388 ALA A N 1
ATOM 3009 C CA . ALA A 1 388 ? 12.987 22.984 4.364 1.00 78.94 388 ALA A CA 1
ATOM 3010 C C . ALA A 1 388 ? 11.823 23.028 3.365 1.00 78.94 388 ALA A C 1
ATOM 3012 O O . ALA A 1 388 ? 11.217 24.086 3.194 1.00 78.94 388 ALA A O 1
ATOM 3013 N N . ARG A 1 389 ? 11.466 21.885 2.762 1.00 72.25 389 ARG A N 1
ATOM 3014 C CA . ARG A 1 389 ? 10.342 21.795 1.813 1.00 72.25 389 ARG A CA 1
ATOM 3015 C C . ARG A 1 389 ? 8.982 22.014 2.476 1.00 72.25 389 ARG A C 1
ATOM 3017 O O . ARG A 1 389 ? 8.100 22.605 1.859 1.00 72.25 389 ARG A O 1
ATOM 3024 N N . PHE A 1 390 ? 8.818 21.590 3.732 1.00 76.06 390 PHE A N 1
ATOM 3025 C CA . PHE A 1 390 ? 7.536 21.646 4.438 1.00 76.06 390 PHE A CA 1
ATOM 3026 C C . PHE A 1 390 ? 7.673 22.296 5.826 1.00 76.06 390 PHE A C 1
ATOM 3028 O O . PHE A 1 390 ? 7.636 21.609 6.851 1.00 76.06 390 PHE A O 1
ATOM 3035 N N . PRO A 1 391 ? 7.790 23.640 5.900 1.00 81.75 391 PRO A N 1
ATOM 3036 C CA . PRO A 1 391 ? 8.107 24.343 7.145 1.00 81.75 391 PRO A CA 1
ATOM 3037 C C . PRO A 1 391 ? 7.161 24.082 8.319 1.00 81.75 391 PRO A C 1
ATOM 3039 O O . PRO A 1 391 ? 7.600 24.141 9.465 1.00 81.75 391 PRO A O 1
ATOM 3042 N N . ARG A 1 392 ? 5.899 23.735 8.037 1.00 77.12 392 ARG A N 1
ATOM 3043 C CA . ARG A 1 392 ? 4.861 23.396 9.024 1.00 77.12 392 ARG A CA 1
ATOM 3044 C C . ARG A 1 392 ? 5.210 22.186 9.907 1.00 77.12 392 ARG A C 1
ATOM 3046 O O . ARG A 1 392 ? 4.627 22.040 10.976 1.00 77.12 392 ARG A O 1
ATOM 3053 N N . LEU A 1 393 ? 6.174 21.350 9.509 1.00 78.50 393 LEU A N 1
ATOM 3054 C CA . LEU A 1 393 ? 6.666 20.251 10.345 1.00 78.50 393 LEU A CA 1
ATOM 3055 C C . LEU A 1 393 ? 7.551 20.682 11.521 1.00 78.50 393 LEU A C 1
ATOM 3057 O O . LEU A 1 393 ? 7.744 19.872 12.429 1.00 78.50 393 LEU A O 1
ATOM 3061 N N . ARG A 1 394 ? 8.080 21.912 11.538 1.00 79.88 394 ARG A N 1
ATOM 3062 C CA . ARG A 1 394 ? 8.888 22.399 12.670 1.00 79.88 394 ARG A CA 1
ATOM 3063 C C . ARG A 1 394 ? 8.046 22.532 13.943 1.00 79.88 394 ARG A C 1
ATOM 3065 O O . ARG A 1 394 ? 8.493 22.148 15.017 1.00 79.88 394 ARG A O 1
ATOM 3072 N N . ASP A 1 395 ? 6.806 22.992 13.796 1.00 75.88 395 ASP A N 1
ATOM 3073 C CA . ASP A 1 395 ? 5.915 23.377 14.895 1.00 75.88 395 ASP A CA 1
ATOM 3074 C C . ASP A 1 395 ? 4.839 22.310 15.188 1.00 75.88 395 ASP A C 1
ATOM 3076 O O . ASP A 1 395 ? 3.662 22.616 15.389 1.00 75.88 395 ASP A O 1
ATOM 3080 N N . GLN A 1 396 ? 5.224 21.027 15.181 1.00 73.25 396 GLN A N 1
ATOM 3081 C CA . GLN A 1 396 ? 4.291 19.917 15.414 1.00 73.25 396 GLN A CA 1
ATOM 3082 C C . GLN A 1 396 ? 3.691 19.950 16.839 1.00 73.25 396 GLN A C 1
ATOM 3084 O O . GLN A 1 396 ? 4.436 19.943 17.825 1.00 73.25 396 GLN A O 1
ATOM 3089 N N . PRO A 1 397 ? 2.351 19.942 16.991 1.00 70.50 397 PRO A N 1
ATOM 3090 C CA . PRO A 1 397 ? 1.703 20.013 18.294 1.00 70.50 397 PRO A CA 1
ATOM 3091 C C . PRO A 1 397 ? 1.821 18.686 19.055 1.00 70.50 397 PRO A C 1
ATOM 3093 O O . PRO A 1 397 ? 1.460 17.620 18.557 1.00 70.50 397 PRO A O 1
ATOM 3096 N N . ILE A 1 398 ? 2.261 18.758 20.313 1.00 66.12 398 ILE A N 1
ATOM 3097 C CA . ILE A 1 398 ? 2.329 17.603 21.218 1.00 66.12 398 ILE A CA 1
ATOM 3098 C C . ILE A 1 398 ? 0.899 17.157 21.573 1.00 66.12 398 ILE A C 1
ATOM 3100 O O . ILE A 1 398 ? 0.224 17.819 22.361 1.00 66.12 398 ILE A O 1
ATOM 3104 N N . SER A 1 399 ? 0.453 16.023 21.023 1.00 62.50 399 SER A N 1
ATOM 3105 C CA . SER A 1 399 ? -0.920 15.505 21.181 1.00 62.50 399 SER A CA 1
ATOM 3106 C C . SER A 1 399 ? -1.289 15.112 22.617 1.00 62.50 399 SER A C 1
ATOM 3108 O O . SER A 1 399 ? -2.444 15.250 23.011 1.00 62.50 399 SER A O 1
ATOM 3110 N N . SER A 1 400 ? -0.321 14.685 23.434 1.00 67.50 400 SER A N 1
ATOM 3111 C CA . SER A 1 400 ? -0.486 14.556 24.886 1.00 67.50 400 SER A CA 1
ATOM 3112 C C . SER A 1 400 ? 0.837 14.792 25.613 1.00 67.50 400 SER A C 1
ATOM 3114 O O . SER A 1 400 ? 1.838 14.137 25.333 1.00 67.50 400 SER A O 1
ATOM 3116 N N . LYS A 1 401 ? 0.839 15.673 26.623 1.00 67.38 401 LYS A N 1
ATOM 3117 C CA . LYS A 1 401 ? 1.986 15.842 27.543 1.00 67.38 401 LYS A CA 1
ATOM 3118 C C . LYS A 1 401 ? 2.206 14.631 28.463 1.00 67.38 401 LYS A C 1
ATOM 3120 O O . LYS A 1 401 ? 3.214 14.581 29.159 1.00 67.38 401 LYS A O 1
ATOM 3125 N N . LYS A 1 402 ? 1.267 13.677 28.486 1.00 72.75 402 LYS A N 1
ATOM 3126 C CA . LYS A 1 402 ? 1.382 12.398 29.200 1.00 72.75 402 LYS A CA 1
ATOM 3127 C C . LYS A 1 402 ? 1.886 11.260 28.303 1.00 72.75 402 LYS A C 1
ATOM 3129 O O . LYS A 1 402 ? 2.036 10.159 28.818 1.00 72.75 402 LYS A O 1
ATOM 3134 N N . ALA A 1 403 ? 2.111 11.492 27.003 1.00 72.31 403 ALA A N 1
ATOM 3135 C CA . ALA A 1 403 ? 2.387 10.441 26.021 1.00 72.31 403 ALA A CA 1
ATOM 3136 C C . ALA A 1 403 ? 3.563 9.525 26.415 1.00 72.31 403 ALA A C 1
ATOM 3138 O O . ALA A 1 403 ? 4.648 9.999 26.754 1.00 72.31 403 ALA A O 1
ATOM 3139 N N . LYS A 1 404 ? 3.342 8.207 26.343 1.00 77.19 404 LYS A N 1
ATOM 3140 C CA . LYS A 1 404 ? 4.326 7.147 26.616 1.00 77.19 404 LYS A CA 1
ATOM 3141 C C . LYS A 1 404 ? 4.111 5.962 25.672 1.00 77.19 404 LYS A C 1
ATOM 3143 O O . LYS A 1 404 ? 2.966 5.582 25.405 1.00 77.19 404 LYS A O 1
ATOM 3148 N N . SER A 1 405 ? 5.192 5.318 25.241 1.00 70.56 405 SER A N 1
ATOM 3149 C CA . SER A 1 405 ? 5.137 3.981 24.628 1.00 70.56 405 SER A CA 1
ATOM 3150 C C . SER A 1 405 ? 4.527 2.958 25.600 1.00 70.56 405 SER A C 1
ATOM 3152 O O . SER A 1 405 ? 4.600 3.154 26.814 1.00 70.56 405 SER A O 1
ATOM 3154 N N . MET A 1 406 ? 3.922 1.878 25.092 1.00 73.38 406 MET A N 1
ATOM 3155 C CA . MET A 1 406 ? 3.526 0.743 25.945 1.00 73.38 406 MET A CA 1
ATOM 3156 C C . MET A 1 406 ? 4.699 -0.211 26.165 1.00 73.38 406 MET A C 1
ATOM 3158 O O . MET A 1 406 ? 5.577 -0.330 25.312 1.00 73.38 406 MET A O 1
ATOM 3162 N N . GLU A 1 407 ? 4.697 -0.925 27.282 1.00 67.69 407 GLU A N 1
ATOM 3163 C CA . GLU A 1 407 ? 5.633 -2.020 27.526 1.00 67.69 407 GLU A CA 1
ATOM 3164 C C . GLU A 1 407 ? 5.480 -3.121 26.454 1.00 67.69 407 GLU A C 1
ATOM 3166 O O . GLU A 1 407 ? 4.366 -3.482 26.063 1.00 67.69 407 GLU A O 1
ATOM 3171 N N . GLY A 1 408 ? 6.605 -3.600 25.915 1.00 60.22 408 GLY A N 1
ATOM 3172 C CA . GLY A 1 408 ? 6.644 -4.475 24.735 1.00 60.22 408 GLY A CA 1
ATOM 3173 C C . GLY A 1 408 ? 6.640 -3.745 23.380 1.00 60.22 408 GLY A C 1
ATOM 3174 O O . GLY A 1 408 ? 6.853 -4.390 22.353 1.00 60.22 408 GLY A O 1
ATOM 3175 N N . THR A 1 409 ? 6.464 -2.414 23.339 1.00 60.53 409 THR A N 1
ATOM 3176 C CA . THR A 1 409 ? 6.867 -1.609 22.162 1.00 60.53 409 THR A CA 1
ATOM 3177 C C . THR A 1 409 ? 8.374 -1.814 21.945 1.00 60.53 409 THR A C 1
ATOM 3179 O O . THR A 1 409 ? 9.093 -1.745 22.941 1.00 60.53 409 THR A O 1
ATOM 3182 N N . PRO A 1 410 ? 8.883 -2.043 20.714 1.00 54.66 410 PRO A N 1
ATOM 3183 C CA . PRO A 1 410 ? 10.310 -2.289 20.492 1.00 54.66 410 PRO A CA 1
ATOM 3184 C C . PRO A 1 410 ? 11.202 -1.225 21.143 1.00 54.66 410 PRO A C 1
ATOM 3186 O O . PRO A 1 410 ? 11.050 -0.032 20.875 1.00 54.66 410 PRO A O 1
ATOM 3189 N N . GLU A 1 411 ? 12.114 -1.658 22.015 1.00 40.56 411 GLU A N 1
ATOM 3190 C CA . GLU A 1 411 ? 13.014 -0.752 22.725 1.00 40.56 411 GLU A CA 1
ATOM 3191 C C . GLU A 1 411 ? 14.119 -0.246 21.791 1.00 40.56 411 GLU A C 1
ATOM 3193 O O . GLU A 1 411 ? 14.864 -1.022 21.192 1.00 40.56 411 GLU A O 1
ATOM 3198 N N . GLY A 1 412 ? 14.225 1.079 21.687 1.00 51.59 412 GLY A N 1
ATOM 3199 C CA . GLY A 1 412 ? 15.180 1.765 20.821 1.00 51.59 412 GLY A CA 1
ATOM 3200 C C . GLY A 1 412 ? 14.523 2.504 19.654 1.00 51.59 412 GLY A C 1
ATOM 3201 O O . GLY A 1 412 ? 13.406 2.219 19.225 1.00 51.59 412 GLY A O 1
ATOM 3202 N N . LYS A 1 413 ? 15.241 3.498 19.126 1.00 59.03 413 LYS A N 1
ATOM 3203 C CA . LYS A 1 413 ? 14.879 4.183 17.882 1.00 59.03 413 LYS A CA 1
ATOM 3204 C C . LYS A 1 413 ? 15.195 3.232 16.725 1.00 59.03 413 LYS A C 1
ATOM 3206 O O . LYS A 1 413 ? 16.333 3.197 16.279 1.00 59.03 413 LYS A O 1
ATOM 3211 N N . LEU A 1 414 ? 14.209 2.459 16.266 1.00 66.69 414 LEU A N 1
ATOM 3212 C CA . LEU A 1 414 ? 14.342 1.700 15.020 1.00 66.69 414 LEU A CA 1
ATOM 3213 C C . LEU A 1 414 ? 14.670 2.650 13.865 1.00 66.69 414 LEU A C 1
ATOM 3215 O O . LEU A 1 414 ? 14.078 3.728 13.749 1.00 66.69 414 LEU A O 1
ATOM 3219 N N . GLU A 1 415 ? 15.575 2.222 12.996 1.00 68.00 415 GLU A N 1
ATOM 3220 C CA . GLU A 1 415 ? 15.909 2.966 11.790 1.00 68.00 415 GLU A CA 1
ATOM 3221 C C . GLU A 1 415 ? 14.755 2.948 10.766 1.00 68.00 415 GLU A C 1
ATOM 3223 O O . GLU A 1 415 ? 13.949 2.014 10.749 1.00 68.00 415 GLU A O 1
ATOM 3228 N N . PRO A 1 416 ? 14.593 3.996 9.937 1.00 66.94 416 PRO A N 1
ATOM 3229 C CA . PRO A 1 416 ? 13.476 4.092 9.007 1.00 66.94 416 PRO A CA 1
ATOM 3230 C C . PRO A 1 416 ? 13.688 3.179 7.793 1.00 66.94 416 PRO A C 1
ATOM 3232 O O . PRO A 1 416 ? 14.796 2.725 7.516 1.00 66.94 416 PRO A O 1
ATOM 3235 N N . PHE A 1 417 ? 12.636 2.971 6.998 1.00 71.56 417 PHE A N 1
ATOM 3236 C CA . PHE A 1 417 ? 12.766 2.308 5.698 1.00 71.56 417 PHE A CA 1
ATOM 3237 C C . PHE A 1 417 ? 13.713 3.090 4.768 1.00 71.56 417 PHE A C 1
ATOM 3239 O O . PHE A 1 417 ? 13.395 4.200 4.337 1.00 71.56 417 PHE A O 1
ATOM 3246 N N . ARG A 1 418 ? 14.845 2.478 4.400 1.00 73.81 418 ARG A N 1
ATOM 3247 C CA . ARG A 1 418 ? 15.853 2.991 3.446 1.00 73.81 418 ARG A CA 1
ATOM 3248 C C . ARG A 1 418 ? 15.697 2.337 2.062 1.00 73.81 418 ARG A C 1
ATOM 3250 O O . ARG A 1 418 ? 16.667 2.037 1.371 1.00 73.81 418 ARG A O 1
ATOM 3257 N N . LEU A 1 419 ? 14.448 2.075 1.671 1.00 70.00 419 LEU A N 1
ATOM 3258 C CA . LEU A 1 419 ? 14.080 1.422 0.412 1.00 70.00 419 LEU A CA 1
ATOM 3259 C C . LEU A 1 419 ? 13.863 2.448 -0.706 1.00 70.00 419 LEU A C 1
ATOM 3261 O O . LEU A 1 419 ? 13.059 3.375 -0.567 1.00 70.00 419 LEU A O 1
ATOM 3265 N N . PHE A 1 420 ? 14.491 2.237 -1.864 1.00 62.72 420 PHE A N 1
ATOM 3266 C CA . PHE A 1 420 ? 14.230 3.043 -3.055 1.00 62.72 420 PHE A CA 1
ATOM 3267 C C . PHE A 1 420 ? 12.761 2.889 -3.468 1.00 62.72 420 PHE A C 1
ATOM 3269 O O . PHE A 1 420 ? 12.295 1.778 -3.737 1.00 62.72 420 PHE A O 1
ATOM 3276 N N . ARG A 1 421 ? 12.026 4.012 -3.465 1.00 62.88 421 ARG A N 1
ATOM 3277 C CA . ARG A 1 421 ? 10.569 4.093 -3.690 1.00 62.88 421 ARG A CA 1
ATOM 3278 C C . ARG A 1 421 ? 9.737 3.115 -2.837 1.00 62.88 421 ARG A C 1
ATOM 3280 O O . ARG A 1 421 ? 8.737 2.606 -3.326 1.00 62.88 421 ARG A O 1
ATOM 3287 N N . PHE A 1 422 ? 10.161 2.823 -1.602 1.00 63.03 422 PHE A N 1
ATOM 3288 C CA . PHE A 1 422 ? 9.533 1.811 -0.733 1.00 63.03 422 PHE A CA 1
ATOM 3289 C C . PHE A 1 422 ? 9.444 0.397 -1.349 1.00 63.03 422 PHE A C 1
ATOM 3291 O O . PHE A 1 422 ? 8.602 -0.393 -0.934 1.00 63.03 422 PHE A O 1
ATOM 3298 N N . MET A 1 423 ? 10.312 0.077 -2.325 1.00 64.00 423 MET A N 1
ATOM 3299 C CA . MET A 1 423 ? 10.299 -1.201 -3.051 1.00 64.00 423 MET A CA 1
ATOM 3300 C C . MET A 1 423 ? 11.620 -1.982 -3.019 1.00 64.00 423 MET A C 1
ATOM 3302 O O . MET A 1 423 ? 11.571 -3.205 -2.958 1.00 64.00 423 MET A O 1
ATOM 3306 N N . VAL A 1 424 ? 12.797 -1.343 -3.107 1.00 66.94 424 VAL A N 1
ATOM 3307 C CA . VAL A 1 424 ? 14.073 -2.070 -3.338 1.00 66.94 424 VAL A CA 1
ATOM 3308 C C . VAL A 1 424 ? 15.190 -1.628 -2.386 1.00 66.94 424 VAL A C 1
ATOM 3310 O O . VAL A 1 424 ? 15.387 -0.432 -2.177 1.00 66.94 424 VAL A O 1
ATOM 3313 N N . SER A 1 425 ? 15.953 -2.588 -1.846 1.00 69.81 425 SER A N 1
ATOM 3314 C CA . SER A 1 425 ? 17.176 -2.323 -1.065 1.00 69.81 425 SER A CA 1
ATOM 3315 C C . SER A 1 425 ? 18.272 -1.706 -1.941 1.00 69.81 425 SER A C 1
ATOM 3317 O O . SER A 1 425 ? 18.659 -2.278 -2.965 1.00 69.81 425 SER A O 1
ATOM 3319 N N . ALA A 1 426 ? 18.822 -0.569 -1.507 1.00 65.12 426 ALA A N 1
ATOM 3320 C CA . ALA A 1 426 ? 19.965 0.062 -2.165 1.00 65.12 426 ALA A CA 1
ATOM 3321 C C . ALA A 1 426 ? 21.243 -0.800 -2.083 1.00 65.12 426 ALA A C 1
ATOM 3323 O O . ALA A 1 426 ? 21.997 -0.881 -3.056 1.00 65.12 426 ALA A O 1
ATOM 3324 N N . GLN A 1 427 ? 21.461 -1.500 -0.962 1.00 62.31 427 GLN A N 1
ATOM 3325 C CA . GLN A 1 427 ? 22.668 -2.307 -0.749 1.00 62.31 427 GLN A CA 1
ATOM 3326 C C . GLN A 1 427 ? 22.698 -3.564 -1.615 1.00 62.31 427 GLN A C 1
ATOM 3328 O O . GLN A 1 427 ? 23.739 -3.885 -2.181 1.00 62.31 427 GLN A O 1
ATOM 3333 N N . ILE A 1 428 ? 21.563 -4.253 -1.793 1.00 59.62 428 ILE A N 1
ATOM 3334 C CA . ILE A 1 428 ? 21.502 -5.428 -2.681 1.00 59.62 428 ILE A CA 1
ATOM 3335 C C . ILE A 1 428 ? 21.876 -5.046 -4.120 1.00 59.62 428 ILE A C 1
ATOM 3337 O O . ILE A 1 428 ? 22.576 -5.805 -4.791 1.00 59.62 428 ILE A O 1
ATOM 3341 N N . HIS A 1 429 ? 21.482 -3.854 -4.581 1.00 53.22 429 HIS A N 1
ATOM 3342 C CA . HIS A 1 429 ? 21.884 -3.344 -5.893 1.00 53.22 429 HIS A CA 1
ATOM 3343 C C . HIS A 1 429 ? 23.386 -3.003 -5.968 1.00 53.22 429 HIS A C 1
ATOM 3345 O O . HIS A 1 429 ? 24.009 -3.247 -6.999 1.00 53.22 429 HIS A O 1
ATOM 3351 N N . ARG A 1 430 ? 24.003 -2.502 -4.883 1.00 47.69 430 ARG A N 1
ATOM 3352 C CA . ARG A 1 430 ? 25.472 -2.363 -4.798 1.00 47.69 430 ARG A CA 1
ATOM 3353 C C . ARG A 1 430 ? 26.158 -3.739 -4.861 1.00 47.69 430 ARG A C 1
ATOM 3355 O O . ARG A 1 430 ? 27.014 -3.950 -5.717 1.00 47.69 430 ARG A O 1
ATOM 3362 N N . ILE A 1 431 ? 25.743 -4.700 -4.031 1.00 45.53 431 ILE A N 1
ATOM 3363 C CA . ILE A 1 431 ? 26.324 -6.057 -3.962 1.00 45.53 431 ILE A CA 1
ATOM 3364 C C . ILE A 1 431 ? 26.242 -6.782 -5.317 1.00 45.53 431 ILE A C 1
ATOM 3366 O O . ILE A 1 431 ? 27.214 -7.418 -5.730 1.00 45.53 431 ILE A O 1
ATOM 3370 N N . SER A 1 432 ? 25.123 -6.658 -6.039 1.00 43.53 432 SER A N 1
ATOM 3371 C CA . SER A 1 432 ? 24.908 -7.354 -7.315 1.00 43.53 432 SER A CA 1
ATOM 3372 C C . SER A 1 432 ? 25.790 -6.866 -8.471 1.00 43.53 432 SER A C 1
ATOM 3374 O O . SER A 1 432 ? 25.952 -7.598 -9.445 1.00 43.53 432 SER A O 1
ATOM 3376 N N . ARG A 1 433 ? 26.409 -5.678 -8.373 1.00 39.72 433 ARG A N 1
ATOM 3377 C CA . ARG A 1 433 ? 27.355 -5.173 -9.387 1.00 39.72 433 ARG A CA 1
ATOM 3378 C C . ARG A 1 433 ? 28.797 -5.652 -9.192 1.00 39.72 433 ARG A C 1
ATOM 3380 O O . ARG A 1 433 ? 29.514 -5.805 -10.177 1.00 39.72 433 ARG A O 1
ATOM 3387 N N . TYR A 1 434 ? 29.241 -5.891 -7.955 1.00 34.91 434 TYR A N 1
ATOM 3388 C CA . TYR A 1 434 ? 30.659 -6.166 -7.655 1.00 34.91 434 TYR A CA 1
ATOM 3389 C C . TYR A 1 434 ? 31.075 -7.647 -7.754 1.00 34.91 434 TYR A C 1
ATOM 3391 O O . TYR A 1 434 ? 32.262 -7.952 -7.624 1.00 34.91 434 TYR A O 1
ATOM 3399 N N . ARG A 1 435 ? 30.148 -8.583 -8.009 1.00 30.19 435 ARG A N 1
ATOM 3400 C CA . ARG A 1 435 ? 30.464 -10.011 -8.211 1.00 30.19 435 ARG A CA 1
ATOM 3401 C C . ARG A 1 435 ? 29.864 -10.564 -9.513 1.00 30.19 435 ARG A C 1
ATOM 3403 O O . ARG A 1 435 ? 28.692 -10.902 -9.566 1.00 30.19 435 ARG A O 1
ATOM 3410 N N . PHE A 1 436 ? 30.753 -10.760 -10.492 1.00 28.48 436 PHE A N 1
ATOM 3411 C CA . PHE A 1 436 ? 30.607 -11.549 -11.728 1.00 28.48 436 PHE A CA 1
ATOM 3412 C C . PHE A 1 436 ? 29.593 -11.095 -12.795 1.00 28.48 436 PHE A C 1
ATOM 3414 O O . PHE A 1 436 ? 28.384 -11.274 -12.683 1.00 28.48 436 PHE A O 1
ATOM 3421 N N . TYR A 1 437 ? 30.140 -10.713 -13.956 1.00 28.88 437 TYR A N 1
ATOM 3422 C CA . TYR A 1 437 ? 29.460 -10.876 -15.242 1.00 28.88 437 TYR A CA 1
ATOM 3423 C C . TYR A 1 437 ? 29.128 -12.367 -15.458 1.00 28.88 437 TYR A C 1
ATOM 3425 O O . TYR A 1 437 ? 30.041 -13.166 -15.664 1.00 28.88 437 TYR A O 1
ATOM 3433 N N . GLY A 1 438 ? 27.842 -12.738 -15.436 1.00 26.34 438 GLY A N 1
ATOM 3434 C CA . GLY A 1 438 ? 27.371 -14.044 -15.929 1.00 26.34 438 GLY A CA 1
ATOM 3435 C C . GLY A 1 438 ? 26.423 -14.852 -15.034 1.00 26.34 438 GLY A C 1
ATOM 3436 O O . GLY A 1 438 ? 25.952 -15.892 -15.487 1.00 26.34 438 GLY A O 1
ATOM 3437 N N . LEU A 1 439 ? 26.110 -14.415 -13.807 1.00 24.20 439 LEU A N 1
ATOM 3438 C CA . LEU A 1 439 ? 25.184 -15.128 -12.906 1.00 24.20 439 LEU A CA 1
ATOM 3439 C C . LEU A 1 439 ? 23.937 -14.306 -12.540 1.00 24.20 439 LEU A C 1
ATOM 3441 O O . LEU A 1 439 ? 23.829 -13.123 -12.854 1.00 24.20 439 LEU A O 1
ATOM 3445 N N . HIS A 1 440 ? 22.925 -14.993 -12.003 1.00 29.80 440 HIS A N 1
ATOM 3446 C CA . HIS A 1 440 ? 21.534 -14.530 -12.010 1.00 29.80 440 HIS A CA 1
ATOM 3447 C C . HIS A 1 440 ? 21.255 -13.346 -11.070 1.00 29.80 440 HIS A C 1
ATOM 3449 O O . HIS A 1 440 ? 21.852 -13.210 -10.005 1.00 29.80 440 HIS A O 1
ATOM 3455 N N . SER A 1 441 ? 20.293 -12.508 -11.468 1.00 32.41 441 SER A N 1
ATOM 3456 C CA . SER A 1 441 ? 19.923 -11.267 -10.781 1.00 32.41 441 SER A CA 1
ATOM 3457 C C . SER A 1 441 ? 19.553 -11.484 -9.311 1.00 32.41 441 SER A C 1
ATOM 3459 O O . SER A 1 441 ? 18.502 -12.048 -9.006 1.00 32.41 441 SER A O 1
ATOM 3461 N N . ILE A 1 442 ? 20.382 -10.959 -8.404 1.00 38.34 442 ILE A N 1
ATOM 3462 C CA . ILE A 1 442 ? 20.025 -10.807 -6.991 1.00 38.34 442 ILE A CA 1
ATOM 3463 C C . ILE A 1 442 ? 18.948 -9.725 -6.907 1.00 38.34 442 ILE A C 1
ATOM 3465 O O . ILE A 1 442 ? 19.176 -8.581 -7.309 1.00 38.34 442 ILE A O 1
ATOM 3469 N N . SER A 1 443 ? 17.753 -10.068 -6.429 1.00 44.69 443 SER A N 1
ATOM 3470 C CA . SER A 1 443 ? 16.661 -9.098 -6.306 1.00 44.69 443 SER A CA 1
ATOM 3471 C C . SER A 1 443 ? 15.761 -9.408 -5.115 1.00 44.69 443 SER A C 1
ATOM 3473 O O . SER A 1 443 ? 15.161 -10.481 -5.029 1.00 44.69 443 SER A O 1
ATOM 3475 N N . LEU A 1 444 ? 15.671 -8.431 -4.212 1.00 44.03 444 LEU A N 1
ATOM 3476 C CA . LEU A 1 444 ? 14.667 -8.345 -3.160 1.00 44.03 444 LEU A CA 1
ATOM 3477 C C . LEU A 1 444 ? 13.769 -7.152 -3.475 1.00 44.03 444 LEU A C 1
ATOM 3479 O O . LEU A 1 444 ? 14.253 -6.020 -3.534 1.00 44.03 444 LEU A O 1
ATOM 3483 N N . TYR A 1 445 ? 12.478 -7.414 -3.642 1.00 52.53 445 TYR A N 1
ATOM 3484 C CA . TYR A 1 445 ? 11.452 -6.385 -3.745 1.00 52.53 445 TYR A CA 1
ATOM 3485 C C . TYR A 1 445 ? 10.576 -6.479 -2.495 1.00 52.53 445 TYR A C 1
ATOM 3487 O O . TYR A 1 445 ? 9.860 -7.461 -2.316 1.00 52.53 445 TYR A O 1
ATOM 3495 N N . VAL A 1 446 ? 10.626 -5.492 -1.608 1.00 50.28 446 VAL A N 1
ATOM 3496 C CA . VAL A 1 446 ? 9.742 -5.440 -0.438 1.00 50.28 446 VAL A CA 1
ATOM 3497 C C . VAL A 1 446 ? 8.682 -4.392 -0.712 1.00 50.28 446 VAL A C 1
ATOM 3499 O O . VAL A 1 446 ? 8.994 -3.209 -0.714 1.00 50.28 446 VAL A O 1
ATOM 3502 N N . VAL A 1 447 ? 7.452 -4.812 -1.006 1.00 47.00 447 VAL A N 1
ATOM 3503 C CA . VAL A 1 447 ? 6.397 -3.897 -1.458 1.00 47.00 447 VAL A CA 1
ATOM 3504 C C . VAL A 1 447 ? 5.628 -3.369 -0.250 1.00 47.00 447 VAL A C 1
ATOM 3506 O O . VAL A 1 447 ? 4.720 -4.032 0.253 1.00 47.00 447 VAL A O 1
ATOM 3509 N N . TYR A 1 448 ? 5.974 -2.159 0.198 1.00 45.19 448 TYR A N 1
ATOM 3510 C CA . TYR A 1 448 ? 5.189 -1.414 1.184 1.00 45.19 448 TYR A CA 1
ATOM 3511 C C . TYR A 1 448 ? 4.480 -0.231 0.533 1.00 45.19 448 TYR A C 1
ATOM 3513 O O . TYR A 1 448 ? 5.126 0.725 0.107 1.00 45.19 448 TYR A O 1
ATOM 3521 N N . VAL A 1 449 ? 3.148 -0.241 0.555 1.00 34.97 449 VAL A N 1
ATOM 3522 C CA . VAL A 1 449 ? 2.348 0.975 0.372 1.00 34.97 449 VAL A CA 1
ATOM 3523 C C . VAL A 1 449 ? 1.172 0.955 1.352 1.00 34.97 449 VAL A C 1
ATOM 3525 O O . VAL A 1 449 ? 0.528 -0.085 1.503 1.00 34.97 449 VAL A O 1
ATOM 3528 N N . PRO A 1 450 ? 0.846 2.071 2.017 1.00 34.97 450 PRO A N 1
ATOM 3529 C CA . PRO A 1 450 ? -0.430 2.220 2.696 1.00 34.97 450 PRO A CA 1
ATOM 3530 C C . PRO A 1 450 ? -1.538 2.631 1.706 1.00 34.97 450 PRO A C 1
ATOM 3532 O O . PRO A 1 450 ? -1.503 3.709 1.129 1.00 34.97 450 PRO A O 1
ATOM 3535 N N . ILE A 1 451 ? -2.555 1.774 1.581 1.00 38.84 451 ILE A N 1
ATOM 3536 C CA . ILE A 1 451 ? -3.966 2.145 1.335 1.00 38.84 451 ILE A CA 1
ATOM 3537 C C . ILE A 1 451 ? -4.293 2.979 0.062 1.00 38.84 451 ILE A C 1
ATOM 3539 O O . ILE A 1 451 ? -5.070 3.926 0.114 1.00 38.84 451 ILE A O 1
ATOM 3543 N N . SER A 1 452 ? -3.848 2.547 -1.120 1.00 35.56 452 SER A N 1
ATOM 3544 C CA . SER A 1 452 ? -4.634 2.708 -2.365 1.00 35.56 452 SER A CA 1
ATOM 3545 C C . SER A 1 452 ? -4.352 1.530 -3.297 1.00 35.56 452 SER A C 1
ATOM 3547 O O . SER A 1 452 ? -3.248 0.997 -3.242 1.00 35.56 452 SER A O 1
ATOM 3549 N N . SER A 1 453 ? -5.303 1.111 -4.145 1.00 31.55 453 SER A N 1
ATOM 3550 C CA . SER A 1 453 ? -5.075 0.042 -5.140 1.00 31.55 453 SER A CA 1
ATOM 3551 C C . SER A 1 453 ? -4.193 0.502 -6.309 1.00 31.55 453 SER A C 1
ATOM 3553 O O . SER A 1 453 ? -3.374 -0.262 -6.819 1.00 31.55 453 SER A O 1
ATOM 3555 N N . THR A 1 454 ? -4.309 1.778 -6.686 1.00 31.23 454 THR A N 1
ATOM 3556 C CA . THR A 1 454 ? -3.589 2.425 -7.794 1.00 31.23 454 THR A CA 1
ATOM 3557 C C . THR A 1 454 ? -2.075 2.504 -7.598 1.00 31.23 454 THR A C 1
ATOM 3559 O O . THR A 1 454 ? -1.342 2.644 -8.574 1.00 31.23 454 THR A O 1
ATOM 3562 N N . LEU A 1 455 ? -1.587 2.368 -6.361 1.00 35.19 455 LEU A N 1
ATOM 3563 C CA . LEU A 1 455 ? -0.160 2.279 -6.041 1.00 35.19 455 LEU A CA 1
ATOM 3564 C C . LEU A 1 455 ? 0.345 0.828 -5.874 1.00 35.19 455 LEU A C 1
ATOM 3566 O O . LEU A 1 455 ? 1.542 0.627 -5.676 1.00 35.19 455 LEU A O 1
ATOM 3570 N N . VAL A 1 456 ? -0.530 -0.186 -5.948 1.00 38.62 456 VAL A N 1
ATOM 3571 C CA . VAL A 1 456 ? -0.169 -1.602 -5.705 1.00 38.62 456 VAL A CA 1
ATOM 3572 C C . VAL A 1 456 ? 0.377 -2.307 -6.944 1.00 38.62 456 VAL A C 1
ATOM 3574 O O . VAL A 1 456 ? 0.927 -3.398 -6.826 1.00 38.62 456 VAL A O 1
ATOM 3577 N N . GLU A 1 457 ? 0.240 -1.719 -8.131 1.00 41.28 457 GLU A N 1
ATOM 3578 C CA . GLU A 1 457 ? 0.762 -2.289 -9.373 1.00 41.28 457 GLU A CA 1
ATOM 3579 C C . GLU A 1 457 ? 2.198 -1.795 -9.636 1.00 41.28 457 GLU A C 1
ATOM 3581 O O . GLU A 1 457 ? 2.384 -0.725 -10.225 1.00 41.28 457 GLU A O 1
ATOM 3586 N N . PRO A 1 458 ? 3.249 -2.545 -9.226 1.00 40.91 458 PRO A N 1
ATOM 3587 C CA . PRO A 1 458 ? 4.619 -2.245 -9.631 1.00 40.91 458 PRO A CA 1
ATOM 3588 C C . PRO A 1 458 ? 4.690 -2.189 -11.166 1.00 40.91 458 PRO A C 1
ATOM 3590 O O . PRO A 1 458 ? 4.309 -3.160 -11.824 1.00 40.91 458 PRO A O 1
ATOM 3593 N N . PRO A 1 459 ? 5.173 -1.095 -11.786 1.00 39.06 459 PRO A N 1
ATOM 3594 C CA . PRO A 1 459 ? 5.100 -0.966 -13.236 1.00 39.06 459 PRO A CA 1
ATOM 3595 C C . PRO A 1 459 ? 5.862 -2.102 -13.929 1.00 39.06 459 PRO A C 1
ATOM 3597 O O . PRO A 1 459 ? 6.997 -2.390 -13.550 1.00 39.06 459 PRO A O 1
ATOM 3600 N N . ARG A 1 460 ? 5.303 -2.691 -15.002 1.00 40.03 460 ARG A N 1
ATOM 3601 C CA . ARG A 1 460 ? 5.875 -3.857 -15.729 1.00 40.03 460 ARG A CA 1
ATOM 3602 C C . ARG A 1 460 ? 7.379 -3.748 -16.065 1.00 40.03 460 ARG A C 1
ATOM 3604 O O . ARG A 1 460 ? 8.062 -4.749 -16.234 1.00 40.03 460 ARG A O 1
ATOM 3611 N N . LYS A 1 461 ? 7.916 -2.527 -16.133 1.00 34.25 461 LYS A N 1
ATOM 3612 C CA . LYS A 1 461 ? 9.336 -2.212 -16.364 1.00 34.25 461 LYS A CA 1
ATOM 3613 C C . LYS A 1 461 ? 10.287 -2.637 -15.219 1.00 34.25 461 LYS A C 1
ATOM 3615 O O . LYS A 1 461 ? 11.492 -2.580 -15.421 1.00 34.25 461 LYS A O 1
ATOM 3620 N N . TRP A 1 462 ? 9.792 -3.020 -14.033 1.00 37.50 462 TRP A N 1
ATOM 3621 C CA . TRP A 1 462 ? 10.623 -3.270 -12.836 1.00 37.50 462 TRP A CA 1
ATOM 3622 C C . TRP A 1 462 ? 11.066 -4.731 -12.622 1.00 37.50 462 TRP A C 1
ATOM 3624 O O . TRP A 1 462 ? 11.985 -4.954 -11.833 1.00 37.50 462 TRP A O 1
ATOM 3634 N N . PHE A 1 463 ? 10.474 -5.714 -13.315 1.00 37.81 463 PHE A N 1
ATOM 3635 C CA . PHE A 1 463 ? 10.814 -7.147 -13.170 1.00 37.81 463 PHE A CA 1
ATOM 3636 C C . PHE A 1 463 ? 11.492 -7.772 -14.407 1.00 37.81 463 PHE A C 1
ATOM 3638 O O . PHE A 1 463 ? 11.621 -8.995 -14.494 1.00 37.81 463 PHE A O 1
ATOM 3645 N N . SER A 1 464 ? 11.902 -6.973 -15.395 1.00 31.47 464 SER A N 1
ATOM 3646 C CA . SER A 1 464 ? 12.517 -7.464 -16.637 1.00 31.47 464 SER A CA 1
ATOM 3647 C C . SER A 1 464 ? 13.956 -7.966 -16.441 1.00 31.47 464 SER A C 1
ATOM 3649 O O . SER A 1 464 ? 14.769 -7.299 -15.803 1.00 31.47 464 SER A O 1
ATOM 3651 N N . SER A 1 465 ? 14.282 -9.110 -17.051 1.00 32.69 465 SER A N 1
ATOM 3652 C CA . SER A 1 465 ? 15.619 -9.738 -17.040 1.00 32.69 465 SER A CA 1
ATOM 3653 C C . SER A 1 465 ? 16.646 -8.926 -17.870 1.00 32.69 465 SER A C 1
ATOM 3655 O O . SER A 1 465 ? 16.244 -8.252 -18.822 1.00 32.69 465 SER A O 1
ATOM 3657 N N . PRO A 1 466 ? 17.966 -8.963 -17.578 1.00 34.12 466 PRO A N 1
ATOM 3658 C CA . PRO A 1 466 ? 18.905 -7.909 -17.994 1.00 34.12 466 PRO A CA 1
ATOM 3659 C C . PRO A 1 466 ? 19.352 -7.929 -19.469 1.00 34.12 466 PRO A C 1
ATOM 3661 O O . PRO A 1 466 ? 20.229 -7.158 -19.842 1.00 34.12 466 PRO A O 1
ATOM 3664 N N . ALA A 1 467 ? 18.753 -8.758 -20.331 1.00 28.61 467 ALA A N 1
ATOM 3665 C CA . ALA A 1 467 ? 19.075 -8.790 -21.763 1.00 28.61 467 ALA A CA 1
ATOM 3666 C C . ALA A 1 467 ? 18.673 -7.501 -22.517 1.00 28.61 467 ALA A C 1
ATOM 3668 O O . ALA A 1 467 ? 19.206 -7.230 -23.588 1.00 28.61 467 ALA A O 1
ATOM 3669 N N . THR A 1 468 ? 17.756 -6.689 -21.969 1.00 28.58 468 THR A N 1
ATOM 3670 C CA . THR A 1 468 ? 17.436 -5.348 -22.497 1.00 28.58 468 THR A CA 1
ATOM 3671 C C . THR A 1 468 ? 17.338 -4.309 -21.375 1.00 28.58 468 THR A C 1
ATOM 3673 O O . THR A 1 468 ? 16.285 -4.064 -20.791 1.00 28.58 468 THR A O 1
ATOM 3676 N N . THR A 1 469 ? 18.466 -3.664 -21.078 1.00 31.16 469 THR A N 1
ATOM 3677 C CA . THR A 1 469 ? 18.629 -2.631 -20.042 1.00 31.16 469 THR A CA 1
ATOM 3678 C C . THR A 1 469 ? 17.688 -1.432 -20.244 1.00 31.16 469 THR A C 1
ATOM 3680 O O . THR A 1 469 ? 18.021 -0.502 -20.976 1.00 31.16 469 THR A O 1
ATOM 3683 N N . LYS A 1 470 ? 16.504 -1.428 -19.607 1.00 33.31 470 LYS A N 1
ATOM 3684 C CA . LYS A 1 470 ? 15.524 -0.317 -19.704 1.00 33.31 470 LYS A CA 1
ATOM 3685 C C . LYS A 1 470 ? 14.973 0.220 -18.372 1.00 33.31 470 LYS A C 1
ATOM 3687 O O . LYS A 1 470 ? 14.220 1.191 -18.394 1.00 33.31 470 LYS A O 1
ATOM 3692 N N . VAL A 1 471 ? 15.407 -0.326 -17.233 1.00 33.03 471 VAL A N 1
ATOM 3693 C CA . VAL A 1 471 ? 15.404 0.351 -15.921 1.00 33.03 471 VAL A CA 1
ATOM 3694 C C . VAL A 1 471 ? 16.701 -0.021 -15.203 1.00 33.03 471 VAL A C 1
ATOM 3696 O O . VAL A 1 471 ? 17.010 -1.200 -15.061 1.00 33.03 471 VAL A O 1
ATOM 3699 N N . GLN A 1 472 ? 17.452 0.978 -14.747 1.00 34.03 472 GLN A N 1
ATOM 3700 C CA . GLN A 1 472 ? 18.498 0.818 -13.736 1.00 34.03 472 GLN A CA 1
ATOM 3701 C C . GLN A 1 472 ? 18.106 1.660 -12.521 1.00 34.03 472 GLN A C 1
ATOM 3703 O O . GLN A 1 472 ? 17.488 2.715 -12.679 1.00 34.03 472 GLN A O 1
ATOM 3708 N N . ILE A 1 473 ? 18.478 1.222 -11.317 1.00 34.41 473 ILE A N 1
ATOM 3709 C CA . ILE A 1 473 ? 18.488 2.134 -10.169 1.00 34.41 473 ILE A CA 1
ATOM 3710 C C . ILE A 1 473 ? 19.646 3.120 -10.408 1.00 34.41 473 ILE A C 1
ATOM 3712 O O . ILE A 1 473 ? 20.732 2.658 -10.780 1.00 34.41 473 ILE A O 1
ATOM 3716 N N . PRO A 1 474 ? 19.434 4.443 -10.244 1.00 33.59 474 PRO A N 1
ATOM 3717 C CA . PRO A 1 474 ? 20.493 5.433 -10.396 1.00 33.59 474 PRO A CA 1
ATOM 3718 C C . PRO A 1 474 ? 21.728 5.094 -9.564 1.00 33.59 474 PRO A C 1
ATOM 3720 O O . PRO A 1 474 ? 21.640 4.482 -8.497 1.00 33.59 474 PRO A O 1
ATOM 3723 N N . GLU A 1 475 ? 22.888 5.495 -10.066 1.00 34.59 475 GLU A N 1
ATOM 3724 C CA . GLU A 1 475 ? 24.154 5.249 -9.395 1.00 34.59 475 GLU A CA 1
ATOM 3725 C C . GLU A 1 475 ? 24.261 6.125 -8.144 1.00 34.59 475 GLU A C 1
ATOM 3727 O O . GLU A 1 475 ? 24.534 7.320 -8.221 1.00 34.59 475 GLU A O 1
ATOM 3732 N N . LEU A 1 476 ? 24.045 5.511 -6.977 1.00 35.41 476 LEU A N 1
ATOM 3733 C CA . LEU A 1 476 ? 24.497 6.043 -5.693 1.00 35.41 476 LEU A CA 1
ATOM 3734 C C . LEU A 1 476 ? 26.026 5.944 -5.659 1.00 35.41 476 LEU A C 1
ATOM 3736 O O . LEU A 1 476 ? 26.582 5.021 -5.058 1.00 35.41 476 LEU A O 1
ATOM 3740 N N . ALA A 1 477 ? 26.679 6.851 -6.383 1.00 27.47 477 ALA A N 1
ATOM 3741 C CA . ALA A 1 477 ? 28.109 7.091 -6.299 1.00 27.47 477 ALA A CA 1
ATOM 3742 C C . ALA A 1 477 ? 28.464 7.632 -4.908 1.00 27.47 477 ALA A C 1
ATOM 3744 O O . ALA A 1 477 ? 27.647 8.292 -4.264 1.00 27.47 477 ALA A O 1
ATOM 3745 N N . ASP A 1 478 ? 29.688 7.372 -4.457 1.00 31.64 478 ASP A N 1
ATOM 3746 C CA . ASP A 1 478 ? 30.222 7.982 -3.241 1.00 31.64 478 ASP A CA 1
ATOM 3747 C C . ASP A 1 478 ? 30.695 9.411 -3.572 1.00 31.64 478 ASP A C 1
ATOM 3749 O O . ASP A 1 478 ? 31.880 9.668 -3.783 1.00 31.64 478 ASP A O 1
ATOM 3753 N N . THR A 1 479 ? 29.737 10.334 -3.693 1.00 27.17 479 THR A N 1
ATOM 3754 C CA . THR A 1 479 ? 29.967 11.775 -3.867 1.00 27.17 479 THR A CA 1
ATOM 3755 C C . THR A 1 479 ? 29.536 12.526 -2.610 1.00 27.17 479 THR A C 1
ATOM 3757 O O . THR A 1 479 ? 28.466 12.269 -2.058 1.00 27.17 479 THR A O 1
ATOM 3760 N N . GLU A 1 480 ? 30.373 13.452 -2.136 1.00 29.91 480 GLU A N 1
ATOM 3761 C CA . GLU A 1 480 ? 30.106 14.213 -0.903 1.00 29.91 480 GLU A CA 1
ATOM 3762 C C . GLU A 1 480 ? 28.882 15.143 -1.059 1.00 29.91 480 GLU A C 1
ATOM 3764 O O . GLU A 1 480 ? 28.093 15.302 -0.119 1.00 29.91 480 GLU A O 1
ATOM 3769 N N . ASP A 1 481 ? 28.652 15.636 -2.282 1.00 26.81 481 ASP A N 1
ATOM 3770 C CA . ASP A 1 481 ? 27.378 16.201 -2.731 1.00 26.81 481 ASP A CA 1
ATOM 3771 C C . ASP A 1 481 ? 26.435 15.112 -3.281 1.00 26.81 481 ASP A C 1
ATOM 3773 O O . ASP A 1 481 ? 26.872 14.236 -4.037 1.00 26.81 481 ASP A O 1
ATOM 3777 N N . PRO A 1 482 ? 25.122 15.164 -2.985 1.00 26.78 482 PRO A N 1
ATOM 3778 C CA . PRO A 1 482 ? 24.149 14.309 -3.653 1.00 26.78 482 PRO A CA 1
ATOM 3779 C C . PRO A 1 482 ? 23.984 14.726 -5.127 1.00 26.78 482 PRO A C 1
ATOM 3781 O O . PRO A 1 482 ? 24.077 15.917 -5.440 1.00 26.78 482 PRO A O 1
ATOM 3784 N N . PRO A 1 483 ? 23.624 13.805 -6.044 1.00 25.53 483 PRO A N 1
ATOM 3785 C CA . PRO A 1 483 ? 23.022 14.225 -7.303 1.00 25.53 483 PRO A CA 1
ATOM 3786 C C . PRO A 1 483 ? 21.768 15.038 -6.964 1.00 25.53 483 PRO A C 1
ATOM 3788 O O . PRO A 1 483 ? 20.889 14.551 -6.247 1.00 25.53 483 PRO A O 1
ATOM 3791 N N . ALA A 1 484 ? 21.709 16.287 -7.430 1.00 22.88 484 ALA A N 1
ATOM 3792 C CA . ALA A 1 484 ? 20.608 17.185 -7.107 1.00 22.88 484 ALA A CA 1
ATOM 3793 C C . ALA A 1 484 ? 19.267 16.505 -7.414 1.00 22.88 484 ALA A C 1
ATOM 3795 O O . ALA A 1 484 ? 19.076 15.977 -8.512 1.00 22.88 484 ALA A O 1
ATOM 3796 N N . TYR A 1 485 ? 18.336 16.530 -6.453 1.00 26.11 485 TYR A N 1
ATOM 3797 C CA . TYR A 1 485 ? 16.958 16.119 -6.702 1.00 26.11 485 TYR A CA 1
ATOM 3798 C C . TYR A 1 485 ? 16.327 17.154 -7.633 1.00 26.11 485 TYR A C 1
ATOM 3800 O O . TYR A 1 485 ? 15.724 18.129 -7.185 1.00 26.11 485 TYR A O 1
ATOM 3808 N N . THR A 1 486 ? 16.516 16.969 -8.936 1.00 21.83 486 THR A N 1
ATOM 3809 C CA . THR A 1 486 ? 15.747 17.671 -9.948 1.00 21.83 486 THR A CA 1
ATOM 3810 C C . THR A 1 486 ? 14.296 17.207 -9.823 1.00 21.83 486 THR A C 1
ATOM 3812 O O . THR A 1 486 ? 14.015 16.012 -9.976 1.00 21.83 486 THR A O 1
ATOM 3815 N N . PRO A 1 487 ? 13.341 18.121 -9.570 1.00 25.23 487 PRO A N 1
ATOM 3816 C CA . PRO A 1 487 ? 11.969 17.873 -9.979 1.00 25.23 487 PRO A CA 1
ATOM 3817 C C . PRO A 1 487 ? 11.965 17.572 -11.483 1.00 25.23 487 PRO A C 1
ATOM 3819 O O . PRO A 1 487 ? 12.868 18.003 -12.209 1.00 25.23 487 PRO A O 1
ATOM 3822 N N . TYR A 1 488 ? 10.932 16.891 -11.976 1.00 25.56 488 TYR A N 1
ATOM 3823 C CA . TYR A 1 488 ? 10.635 16.978 -13.405 1.00 25.56 488 TYR A CA 1
ATOM 3824 C C . TYR A 1 488 ? 10.109 18.391 -13.691 1.00 25.56 488 TYR A C 1
ATOM 3826 O O . TYR A 1 488 ? 8.921 18.656 -13.551 1.00 25.56 488 TYR A O 1
ATOM 3834 N N . ASP A 1 489 ? 11.067 19.256 -14.027 1.00 26.52 489 ASP A N 1
ATOM 3835 C CA . ASP A 1 489 ? 10.995 20.657 -14.438 1.00 26.52 489 ASP A CA 1
ATOM 3836 C C . ASP A 1 489 ? 10.387 21.672 -13.446 1.00 26.52 489 ASP A C 1
ATOM 3838 O O . ASP A 1 489 ? 9.279 21.552 -12.927 1.00 26.52 489 ASP A O 1
ATOM 3842 N N . THR A 1 490 ? 11.135 22.754 -13.199 1.00 22.94 490 THR A N 1
ATOM 3843 C CA . THR A 1 490 ? 10.608 24.013 -12.639 1.00 22.94 490 THR A CA 1
ATOM 3844 C C . THR A 1 490 ? 11.472 25.190 -13.133 1.00 22.94 490 THR A C 1
ATOM 3846 O O . THR A 1 490 ? 12.379 25.636 -12.426 1.00 22.94 490 THR A O 1
ATOM 3849 N N . PRO A 1 491 ? 11.267 25.682 -14.369 1.00 28.72 491 PRO A N 1
ATOM 3850 C CA . PRO A 1 491 ? 12.154 26.660 -15.004 1.00 28.72 491 PRO A CA 1
ATOM 3851 C C . PRO A 1 491 ? 11.833 28.109 -14.587 1.00 28.72 491 PRO A C 1
ATOM 3853 O O . PRO A 1 491 ? 11.413 28.920 -15.407 1.00 28.72 491 PRO A O 1
ATOM 3856 N N . ALA A 1 492 ? 12.028 28.463 -13.309 1.00 27.05 492 ALA A N 1
ATOM 3857 C CA . ALA A 1 492 ? 11.727 29.818 -12.830 1.00 27.05 492 ALA A CA 1
ATOM 3858 C C . ALA A 1 492 ? 12.596 30.320 -11.656 1.00 27.05 492 ALA A C 1
ATOM 3860 O O . ALA A 1 492 ? 12.101 30.454 -10.538 1.00 27.05 492 ALA A O 1
ATOM 3861 N N . GLN A 1 493 ? 13.852 30.716 -11.926 1.00 23.86 493 GLN A N 1
ATOM 3862 C CA . GLN A 1 493 ? 14.370 32.015 -11.445 1.00 23.86 493 GLN A CA 1
ATOM 3863 C C . GLN A 1 493 ? 15.695 32.455 -12.103 1.00 23.86 493 GLN A C 1
ATOM 3865 O O . GLN A 1 493 ? 16.662 31.705 -12.167 1.00 23.86 493 GLN A O 1
ATOM 3870 N N . SER A 1 494 ? 15.710 33.716 -12.555 1.00 23.88 494 SER A N 1
ATOM 3871 C CA . SER A 1 494 ? 16.879 34.559 -12.880 1.00 23.88 494 SER A CA 1
ATOM 3872 C C . SER A 1 494 ? 18.085 33.900 -13.575 1.00 23.88 494 SER A C 1
ATOM 3874 O O . SER A 1 494 ? 19.089 33.581 -12.936 1.00 23.88 494 SER A O 1
ATOM 3876 N N . ILE A 1 495 ? 18.064 33.864 -14.912 1.00 23.61 495 ILE A N 1
ATOM 3877 C CA . ILE A 1 495 ? 19.302 33.790 -15.701 1.00 23.61 495 ILE A CA 1
ATOM 3878 C C . ILE A 1 495 ? 20.072 35.109 -15.518 1.00 23.61 495 ILE A C 1
ATOM 3880 O O . ILE A 1 495 ? 19.633 36.163 -15.978 1.00 23.61 495 ILE A O 1
ATOM 3884 N N . VAL A 1 496 ? 21.248 35.051 -14.887 1.00 25.95 496 VAL A N 1
ATOM 3885 C CA . VAL A 1 496 ? 22.286 36.076 -15.082 1.00 25.95 496 VAL A CA 1
ATOM 3886 C C . VAL A 1 496 ? 22.799 35.924 -16.513 1.00 25.95 496 VAL A C 1
ATOM 3888 O O . VAL A 1 496 ? 23.124 34.815 -16.930 1.00 25.95 496 VAL A O 1
ATOM 3891 N N . SER A 1 497 ? 22.849 37.014 -17.281 1.00 26.88 497 SER A N 1
ATOM 3892 C CA . SER A 1 497 ? 23.128 36.965 -18.720 1.00 26.88 497 SER A CA 1
ATOM 3893 C C . SER A 1 497 ? 24.544 36.463 -19.033 1.00 26.88 497 SER A C 1
ATOM 3895 O O . SER A 1 497 ? 25.501 37.240 -19.043 1.00 26.88 497 SER A O 1
ATOM 3897 N N . VAL A 1 498 ? 24.666 35.175 -19.346 1.00 25.75 498 VAL A N 1
ATOM 3898 C CA . VAL A 1 498 ? 25.839 34.606 -20.017 1.00 25.75 498 VAL A CA 1
ATOM 3899 C C . VAL A 1 498 ? 25.619 34.754 -21.522 1.00 25.75 498 VAL A C 1
ATOM 3901 O O . VAL A 1 498 ? 24.604 34.305 -22.051 1.00 25.75 498 VAL A O 1
ATOM 3904 N N . ALA A 1 499 ? 26.541 35.434 -22.204 1.00 26.45 499 ALA A N 1
ATOM 3905 C CA . ALA A 1 499 ? 26.467 35.639 -23.649 1.00 26.45 499 ALA A CA 1
ATOM 3906 C C . ALA A 1 499 ? 26.594 34.302 -24.416 1.00 26.45 499 ALA A C 1
ATOM 3908 O O . ALA A 1 499 ? 27.255 33.383 -23.920 1.00 26.45 499 ALA A O 1
ATOM 3909 N N . PRO A 1 500 ? 26.002 34.175 -25.621 1.00 28.14 500 PRO A N 1
ATOM 3910 C CA . PRO A 1 500 ? 26.192 32.990 -26.455 1.00 28.14 500 PRO A CA 1
ATOM 3911 C C . PRO A 1 500 ? 27.681 32.794 -26.804 1.00 28.14 500 PRO A C 1
ATOM 3913 O O . PRO A 1 500 ? 28.404 33.783 -26.956 1.00 28.14 500 PRO A O 1
ATOM 3916 N N . PRO A 1 501 ? 28.156 31.542 -26.942 1.00 28.11 501 PRO A N 1
ATOM 3917 C CA . PRO A 1 501 ? 29.557 31.259 -27.239 1.00 28.11 501 PRO A CA 1
ATOM 3918 C C . PRO A 1 501 ? 29.958 31.789 -28.624 1.00 28.11 501 PRO A C 1
ATOM 3920 O O . PRO A 1 501 ? 29.324 31.484 -29.634 1.00 28.11 501 PRO A O 1
ATOM 3923 N N . ASP A 1 502 ? 31.033 32.574 -28.659 1.00 28.91 502 ASP A N 1
ATOM 3924 C CA . ASP A 1 502 ? 31.548 33.213 -29.870 1.00 28.91 502 ASP A CA 1
ATOM 3925 C C . ASP A 1 502 ? 32.386 32.236 -30.717 1.00 28.91 502 ASP A C 1
ATOM 3927 O O . ASP A 1 502 ? 33.534 31.911 -30.399 1.00 28.91 502 ASP A O 1
ATOM 3931 N N . PHE A 1 503 ? 31.807 31.794 -31.835 1.00 29.86 503 PHE A N 1
ATOM 3932 C CA . PHE A 1 503 ? 32.436 30.887 -32.801 1.00 29.86 503 PHE A CA 1
ATOM 3933 C C . PHE A 1 503 ? 33.483 31.551 -33.723 1.00 29.86 503 PHE A C 1
ATOM 3935 O O . PHE A 1 503 ? 34.004 30.890 -34.619 1.00 29.86 503 PHE A O 1
ATOM 3942 N N . SER A 1 504 ? 33.840 32.828 -33.528 1.00 26.73 504 SER A N 1
ATOM 3943 C CA . SER A 1 504 ? 34.853 33.515 -34.352 1.00 26.73 504 SER A CA 1
ATOM 3944 C C . SER A 1 504 ? 36.316 33.168 -34.011 1.00 26.73 504 SER A C 1
ATOM 3946 O O . SER A 1 504 ? 37.230 33.542 -34.750 1.00 26.73 504 SER A O 1
ATOM 3948 N N . SER A 1 505 ? 36.568 32.435 -32.921 1.00 26.77 505 SER A N 1
ATOM 3949 C CA . SER A 1 505 ? 37.916 32.206 -32.379 1.00 26.77 505 SER A CA 1
ATOM 3950 C C . SER A 1 505 ? 38.593 30.910 -32.867 1.00 26.77 505 SER A C 1
ATOM 3952 O O . SER A 1 505 ? 38.671 29.912 -32.156 1.00 26.77 505 SER A O 1
ATOM 3954 N N . LEU A 1 506 ? 39.166 30.940 -34.079 1.00 26.14 506 LEU A N 1
ATOM 3955 C CA . LEU A 1 506 ? 40.112 29.916 -34.565 1.00 26.14 506 LEU A CA 1
ATOM 3956 C C . LEU A 1 506 ? 41.544 30.168 -34.036 1.00 26.14 506 LEU A C 1
ATOM 3958 O O . LEU A 1 506 ? 42.160 31.160 -34.435 1.00 26.14 506 LEU A O 1
ATOM 3962 N N . PRO A 1 507 ? 42.145 29.271 -33.226 1.00 25.97 507 PRO A N 1
ATOM 3963 C CA . PRO A 1 507 ? 43.558 29.349 -32.865 1.00 25.97 507 PRO A CA 1
ATOM 3964 C C . PRO A 1 507 ? 44.439 28.827 -34.007 1.00 25.97 507 PRO A C 1
ATOM 3966 O O . PRO A 1 507 ? 44.280 27.701 -34.480 1.00 25.97 507 PRO A O 1
ATOM 3969 N N . SER A 1 508 ? 45.414 29.624 -34.436 1.00 26.97 508 SER A N 1
ATOM 3970 C CA . SER A 1 508 ? 46.379 29.224 -35.458 1.00 26.97 508 SER A CA 1
ATOM 3971 C C . SER A 1 508 ? 47.442 28.258 -34.916 1.00 26.97 508 SER A C 1
ATOM 3973 O O . SER A 1 508 ? 48.180 28.604 -33.996 1.00 26.97 508 SER A O 1
ATOM 3975 N N . SER A 1 509 ? 47.589 27.109 -35.582 1.00 33.06 509 SER A N 1
ATOM 3976 C CA . SER A 1 509 ? 48.816 26.294 -35.675 1.00 33.06 509 SER A CA 1
ATOM 3977 C C . SER A 1 509 ? 49.575 25.937 -34.381 1.00 33.06 509 SER A C 1
ATOM 3979 O O . SER A 1 509 ? 50.503 26.638 -33.974 1.00 33.06 509 SER A O 1
ATOM 3981 N N . SER A 1 510 ? 49.345 24.726 -33.869 1.00 25.86 510 SER A N 1
ATOM 3982 C CA . SER A 1 510 ? 50.383 23.925 -33.202 1.00 25.86 510 SER A CA 1
ATOM 3983 C C . SER A 1 510 ? 50.130 22.422 -33.411 1.00 25.86 510 SER A C 1
ATOM 3985 O O . SER A 1 510 ? 49.007 22.001 -33.689 1.00 25.86 510 SER A O 1
ATOM 3987 N N . SER A 1 511 ? 51.199 21.621 -33.392 1.00 25.81 511 SER A N 1
ATOM 3988 C CA . SER A 1 511 ? 51.181 20.202 -33.794 1.00 25.81 511 SER A CA 1
ATOM 3989 C C . SER A 1 511 ? 50.740 19.254 -32.658 1.00 25.81 511 SER A C 1
ATOM 3991 O O . SER A 1 511 ? 50.909 19.599 -31.489 1.00 25.81 511 SER A O 1
ATOM 3993 N N . PRO A 1 512 ? 50.194 18.059 -32.968 1.00 32.81 512 PRO A N 1
ATOM 3994 C CA . PRO A 1 512 ? 49.421 17.265 -32.009 1.00 32.81 512 PRO A CA 1
ATOM 3995 C C . PRO A 1 512 ? 50.248 16.282 -31.167 1.00 32.81 512 PRO A C 1
ATOM 3997 O O . PRO A 1 512 ? 51.310 15.815 -31.581 1.00 32.81 512 PRO A O 1
ATOM 4000 N N . SER A 1 513 ? 49.672 15.850 -30.043 1.00 24.56 513 SER A N 1
ATOM 4001 C CA . SER A 1 513 ? 50.042 14.607 -29.359 1.00 24.56 513 SER A CA 1
ATOM 4002 C C . SER A 1 513 ? 48.828 13.939 -28.689 1.00 24.56 513 SER A C 1
ATOM 4004 O O . SER A 1 513 ? 47.908 14.604 -28.225 1.00 24.56 513 SER A O 1
ATOM 4006 N N . ASN A 1 514 ? 48.858 12.603 -28.646 1.00 28.80 514 ASN A N 1
ATOM 4007 C CA . ASN A 1 514 ? 48.015 11.713 -27.831 1.00 28.80 514 ASN A CA 1
ATOM 4008 C C . ASN A 1 514 ? 46.490 11.685 -28.099 1.00 28.80 514 ASN A C 1
ATOM 4010 O O . ASN A 1 514 ? 45.682 12.035 -27.243 1.00 28.80 514 ASN A O 1
ATOM 4014 N N . ILE A 1 515 ? 46.108 11.083 -29.231 1.00 29.05 515 ILE A N 1
ATOM 4015 C CA . ILE A 1 515 ? 44.854 10.311 -29.373 1.00 29.05 515 ILE A CA 1
ATOM 4016 C C . ILE A 1 515 ? 45.258 8.826 -29.520 1.00 29.05 515 ILE A C 1
ATOM 4018 O O . ILE A 1 515 ? 46.232 8.559 -30.232 1.00 29.05 515 ILE A O 1
ATOM 4022 N N . PRO A 1 516 ? 44.590 7.854 -28.862 1.00 28.77 516 PRO A N 1
ATOM 4023 C CA . PRO A 1 516 ? 44.940 6.435 -28.980 1.00 28.77 516 PRO A CA 1
ATOM 4024 C C . PRO A 1 516 ? 44.755 5.897 -30.410 1.00 28.77 516 PRO A C 1
ATOM 4026 O O . PRO A 1 516 ? 43.863 6.308 -31.149 1.00 28.77 516 PRO A O 1
ATOM 4029 N N . SER A 1 517 ? 45.634 4.980 -30.813 1.00 31.45 517 SER A N 1
ATOM 4030 C CA . SER A 1 517 ? 45.924 4.698 -32.222 1.00 31.45 517 SER A CA 1
ATOM 4031 C C . SER A 1 517 ? 45.295 3.409 -32.768 1.00 31.45 517 SER A C 1
ATOM 4033 O O . SER A 1 517 ? 45.809 2.326 -32.486 1.00 31.45 517 SER A O 1
ATOM 4035 N N . SER A 1 518 ? 44.295 3.525 -33.653 1.00 31.89 518 SER A N 1
ATOM 4036 C CA . SER A 1 518 ? 43.990 2.507 -34.684 1.00 31.89 518 SER A CA 1
ATOM 4037 C C . SER A 1 518 ? 42.986 2.991 -35.751 1.00 31.89 518 SER A C 1
ATOM 4039 O O . SER A 1 518 ? 41.937 2.379 -35.942 1.00 31.89 518 SER A O 1
ATOM 4041 N N . ILE A 1 519 ? 43.290 4.079 -36.468 1.00 38.16 519 ILE A N 1
ATOM 4042 C CA . ILE A 1 519 ? 42.572 4.424 -37.714 1.00 38.16 519 ILE A CA 1
ATOM 4043 C C . ILE A 1 519 ? 43.210 3.629 -38.872 1.00 38.16 519 ILE A C 1
ATOM 4045 O O . ILE A 1 519 ? 44.419 3.770 -39.082 1.00 38.16 519 ILE A O 1
ATOM 4049 N N . PRO A 1 520 ? 42.458 2.814 -39.641 1.00 40.31 520 PRO A N 1
ATOM 4050 C CA . PRO A 1 520 ? 42.978 2.175 -40.849 1.00 40.31 520 PRO A CA 1
ATOM 4051 C C . PRO A 1 520 ? 43.416 3.220 -41.880 1.00 40.31 520 PRO A C 1
ATOM 4053 O O . PRO A 1 520 ? 42.753 4.243 -42.058 1.00 40.31 520 PRO A O 1
ATOM 4056 N N . SER A 1 521 ? 44.510 2.962 -42.598 1.00 43.69 521 SER A N 1
ATOM 4057 C CA . SER A 1 521 ? 45.020 3.867 -43.632 1.00 43.69 521 SER A CA 1
ATOM 4058 C C . SER A 1 521 ? 44.093 3.900 -44.856 1.00 43.69 521 SER A C 1
ATOM 4060 O O . SER A 1 521 ? 44.317 3.186 -45.836 1.00 43.69 521 SER A O 1
ATOM 4062 N N . SER A 1 522 ? 43.041 4.718 -44.784 1.00 56.25 522 SER A N 1
ATOM 4063 C CA . SER A 1 522 ? 42.163 5.028 -45.915 1.00 56.25 522 SER A CA 1
ATOM 4064 C C . SER A 1 522 ? 42.962 5.651 -47.060 1.00 56.25 522 SER A C 1
ATOM 4066 O O . SER A 1 522 ? 43.910 6.407 -46.838 1.00 56.25 522 SER A O 1
ATOM 4068 N N . ILE A 1 523 ? 42.592 5.327 -48.300 1.00 62.44 523 ILE A N 1
ATOM 4069 C CA . ILE A 1 523 ? 43.251 5.885 -49.486 1.00 62.44 523 ILE A CA 1
ATOM 4070 C C . ILE A 1 523 ? 42.735 7.323 -49.682 1.00 62.44 523 ILE A C 1
ATOM 4072 O O . ILE A 1 523 ? 41.528 7.490 -49.882 1.00 62.44 523 ILE A O 1
ATOM 4076 N N . PRO A 1 524 ? 43.601 8.358 -49.631 1.00 67.44 524 PRO A N 1
ATOM 4077 C CA . PRO A 1 524 ? 43.177 9.737 -49.823 1.00 67.44 524 PRO A CA 1
ATOM 4078 C C . PRO A 1 524 ? 43.035 10.050 -51.316 1.00 67.44 524 PRO A C 1
ATOM 4080 O O . PRO A 1 524 ? 44.016 10.080 -52.060 1.00 67.44 524 PRO A O 1
ATOM 4083 N N . ILE A 1 525 ? 41.812 10.324 -51.761 1.00 76.38 525 ILE A N 1
ATOM 4084 C CA . ILE A 1 525 ? 41.531 10.814 -53.112 1.00 76.38 525 ILE A CA 1
ATOM 4085 C C . ILE A 1 525 ? 41.549 12.346 -53.065 1.00 76.38 525 ILE A C 1
ATOM 4087 O O . ILE A 1 525 ? 40.621 12.970 -52.558 1.00 76.38 525 ILE A O 1
ATOM 4091 N N . SER A 1 526 ? 42.625 12.955 -53.574 1.00 71.06 526 SER A N 1
ATOM 4092 C CA . SER A 1 526 ? 42.853 14.411 -53.534 1.00 71.06 526 SER A CA 1
ATOM 4093 C C . SER A 1 526 ? 42.101 15.218 -54.595 1.00 71.06 526 SER A C 1
ATOM 4095 O O . SER A 1 526 ? 42.142 16.442 -54.561 1.00 71.06 526 SER A O 1
ATOM 4097 N N . ASN A 1 527 ? 41.485 14.544 -55.568 1.00 75.81 527 ASN A N 1
ATOM 4098 C CA . ASN A 1 527 ? 40.863 15.158 -56.740 1.00 75.81 527 ASN A CA 1
ATOM 4099 C C . ASN A 1 527 ? 39.340 14.929 -56.707 1.00 75.81 527 ASN A C 1
ATOM 4101 O O . ASN A 1 527 ? 38.907 13.881 -56.217 1.00 75.81 527 ASN A O 1
ATOM 4105 N N . PRO A 1 528 ? 38.524 15.829 -57.284 1.00 82.31 528 PRO A N 1
ATOM 4106 C CA . PRO A 1 528 ? 37.075 15.664 -57.318 1.00 82.31 528 PRO A CA 1
ATOM 4107 C C . PRO A 1 528 ? 36.671 14.436 -58.139 1.00 82.31 528 PRO A C 1
ATOM 4109 O O . PRO A 1 528 ? 37.053 14.280 -59.304 1.00 82.31 528 PRO A O 1
ATOM 4112 N N . VAL A 1 529 ? 35.845 13.573 -57.549 1.00 86.69 529 VAL A N 1
ATOM 4113 C CA . VAL A 1 529 ? 35.297 12.397 -58.233 1.00 86.69 529 VAL A CA 1
ATOM 4114 C C . VAL A 1 529 ? 34.118 12.856 -59.084 1.00 86.69 529 VAL A C 1
ATOM 4116 O O . VAL A 1 529 ? 33.053 13.171 -58.560 1.00 86.69 529 VAL A O 1
ATOM 4119 N N . SER A 1 530 ? 34.295 12.904 -60.403 1.00 85.50 530 SER A N 1
ATOM 4120 C CA . SER A 1 530 ? 33.252 13.313 -61.353 1.00 85.50 530 SER A CA 1
ATOM 4121 C C . SER A 1 530 ? 32.991 12.233 -62.405 1.00 85.50 530 SER A C 1
ATOM 4123 O O . SER A 1 530 ? 33.917 11.584 -62.891 1.00 85.50 530 SER A O 1
ATOM 4125 N N . SER A 1 531 ? 31.718 12.002 -62.740 1.00 87.88 531 SER A N 1
ATOM 4126 C CA . SER A 1 531 ? 31.308 10.942 -63.671 1.00 87.88 531 SER A CA 1
ATOM 4127 C C . SER A 1 531 ? 30.059 11.306 -64.473 1.00 87.88 531 SER A C 1
ATOM 4129 O O . SER A 1 531 ? 29.095 11.857 -63.944 1.00 87.88 531 SER A O 1
ATOM 4131 N N . SER A 1 532 ? 30.028 10.909 -65.747 1.00 83.75 532 SER A N 1
ATOM 4132 C CA . SER A 1 532 ? 28.822 10.939 -66.591 1.00 83.75 532 SER A CA 1
ATOM 4133 C C . SER A 1 532 ? 27.893 9.732 -66.374 1.00 83.75 532 SER A C 1
ATOM 4135 O O . SER A 1 532 ? 26.858 9.609 -67.027 1.00 83.75 532 SER A O 1
ATOM 4137 N N . ARG A 1 533 ? 28.261 8.823 -65.465 1.00 88.50 533 ARG A N 1
ATOM 4138 C CA . ARG A 1 533 ? 27.513 7.621 -65.067 1.00 88.50 533 ARG A CA 1
ATOM 4139 C C . ARG A 1 533 ? 27.337 7.603 -63.548 1.00 88.50 533 ARG A C 1
ATOM 4141 O O . ARG A 1 533 ? 27.823 8.493 -62.856 1.00 88.50 533 ARG A O 1
ATOM 4148 N N . SER A 1 534 ? 26.655 6.587 -63.026 1.00 88.62 534 SER A N 1
ATOM 4149 C CA . SER A 1 534 ? 26.521 6.412 -61.578 1.00 88.62 534 SER A CA 1
ATOM 4150 C C . SER A 1 534 ? 27.888 6.224 -60.909 1.00 88.62 534 SER A C 1
ATOM 4152 O O . SER A 1 534 ? 28.783 5.605 -61.488 1.00 88.62 534 SER A O 1
ATOM 4154 N N . VAL A 1 535 ? 28.032 6.734 -59.688 1.00 91.19 535 VAL A N 1
ATOM 4155 C CA . VAL A 1 535 ? 29.217 6.575 -58.833 1.00 91.19 535 VAL A CA 1
ATOM 4156 C C . VAL A 1 535 ? 28.824 5.703 -57.646 1.00 91.19 535 VAL A C 1
ATOM 4158 O O . VAL A 1 535 ? 27.829 5.989 -56.991 1.00 91.19 535 VAL A O 1
ATOM 4161 N N . SER A 1 536 ? 29.590 4.648 -57.372 1.00 91.88 536 SER A N 1
ATOM 4162 C CA . SER A 1 536 ? 29.386 3.764 -56.220 1.00 91.88 536 SER A CA 1
ATOM 4163 C C . SER A 1 536 ? 30.736 3.521 -55.557 1.00 91.88 536 SER A C 1
ATOM 4165 O O . SER A 1 536 ? 31.633 2.996 -56.215 1.00 91.88 536 SER A O 1
ATOM 4167 N N . LEU A 1 537 ? 30.899 3.937 -54.300 1.00 89.81 537 LEU A N 1
ATOM 4168 C CA . LEU A 1 537 ? 32.171 3.885 -53.573 1.00 89.81 537 LEU A CA 1
ATOM 4169 C C . LEU A 1 537 ? 31.965 3.243 -52.197 1.00 89.81 537 LEU A C 1
ATOM 4171 O O . LEU A 1 537 ? 31.116 3.696 -51.432 1.00 89.81 537 LEU A O 1
ATOM 4175 N N . SER A 1 538 ? 32.767 2.220 -51.899 1.00 89.69 538 SER A N 1
ATOM 4176 C CA . SER A 1 538 ? 32.831 1.567 -50.587 1.00 89.69 538 SER A CA 1
ATOM 4177 C C . SER A 1 538 ? 34.146 1.933 -49.905 1.00 89.69 538 SER A C 1
ATOM 4179 O O . SER A 1 538 ? 35.185 1.921 -50.569 1.00 89.69 538 SER A O 1
ATOM 4181 N N . GLY A 1 539 ? 34.123 2.246 -48.612 1.00 81.06 539 GLY A N 1
ATOM 4182 C CA . GLY A 1 539 ? 35.329 2.560 -47.845 1.00 81.06 539 GLY A CA 1
ATOM 4183 C C . GLY A 1 539 ? 36.115 1.330 -47.356 1.00 81.06 539 GLY A C 1
ATOM 4184 O O . GLY A 1 539 ? 35.809 0.202 -47.757 1.00 81.06 539 GLY A O 1
ATOM 4185 N N . PRO A 1 540 ? 37.160 1.530 -46.521 1.00 85.69 540 PRO A N 1
ATOM 4186 C CA . PRO A 1 540 ? 37.573 2.803 -45.917 1.00 85.69 540 PRO A CA 1
ATOM 4187 C C . PRO A 1 540 ? 38.215 3.773 -46.927 1.00 85.69 540 PRO A C 1
ATOM 4189 O O . PRO A 1 540 ? 39.316 3.541 -47.433 1.00 85.69 540 PRO A O 1
ATOM 4192 N N . LEU A 1 541 ? 37.543 4.896 -47.200 1.00 86.31 541 LEU A N 1
ATOM 4193 C CA . LEU A 1 541 ? 37.958 5.897 -48.194 1.00 86.31 541 LEU A CA 1
ATOM 4194 C C . LEU A 1 541 ? 37.817 7.318 -47.648 1.00 86.31 541 LEU A C 1
ATOM 4196 O O . LEU A 1 541 ? 36.820 7.641 -47.003 1.00 86.31 541 LEU A O 1
ATOM 4200 N N . ARG A 1 542 ? 38.774 8.191 -47.991 1.00 87.81 542 ARG A N 1
ATOM 4201 C CA . ARG A 1 542 ? 38.679 9.632 -47.731 1.00 87.81 542 ARG A CA 1
ATOM 4202 C C . ARG A 1 542 ? 38.852 10.425 -49.022 1.00 87.81 542 ARG A C 1
ATOM 4204 O O . ARG A 1 542 ? 39.876 10.316 -49.687 1.00 87.81 542 ARG A O 1
ATOM 4211 N N . ILE A 1 543 ? 37.862 11.239 -49.362 1.00 89.88 543 ILE A N 1
ATOM 4212 C CA . ILE A 1 543 ? 37.845 12.099 -50.549 1.00 89.88 543 ILE A CA 1
ATOM 4213 C C . ILE A 1 543 ? 37.990 13.542 -50.065 1.00 89.88 543 ILE A C 1
ATOM 4215 O O . ILE A 1 543 ? 37.206 13.985 -49.232 1.00 89.88 543 ILE A O 1
ATOM 4219 N N . LEU A 1 544 ? 39.012 14.250 -50.549 1.00 87.50 544 LEU A N 1
ATOM 4220 C CA . LEU A 1 544 ? 39.402 15.588 -50.069 1.00 87.50 544 LEU A CA 1
ATOM 4221 C C . LEU A 1 544 ? 38.788 16.742 -50.893 1.00 87.50 544 LEU A C 1
ATOM 4223 O O . LEU A 1 544 ? 39.175 17.899 -50.749 1.00 87.50 544 LEU A O 1
ATOM 4227 N N . ASP A 1 545 ? 37.845 16.410 -51.772 1.00 88.12 545 ASP A N 1
ATOM 4228 C CA . ASP A 1 545 ? 37.078 17.315 -52.630 1.00 88.12 545 ASP A CA 1
ATOM 4229 C C . ASP A 1 545 ? 35.659 16.711 -52.786 1.00 88.12 545 ASP A C 1
ATOM 4231 O O . ASP A 1 545 ? 35.209 15.881 -51.994 1.00 88.12 545 ASP A O 1
ATOM 4235 N N . SER A 1 546 ? 34.932 17.146 -53.800 1.00 90.88 546 SER A N 1
ATOM 4236 C CA . SER A 1 546 ? 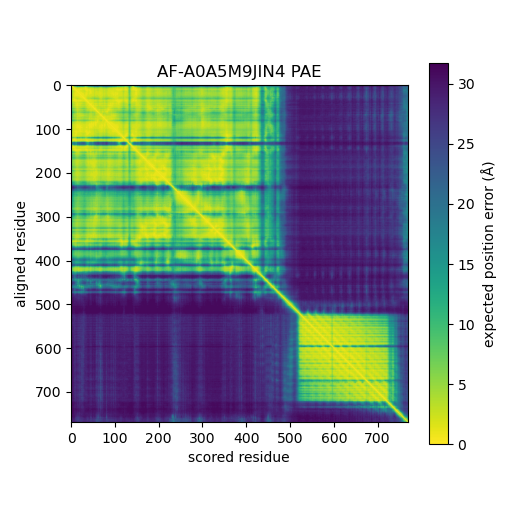33.551 16.839 -54.126 1.00 90.88 546 SER A CA 1
ATOM 4237 C C . SER A 1 546 ? 33.367 15.505 -54.857 1.00 90.88 546 SER A C 1
ATOM 4239 O O . SER A 1 546 ? 34.250 15.009 -55.561 1.00 90.88 546 SER A O 1
ATOM 4241 N N . VAL A 1 547 ? 32.159 14.949 -54.734 1.00 94.06 547 VAL A N 1
ATOM 4242 C CA . VAL A 1 547 ? 31.692 13.791 -55.512 1.00 94.06 547 VAL A CA 1
ATOM 4243 C C . VAL A 1 547 ? 30.515 14.229 -56.376 1.00 94.06 547 VAL A C 1
ATOM 4245 O O . VAL A 1 547 ? 29.570 14.839 -55.882 1.00 94.06 547 VAL A O 1
ATOM 4248 N N . SER A 1 548 ? 30.543 13.931 -57.673 1.00 91.62 548 SER A N 1
ATOM 4249 C CA . SER A 1 548 ? 29.518 14.367 -58.622 1.00 91.62 548 SER A CA 1
ATOM 4250 C C . SER A 1 548 ? 29.212 13.327 -59.700 1.00 91.62 548 SER A C 1
ATOM 4252 O O . SER A 1 548 ? 30.113 12.713 -60.273 1.00 91.62 548 SER A O 1
ATOM 4254 N N . ALA A 1 549 ? 27.926 13.140 -60.003 1.00 91.75 549 ALA A N 1
ATOM 4255 C CA . ALA A 1 549 ? 27.478 12.206 -61.033 1.00 91.75 549 ALA A CA 1
ATOM 4256 C C . ALA A 1 549 ? 26.318 12.757 -61.878 1.00 91.75 549 ALA A C 1
ATOM 4258 O O . ALA A 1 549 ? 25.355 13.317 -61.351 1.00 91.75 549 ALA A O 1
ATOM 4259 N N . SER A 1 550 ? 26.366 12.505 -63.192 1.00 86.62 550 SER A N 1
ATOM 4260 C CA . SER A 1 550 ? 25.228 12.686 -64.119 1.00 86.62 550 SER A CA 1
ATOM 4261 C C . SER A 1 550 ? 24.189 11.549 -64.041 1.00 86.62 550 SER A C 1
ATOM 4263 O O . SER A 1 550 ? 23.283 11.455 -64.867 1.00 86.62 550 SER A O 1
ATOM 4265 N N . SER A 1 551 ? 24.324 10.675 -63.044 1.00 90.81 551 SER A N 1
ATOM 4266 C CA . SER A 1 551 ? 23.336 9.691 -62.602 1.00 90.81 551 SER A CA 1
ATOM 4267 C C . SER A 1 551 ? 23.491 9.533 -61.079 1.00 90.81 551 SER A C 1
ATOM 4269 O O . SER A 1 551 ? 23.932 10.473 -60.417 1.00 90.81 551 SER A O 1
ATOM 4271 N N . SER A 1 552 ? 23.115 8.399 -60.490 1.00 91.69 552 SER A N 1
ATOM 4272 C CA . SER A 1 552 ? 23.081 8.232 -59.030 1.00 91.69 552 SER A CA 1
ATOM 4273 C C . SER A 1 552 ? 24.468 8.237 -58.367 1.00 91.69 552 SER A C 1
ATOM 4275 O O . SER A 1 552 ? 25.438 7.760 -58.954 1.00 91.69 552 SER A O 1
ATOM 4277 N N . VAL A 1 553 ? 24.549 8.710 -57.121 1.00 96.38 553 VAL A N 1
ATOM 4278 C CA . VAL A 1 553 ? 25.721 8.542 -56.239 1.00 96.38 553 VAL A CA 1
ATOM 4279 C C . VAL A 1 553 ? 25.360 7.606 -55.086 1.00 96.38 553 VAL A C 1
ATOM 4281 O O . VAL A 1 553 ? 24.321 7.796 -54.457 1.00 96.38 553 VAL A O 1
ATOM 4284 N N . THR A 1 554 ? 26.235 6.650 -54.781 1.00 95.69 554 THR A N 1
ATOM 4285 C CA . THR A 1 554 ? 26.123 5.746 -53.631 1.00 95.69 554 THR A CA 1
ATOM 4286 C C . THR A 1 554 ? 27.452 5.695 -52.873 1.00 95.69 554 THR A C 1
ATOM 4288 O O . THR A 1 554 ? 28.473 5.363 -53.475 1.00 95.69 554 THR A O 1
ATOM 4291 N N . LEU A 1 555 ? 27.457 6.012 -51.575 1.00 94.88 555 LEU A N 1
ATOM 4292 C CA . LEU A 1 555 ? 28.635 5.928 -50.692 1.00 94.88 555 LEU A CA 1
ATOM 4293 C C . LEU A 1 555 ? 28.291 5.058 -49.476 1.00 94.88 555 LEU A C 1
ATOM 4295 O O . LEU A 1 555 ? 27.188 5.212 -48.950 1.00 94.88 555 LEU A O 1
ATOM 4299 N N . TYR A 1 556 ? 29.190 4.156 -49.063 1.00 92.00 556 TYR A N 1
ATOM 4300 C CA . TYR A 1 556 ? 28.915 3.205 -47.976 1.00 92.00 556 TYR A CA 1
ATOM 4301 C C . TYR A 1 556 ? 30.158 2.540 -47.355 1.00 92.00 556 TYR A C 1
ATOM 4303 O O . TYR A 1 556 ? 31.225 2.530 -47.967 1.00 92.00 556 TYR A O 1
ATOM 4311 N N . HIS A 1 557 ? 30.019 1.977 -46.152 1.00 86.44 557 HIS A N 1
ATOM 4312 C CA . HIS A 1 557 ? 31.078 1.388 -45.313 1.00 86.44 557 HIS A CA 1
ATOM 4313 C C . HIS A 1 557 ? 32.281 2.329 -45.070 1.00 86.44 557 HIS A C 1
ATOM 4315 O O . HIS A 1 557 ? 33.297 2.223 -45.755 1.00 86.44 557 HIS A O 1
ATOM 4321 N N . HIS A 1 558 ? 32.232 3.215 -44.074 1.00 88.12 558 HIS A N 1
ATOM 4322 C CA . HIS A 1 558 ? 33.361 4.084 -43.673 1.00 88.12 558 HIS A CA 1
ATOM 4323 C C . HIS A 1 558 ? 33.884 5.014 -44.796 1.00 88.12 558 HIS A C 1
ATOM 4325 O O . HIS A 1 558 ? 35.070 4.996 -45.154 1.00 88.12 558 HIS A O 1
ATOM 4331 N N . VAL A 1 559 ? 33.010 5.846 -45.373 1.00 91.31 559 VAL A N 1
ATOM 4332 C CA . VAL A 1 559 ? 33.394 6.843 -46.398 1.00 91.31 559 VAL A CA 1
ATOM 4333 C C . VAL A 1 559 ? 33.346 8.259 -45.832 1.00 91.31 559 VAL A C 1
ATOM 4335 O O . VAL A 1 559 ? 32.318 8.704 -45.330 1.00 91.31 559 VAL A O 1
ATOM 4338 N N . THR A 1 560 ? 34.443 9.006 -45.969 1.00 92.19 560 THR A N 1
AT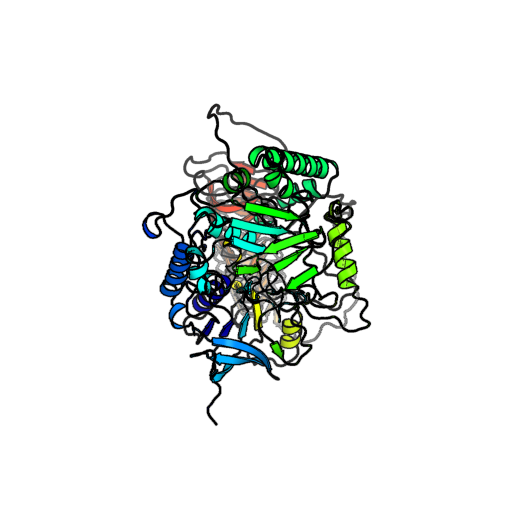OM 4339 C CA . THR A 1 560 ? 34.504 10.440 -45.641 1.00 92.19 560 THR A CA 1
ATOM 4340 C C . THR A 1 560 ? 34.683 11.279 -46.905 1.00 92.19 560 THR A C 1
ATOM 4342 O O . THR A 1 560 ? 35.591 11.016 -47.694 1.00 92.19 560 THR A O 1
ATOM 4345 N N . VAL A 1 561 ? 33.867 12.317 -47.085 1.00 94.50 561 VAL A N 1
ATOM 4346 C CA . VAL A 1 561 ? 33.977 13.291 -48.184 1.00 94.50 561 VAL A CA 1
ATOM 4347 C C . VAL A 1 561 ? 34.053 14.696 -47.595 1.00 94.50 561 VAL A C 1
ATOM 4349 O O . VAL A 1 561 ? 33.117 15.124 -46.929 1.00 94.50 561 VAL A O 1
ATOM 4352 N N . THR A 1 562 ? 35.145 15.426 -47.825 1.00 91.25 562 THR A N 1
ATOM 4353 C CA . THR A 1 562 ? 35.302 16.787 -47.276 1.00 91.25 562 THR A CA 1
ATOM 4354 C C . THR A 1 562 ? 34.624 17.859 -48.141 1.00 91.25 562 THR A C 1
ATOM 4356 O O . THR A 1 562 ? 34.385 18.975 -47.690 1.00 91.25 562 THR A O 1
ATOM 4359 N N . GLY A 1 563 ? 34.310 17.541 -49.403 1.00 89.81 563 GLY A N 1
ATOM 4360 C CA . GLY A 1 563 ? 33.549 18.398 -50.313 1.00 89.81 563 GLY A CA 1
ATOM 4361 C C . GLY A 1 563 ? 32.073 17.993 -50.469 1.00 89.81 563 GLY A C 1
ATOM 4362 O O . GLY A 1 563 ? 31.622 16.985 -49.927 1.00 89.81 563 GLY A O 1
ATOM 4363 N N . PRO A 1 564 ? 31.292 18.758 -51.252 1.00 94.56 564 PRO A N 1
ATOM 4364 C CA . PRO A 1 564 ? 29.877 18.473 -51.481 1.00 94.56 564 PRO A CA 1
ATOM 4365 C C . PRO A 1 564 ? 29.640 17.254 -52.391 1.00 94.56 564 PRO A C 1
ATOM 4367 O O . PRO A 1 564 ? 30.370 17.027 -53.361 1.00 94.56 564 PRO A O 1
ATOM 4370 N N . VAL A 1 565 ? 28.547 16.530 -52.143 1.00 96.94 565 VAL A N 1
ATOM 4371 C CA . VAL A 1 565 ? 28.071 15.383 -52.934 1.00 96.94 565 VAL A CA 1
ATOM 4372 C C . VAL A 1 565 ? 26.891 15.806 -53.817 1.00 96.94 565 VAL A C 1
ATOM 4374 O O . VAL A 1 565 ? 25.910 16.367 -53.330 1.00 96.94 565 VAL A O 1
ATOM 4377 N N . LYS A 1 566 ? 26.962 15.556 -55.131 1.00 94.75 566 LYS A N 1
ATOM 4378 C CA . LYS A 1 566 ? 25.994 16.059 -56.126 1.00 94.75 566 LYS A CA 1
ATOM 4379 C C . LYS A 1 566 ? 25.534 14.974 -57.106 1.00 94.75 566 LYS A C 1
ATOM 4381 O O . LYS A 1 566 ? 26.354 14.284 -57.705 1.00 94.75 566 LYS A O 1
ATOM 4386 N N . SER A 1 567 ? 24.228 14.868 -57.338 1.00 94.00 567 SER A N 1
ATOM 4387 C CA . SER A 1 567 ? 23.636 13.926 -58.298 1.00 94.00 567 SER A CA 1
ATOM 4388 C C . SER A 1 567 ? 22.496 14.557 -59.101 1.00 94.00 567 SER A C 1
ATOM 4390 O O . SER A 1 567 ? 21.662 15.288 -58.561 1.00 94.00 567 SER A O 1
ATOM 4392 N N . SER A 1 568 ? 22.411 14.230 -60.393 1.00 90.12 568 SER A N 1
ATOM 4393 C CA . SER A 1 568 ? 21.209 14.481 -61.205 1.00 90.12 568 SER A CA 1
ATOM 4394 C C . SER A 1 568 ? 20.161 13.357 -61.117 1.00 90.12 568 SER A C 1
ATOM 4396 O O . SER A 1 568 ? 19.123 13.437 -61.767 1.00 90.12 568 SER A O 1
ATOM 4398 N N . SER A 1 569 ? 20.412 12.321 -60.311 1.00 92.88 569 SER A N 1
ATOM 4399 C CA . SER A 1 569 ? 19.485 11.236 -59.965 1.00 92.88 569 SER A CA 1
ATOM 4400 C C . SER A 1 569 ? 19.521 11.018 -58.439 1.00 92.88 569 SER A C 1
ATOM 4402 O O . SER A 1 569 ? 19.594 12.001 -57.707 1.00 92.88 569 SER A O 1
ATOM 4404 N N . LYS A 1 570 ? 19.421 9.781 -57.933 1.00 94.62 570 LYS A N 1
ATOM 4405 C CA . LYS A 1 570 ? 19.426 9.475 -56.489 1.00 94.62 570 LYS A CA 1
ATOM 4406 C C . LYS A 1 570 ? 20.803 9.726 -55.846 1.00 94.62 570 LYS A C 1
ATOM 4408 O O . LYS A 1 570 ? 21.820 9.322 -56.402 1.00 94.62 570 LYS A O 1
ATOM 4413 N N . VAL A 1 571 ? 20.830 10.266 -54.626 1.00 97.50 571 VAL A N 1
ATOM 4414 C CA . VAL A 1 571 ? 21.955 10.075 -53.688 1.00 97.50 571 VAL A CA 1
ATOM 4415 C C . VAL A 1 571 ? 21.558 9.028 -52.645 1.00 97.50 571 VAL A C 1
ATOM 4417 O O . VAL A 1 571 ? 20.439 9.068 -52.133 1.00 97.50 571 VAL A O 1
ATOM 4420 N N . HIS A 1 572 ? 22.449 8.086 -52.341 1.00 97.12 572 HIS A N 1
ATOM 4421 C CA . HIS A 1 572 ? 22.261 7.065 -51.313 1.00 97.12 572 HIS A CA 1
ATOM 4422 C C . HIS A 1 572 ? 23.510 6.970 -50.431 1.00 97.12 572 HIS A C 1
ATOM 4424 O O . HIS A 1 572 ? 24.566 6.568 -50.913 1.00 97.12 572 HIS A O 1
ATOM 4430 N N . LEU A 1 573 ? 23.408 7.361 -49.164 1.00 96.69 573 LEU A N 1
ATOM 4431 C CA . LEU A 1 573 ? 24.504 7.279 -48.196 1.00 96.69 573 LEU A CA 1
ATOM 4432 C C . LEU A 1 573 ? 24.069 6.309 -47.098 1.00 96.69 573 LEU A C 1
ATOM 4434 O O . LEU A 1 573 ? 23.022 6.543 -46.496 1.00 96.69 573 LEU A O 1
ATOM 4438 N N . TYR A 1 574 ? 24.814 5.230 -46.864 1.00 91.94 574 TYR A N 1
ATOM 4439 C CA . TYR A 1 574 ? 24.460 4.254 -45.831 1.00 91.94 574 TYR A CA 1
ATOM 4440 C C . TYR A 1 574 ? 25.683 3.609 -45.178 1.00 91.94 574 TYR A C 1
ATOM 4442 O O . TYR A 1 574 ? 26.688 3.435 -45.851 1.00 91.94 574 TYR A O 1
ATOM 4450 N N . ASP A 1 575 ? 25.581 3.228 -43.903 1.00 81.75 575 ASP A N 1
ATOM 4451 C CA . ASP A 1 575 ? 26.627 2.514 -43.142 1.00 81.75 575 ASP A CA 1
ATOM 4452 C C . ASP A 1 575 ? 27.979 3.274 -43.017 1.00 81.75 575 ASP A C 1
ATOM 4454 O O . ASP A 1 575 ? 28.862 3.197 -43.873 1.00 81.75 575 ASP A O 1
ATOM 4458 N N . ASP A 1 576 ? 28.107 4.057 -41.938 1.00 89.00 576 ASP A N 1
ATOM 4459 C CA . ASP A 1 576 ? 29.195 5.006 -41.620 1.00 89.00 576 ASP A CA 1
ATOM 4460 C C . ASP A 1 576 ? 29.662 5.886 -42.796 1.00 89.00 576 ASP A C 1
ATOM 4462 O O . ASP A 1 576 ? 30.681 5.640 -43.451 1.00 89.00 576 ASP A O 1
ATOM 4466 N N . VAL A 1 577 ? 28.919 6.965 -43.055 1.00 93.38 577 VAL A N 1
ATOM 4467 C CA . VAL A 1 577 ? 29.257 7.938 -44.104 1.00 93.38 577 VAL A CA 1
ATOM 4468 C C . VAL A 1 577 ? 29.258 9.349 -43.538 1.00 93.38 577 VAL A C 1
ATOM 4470 O O . VAL A 1 577 ? 28.250 9.823 -43.021 1.00 93.38 577 VAL A O 1
ATOM 4473 N N . THR A 1 578 ? 30.379 10.052 -43.687 1.00 94.06 578 THR A N 1
ATOM 4474 C CA . THR A 1 578 ? 30.531 11.451 -43.267 1.00 94.06 578 THR A CA 1
ATOM 4475 C C . THR A 1 578 ? 30.764 12.356 -44.477 1.00 94.06 578 THR A C 1
ATOM 4477 O O . THR A 1 578 ? 31.652 12.097 -45.289 1.00 94.06 578 THR A O 1
ATOM 4480 N N . VAL A 1 579 ? 29.984 13.431 -44.599 1.00 96.38 579 VAL A N 1
ATOM 4481 C CA . VAL A 1 579 ? 30.113 14.451 -45.650 1.00 96.38 579 VAL A CA 1
ATOM 4482 C C . VAL A 1 579 ? 30.232 15.826 -44.993 1.00 96.38 579 VAL A C 1
ATOM 4484 O O . VAL A 1 579 ? 29.301 16.290 -44.342 1.00 96.38 579 VAL A O 1
ATOM 4487 N N . GLU A 1 580 ? 31.369 16.498 -45.165 1.00 93.69 580 GLU A N 1
ATOM 4488 C CA . GLU A 1 580 ? 31.666 17.791 -44.523 1.00 93.69 580 GLU A CA 1
ATOM 4489 C C . GLU A 1 580 ? 31.047 18.995 -45.280 1.00 93.69 580 GLU A C 1
ATOM 4491 O O . GLU A 1 580 ? 31.252 20.144 -44.899 1.00 93.69 580 GLU A O 1
ATOM 4496 N N . GLY A 1 581 ? 30.259 18.748 -46.336 1.00 91.62 581 GLY A N 1
ATOM 4497 C CA . GLY A 1 581 ? 29.577 19.768 -47.141 1.00 91.62 581 GLY A CA 1
ATOM 4498 C C . GLY A 1 581 ? 28.188 19.349 -47.644 1.00 91.62 581 GLY A C 1
ATOM 4499 O O . GLY A 1 581 ? 27.621 18.349 -47.210 1.00 91.62 581 GLY A O 1
ATOM 4500 N N . ASP A 1 582 ? 27.627 20.130 -48.574 1.00 96.00 582 ASP A N 1
ATOM 4501 C CA . ASP A 1 582 ? 26.273 19.922 -49.116 1.00 96.00 582 ASP A CA 1
ATOM 4502 C C . ASP A 1 582 ? 26.029 18.518 -49.709 1.00 96.00 582 ASP A C 1
ATOM 4504 O O . ASP A 1 582 ? 26.850 18.020 -50.484 1.00 96.00 582 ASP A O 1
ATOM 4508 N N . VAL A 1 583 ? 24.817 17.977 -49.538 1.00 97.56 583 VAL A N 1
ATOM 4509 C CA . VAL A 1 583 ? 24.309 16.829 -50.319 1.00 97.56 583 VAL A CA 1
ATOM 4510 C C . VAL A 1 583 ? 23.157 17.285 -51.213 1.00 97.56 583 VAL A C 1
ATOM 4512 O O . VAL A 1 583 ? 22.110 17.697 -50.720 1.00 97.56 583 VAL A O 1
ATOM 4515 N N . LYS A 1 584 ? 23.321 17.232 -52.542 1.00 95.81 584 LYS A N 1
ATOM 4516 C CA . LYS A 1 584 ? 22.365 17.816 -53.506 1.00 95.81 584 LYS A CA 1
ATOM 4517 C C . LYS A 1 584 ? 21.936 16.819 -54.585 1.00 95.81 584 LYS A C 1
ATOM 4519 O O . LYS A 1 584 ? 22.766 16.272 -55.307 1.00 95.81 584 LYS A O 1
ATOM 4524 N N . SER A 1 585 ? 20.626 16.624 -54.719 1.00 95.25 585 SER A N 1
ATOM 4525 C CA . SER A 1 585 ? 19.989 15.662 -55.623 1.00 95.25 585 SER A CA 1
ATOM 4526 C C . SER A 1 585 ? 18.914 16.315 -56.490 1.00 95.25 585 SER A C 1
ATOM 4528 O O . SER A 1 585 ? 18.079 17.069 -55.992 1.00 95.25 585 SER A O 1
ATOM 4530 N N . SER A 1 586 ? 18.897 15.980 -57.783 1.00 91.81 586 SER A N 1
ATOM 4531 C CA . SER A 1 586 ? 17.791 16.328 -58.695 1.00 91.81 586 SER A CA 1
ATOM 4532 C C . SER A 1 586 ? 16.687 15.260 -58.752 1.00 91.81 586 SER A C 1
ATOM 4534 O O . SER A 1 586 ? 15.706 15.438 -59.467 1.00 91.81 586 SER A O 1
ATOM 4536 N N . SER A 1 587 ? 16.828 14.174 -57.988 1.00 92.75 587 SER A N 1
ATOM 4537 C CA . SER A 1 587 ? 15.776 13.197 -57.699 1.00 92.75 587 SER A CA 1
ATOM 4538 C C . SER A 1 587 ? 15.655 13.074 -56.173 1.00 92.75 587 SER A C 1
ATOM 4540 O O . SER A 1 587 ? 15.416 14.090 -55.521 1.00 92.75 587 SER A O 1
ATOM 4542 N N . SER A 1 588 ? 15.843 11.895 -55.573 1.00 94.56 588 SER A N 1
ATOM 4543 C CA . SER A 1 588 ? 15.808 11.694 -54.116 1.00 94.56 588 SER A CA 1
ATOM 4544 C C . SER A 1 588 ? 17.186 11.701 -53.433 1.00 94.56 588 SER A C 1
ATOM 4546 O O . SER A 1 588 ? 18.221 11.477 -54.070 1.00 94.56 588 SER A O 1
ATOM 4548 N N . VAL A 1 589 ? 17.202 11.958 -52.125 1.00 97.88 589 VAL A N 1
ATOM 4549 C CA . VAL A 1 589 ? 18.314 11.660 -51.206 1.00 97.88 589 VAL A CA 1
ATOM 4550 C C . VAL A 1 589 ? 17.815 10.628 -50.200 1.00 97.88 589 VAL A C 1
ATOM 4552 O O . VAL A 1 589 ? 16.736 10.798 -49.643 1.00 97.88 589 VAL A O 1
ATOM 4555 N N . VAL A 1 590 ? 18.591 9.574 -49.960 1.00 97.38 590 VAL A N 1
ATOM 4556 C CA . VAL A 1 590 ? 18.309 8.581 -48.916 1.00 97.38 590 VAL A CA 1
ATOM 4557 C C . VAL A 1 590 ? 19.551 8.425 -48.043 1.00 97.38 590 VAL A C 1
ATOM 4559 O O . VAL A 1 590 ? 20.639 8.201 -48.578 1.00 97.38 590 VAL A O 1
ATOM 4562 N N . LEU A 1 591 ? 19.378 8.580 -46.731 1.00 97.31 591 LEU A N 1
ATOM 4563 C CA . LEU A 1 591 ? 20.414 8.492 -45.701 1.00 97.31 591 LEU A CA 1
ATOM 4564 C C . LEU A 1 591 ? 20.025 7.379 -44.713 1.00 97.31 591 LEU A C 1
ATOM 4566 O O . LEU A 1 591 ? 18.983 7.486 -44.072 1.00 97.31 591 LEU A O 1
ATOM 4570 N N . ASP A 1 592 ? 20.831 6.327 -44.594 1.00 93.69 592 ASP A N 1
ATOM 4571 C CA . ASP A 1 592 ? 20.545 5.179 -43.720 1.00 93.69 592 ASP A CA 1
ATOM 4572 C C . ASP A 1 592 ? 21.708 4.933 -42.747 1.00 93.69 592 ASP A C 1
ATOM 4574 O O . ASP A 1 592 ? 22.795 4.490 -43.122 1.00 93.69 592 ASP A O 1
ATOM 4578 N N . GLY A 1 593 ? 21.498 5.292 -41.483 1.00 85.38 593 GLY A N 1
ATOM 4579 C CA . GLY A 1 593 ? 22.505 5.190 -40.432 1.00 85.38 593 GLY A CA 1
ATOM 4580 C C . GLY A 1 593 ? 22.741 3.777 -39.903 1.00 85.38 593 GLY A C 1
ATOM 4581 O O . GLY A 1 593 ? 23.769 3.553 -39.262 1.00 85.38 593 GLY A O 1
ATOM 4582 N N . GLY A 1 594 ? 21.813 2.845 -40.150 1.00 80.25 594 GLY A N 1
ATOM 4583 C CA . GLY A 1 594 ? 21.743 1.567 -39.440 1.00 80.25 594 GLY A CA 1
ATOM 4584 C C . GLY A 1 594 ? 21.411 1.708 -37.943 1.00 80.25 594 GLY A C 1
ATOM 4585 O O . GLY A 1 594 ? 21.052 2.786 -37.460 1.00 80.25 594 GLY A O 1
ATOM 4586 N N . GLU A 1 595 ? 21.535 0.593 -37.212 1.00 64.81 595 GLU A N 1
ATOM 4587 C CA . GLU A 1 595 ? 21.336 0.505 -35.749 1.00 64.81 595 GLU A CA 1
ATOM 4588 C C . GLU A 1 595 ? 22.655 0.324 -34.957 1.00 64.81 595 GLU A C 1
ATOM 4590 O O . GLU A 1 595 ? 22.647 0.315 -33.726 1.00 64.81 595 GLU A O 1
ATOM 4595 N N . GLU A 1 596 ? 23.797 0.177 -35.641 1.00 54.28 596 GLU A N 1
ATOM 4596 C CA . GLU A 1 596 ? 25.121 -0.004 -35.022 1.00 54.28 596 GLU A CA 1
ATOM 4597 C C . GLU A 1 596 ? 25.998 1.263 -35.109 1.00 54.28 596 GLU A C 1
ATOM 4599 O O . GLU A 1 596 ? 25.636 2.264 -35.725 1.00 54.28 596 GLU A O 1
ATOM 4604 N N . LYS A 1 597 ? 27.169 1.248 -34.452 1.00 54.38 597 LYS A N 1
ATOM 4605 C CA . LYS A 1 597 ? 28.065 2.413 -34.310 1.00 54.38 597 LYS A CA 1
ATOM 4606 C C . LYS A 1 597 ? 28.801 2.781 -35.609 1.00 54.38 597 LYS A C 1
ATOM 4608 O O . LYS A 1 597 ? 30.016 2.626 -35.703 1.00 54.38 597 LYS A O 1
ATOM 4613 N N . GLY A 1 598 ? 28.059 3.337 -36.559 1.00 61.44 598 GLY A N 1
ATOM 4614 C CA . GLY A 1 598 ? 28.549 3.964 -37.783 1.00 61.44 598 GLY A CA 1
ATOM 4615 C C . GLY A 1 598 ? 27.856 5.306 -37.989 1.00 61.44 598 GLY A C 1
ATOM 4616 O O . GLY A 1 598 ? 28.384 6.340 -37.577 1.00 61.44 598 GLY A O 1
ATOM 4617 N N . GLY A 1 599 ? 26.633 5.272 -38.526 1.00 86.00 599 GLY A N 1
ATOM 4618 C CA . GLY A 1 599 ? 25.760 6.436 -38.704 1.00 86.00 599 GLY A CA 1
ATOM 4619 C C . GLY A 1 599 ? 26.124 7.342 -39.887 1.00 86.00 599 GLY A C 1
ATOM 4620 O O . GLY A 1 599 ? 27.261 7.381 -40.352 1.00 86.00 599 GLY A O 1
ATOM 4621 N N . VAL A 1 600 ? 25.155 8.111 -40.385 1.00 94.56 600 VAL A N 1
ATOM 4622 C CA . VAL A 1 600 ? 25.378 9.069 -41.484 1.00 94.56 600 VAL A CA 1
ATOM 4623 C C . VAL A 1 600 ? 25.459 10.492 -40.930 1.00 94.56 600 VAL A C 1
ATOM 4625 O O . VAL A 1 600 ? 24.549 10.937 -40.235 1.00 94.56 600 VAL A O 1
ATOM 4628 N N . ARG A 1 601 ? 26.541 11.223 -41.227 1.00 96.06 601 ARG A N 1
ATOM 4629 C CA . ARG A 1 601 ? 26.818 12.577 -40.706 1.00 96.06 601 ARG A CA 1
ATOM 4630 C C . ARG A 1 601 ? 27.031 13.574 -41.839 1.00 96.06 601 ARG A C 1
ATOM 4632 O O . ARG A 1 601 ? 28.001 13.450 -42.581 1.00 96.06 601 ARG A O 1
ATOM 4639 N N . ILE A 1 602 ? 26.170 14.580 -41.959 1.00 96.62 602 ILE A N 1
ATOM 4640 C CA . ILE A 1 602 ? 26.265 15.633 -42.978 1.00 96.62 602 ILE A CA 1
ATOM 4641 C C . ILE A 1 602 ? 26.448 16.988 -42.288 1.00 96.62 602 ILE A C 1
ATOM 4643 O O . ILE A 1 602 ? 25.580 17.412 -41.527 1.00 96.62 602 ILE A O 1
ATOM 4647 N N . LEU A 1 603 ? 27.560 17.680 -42.545 1.00 93.06 603 LEU A N 1
ATOM 4648 C CA . LEU A 1 603 ? 27.843 18.986 -41.927 1.00 93.06 603 LEU A CA 1
ATOM 4649 C C . LEU A 1 603 ? 27.265 20.176 -42.719 1.00 93.06 603 LEU A C 1
ATOM 4651 O O . LEU A 1 603 ? 27.231 21.284 -42.199 1.00 93.06 603 LEU A O 1
ATOM 4655 N N . GLY A 1 604 ? 26.797 19.949 -43.952 1.00 92.75 604 GLY A N 1
ATOM 4656 C CA . GLY A 1 604 ? 26.137 20.953 -44.796 1.00 92.75 604 GLY A CA 1
ATOM 4657 C C . GLY A 1 604 ? 24.677 20.628 -45.138 1.00 92.75 604 GLY A C 1
ATOM 4658 O O . GLY A 1 604 ? 24.125 19.603 -44.740 1.00 92.75 604 GLY A O 1
ATOM 4659 N N . THR A 1 605 ? 24.048 21.502 -45.922 1.00 96.38 605 THR A N 1
ATOM 4660 C CA . THR A 1 605 ? 22.635 21.409 -46.318 1.00 96.38 605 THR A CA 1
ATOM 4661 C C . THR A 1 605 ? 22.347 20.181 -47.193 1.00 96.38 605 THR A C 1
ATOM 4663 O O . THR A 1 605 ? 22.987 19.957 -48.229 1.00 96.38 605 THR A O 1
ATOM 4666 N N . VAL A 1 606 ? 21.287 19.442 -46.856 1.00 97.62 606 VAL A N 1
ATOM 4667 C CA . VAL A 1 606 ? 20.718 18.384 -47.704 1.00 97.62 606 VAL A CA 1
ATOM 4668 C C . VAL A 1 606 ? 19.603 18.978 -48.568 1.00 97.62 606 VAL A C 1
ATOM 4670 O O . VAL A 1 606 ? 18.656 19.571 -48.054 1.00 97.62 606 VAL A O 1
ATOM 4673 N N . LYS A 1 607 ? 19.669 18.819 -49.895 1.00 96.38 607 LYS A N 1
ATOM 4674 C CA . LYS A 1 607 ? 18.624 19.297 -50.817 1.00 96.38 607 LYS A CA 1
ATOM 4675 C C . LYS A 1 607 ? 18.236 18.270 -51.877 1.00 96.38 607 LYS A C 1
ATOM 4677 O O . LYS A 1 607 ? 19.090 17.719 -52.570 1.00 96.38 607 LYS A O 1
ATOM 4682 N N . SER A 1 608 ? 16.931 18.099 -52.063 1.00 95.50 608 SER A N 1
ATOM 4683 C CA . SER A 1 608 ? 16.313 17.211 -53.048 1.00 95.50 608 SER A CA 1
ATOM 4684 C C . SER A 1 608 ? 15.258 17.939 -53.890 1.00 95.50 608 SER A C 1
ATOM 4686 O O . SER A 1 608 ? 14.511 18.774 -53.377 1.00 95.50 608 SER A O 1
ATOM 4688 N N . SER A 1 609 ? 15.158 17.572 -55.171 1.00 91.81 609 SER A N 1
ATOM 4689 C CA . SER A 1 609 ? 14.043 17.961 -56.050 1.00 91.81 609 SER A CA 1
ATOM 4690 C C . SER A 1 609 ? 12.844 16.989 -56.013 1.00 91.81 609 SER A C 1
ATOM 4692 O O . SER A 1 609 ? 11.915 17.139 -56.806 1.00 91.81 609 SER A O 1
ATOM 4694 N N . SER A 1 610 ? 12.841 15.987 -55.125 1.00 92.50 610 SER A N 1
ATOM 4695 C CA . SER A 1 610 ? 11.751 15.011 -54.972 1.00 92.50 610 SER A CA 1
ATOM 4696 C C . SER A 1 610 ? 11.546 14.586 -53.508 1.00 92.50 610 SER A C 1
ATOM 4698 O O . SER A 1 610 ? 10.692 15.165 -52.834 1.00 92.50 610 SER A O 1
ATOM 4700 N N . SER A 1 611 ? 12.315 13.621 -52.988 1.00 94.81 611 SER A N 1
ATOM 4701 C CA . SER A 1 611 ? 12.234 13.169 -51.592 1.00 94.81 611 SER A CA 1
ATOM 4702 C C . SER A 1 611 ? 13.573 13.211 -50.851 1.00 94.81 611 SER A C 1
ATOM 4704 O O . SER A 1 611 ? 14.633 12.965 -51.428 1.00 94.81 611 SER A O 1
ATOM 4706 N N . VAL A 1 612 ? 13.513 13.477 -49.545 1.00 97.69 612 VAL A N 1
ATOM 4707 C CA . VAL A 1 612 ? 14.587 13.148 -48.598 1.00 97.69 612 VAL A CA 1
ATOM 4708 C C . VAL A 1 612 ? 14.052 12.102 -47.627 1.00 97.69 612 VAL A C 1
ATOM 4710 O O . VAL A 1 612 ? 13.005 12.314 -47.017 1.00 97.69 612 VAL A O 1
ATOM 4713 N N . GLU A 1 613 ? 14.750 10.981 -47.493 1.00 97.56 613 GLU A N 1
ATOM 4714 C CA . GLU A 1 613 ? 14.421 9.899 -46.560 1.00 97.56 613 GLU A CA 1
ATOM 4715 C C . GLU A 1 613 ? 15.633 9.633 -45.655 1.00 97.56 613 GLU A C 1
ATOM 4717 O O . GLU A 1 613 ? 16.764 9.569 -46.138 1.00 97.56 613 GLU A O 1
ATOM 4722 N N . MET A 1 614 ? 15.406 9.552 -44.344 1.00 97.50 614 MET A N 1
ATOM 4723 C CA . MET A 1 614 ? 16.444 9.465 -43.312 1.00 97.50 614 MET A CA 1
ATOM 4724 C C . MET A 1 614 ? 16.027 8.429 -42.265 1.00 97.50 614 MET A C 1
ATOM 4726 O O . MET A 1 614 ? 14.990 8.613 -41.628 1.00 97.50 614 MET A O 1
ATOM 4730 N N . THR A 1 615 ? 16.817 7.372 -42.081 1.00 94.00 615 THR A N 1
ATOM 4731 C CA . THR A 1 615 ? 16.472 6.217 -41.230 1.00 94.00 615 THR A CA 1
ATOM 4732 C C . THR A 1 615 ? 17.652 5.813 -40.347 1.00 94.00 615 THR A C 1
ATOM 4734 O O . THR A 1 615 ? 18.796 5.878 -40.789 1.00 94.00 615 THR A O 1
ATOM 4737 N N . GLY A 1 616 ? 17.389 5.388 -39.108 1.00 90.12 616 GLY A N 1
ATOM 4738 C CA . GLY A 1 616 ? 18.438 4.984 -38.162 1.00 90.12 616 GLY A CA 1
ATOM 4739 C C . GLY A 1 616 ? 19.235 6.174 -37.613 1.00 90.12 616 GLY A C 1
ATOM 4740 O O . GLY A 1 616 ? 18.683 7.258 -37.423 1.00 90.12 616 GLY A O 1
ATOM 4741 N N . ASP A 1 617 ? 20.526 5.974 -37.337 1.00 91.81 617 ASP A N 1
ATOM 4742 C CA . ASP A 1 617 ? 21.418 7.004 -36.777 1.00 91.81 617 ASP A CA 1
ATOM 4743 C C . ASP A 1 617 ? 21.903 8.018 -37.842 1.00 91.81 617 ASP A C 1
ATOM 4745 O O . ASP A 1 617 ? 22.927 7.826 -38.506 1.00 91.81 617 ASP A O 1
ATOM 4749 N N . VAL A 1 618 ? 21.168 9.124 -38.017 1.00 95.19 618 VAL A N 1
ATOM 4750 C CA . VAL A 1 618 ? 21.447 10.149 -39.044 1.00 95.19 618 VAL A CA 1
ATOM 4751 C C . VAL A 1 618 ? 21.497 11.552 -38.444 1.00 95.19 618 VAL A C 1
ATOM 4753 O O . VAL A 1 618 ? 20.547 12.015 -37.820 1.00 95.19 618 VAL A O 1
ATOM 4756 N N . TYR A 1 619 ? 22.587 12.267 -38.711 1.00 95.44 619 TYR A N 1
ATOM 4757 C CA . TYR A 1 619 ? 22.883 13.589 -38.167 1.00 95.44 619 TYR A CA 1
ATOM 4758 C C . TYR A 1 619 ? 23.124 14.580 -39.313 1.00 95.44 619 TYR A C 1
ATOM 4760 O O . TYR A 1 619 ? 24.053 14.400 -40.099 1.00 95.44 619 TYR A O 1
ATOM 4768 N N . VAL A 1 620 ? 22.315 15.635 -39.409 1.00 96.62 620 VAL A N 1
ATOM 4769 C CA . VAL A 1 620 ? 22.506 16.753 -40.353 1.00 96.62 620 VAL A CA 1
ATOM 4770 C C . VAL A 1 620 ? 22.687 18.040 -39.554 1.00 96.62 620 VAL A C 1
ATOM 4772 O O . VAL A 1 620 ? 21.893 18.315 -38.659 1.00 96.62 620 VAL A O 1
ATOM 4775 N N . GLN A 1 621 ? 23.725 18.823 -39.844 1.00 93.94 621 GLN A N 1
ATOM 4776 C CA . GLN A 1 621 ? 24.023 20.053 -39.102 1.00 93.94 621 GLN A CA 1
ATOM 4777 C C . GLN A 1 621 ? 23.207 21.264 -39.585 1.00 93.94 621 GLN A C 1
ATOM 4779 O O . GLN A 1 621 ? 22.772 22.056 -38.756 1.00 93.94 621 GLN A O 1
ATOM 4784 N N . GLU A 1 622 ? 22.989 21.400 -40.896 1.00 96.00 622 GLU A N 1
ATOM 4785 C CA . GLU A 1 622 ? 22.217 22.499 -41.499 1.00 96.00 622 GLU A CA 1
ATOM 4786 C C . GLU A 1 622 ? 20.777 22.062 -41.872 1.00 96.00 622 GLU A C 1
ATOM 4788 O O . GLU A 1 622 ? 20.186 21.172 -41.258 1.00 96.00 622 GLU A O 1
ATOM 4793 N N . ASP A 1 623 ? 20.201 22.705 -42.891 1.00 96.38 623 ASP A N 1
ATOM 4794 C CA . ASP A 1 623 ? 18.836 22.505 -43.367 1.00 96.38 623 ASP A CA 1
ATOM 4795 C C . ASP A 1 623 ? 18.649 21.221 -44.199 1.00 96.38 623 ASP A C 1
ATOM 4797 O O . ASP A 1 623 ? 19.545 20.762 -44.916 1.00 96.38 623 ASP A O 1
ATOM 4801 N N . VAL A 1 624 ? 17.410 20.721 -44.216 1.00 97.25 624 VAL A N 1
ATOM 4802 C CA . VAL A 1 624 ? 16.936 19.649 -45.103 1.00 97.25 624 VAL A CA 1
ATOM 4803 C C . VAL A 1 624 ? 15.791 20.173 -4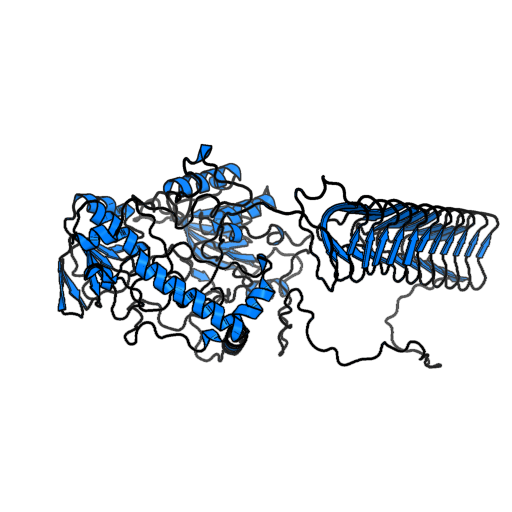5.973 1.00 97.25 624 VAL A C 1
ATOM 4805 O O . VAL A 1 624 ? 14.706 20.476 -45.483 1.00 97.25 624 VAL A O 1
ATOM 4808 N N . LYS A 1 625 ? 16.016 20.288 -47.286 1.00 95.94 625 LYS A N 1
ATOM 4809 C CA . LYS A 1 625 ? 15.113 20.979 -48.228 1.00 95.94 625 LYS A CA 1
ATOM 4810 C C . LYS A 1 625 ? 14.594 20.035 -49.312 1.00 95.94 625 LYS A C 1
ATOM 4812 O O . LYS A 1 625 ? 15.388 19.464 -50.059 1.00 95.94 625 LYS A O 1
ATOM 4817 N N . SER A 1 626 ? 13.274 19.903 -49.443 1.00 95.31 626 SER A N 1
ATOM 4818 C CA . SER A 1 626 ? 12.633 18.955 -50.367 1.00 95.31 626 SER A CA 1
ATOM 4819 C C . SER A 1 626 ? 11.402 19.538 -51.063 1.00 95.31 626 SER A C 1
ATOM 4821 O O . SER A 1 626 ? 10.498 20.061 -50.413 1.00 95.31 626 SER A O 1
ATOM 4823 N N . SER A 1 627 ? 11.313 19.402 -52.389 1.00 90.50 627 SER A N 1
ATOM 4824 C CA . SER A 1 627 ? 10.156 19.889 -53.156 1.00 90.50 627 SER A CA 1
ATOM 4825 C C . SER A 1 627 ? 8.976 18.910 -53.266 1.00 90.50 627 SER A C 1
ATOM 4827 O O . SER A 1 627 ? 8.010 19.230 -53.956 1.00 90.50 627 SER A O 1
ATOM 4829 N N . SER A 1 628 ? 8.993 17.745 -52.598 1.00 91.38 628 SER A N 1
ATOM 4830 C CA . SER A 1 628 ? 7.797 16.881 -52.518 1.00 91.38 628 SER A CA 1
ATOM 4831 C C . SER A 1 628 ? 7.622 16.117 -51.200 1.00 91.38 628 SER A C 1
ATOM 4833 O O . SER A 1 628 ? 6.525 16.152 -50.643 1.00 91.38 628 SER A O 1
ATOM 4835 N N . LYS A 1 629 ? 8.654 15.447 -50.667 1.00 93.12 629 LYS A N 1
ATOM 4836 C CA . LYS A 1 629 ? 8.517 14.648 -49.430 1.00 93.12 629 LYS A CA 1
ATOM 4837 C C . LYS A 1 629 ? 9.737 14.721 -48.511 1.00 93.12 629 LYS A C 1
ATOM 4839 O O . LYS A 1 629 ? 10.869 14.711 -48.995 1.00 93.12 629 LYS A O 1
ATOM 4844 N N . VAL A 1 630 ? 9.517 14.709 -47.198 1.00 97.38 630 VAL A N 1
ATOM 4845 C CA . VAL A 1 630 ? 10.545 14.384 -46.193 1.00 97.38 630 VAL A CA 1
ATOM 4846 C C . VAL A 1 630 ? 10.065 13.217 -45.325 1.00 97.38 630 VAL A C 1
ATOM 4848 O O . VAL A 1 630 ? 8.892 13.162 -44.949 1.00 97.38 630 VAL A O 1
ATOM 4851 N N . VAL A 1 631 ? 10.954 12.269 -45.032 1.00 96.94 631 VAL A N 1
ATOM 4852 C CA . VAL A 1 631 ? 10.716 11.105 -44.166 1.00 96.94 631 VAL A CA 1
ATOM 4853 C C . VAL A 1 631 ? 11.854 10.995 -43.160 1.00 96.94 631 VAL A C 1
ATOM 4855 O O . VAL A 1 631 ? 13.004 10.891 -43.576 1.00 96.94 631 VAL A O 1
ATOM 4858 N N . LEU A 1 632 ? 11.533 11.004 -41.866 1.00 97.12 632 LEU A N 1
ATOM 4859 C CA . LEU A 1 632 ? 12.480 10.881 -40.756 1.00 97.12 632 LEU A CA 1
ATOM 4860 C C . LEU A 1 632 ? 12.049 9.698 -39.870 1.00 97.12 632 LEU A C 1
ATOM 4862 O O . LEU A 1 632 ? 11.039 9.795 -39.174 1.00 97.12 632 LEU A O 1
ATOM 4866 N N . GLU A 1 633 ? 12.778 8.582 -39.902 1.00 93.75 633 GLU A N 1
ATOM 4867 C CA . GLU A 1 633 ? 12.465 7.361 -39.145 1.00 93.75 633 GLU A CA 1
ATOM 4868 C C . GLU A 1 633 ? 13.595 6.997 -38.167 1.00 93.75 633 GLU A C 1
ATOM 4870 O O . GLU A 1 633 ? 14.446 6.149 -38.434 1.00 93.75 633 GLU A O 1
ATOM 4875 N N . GLY A 1 634 ? 13.561 7.612 -36.980 1.00 87.44 634 GLY A N 1
ATOM 4876 C CA . GLY A 1 634 ? 14.397 7.268 -35.821 1.00 87.44 634 GLY A CA 1
ATOM 4877 C C . GLY A 1 634 ? 13.930 5.995 -35.109 1.00 87.44 634 GLY A C 1
ATOM 4878 O O . GLY A 1 634 ? 13.739 5.964 -33.889 1.00 87.44 634 GLY A O 1
ATOM 4879 N N . VAL A 1 635 ? 13.653 4.948 -35.881 1.00 82.88 635 VAL A N 1
ATOM 4880 C CA . VAL A 1 635 ? 13.408 3.597 -35.368 1.00 82.88 635 VAL A CA 1
ATOM 4881 C C . VAL A 1 635 ? 14.768 2.898 -35.315 1.00 82.88 635 VAL A C 1
ATOM 4883 O O . VAL A 1 635 ? 15.563 3.041 -36.240 1.00 82.88 635 VAL A O 1
ATOM 4886 N N . GLY A 1 636 ? 15.079 2.230 -34.202 1.00 80.06 636 GLY A N 1
ATOM 4887 C CA . GLY A 1 636 ? 16.423 1.694 -33.940 1.00 80.06 636 GLY A CA 1
ATOM 4888 C C . GLY A 1 636 ? 17.429 2.755 -33.470 1.00 80.06 636 GLY A C 1
ATOM 4889 O O . GLY A 1 636 ? 17.979 2.623 -32.377 1.00 80.06 636 GLY A O 1
ATOM 4890 N N . GLY A 1 637 ? 17.602 3.830 -34.247 1.00 85.19 637 GLY A N 1
ATOM 4891 C CA . GLY A 1 637 ? 18.546 4.930 -33.983 1.00 85.19 637 GLY A CA 1
ATOM 4892 C C . GLY A 1 637 ? 17.912 6.285 -33.621 1.00 85.19 637 GLY A C 1
ATOM 4893 O O . GLY A 1 637 ? 16.789 6.363 -33.114 1.00 85.19 637 GLY A O 1
ATOM 4894 N N . LEU A 1 638 ? 18.655 7.364 -33.881 1.00 89.44 638 LEU A N 1
ATOM 4895 C CA . LEU A 1 638 ? 18.267 8.771 -33.739 1.00 89.44 638 LEU A CA 1
ATOM 4896 C C . LEU A 1 638 ? 18.461 9.529 -35.062 1.00 89.44 638 LEU A C 1
ATOM 4898 O O . LEU A 1 638 ? 19.583 9.651 -35.553 1.00 89.44 638 LEU A O 1
ATOM 4902 N N . VAL A 1 639 ? 17.394 10.161 -35.560 1.00 94.12 639 VAL A N 1
ATOM 4903 C CA . VAL A 1 639 ? 17.507 11.178 -36.618 1.00 94.12 639 VAL A CA 1
ATOM 4904 C C . VAL A 1 639 ? 17.542 12.571 -35.986 1.00 94.12 639 VAL A C 1
ATOM 4906 O O . VAL A 1 639 ? 16.585 12.976 -35.324 1.00 94.12 639 VAL A O 1
ATOM 4909 N N . ARG A 1 640 ? 18.629 13.321 -36.198 1.00 94.81 640 ARG A N 1
ATOM 4910 C CA . ARG A 1 640 ? 18.819 14.677 -35.666 1.00 94.81 640 ARG A CA 1
ATOM 4911 C C . ARG A 1 640 ? 19.179 15.682 -36.759 1.00 94.81 640 ARG A C 1
ATOM 4913 O O . ARG A 1 640 ? 20.120 15.464 -37.519 1.00 94.81 640 ARG A O 1
ATOM 4920 N N . ILE A 1 641 ? 18.456 16.800 -36.808 1.00 96.06 641 ILE A N 1
ATOM 4921 C CA . ILE A 1 641 ? 18.655 17.887 -37.777 1.00 96.06 641 ILE A CA 1
ATOM 4922 C C . ILE A 1 641 ? 18.860 19.201 -37.014 1.00 96.06 641 ILE A C 1
ATOM 4924 O O . ILE A 1 641 ? 17.997 19.622 -36.246 1.00 96.06 641 ILE A O 1
ATOM 4928 N N . GLY A 1 642 ? 20.027 19.817 -37.205 1.00 89.44 642 GLY A N 1
ATOM 4929 C CA . GLY A 1 642 ? 20.451 21.032 -36.509 1.00 89.44 642 GLY A CA 1
ATOM 4930 C C . GLY A 1 642 ? 19.823 22.323 -37.033 1.00 89.44 642 GLY A C 1
ATOM 4931 O O . GLY A 1 642 ? 19.765 23.279 -36.272 1.00 89.44 642 GLY A O 1
ATOM 4932 N N . GLY A 1 643 ? 19.341 22.336 -38.281 1.00 90.38 643 GLY A N 1
ATOM 4933 C CA . GLY A 1 643 ? 18.620 23.461 -38.883 1.00 90.38 643 GLY A CA 1
ATOM 4934 C C . GLY A 1 643 ? 17.179 23.129 -39.289 1.00 90.38 643 GLY A C 1
ATOM 4935 O O . GLY A 1 643 ? 16.497 22.284 -38.698 1.00 90.38 643 GLY A O 1
ATOM 4936 N N . LYS A 1 644 ? 16.701 23.797 -40.342 1.00 94.25 644 LYS A N 1
ATOM 4937 C CA . LYS A 1 644 ? 15.312 23.756 -40.811 1.00 94.25 644 LYS A CA 1
ATOM 4938 C C . LYS A 1 644 ? 15.040 22.608 -41.790 1.00 94.25 644 LYS A C 1
ATOM 4940 O O . LYS A 1 644 ? 15.647 22.516 -42.857 1.00 94.25 644 LYS A O 1
ATOM 4945 N N . VAL A 1 645 ? 14.005 21.820 -41.509 1.00 96.31 645 VAL A N 1
ATOM 4946 C CA . VAL A 1 645 ? 13.290 20.997 -42.496 1.00 96.31 645 VAL A CA 1
ATOM 4947 C C . VAL A 1 645 ? 12.283 21.873 -43.250 1.00 96.31 645 VAL A C 1
ATOM 4949 O O . VAL A 1 645 ? 11.375 22.441 -42.646 1.00 96.31 645 VAL A O 1
ATOM 4952 N N . ASP A 1 646 ? 12.422 21.972 -44.571 1.00 93.31 646 ASP A N 1
ATOM 4953 C CA . ASP A 1 646 ? 11.538 22.745 -45.456 1.00 93.31 646 ASP A CA 1
ATOM 4954 C C . ASP A 1 646 ? 10.992 21.835 -46.568 1.00 93.31 646 ASP A C 1
ATOM 4956 O O . ASP A 1 646 ? 11.742 21.360 -47.433 1.00 93.31 646 ASP A O 1
ATOM 4960 N N . ALA A 1 647 ? 9.688 21.550 -46.516 1.00 92.31 647 ALA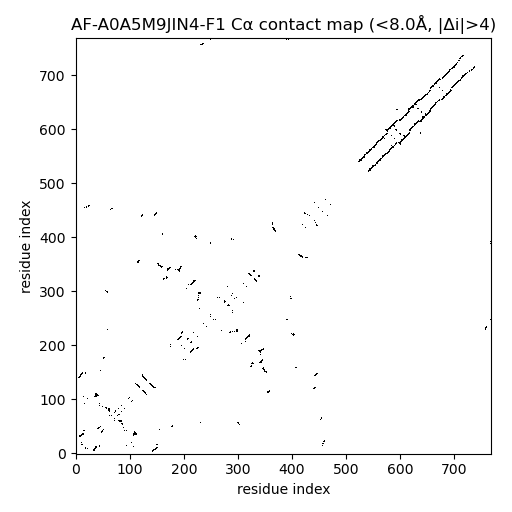 A N 1
ATOM 4961 C CA . ALA A 1 647 ? 9.018 20.622 -47.419 1.00 92.31 647 ALA A CA 1
ATOM 4962 C C . ALA A 1 647 ? 7.883 21.292 -48.211 1.00 92.31 647 ALA A C 1
ATOM 4964 O O . ALA A 1 647 ? 6.844 21.661 -47.658 1.00 92.31 647 ALA A O 1
ATOM 4965 N N . SER A 1 648 ? 8.017 21.337 -49.542 1.00 89.12 648 SER A N 1
ATOM 4966 C CA . SER A 1 648 ? 6.942 21.815 -50.435 1.00 89.12 648 SER A CA 1
ATOM 4967 C C . SER A 1 648 ? 5.771 20.822 -50.586 1.00 89.12 648 SER A C 1
ATOM 4969 O O . SER A 1 648 ? 4.773 21.127 -51.239 1.00 89.12 648 SER A O 1
ATOM 4971 N N . GLY A 1 649 ? 5.874 19.642 -49.969 1.00 89.19 649 GLY A N 1
ATOM 4972 C CA . GLY A 1 649 ? 4.809 18.649 -49.846 1.00 89.19 649 GLY A CA 1
ATOM 4973 C C . GLY A 1 649 ? 4.788 18.043 -48.441 1.00 89.19 649 GLY A C 1
ATOM 4974 O O . GLY A 1 649 ? 4.840 18.788 -47.465 1.00 89.19 649 GLY A O 1
ATOM 4975 N N . SER A 1 650 ? 4.650 16.722 -48.303 1.00 92.12 650 SER A N 1
ATOM 4976 C CA . SER A 1 650 ? 4.400 16.085 -46.998 1.00 92.12 650 SER A CA 1
ATOM 4977 C C . SER A 1 650 ? 5.659 15.782 -46.180 1.00 92.12 650 SER A C 1
ATOM 4979 O O . SER A 1 650 ? 6.724 15.477 -46.720 1.00 92.12 650 SER A O 1
ATOM 4981 N N . VAL A 1 651 ? 5.508 15.817 -44.854 1.00 96.31 651 VAL A N 1
ATOM 4982 C CA . VAL A 1 651 ? 6.540 15.430 -43.880 1.00 96.31 651 VAL A CA 1
ATOM 4983 C C . VAL A 1 651 ? 6.018 14.259 -43.050 1.00 96.31 651 VAL A C 1
ATOM 4985 O O . VAL A 1 651 ? 4.897 14.307 -42.546 1.00 96.31 651 VAL A O 1
ATOM 4988 N N . SER A 1 652 ? 6.816 13.201 -42.926 1.00 95.88 652 SER A N 1
ATOM 4989 C CA . SER A 1 652 ? 6.501 11.996 -42.152 1.00 95.88 652 SER A CA 1
ATOM 4990 C C . SER A 1 652 ? 7.605 11.756 -41.129 1.00 95.88 652 SER A C 1
ATOM 4992 O O . SER A 1 652 ? 8.770 11.682 -41.510 1.00 95.88 652 SER A O 1
ATOM 4994 N N . ILE A 1 653 ? 7.253 11.646 -39.851 1.00 95.62 653 ILE A N 1
ATOM 4995 C CA . ILE A 1 653 ? 8.200 11.557 -38.732 1.00 95.62 653 ILE A CA 1
ATOM 4996 C C . ILE A 1 653 ? 7.801 10.382 -37.843 1.00 95.62 653 ILE A C 1
ATOM 4998 O O . ILE A 1 653 ? 6.629 10.254 -37.491 1.00 95.62 653 ILE A O 1
ATOM 5002 N N . LYS A 1 654 ? 8.752 9.518 -37.485 1.00 93.31 654 LYS A N 1
ATOM 5003 C CA . LYS A 1 654 ? 8.490 8.291 -36.727 1.00 93.31 654 LYS A CA 1
ATOM 5004 C C . LYS A 1 654 ? 9.664 7.916 -35.827 1.00 93.31 654 LYS A C 1
ATOM 5006 O O . LYS A 1 654 ? 10.817 8.022 -36.236 1.00 93.31 654 LYS A O 1
ATOM 5011 N N . GLY A 1 655 ? 9.370 7.421 -34.627 1.00 89.50 655 GLY A N 1
ATOM 5012 C CA . GLY A 1 655 ? 10.399 7.054 -33.649 1.00 89.50 655 GLY A CA 1
ATOM 5013 C C . GLY A 1 655 ? 11.128 8.274 -33.074 1.00 89.50 655 GLY A C 1
ATOM 5014 O O . GLY A 1 655 ? 10.539 9.345 -32.966 1.00 89.50 655 GLY A O 1
ATOM 5015 N N . ARG A 1 656 ? 12.396 8.129 -32.674 1.00 90.25 656 ARG A N 1
ATOM 5016 C CA . ARG A 1 656 ? 13.163 9.189 -32.001 1.00 90.25 656 ARG A CA 1
ATOM 5017 C C . ARG A 1 656 ? 13.741 10.197 -33.000 1.00 90.25 656 ARG A C 1
ATOM 5019 O O . ARG A 1 656 ? 14.731 9.912 -33.674 1.00 90.25 656 ARG A O 1
ATOM 5026 N N . VAL A 1 657 ? 13.162 11.396 -33.045 1.00 92.62 657 VAL A N 1
ATOM 5027 C CA . VAL A 1 657 ? 13.565 12.454 -33.984 1.00 92.62 657 VAL A CA 1
ATOM 5028 C C . VAL A 1 657 ? 13.702 13.804 -33.270 1.00 92.62 657 VAL A C 1
ATOM 5030 O O . VAL A 1 657 ? 12.821 14.194 -32.506 1.00 92.62 657 VAL A O 1
ATOM 5033 N N . GLU A 1 658 ? 14.805 14.512 -33.523 1.00 93.25 658 GLU A N 1
ATOM 5034 C CA . GLU A 1 658 ? 15.148 15.819 -32.934 1.00 93.25 658 GLU A CA 1
ATOM 5035 C C . GLU A 1 658 ? 15.414 16.842 -34.061 1.00 93.25 658 GLU A C 1
ATOM 5037 O O . GLU A 1 658 ? 16.351 16.661 -34.838 1.00 93.25 658 GLU A O 1
ATOM 5042 N N . VAL A 1 659 ? 14.613 17.908 -34.185 1.00 91.94 659 VAL A N 1
ATOM 5043 C CA . VAL A 1 659 ? 14.743 18.913 -35.270 1.00 91.94 659 VAL A CA 1
ATOM 5044 C C . VAL A 1 659 ? 14.583 20.335 -34.728 1.00 91.94 659 VAL A C 1
ATOM 5046 O O . VAL A 1 659 ? 13.672 20.587 -33.944 1.00 91.94 659 VAL A O 1
ATOM 5049 N N . GLU A 1 660 ? 15.411 21.287 -35.169 1.00 91.44 660 GLU A N 1
ATOM 5050 C CA . GLU A 1 660 ? 15.245 22.699 -34.783 1.00 91.44 660 GLU A CA 1
ATOM 5051 C C . GLU A 1 660 ? 13.916 23.275 -35.302 1.00 91.44 660 GLU A C 1
ATOM 5053 O O . GLU A 1 660 ? 13.085 23.716 -34.509 1.00 91.44 660 GLU A O 1
ATOM 5058 N N . LYS A 1 661 ? 13.664 23.220 -36.616 1.00 92.88 661 LYS A N 1
ATOM 5059 C CA . LYS A 1 661 ? 12.418 23.731 -37.210 1.00 92.88 661 LYS A CA 1
ATOM 5060 C C . LYS A 1 661 ? 11.866 22.834 -38.310 1.00 92.88 661 LYS A C 1
ATOM 5062 O O . LYS A 1 661 ? 12.615 22.369 -39.163 1.00 92.88 661 LYS A O 1
ATOM 5067 N N . VAL A 1 662 ? 10.546 22.655 -38.348 1.00 94.50 662 VAL A N 1
ATOM 5068 C CA . VAL A 1 662 ? 9.831 21.980 -39.442 1.00 94.50 662 VAL A CA 1
ATOM 5069 C C . VAL A 1 662 ? 8.795 22.920 -40.055 1.00 94.50 662 VAL A C 1
ATOM 5071 O O . VAL A 1 662 ? 7.845 23.326 -39.390 1.00 94.50 662 VAL A O 1
ATOM 5074 N N . GLU A 1 663 ? 8.938 23.214 -41.347 1.00 92.44 663 GLU A N 1
ATOM 5075 C CA . GLU A 1 663 ? 7.915 23.870 -42.168 1.00 92.44 663 GLU A CA 1
ATOM 5076 C C . GLU A 1 663 ? 7.421 22.939 -43.282 1.00 92.44 663 GLU A C 1
ATOM 5078 O O . GLU A 1 663 ? 8.211 22.341 -44.019 1.00 92.44 663 GLU A O 1
ATOM 5083 N N . SER A 1 664 ? 6.100 22.863 -43.455 1.00 91.50 664 SER A N 1
ATOM 5084 C CA . SER A 1 664 ? 5.472 22.074 -44.520 1.00 91.50 664 SER A CA 1
ATOM 5085 C C . SER A 1 664 ? 4.289 22.796 -45.164 1.00 91.50 664 SER A C 1
ATOM 5087 O O . SER A 1 664 ? 3.417 23.325 -44.472 1.00 91.50 664 SER A O 1
ATOM 5089 N N . SER A 1 665 ? 4.210 22.766 -46.499 1.00 87.75 665 SER A N 1
ATOM 5090 C CA . SER A 1 665 ? 2.986 23.130 -47.235 1.00 87.75 665 SER A CA 1
ATOM 5091 C C . SER A 1 665 ? 2.049 21.952 -47.519 1.00 87.75 665 SER A C 1
ATOM 5093 O O . SER A 1 665 ? 0.913 22.173 -47.935 1.00 87.75 665 SER A O 1
ATOM 5095 N N . GLY A 1 666 ? 2.493 20.712 -47.295 1.00 85.88 666 GLY A N 1
ATOM 5096 C CA . GLY A 1 666 ? 1.659 19.511 -47.340 1.00 85.88 666 GLY A CA 1
ATOM 5097 C C . GLY A 1 666 ? 1.254 19.014 -45.950 1.00 85.88 666 GLY A C 1
ATOM 5098 O O . GLY A 1 666 ? 1.339 19.730 -44.954 1.00 85.88 666 GLY A O 1
ATOM 5099 N N . LYS A 1 667 ? 0.769 17.766 -45.883 1.00 88.88 667 LYS A N 1
ATOM 5100 C CA . LYS A 1 667 ? 0.393 17.137 -44.610 1.00 88.88 667 LYS A CA 1
ATOM 5101 C C . LYS A 1 667 ? 1.641 16.780 -43.791 1.00 88.88 667 LYS A C 1
ATOM 5103 O O . LYS A 1 667 ? 2.543 16.138 -44.331 1.00 88.88 667 LYS A O 1
ATOM 5108 N N . ILE A 1 668 ? 1.637 17.106 -42.499 1.00 93.62 668 ILE A N 1
ATOM 5109 C CA . ILE A 1 668 ? 2.584 16.561 -41.515 1.00 93.62 668 ILE A CA 1
ATOM 5110 C C . ILE A 1 668 ? 1.949 15.351 -40.808 1.00 93.62 668 ILE A C 1
ATOM 5112 O O . ILE A 1 668 ? 0.782 15.400 -40.411 1.00 93.62 668 ILE A O 1
ATOM 5116 N N . VAL A 1 669 ? 2.710 14.267 -40.653 1.00 92.25 669 VAL A N 1
ATOM 5117 C CA . VAL A 1 669 ? 2.351 13.094 -39.840 1.00 92.25 669 VAL A CA 1
ATOM 5118 C C . VAL A 1 669 ? 3.498 12.786 -38.880 1.00 92.25 669 VAL A C 1
ATOM 5120 O O . VAL A 1 669 ? 4.636 12.647 -39.326 1.00 92.25 669 VAL A O 1
ATOM 5123 N N . ILE A 1 670 ? 3.205 12.674 -37.584 1.00 93.12 670 ILE A N 1
ATOM 5124 C CA . ILE A 1 670 ? 4.177 12.358 -36.528 1.00 93.12 670 ILE A CA 1
ATOM 5125 C C . ILE A 1 670 ? 3.679 11.137 -35.743 1.00 93.12 670 ILE A C 1
ATOM 5127 O O . ILE A 1 670 ? 2.570 11.164 -35.219 1.00 93.12 670 ILE A O 1
ATOM 5131 N N . GLN A 1 671 ? 4.501 10.089 -35.653 1.00 88.75 671 GLN A N 1
ATOM 5132 C CA . GLN A 1 671 ? 4.241 8.859 -34.896 1.00 88.75 671 GLN A CA 1
ATOM 5133 C C . GLN A 1 671 ? 5.370 8.602 -33.885 1.00 88.75 671 GLN A C 1
ATOM 5135 O O . GLN A 1 671 ? 6.355 7.910 -34.166 1.00 88.75 671 GLN A O 1
ATOM 5140 N N . SER A 1 672 ? 5.226 9.172 -32.691 1.00 81.06 672 SER A N 1
ATOM 5141 C CA . SER A 1 672 ? 6.101 8.910 -31.549 1.00 81.06 672 SER A CA 1
ATOM 5142 C C . SER A 1 672 ? 5.849 7.497 -31.019 1.00 81.06 672 SER A C 1
ATOM 5144 O O . SER A 1 672 ? 4.743 7.167 -30.594 1.00 81.06 672 SER A O 1
ATOM 5146 N N . LEU A 1 673 ? 6.888 6.662 -30.994 1.00 79.06 673 LEU A N 1
ATOM 5147 C CA . LEU A 1 673 ? 6.813 5.303 -30.448 1.00 79.06 673 LEU A CA 1
ATOM 5148 C C . LEU A 1 673 ? 7.049 5.312 -28.928 1.00 79.06 673 LEU A C 1
ATOM 5150 O O . LEU A 1 673 ? 7.645 6.246 -28.390 1.00 79.06 673 LEU A O 1
ATOM 5154 N N . GLU A 1 674 ? 6.604 4.270 -28.215 1.00 58.41 674 GLU A N 1
ATOM 5155 C CA . GLU A 1 674 ? 6.735 4.193 -26.750 1.00 58.41 674 GLU A CA 1
ATOM 5156 C C . GLU A 1 674 ? 8.155 4.533 -26.255 1.00 58.41 674 GLU A C 1
ATOM 5158 O O . GLU A 1 674 ? 9.115 3.807 -26.527 1.00 58.41 674 GLU A O 1
ATOM 5163 N N . LYS A 1 675 ? 8.257 5.569 -25.408 1.00 60.53 675 LYS A N 1
ATOM 5164 C CA . LYS A 1 675 ? 9.501 6.052 -24.766 1.00 60.53 675 LYS A CA 1
ATOM 5165 C C . LYS A 1 675 ? 10.494 6.735 -25.725 1.00 60.53 675 LYS A C 1
ATOM 5167 O O . LYS A 1 675 ? 11.572 7.116 -25.276 1.00 60.53 675 LYS A O 1
ATOM 5172 N N . GLN A 1 676 ? 10.160 6.917 -27.004 1.00 66.06 676 GLN A N 1
ATOM 5173 C CA . GLN A 1 676 ? 10.967 7.667 -27.969 1.00 66.06 676 GLN A CA 1
ATOM 5174 C C . GLN A 1 676 ? 10.367 9.063 -28.183 1.00 66.06 676 GLN A C 1
ATOM 5176 O O . GLN A 1 676 ? 9.529 9.234 -29.061 1.00 66.06 676 GLN A O 1
ATOM 5181 N N . LYS A 1 677 ? 10.799 10.058 -27.390 1.00 67.44 677 LYS A N 1
ATOM 5182 C CA . LYS A 1 677 ? 10.383 11.458 -27.588 1.00 67.44 677 LYS A CA 1
ATOM 5183 C C . LYS A 1 677 ? 10.699 11.926 -29.015 1.00 67.44 677 LYS A C 1
ATOM 5185 O O . LYS A 1 677 ? 11.823 11.741 -29.490 1.00 67.44 677 LYS A O 1
ATOM 5190 N N . VAL A 1 678 ? 9.733 12.603 -29.631 1.00 80.69 678 VAL A N 1
ATOM 5191 C CA . VAL A 1 678 ? 9.947 13.486 -30.784 1.00 80.69 678 VAL A CA 1
ATOM 5192 C C . VAL A 1 678 ? 10.035 14.922 -30.266 1.00 80.69 678 VAL A C 1
ATOM 5194 O O . VAL A 1 678 ? 9.175 15.339 -29.489 1.00 80.69 678 VAL A O 1
ATOM 5197 N N . VAL A 1 679 ? 11.066 15.665 -30.673 1.00 77.62 679 VAL A N 1
ATOM 5198 C CA . VAL A 1 679 ? 11.348 17.018 -30.166 1.00 77.62 679 VAL A CA 1
ATOM 5199 C C . VAL A 1 679 ? 11.531 18.008 -31.313 1.00 77.62 679 VAL A C 1
ATOM 5201 O O . VAL A 1 679 ? 12.373 17.801 -32.190 1.00 77.62 679 VAL A O 1
ATOM 5204 N N . PHE A 1 680 ? 10.788 19.112 -31.252 1.00 85.12 680 PHE A N 1
ATOM 5205 C CA . PHE A 1 680 ? 10.890 20.250 -32.162 1.00 85.12 680 PHE A CA 1
ATOM 5206 C C . PHE A 1 680 ? 11.261 21.534 -31.411 1.00 85.12 680 PHE A C 1
ATOM 5208 O O . PHE A 1 680 ? 10.827 21.748 -30.277 1.00 85.12 680 PHE A O 1
ATOM 5215 N N . GLY A 1 681 ? 12.008 22.431 -32.055 1.00 80.62 681 GLY A N 1
ATOM 5216 C CA . GLY A 1 681 ? 11.977 23.849 -31.693 1.00 80.62 681 GLY A CA 1
ATOM 5217 C C . GLY A 1 681 ? 10.656 24.463 -32.155 1.00 80.62 681 GLY A C 1
ATOM 5218 O O . GLY A 1 681 ? 9.808 24.793 -31.330 1.00 80.62 681 GLY A O 1
ATOM 5219 N N . GLU A 1 682 ? 10.453 24.531 -33.471 1.00 86.94 682 GLU A N 1
ATOM 5220 C CA . GLU A 1 682 ? 9.262 25.113 -34.110 1.00 86.94 682 GLU A CA 1
ATOM 5221 C C . GLU A 1 682 ? 8.612 24.166 -35.131 1.00 86.94 682 GLU A C 1
ATOM 5223 O O . GLU A 1 682 ? 9.301 23.447 -35.862 1.00 86.94 682 GLU A O 1
ATOM 5228 N N . LEU A 1 683 ? 7.279 24.198 -35.224 1.00 88.00 683 LEU A N 1
ATOM 5229 C CA . LEU A 1 683 ? 6.484 23.361 -36.128 1.00 88.00 683 LEU A CA 1
ATOM 5230 C C . LEU A 1 683 ? 5.372 24.182 -36.806 1.00 88.00 683 LEU A C 1
ATOM 5232 O O . LEU A 1 683 ? 4.371 24.509 -36.172 1.00 88.00 683 LEU A O 1
ATOM 5236 N N . ASP A 1 684 ? 5.513 24.469 -38.105 1.00 89.00 684 ASP A N 1
ATOM 5237 C CA . ASP A 1 684 ? 4.504 25.162 -38.927 1.00 89.00 684 ASP A CA 1
ATOM 5238 C C . ASP A 1 684 ? 4.008 24.273 -40.082 1.00 89.00 684 ASP A C 1
ATOM 5240 O O . ASP A 1 684 ? 4.742 23.937 -41.020 1.00 89.00 684 ASP A O 1
ATOM 5244 N N . SER A 1 685 ? 2.724 23.909 -40.034 1.00 87.00 685 SER A N 1
ATOM 5245 C CA . SER A 1 685 ? 2.013 23.294 -41.153 1.00 87.00 685 SER A CA 1
ATOM 5246 C C . SER A 1 685 ? 1.014 24.260 -41.783 1.00 87.00 685 SER A C 1
ATOM 5248 O O . SER A 1 685 ? -0.014 24.628 -41.203 1.00 87.00 685 SER A O 1
ATOM 5250 N N . ARG A 1 686 ? 1.249 24.571 -43.059 1.00 83.75 686 ARG A N 1
ATOM 5251 C CA . ARG A 1 686 ? 0.252 25.187 -43.944 1.00 83.75 686 ARG A CA 1
ATOM 5252 C C . ARG A 1 686 ? -0.750 24.165 -44.506 1.00 83.75 686 ARG A C 1
ATOM 5254 O O . ARG A 1 686 ? -1.767 24.572 -45.063 1.00 83.75 686 ARG A O 1
ATOM 5261 N N . GLY A 1 687 ? -0.486 22.867 -44.337 1.00 82.25 687 GLY A N 1
ATOM 5262 C CA . GLY A 1 687 ? -1.402 21.770 -44.648 1.00 82.25 687 GLY A CA 1
ATOM 5263 C C . GLY A 1 687 ? -2.160 21.251 -43.419 1.00 82.25 687 GLY A C 1
ATOM 5264 O O . GLY A 1 687 ? -2.387 21.973 -42.450 1.00 82.25 687 GLY A O 1
ATOM 5265 N N . GLY A 1 688 ? -2.598 19.990 -43.483 1.00 80.56 688 GLY A N 1
ATOM 5266 C CA . GLY A 1 688 ? -3.167 19.277 -42.332 1.00 80.56 688 GLY A CA 1
ATOM 5267 C C . GLY A 1 688 ? -2.092 18.606 -41.472 1.00 80.56 688 GLY A C 1
ATOM 5268 O O . GLY A 1 688 ? -0.977 18.366 -41.936 1.00 80.56 688 GLY A O 1
ATOM 5269 N N . MET A 1 689 ? -2.438 18.240 -40.242 1.00 86.12 689 MET A N 1
ATOM 5270 C CA . MET A 1 689 ? -1.507 17.645 -39.284 1.00 86.12 689 MET A CA 1
ATOM 5271 C C . MET A 1 689 ? -2.140 16.470 -38.533 1.00 86.12 689 MET A C 1
ATOM 5273 O O . MET A 1 689 ? -3.293 16.541 -38.111 1.00 86.12 689 MET A O 1
ATOM 5277 N N . GLU A 1 690 ? -1.381 15.390 -38.357 1.00 85.50 690 GLU A N 1
ATOM 5278 C CA . GLU A 1 690 ? -1.777 14.227 -37.560 1.00 85.50 690 GLU A CA 1
ATOM 5279 C C . GLU A 1 690 ? -0.623 13.812 -36.639 1.00 85.50 690 GLU A C 1
ATOM 5281 O O . GLU A 1 690 ? 0.480 13.548 -37.114 1.00 85.50 690 GLU A O 1
ATOM 5286 N N . ILE A 1 691 ? -0.876 13.803 -35.330 1.00 84.81 691 ILE A N 1
ATOM 5287 C CA . ILE A 1 691 ? 0.097 13.479 -34.280 1.00 84.81 691 ILE A CA 1
ATOM 5288 C C . ILE A 1 691 ? -0.396 12.265 -33.494 1.00 84.81 691 ILE A C 1
ATOM 5290 O O . ILE A 1 691 ? -1.544 12.235 -33.053 1.00 84.81 691 ILE A O 1
ATOM 5294 N N . GLU A 1 692 ? 0.488 11.298 -33.285 1.00 80.25 692 GLU A N 1
ATOM 5295 C CA . GLU A 1 692 ? 0.266 10.077 -32.516 1.00 80.25 692 GLU A CA 1
ATOM 5296 C C . GLU A 1 692 ? 1.452 9.857 -31.556 1.00 80.25 692 GLU A C 1
ATOM 5298 O O . GLU A 1 692 ? 2.611 9.972 -31.966 1.00 80.25 692 GLU A O 1
ATOM 5303 N N . GLY A 1 693 ? 1.174 9.574 -30.280 1.00 76.12 693 GLY A N 1
ATOM 5304 C CA . GLY A 1 693 ? 2.179 9.448 -29.212 1.00 76.12 693 GLY A CA 1
ATOM 5305 C C . GLY A 1 693 ? 2.603 10.778 -28.558 1.00 76.12 693 GLY A C 1
ATOM 5306 O O . GLY A 1 693 ? 1.856 11.755 -28.589 1.00 76.12 693 GLY A O 1
ATOM 5307 N N . ASP A 1 694 ? 3.781 10.797 -27.921 1.00 76.56 694 ASP A N 1
ATOM 5308 C CA . ASP A 1 694 ? 4.282 11.922 -27.111 1.00 76.56 694 ASP A CA 1
ATOM 5309 C C . ASP A 1 694 ? 5.214 12.856 -27.917 1.00 76.56 694 ASP A C 1
ATOM 5311 O O . ASP A 1 694 ? 6.278 12.446 -28.386 1.00 76.56 694 ASP A O 1
ATOM 5315 N N . VAL A 1 695 ? 4.853 14.137 -28.040 1.00 79.38 695 VAL A N 1
ATOM 5316 C CA . VAL A 1 695 ? 5.596 15.148 -28.820 1.00 79.38 695 VAL A CA 1
ATOM 5317 C C . VAL A 1 695 ? 5.862 16.412 -27.997 1.00 79.38 695 VAL A C 1
ATOM 5319 O O . VAL A 1 695 ? 4.974 16.921 -27.313 1.00 79.38 695 VAL A O 1
ATOM 5322 N N . GLU A 1 696 ? 7.087 16.930 -28.096 1.00 84.00 696 GLU A N 1
ATOM 5323 C CA . GLU A 1 696 ? 7.592 18.111 -27.385 1.00 84.00 696 GLU A CA 1
ATOM 5324 C C . GLU A 1 696 ? 7.934 19.240 -28.375 1.00 84.00 696 GLU A C 1
ATOM 5326 O O . GLU A 1 696 ? 8.662 19.008 -29.342 1.00 84.00 696 GLU A O 1
ATOM 5331 N N . ILE A 1 697 ? 7.436 20.459 -28.140 1.00 82.69 697 ILE A N 1
ATOM 5332 C CA . ILE A 1 697 ? 7.672 21.644 -28.985 1.00 82.69 697 ILE A CA 1
ATOM 5333 C C . ILE A 1 697 ? 8.112 22.818 -28.108 1.00 82.69 697 ILE A C 1
ATOM 5335 O O . ILE A 1 697 ? 7.393 23.219 -27.195 1.00 82.69 697 ILE A O 1
ATOM 5339 N N . ARG A 1 698 ? 9.310 23.353 -28.362 1.00 81.62 698 ARG A N 1
ATOM 5340 C CA . ARG A 1 698 ? 10.018 24.259 -27.434 1.00 81.62 698 ARG A CA 1
ATOM 5341 C C . ARG A 1 698 ? 9.827 25.753 -27.687 1.00 81.62 698 ARG A C 1
ATOM 5343 O O . ARG A 1 698 ? 10.169 26.543 -26.818 1.00 81.62 698 ARG A O 1
ATOM 5350 N N . SER A 1 699 ? 9.328 26.125 -28.860 1.00 83.00 699 SER A N 1
ATOM 5351 C CA . SER A 1 699 ? 9.015 27.501 -29.252 1.00 83.00 699 SER A CA 1
ATOM 5352 C C . SER A 1 699 ? 7.572 27.546 -29.765 1.00 83.00 699 SER A C 1
ATOM 5354 O O . SER A 1 699 ? 6.645 27.625 -28.966 1.00 83.00 699 SER A O 1
ATOM 5356 N N . GLU A 1 700 ? 7.354 27.422 -31.074 1.00 82.38 700 GLU A N 1
ATOM 5357 C CA . GLU A 1 700 ? 6.082 27.778 -31.707 1.00 82.38 700 GLU A CA 1
ATOM 5358 C C . GLU A 1 700 ? 5.406 26.601 -32.430 1.00 82.38 700 GLU A C 1
ATOM 5360 O O . GLU A 1 700 ? 6.043 25.830 -33.155 1.00 82.38 700 GLU A O 1
ATOM 5365 N N . PHE A 1 701 ? 4.081 26.512 -32.289 1.00 84.31 701 PHE A N 1
ATOM 5366 C CA . PHE A 1 701 ? 3.204 25.595 -33.012 1.00 84.31 701 PHE A CA 1
ATOM 5367 C C . PHE A 1 701 ? 2.197 26.354 -33.888 1.00 84.31 701 PHE A C 1
ATOM 5369 O O . PHE A 1 701 ? 1.314 27.061 -33.396 1.00 84.31 701 PHE A O 1
ATOM 5376 N N . LYS A 1 702 ? 2.268 26.146 -35.206 1.00 83.81 702 LYS A N 1
ATOM 5377 C CA . LYS A 1 702 ? 1.351 26.717 -36.201 1.00 83.81 702 LYS A CA 1
ATOM 5378 C C . LYS A 1 702 ? 0.704 25.624 -37.049 1.00 83.81 702 LYS A C 1
ATOM 5380 O O . LYS A 1 702 ? 1.377 24.806 -37.671 1.00 83.81 702 LYS A O 1
ATOM 5385 N N . ALA A 1 703 ? -0.623 25.649 -37.140 1.00 82.69 703 ALA A N 1
ATOM 5386 C CA . ALA A 1 703 ? -1.387 24.798 -38.045 1.00 82.69 703 ALA A CA 1
ATOM 5387 C C . ALA A 1 703 ? -2.504 25.585 -38.749 1.00 82.69 703 ALA A C 1
ATOM 5389 O O . ALA A 1 703 ? -3.431 26.111 -38.125 1.00 82.69 703 ALA A O 1
ATOM 5390 N N . SER A 1 704 ? -2.428 25.663 -40.080 1.00 77.88 704 SER A N 1
ATOM 5391 C CA . SER A 1 704 ? -3.435 26.354 -40.898 1.00 77.88 704 SER A CA 1
ATOM 5392 C C . SER A 1 704 ? -4.545 25.435 -41.423 1.00 77.88 704 SER A C 1
ATOM 5394 O O . SER A 1 704 ? -5.630 25.931 -41.722 1.00 77.88 704 SER A O 1
ATOM 5396 N N . GLY A 1 705 ? -4.301 24.126 -41.535 1.00 71.94 705 GLY A N 1
ATOM 5397 C CA . GLY A 1 705 ? -5.304 23.119 -41.895 1.00 71.94 705 GLY A CA 1
ATOM 5398 C C . GLY A 1 705 ? -5.772 22.269 -40.709 1.00 71.94 705 GLY A C 1
ATOM 5399 O O . GLY A 1 705 ? -5.441 22.539 -39.558 1.00 71.94 705 GLY A O 1
ATOM 5400 N N . ASN A 1 706 ? -6.549 21.221 -41.003 1.00 75.44 706 ASN A N 1
ATOM 5401 C CA . ASN A 1 706 ? -7.124 20.325 -39.992 1.00 75.44 706 ASN A CA 1
ATOM 5402 C C . ASN A 1 706 ? -6.042 19.620 -39.156 1.00 75.44 706 ASN A C 1
ATOM 5404 O O . ASN A 1 706 ? -5.163 18.965 -39.722 1.00 75.44 706 ASN A O 1
ATOM 5408 N N . VAL A 1 707 ? -6.175 19.677 -37.829 1.00 78.94 707 VAL A N 1
ATOM 5409 C CA . VAL A 1 707 ? -5.294 19.008 -36.855 1.00 78.94 707 VAL A CA 1
ATOM 5410 C C . VAL A 1 707 ? -6.005 17.819 -36.195 1.00 78.94 707 VAL A C 1
ATOM 5412 O O . VAL A 1 707 ? -7.179 17.916 -35.835 1.00 78.94 707 VAL A O 1
ATOM 5415 N N . ARG A 1 708 ? -5.283 16.709 -35.996 1.00 75.88 708 ARG A N 1
ATOM 5416 C CA . ARG A 1 708 ? -5.681 15.548 -35.180 1.00 75.88 708 ARG A CA 1
ATOM 5417 C C . ARG A 1 708 ? -4.521 15.158 -34.256 1.00 75.88 708 ARG A C 1
ATOM 5419 O O . ARG A 1 708 ? -3.394 15.053 -34.728 1.00 75.88 708 ARG A O 1
ATOM 5426 N N . ILE A 1 709 ? -4.792 14.930 -32.971 1.00 78.44 709 ILE A N 1
ATOM 5427 C CA . ILE A 1 709 ? -3.791 14.536 -31.961 1.00 78.44 709 ILE A CA 1
ATOM 5428 C C . ILE A 1 709 ? -4.315 13.308 -31.203 1.00 78.44 709 ILE A C 1
ATOM 5430 O O . ILE A 1 709 ? -5.480 13.300 -30.801 1.00 78.44 709 ILE A O 1
ATOM 5434 N N . ILE A 1 710 ? -3.473 12.285 -31.028 1.00 66.94 710 ILE A N 1
ATOM 5435 C CA . ILE A 1 710 ? -3.743 11.025 -30.314 1.00 66.94 710 ILE A CA 1
ATOM 5436 C C . ILE A 1 710 ? -2.534 10.692 -29.426 1.00 66.94 710 ILE A C 1
ATOM 5438 O O . ILE A 1 710 ? -1.667 9.900 -29.789 1.00 66.94 710 ILE A O 1
ATOM 5442 N N . GLY A 1 711 ? -2.442 11.346 -28.273 1.00 66.81 711 GLY A N 1
ATOM 5443 C CA . GLY A 1 711 ? -1.281 11.276 -27.385 1.00 66.81 711 GLY A CA 1
ATOM 5444 C C . GLY A 1 711 ? -1.063 12.607 -26.674 1.00 66.81 711 GLY A C 1
ATOM 5445 O O . GLY A 1 711 ? -1.981 13.429 -26.623 1.00 66.81 711 GLY A O 1
ATOM 5446 N N . ARG A 1 712 ? 0.136 12.825 -26.125 1.00 67.19 712 ARG A N 1
ATOM 5447 C CA . ARG A 1 712 ? 0.485 14.067 -25.424 1.00 67.19 712 ARG A CA 1
ATOM 5448 C C . ARG A 1 712 ? 1.222 15.010 -26.364 1.00 67.19 712 ARG A C 1
ATOM 5450 O O . ARG A 1 712 ? 2.307 14.689 -26.838 1.00 67.19 712 ARG A O 1
ATOM 5457 N N . LEU A 1 713 ? 0.666 16.198 -26.576 1.00 77.00 713 LEU A N 1
ATOM 5458 C CA . LEU A 1 713 ? 1.384 17.313 -27.188 1.00 77.00 713 LEU A CA 1
ATOM 5459 C C . LEU A 1 713 ? 1.729 18.325 -26.093 1.00 77.00 713 LEU A C 1
ATOM 5461 O O . LEU A 1 713 ? 0.827 18.845 -25.438 1.00 77.00 713 LEU A O 1
ATOM 5465 N N . HIS A 1 714 ? 3.022 18.582 -25.901 1.00 74.38 714 HIS A N 1
ATOM 5466 C CA . HIS A 1 714 ? 3.543 19.629 -25.024 1.00 74.38 714 HIS A CA 1
ATOM 5467 C C . HIS A 1 714 ? 4.085 20.770 -25.892 1.00 74.38 714 HIS A C 1
ATOM 5469 O O . HIS A 1 714 ? 4.941 20.528 -26.746 1.00 74.38 714 HIS A O 1
ATOM 5475 N N . VAL A 1 715 ? 3.608 21.998 -25.670 1.00 77.94 715 VAL A N 1
ATOM 5476 C CA . VAL A 1 715 ? 4.092 23.209 -26.353 1.00 77.94 715 VAL A CA 1
ATOM 5477 C C . VAL A 1 715 ? 4.446 24.256 -25.298 1.00 77.94 715 VAL A C 1
ATOM 5479 O O . VAL A 1 715 ? 3.598 24.607 -24.481 1.00 77.94 715 VAL A O 1
ATOM 5482 N N . TYR A 1 716 ? 5.696 24.725 -25.309 1.00 70.88 716 TYR A N 1
ATOM 5483 C CA . TYR A 1 716 ? 6.250 25.684 -24.337 1.00 70.88 716 TYR A CA 1
ATOM 5484 C C . TYR A 1 716 ? 6.131 27.161 -24.776 1.00 70.88 716 TYR A C 1
ATOM 5486 O O . TYR A 1 716 ? 6.727 28.042 -24.163 1.00 70.88 716 TYR A O 1
ATOM 5494 N N . GLY A 1 717 ? 5.384 27.438 -25.847 1.00 72.44 717 GLY A N 1
ATOM 5495 C CA . GLY A 1 717 ? 5.183 28.772 -26.413 1.00 72.44 717 GLY A CA 1
ATOM 5496 C C . GLY A 1 717 ? 3.967 28.826 -27.343 1.00 72.44 717 GLY A C 1
ATOM 5497 O O . GLY A 1 717 ? 3.037 28.027 -27.207 1.00 72.44 717 GLY A O 1
ATOM 5498 N N . ASP A 1 718 ? 3.955 29.782 -28.275 1.00 72.38 718 ASP A N 1
ATOM 5499 C CA . ASP A 1 718 ? 2.763 30.162 -29.046 1.00 72.38 718 ASP A CA 1
ATOM 5500 C C . ASP A 1 718 ? 2.090 28.994 -29.791 1.00 72.38 718 ASP A C 1
ATOM 5502 O O . ASP A 1 718 ? 2.698 28.294 -30.603 1.00 72.38 718 ASP A O 1
ATOM 5506 N N . PHE A 1 719 ? 0.779 28.835 -29.571 1.00 78.44 719 PHE A N 1
ATOM 5507 C CA . PHE A 1 719 ? -0.056 27.794 -30.175 1.00 78.44 719 PHE A CA 1
ATOM 5508 C C . PHE A 1 719 ? -1.156 28.411 -31.051 1.00 78.44 719 PHE A C 1
ATOM 5510 O O . PHE A 1 719 ? -2.112 29.007 -30.557 1.00 78.44 719 PHE A O 1
ATOM 5517 N N . THR A 1 720 ? -1.051 28.246 -32.372 1.00 76.44 720 THR A N 1
ATOM 5518 C CA . THR A 1 720 ? -1.987 28.813 -33.358 1.00 76.44 720 THR A CA 1
ATOM 5519 C C . THR A 1 720 ? -2.611 27.728 -34.237 1.00 76.44 720 THR A C 1
ATOM 5521 O O . THR A 1 720 ? -1.930 27.121 -35.064 1.00 76.44 720 THR A O 1
ATOM 5524 N N . VAL A 1 721 ? -3.936 27.549 -34.150 1.00 76.00 721 VAL A N 1
ATOM 5525 C CA . VAL A 1 721 ? -4.719 26.652 -35.025 1.00 76.00 721 VAL A CA 1
ATOM 5526 C C . VAL A 1 721 ? -5.849 27.424 -35.707 1.00 76.00 721 VAL A C 1
ATOM 5528 O O . VAL A 1 721 ? -6.700 27.996 -35.033 1.00 76.00 721 VAL A O 1
ATOM 5531 N N . LYS A 1 722 ? -5.895 27.420 -37.047 1.00 65.50 722 LYS A N 1
ATOM 5532 C CA . LYS A 1 722 ? -6.927 28.151 -37.822 1.00 65.50 722 LYS A CA 1
ATOM 5533 C C . LYS A 1 722 ? -8.179 27.336 -38.159 1.00 65.50 722 LYS A C 1
ATOM 5535 O O . LYS A 1 722 ? -9.210 27.926 -38.473 1.00 65.50 722 LYS A O 1
ATOM 5540 N N . ALA A 1 723 ? -8.109 26.005 -38.106 1.00 54.28 723 ALA A N 1
ATOM 5541 C CA . ALA A 1 723 ? -9.237 25.119 -38.392 1.00 54.28 723 ALA A CA 1
ATOM 5542 C C . ALA A 1 723 ? -9.179 23.852 -37.521 1.00 54.28 723 ALA A C 1
ATOM 5544 O O . ALA A 1 723 ? -8.323 22.991 -37.711 1.00 54.28 723 ALA A O 1
ATOM 5545 N N . MET A 1 724 ? -10.114 23.724 -36.576 1.00 50.16 724 MET A N 1
ATOM 5546 C CA . MET A 1 724 ? -10.224 22.568 -35.680 1.00 50.16 724 MET A CA 1
ATOM 5547 C C . MET A 1 724 ? -11.572 21.868 -35.900 1.00 50.16 724 MET A C 1
ATOM 5549 O O . MET A 1 724 ? -12.622 22.513 -35.893 1.00 50.16 724 MET A O 1
ATOM 5553 N N . SER A 1 725 ? -11.566 20.552 -36.132 1.00 42.81 725 SER A N 1
ATOM 5554 C CA . SER A 1 725 ? -12.795 19.786 -36.376 1.00 42.81 725 SER A CA 1
ATOM 5555 C C . SER A 1 725 ? -13.453 19.353 -35.060 1.00 42.81 725 SER A C 1
ATOM 5557 O O . SER A 1 725 ? -12.786 18.902 -34.131 1.00 42.81 725 SER A O 1
ATOM 5559 N N . LYS A 1 726 ? -14.789 19.450 -34.976 1.00 35.44 726 LYS A N 1
ATOM 5560 C CA . LYS A 1 726 ? -15.547 19.189 -33.731 1.00 35.44 726 LYS A CA 1
ATOM 5561 C C . LYS A 1 726 ? -15.365 17.783 -33.136 1.00 35.44 726 LYS A C 1
ATOM 5563 O O . LYS A 1 726 ? -15.650 17.594 -31.962 1.00 35.44 726 LYS A O 1
ATOM 5568 N N . SER A 1 727 ? -14.886 16.812 -33.911 1.00 35.75 727 SER A N 1
ATOM 5569 C CA . SER A 1 727 ? -14.602 15.448 -33.448 1.00 35.75 727 SER A CA 1
ATOM 5570 C C . SER A 1 727 ? -13.288 15.301 -32.664 1.00 35.75 727 SER A C 1
ATOM 5572 O O . SER A 1 727 ? -13.024 14.218 -32.155 1.00 35.75 727 SER A O 1
ATOM 5574 N N . ALA A 1 728 ? -12.447 16.340 -32.577 1.00 36.12 728 ALA A N 1
ATOM 5575 C CA . ALA A 1 728 ? -11.137 16.264 -31.918 1.00 36.12 728 ALA A CA 1
ATOM 5576 C C . ALA A 1 728 ? -11.178 16.406 -30.379 1.00 36.12 728 ALA A C 1
ATOM 5578 O O . ALA A 1 728 ? -10.238 15.994 -29.708 1.00 36.12 728 ALA A O 1
ATOM 5579 N N . LEU A 1 729 ? -12.253 16.968 -29.814 1.00 36.34 729 LEU A N 1
ATOM 5580 C CA . LEU A 1 729 ? -12.329 17.389 -28.402 1.00 36.34 729 LEU A CA 1
ATOM 5581 C C . LEU A 1 729 ? -12.825 16.309 -27.417 1.00 36.34 729 LEU A C 1
ATOM 5583 O O . LEU A 1 729 ? -13.105 16.619 -26.265 1.00 36.34 729 LEU A O 1
ATOM 5587 N N . ALA A 1 730 ? -12.983 15.055 -27.851 1.00 30.61 730 ALA A N 1
ATOM 5588 C CA . ALA A 1 730 ? -13.756 14.066 -27.094 1.00 30.61 730 ALA A CA 1
ATOM 5589 C C . ALA A 1 730 ? -12.974 13.234 -26.054 1.00 30.61 730 ALA A C 1
ATOM 5591 O O . ALA A 1 730 ? -13.616 12.679 -25.165 1.00 30.61 730 ALA A O 1
ATOM 5592 N N . GLN A 1 731 ? -11.646 13.064 -26.180 1.00 32.62 731 GLN A N 1
ATOM 5593 C CA . GLN A 1 731 ? -10.910 12.041 -25.399 1.00 32.62 731 GLN A CA 1
ATOM 5594 C C . GLN A 1 731 ? -9.454 12.361 -24.986 1.00 32.62 731 GLN A C 1
ATOM 5596 O O . GLN A 1 731 ? -8.896 11.592 -24.210 1.00 32.62 731 GLN A O 1
ATOM 5601 N N . ASN A 1 732 ? -8.821 13.448 -25.455 1.00 34.47 732 ASN A N 1
ATOM 5602 C CA . ASN A 1 732 ? -7.369 13.662 -25.281 1.00 34.47 732 ASN A CA 1
ATOM 5603 C C . ASN A 1 732 ? -7.029 14.964 -24.536 1.00 34.47 732 ASN A C 1
ATOM 5605 O O . ASN A 1 732 ? -7.659 15.996 -24.763 1.00 34.47 732 ASN A O 1
ATOM 5609 N N . SER A 1 733 ? -5.999 14.924 -23.685 1.00 32.69 733 SER A N 1
ATOM 5610 C CA . SER A 1 733 ? -5.513 16.066 -22.901 1.00 32.69 733 SER A CA 1
ATOM 5611 C C . SER A 1 733 ? -4.469 16.895 -23.662 1.00 32.69 733 SER A C 1
ATOM 5613 O O . SER A 1 733 ? -3.362 16.432 -23.936 1.00 32.69 733 SER A O 1
ATOM 5615 N N . LEU A 1 734 ? -4.822 18.146 -23.964 1.00 33.88 734 LEU A N 1
ATOM 5616 C CA . LEU A 1 734 ? -3.923 19.164 -24.513 1.00 33.88 734 LEU A CA 1
ATOM 5617 C C . LEU A 1 734 ? -3.372 20.021 -23.362 1.00 33.88 734 LEU A C 1
ATOM 5619 O O . LEU A 1 734 ? -4.156 20.515 -22.554 1.00 33.88 734 LEU A O 1
ATOM 5623 N N . TRP A 1 735 ? -2.052 20.214 -23.302 1.00 31.97 735 TRP A N 1
ATOM 5624 C CA . TRP A 1 735 ? -1.397 21.070 -22.307 1.00 31.97 735 TRP A CA 1
ATOM 5625 C C . TRP A 1 735 ? -0.769 22.286 -22.992 1.00 31.97 735 TRP A C 1
ATOM 5627 O O . TRP A 1 735 ? -0.100 22.147 -24.015 1.00 31.97 735 TRP A O 1
ATOM 5637 N N . MET A 1 736 ? -1.006 23.471 -22.431 1.00 32.84 736 MET A N 1
ATOM 5638 C CA . MET A 1 736 ? -0.515 24.756 -22.933 1.00 32.84 736 MET A CA 1
ATOM 5639 C C . MET A 1 736 ? -0.161 25.657 -21.748 1.00 32.84 736 MET A C 1
ATOM 5641 O O . MET A 1 736 ? -1.020 25.920 -20.905 1.00 32.84 736 MET A O 1
ATOM 5645 N N . GLU A 1 737 ? 1.070 26.159 -21.709 1.00 32.06 737 GLU A N 1
ATOM 5646 C CA . GLU A 1 737 ? 1.425 27.337 -20.908 1.00 32.06 737 GLU A CA 1
ATOM 5647 C C . GLU A 1 737 ? 1.165 28.600 -21.752 1.00 32.06 737 GLU A C 1
ATOM 5649 O O . GLU A 1 737 ? 1.110 28.519 -22.982 1.00 32.06 737 GLU A O 1
ATOM 5654 N N . LYS A 1 738 ? 0.890 29.750 -21.120 1.00 32.78 738 LYS A N 1
ATOM 5655 C CA . LYS A 1 738 ? 0.316 30.910 -21.822 1.00 32.78 738 LYS A CA 1
ATOM 5656 C C . LYS A 1 738 ? 0.838 32.261 -21.324 1.00 32.78 738 LYS A C 1
ATOM 5658 O O . LYS A 1 738 ? 0.614 32.605 -20.166 1.00 32.78 738 LYS A O 1
ATOM 5663 N N . ASP A 1 739 ? 1.317 33.069 -22.271 1.00 28.86 739 ASP A N 1
ATOM 5664 C CA . ASP A 1 739 ? 1.221 34.537 -22.255 1.00 28.86 739 ASP A CA 1
ATOM 5665 C C . ASP A 1 739 ? 0.075 35.016 -23.187 1.00 28.86 739 ASP A C 1
ATOM 5667 O O . ASP A 1 739 ? -0.479 34.245 -23.973 1.00 28.86 739 ASP A O 1
ATOM 5671 N N . ASP A 1 740 ? -0.385 36.264 -23.049 1.00 28.12 740 ASP A N 1
ATOM 5672 C CA . ASP A 1 740 ? -1.685 36.712 -23.591 1.00 28.12 740 ASP A CA 1
ATOM 5673 C C . ASP A 1 740 ? -1.857 36.571 -25.120 1.00 28.12 740 ASP A C 1
ATOM 5675 O O . ASP A 1 740 ? -1.108 37.113 -25.928 1.00 28.12 740 ASP A O 1
ATOM 5679 N N . THR A 1 741 ? -2.941 35.945 -25.593 1.00 21.83 741 THR A N 1
ATOM 5680 C CA . THR A 1 741 ? -4.219 36.667 -25.814 1.00 21.83 741 THR A CA 1
ATOM 5681 C C . THR A 1 741 ? -5.438 35.719 -25.910 1.00 21.83 741 THR A C 1
ATOM 5683 O O . THR A 1 741 ? -5.324 34.511 -25.700 1.00 21.83 741 THR A O 1
ATOM 5686 N N . TRP A 1 742 ? -6.650 36.245 -26.143 1.00 28.11 742 TRP A N 1
ATOM 5687 C CA . TRP A 1 742 ? -7.922 35.496 -26.123 1.00 28.11 742 TRP A CA 1
ATOM 5688 C C . TRP A 1 742 ? -8.818 35.827 -27.328 1.00 28.11 742 TRP A C 1
ATOM 5690 O O . TRP A 1 742 ? -8.895 36.994 -27.690 1.00 28.11 742 TRP A O 1
ATOM 5700 N N . GLU A 1 743 ? -9.589 34.853 -27.839 1.00 21.44 743 GLU A N 1
ATOM 5701 C CA . GLU A 1 743 ? -11.064 34.963 -27.947 1.00 21.44 743 GLU A CA 1
ATOM 5702 C C . GLU A 1 743 ? -11.753 33.693 -28.493 1.00 21.44 743 GLU A C 1
ATOM 5704 O O . GLU A 1 743 ? -11.458 33.235 -29.593 1.00 21.44 743 GLU A O 1
ATOM 5709 N N . LEU A 1 744 ? -12.766 33.199 -27.767 1.00 22.44 744 LEU A N 1
ATOM 5710 C CA . LEU A 1 744 ? -14.070 32.785 -28.317 1.00 22.44 744 LEU A CA 1
ATOM 5711 C C . LEU A 1 744 ? -15.061 32.542 -27.164 1.00 22.44 744 LEU A C 1
ATOM 5713 O O . LEU A 1 744 ? -14.698 31.951 -26.150 1.00 22.44 744 LEU A O 1
ATOM 5717 N N . ARG A 1 745 ? -16.311 33.009 -27.297 1.00 22.81 745 ARG A N 1
ATOM 5718 C CA . ARG A 1 745 ? -17.340 32.920 -26.240 1.00 22.81 745 ARG A CA 1
ATOM 5719 C C . ARG A 1 745 ? -18.454 31.934 -26.593 1.00 22.81 745 ARG A C 1
ATOM 5721 O O . ARG A 1 745 ? -18.985 31.977 -27.699 1.00 22.81 745 ARG A O 1
ATOM 5728 N N . ALA A 1 746 ? -18.898 31.171 -25.599 1.00 22.95 746 ALA A N 1
ATOM 5729 C CA . ALA A 1 746 ? -20.246 30.614 -25.501 1.00 22.95 746 ALA A CA 1
ATOM 5730 C C . ALA A 1 746 ? -20.661 30.625 -24.018 1.00 22.95 746 ALA A C 1
ATOM 5732 O O . ALA A 1 746 ? -19.796 30.537 -23.148 1.00 22.95 746 ALA A O 1
ATOM 5733 N N . HIS A 1 747 ? -21.952 30.797 -23.734 1.00 21.05 747 HIS A N 1
ATOM 5734 C CA . HIS A 1 747 ? -22.487 30.988 -22.379 1.00 21.05 747 HIS A CA 1
ATOM 5735 C C . HIS A 1 747 ? -23.284 29.760 -21.900 1.00 21.05 747 HIS A C 1
ATOM 5737 O O . HIS A 1 747 ? -23.770 28.981 -22.716 1.00 21.05 747 HIS A O 1
ATOM 5743 N N . ASP A 1 748 ? -23.448 29.670 -20.579 1.00 21.50 748 ASP A N 1
ATOM 5744 C CA . ASP A 1 748 ? -24.490 28.938 -19.840 1.00 21.50 748 ASP A CA 1
ATOM 5745 C C . ASP A 1 748 ? -24.604 27.405 -20.009 1.00 21.50 748 ASP A C 1
ATOM 5747 O O . ASP A 1 748 ? -25.440 26.893 -20.752 1.00 21.50 748 ASP A O 1
ATOM 5751 N N . ILE A 1 749 ? -23.892 26.671 -19.143 1.00 22.39 749 ILE A N 1
ATOM 5752 C CA . ILE A 1 749 ? -24.477 25.556 -18.367 1.00 22.39 749 ILE A CA 1
ATOM 5753 C C . ILE A 1 749 ? -24.127 25.800 -16.888 1.00 22.39 749 ILE A C 1
ATOM 5755 O O . ILE A 1 749 ? -23.050 26.313 -16.583 1.00 22.39 749 ILE A O 1
ATOM 5759 N N . VAL A 1 750 ? -25.051 25.490 -15.973 1.00 20.89 750 VAL A N 1
ATOM 5760 C CA . VAL A 1 750 ? -24.973 25.827 -14.540 1.00 20.89 750 VAL A CA 1
ATOM 5761 C C . VAL A 1 750 ? -24.910 24.558 -13.681 1.00 20.89 750 VAL A C 1
ATOM 5763 O O . VAL A 1 750 ? -25.594 23.589 -13.986 1.00 20.89 750 VAL A O 1
ATOM 5766 N N . SER A 1 751 ? -24.125 24.632 -12.595 1.00 21.91 751 SER A N 1
ATOM 5767 C CA . SER A 1 751 ? -24.085 23.758 -11.401 1.00 21.91 751 SER A CA 1
ATOM 5768 C C . SER A 1 751 ? -23.920 22.239 -11.567 1.00 21.91 751 SER A C 1
ATOM 5770 O O . SER A 1 751 ? -24.858 21.563 -11.968 1.00 21.91 751 SER A O 1
ATOM 5772 N N . GLU A 1 752 ? -22.823 21.702 -11.018 1.00 19.48 752 GLU A N 1
ATOM 5773 C CA . GLU A 1 752 ? -22.867 20.739 -9.895 1.00 19.48 752 GLU A CA 1
ATOM 5774 C C . GLU A 1 752 ? -21.499 20.669 -9.166 1.00 19.48 752 GLU A C 1
ATOM 5776 O O . GLU A 1 752 ? -20.521 21.254 -9.632 1.00 19.48 752 GLU A O 1
ATOM 5781 N N . PHE A 1 753 ? -21.449 20.058 -7.973 1.00 20.67 753 PHE A N 1
ATOM 5782 C CA . PHE A 1 753 ? -20.261 19.977 -7.093 1.00 20.67 753 PHE A CA 1
ATOM 5783 C C . PHE A 1 753 ? -19.430 18.695 -7.341 1.00 20.67 753 PHE A C 1
ATOM 5785 O O . PHE A 1 753 ? -19.987 17.677 -7.741 1.00 20.67 753 PHE A O 1
ATOM 5792 N N . GLY A 1 754 ? -18.129 18.692 -6.997 1.00 20.55 754 GLY A N 1
ATOM 5793 C CA . GLY A 1 754 ? -17.316 17.461 -6.944 1.00 20.55 754 GLY A CA 1
ATOM 5794 C C . GLY A 1 754 ? -15.865 17.638 -6.450 1.00 20.55 754 GLY A C 1
ATOM 5795 O O . GLY A 1 754 ? -15.104 18.402 -7.035 1.00 20.55 754 GLY A O 1
ATOM 5796 N N . TYR A 1 755 ? -15.491 16.915 -5.384 1.00 26.47 755 TYR A N 1
ATOM 5797 C CA . TYR A 1 755 ? -14.121 16.748 -4.834 1.00 26.47 755 TYR A CA 1
ATOM 5798 C C . TYR A 1 755 ? -13.320 15.655 -5.598 1.00 26.47 755 TYR A C 1
ATOM 5800 O O . TYR A 1 755 ? -13.921 14.990 -6.441 1.00 26.47 755 TYR A O 1
ATOM 5808 N N . ASN A 1 756 ? -12.019 15.421 -5.284 1.00 22.88 756 ASN A N 1
ATOM 5809 C CA . ASN A 1 756 ? -11.415 14.070 -5.036 1.00 22.88 756 ASN A CA 1
ATOM 5810 C C . ASN A 1 756 ? -9.856 13.995 -4.976 1.00 22.88 756 ASN A C 1
ATOM 5812 O O . ASN A 1 756 ? -9.194 14.807 -5.623 1.00 22.88 756 ASN A O 1
ATOM 5816 N N . ASN A 1 757 ? -9.227 12.880 -4.509 1.00 27.70 757 ASN A N 1
ATOM 5817 C CA . ASN A 1 757 ? -9.134 12.256 -3.144 1.00 27.70 757 ASN A CA 1
ATOM 5818 C C . ASN A 1 757 ? -8.425 10.843 -3.133 1.00 27.70 757 ASN A C 1
ATOM 5820 O O . ASN A 1 757 ? -9.080 9.876 -3.502 1.00 27.70 757 ASN A O 1
ATOM 5824 N N . GLN A 1 758 ? -7.142 10.566 -2.759 1.00 32.31 758 GLN A N 1
ATOM 5825 C CA . GLN A 1 758 ? -5.916 11.408 -2.619 1.00 32.31 758 GLN A CA 1
ATOM 5826 C C . GLN A 1 758 ? -4.593 10.541 -2.175 1.00 32.31 758 GLN A C 1
ATOM 5828 O O . GLN A 1 758 ? -3.896 10.048 -3.052 1.00 32.31 758 GLN A O 1
ATOM 5833 N N . PRO A 1 759 ? -4.151 10.296 -0.890 1.00 43.41 759 PRO A N 1
ATOM 5834 C CA . PRO A 1 759 ? -2.740 10.378 -0.339 1.00 43.41 759 PRO A CA 1
ATOM 5835 C C . PRO A 1 759 ? -1.933 9.136 0.183 1.00 43.41 759 PRO A C 1
ATOM 5837 O O . PRO A 1 759 ? -2.468 8.041 0.308 1.00 43.41 759 PRO A O 1
ATOM 5840 N N . ALA A 1 760 ? -0.661 9.374 0.613 1.00 30.89 760 ALA A N 1
ATOM 5841 C CA . ALA A 1 760 ? 0.229 8.579 1.525 1.00 30.89 760 ALA A CA 1
ATOM 5842 C C . ALA A 1 760 ? 1.519 9.396 1.928 1.00 30.89 760 ALA A C 1
ATOM 5844 O O . ALA A 1 760 ? 1.895 10.237 1.120 1.00 30.89 760 ALA A O 1
ATOM 5845 N N . PHE A 1 761 ? 2.365 9.213 2.983 1.00 30.12 761 PHE A N 1
ATOM 5846 C CA . PHE A 1 761 ? 2.371 8.705 4.401 1.00 30.12 761 PHE A CA 1
ATOM 5847 C C . PHE A 1 761 ? 3.856 8.708 4.954 1.00 30.12 761 PHE A C 1
ATOM 5849 O O . PHE A 1 761 ? 4.780 8.772 4.149 1.00 30.12 761 PHE A O 1
ATOM 5856 N N . GLU A 1 762 ? 4.278 8.598 6.238 1.00 31.84 762 GLU A N 1
ATOM 5857 C CA . GLU A 1 762 ? 3.604 8.577 7.568 1.00 31.84 762 GLU A CA 1
ATOM 5858 C C . GLU A 1 762 ? 4.344 9.353 8.731 1.00 31.84 762 GLU A C 1
ATOM 5860 O O . GLU A 1 762 ? 3.702 9.752 9.694 1.00 31.84 762 GLU A O 1
ATOM 5865 N N . ARG A 1 763 ? 5.656 9.692 8.665 1.00 28.66 763 ARG A N 1
ATOM 5866 C CA . ARG A 1 763 ? 6.265 10.836 9.442 1.00 28.66 763 ARG A CA 1
ATOM 5867 C C . ARG A 1 763 ? 6.571 12.034 8.544 1.00 28.66 763 ARG A C 1
ATOM 5869 O O . ARG A 1 763 ? 6.335 13.184 8.903 1.00 28.66 763 ARG A O 1
ATOM 5876 N N . ARG A 1 764 ? 7.000 11.731 7.319 1.00 34.06 764 ARG A N 1
ATOM 5877 C CA . ARG A 1 764 ? 6.928 12.599 6.139 1.00 34.06 764 ARG A CA 1
ATOM 5878 C C . ARG A 1 764 ? 5.456 12.773 5.727 1.00 34.06 764 ARG A C 1
ATOM 5880 O O . ARG A 1 764 ? 5.083 12.327 4.655 1.00 34.06 764 ARG A O 1
ATOM 5887 N N . MET A 1 765 ? 4.594 13.273 6.616 1.00 26.84 765 MET A N 1
ATOM 5888 C CA . MET A 1 765 ? 3.141 13.063 6.494 1.00 26.84 765 MET A CA 1
ATOM 5889 C C . MET A 1 765 ? 2.288 14.307 6.626 1.00 26.84 765 MET A C 1
ATOM 5891 O O . MET A 1 765 ? 1.406 14.488 5.795 1.00 26.84 765 MET A O 1
ATOM 5895 N N . ASN A 1 766 ? 2.585 15.191 7.580 1.00 28.42 766 ASN A N 1
ATOM 5896 C CA . ASN A 1 766 ? 1.930 16.502 7.693 1.00 28.42 766 ASN A CA 1
ATOM 5897 C C . ASN A 1 766 ? 2.546 17.460 6.624 1.00 28.42 766 ASN A C 1
ATOM 5899 O O . ASN A 1 766 ? 3.120 18.509 6.917 1.00 28.42 766 ASN A O 1
ATOM 5903 N N . ILE A 1 767 ? 2.553 16.938 5.392 1.00 29.91 767 I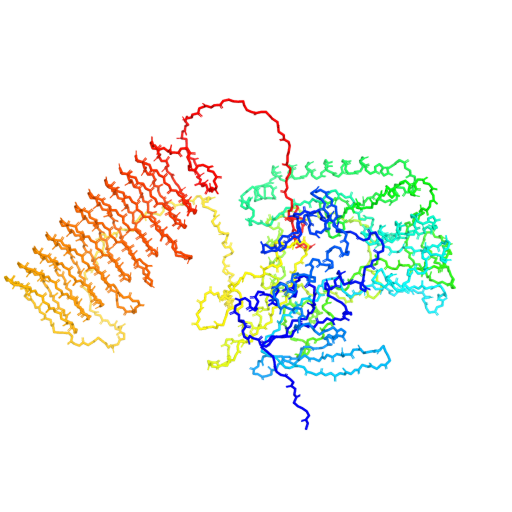LE A N 1
ATOM 5904 C CA . ILE A 1 767 ? 3.400 17.154 4.201 1.00 29.91 767 ILE A CA 1
ATOM 5905 C C . ILE A 1 767 ? 2.649 16.637 2.961 1.00 29.91 767 ILE A C 1
ATOM 5907 O O . ILE A 1 767 ? 2.675 17.266 1.908 1.00 29.91 767 ILE A O 1
ATOM 5911 N N . PHE A 1 768 ? 2.013 15.465 3.097 1.00 26.34 768 PHE A N 1
ATOM 5912 C CA . PHE A 1 768 ? 1.101 14.846 2.128 1.00 26.34 768 PHE A CA 1
ATOM 5913 C C . PHE A 1 768 ? -0.362 14.963 2.621 1.00 26.34 768 PHE A C 1
ATOM 5915 O O . PHE A 1 768 ? -1.183 14.075 2.393 1.00 26.34 768 PHE A O 1
ATOM 5922 N N . LEU A 1 769 ? -0.634 16.075 3.317 1.00 27.98 769 LEU A N 1
ATOM 5923 C CA . LEU A 1 769 ? -1.902 16.663 3.777 1.00 27.98 769 LEU A CA 1
ATOM 5924 C C . LEU A 1 769 ? -1.757 18.194 3.688 1.00 27.98 769 LEU A C 1
ATOM 5926 O O . LEU A 1 769 ? -0.586 18.643 3.683 1.00 27.98 769 LEU A O 1
#

Mean predicted aligned error: 18.98 Å

Foldseek 3Di:
DDDAAEFAEEEEALALLSLLVLLLLCVFVVPGGYAYEHLAPAGHQCLGPLQFDPQDFDLDAAPFFDAPVQHDDCVVQVGDGPATHHSVSSRVSSVVSCVVSVNNVRYDYSWHFQAWEADDVAWTKTWIWRDPDPVDTDIGIHTHREYEYANAQFRADDDFDFACPVQEAAAEDASSCVSVVVVCLVPWQEEEAEDAAPSSLVVLCSNLVSLRAYAYEDELQALAHFQAARFFFAAPCVVVCVVVLLCLQVDPVNVVVVVVVQVVRLVVSCVVLVQVPDPQSVRNNGLDRPLQAFNSYGHPNGPDNVVVSSVVNSYHYHHFDFNHHHYQWTATPVGDTDGTNHYYYNPGGDRFDSYHYPPPPPQFLGWDADDPDDPPPVVVVVVVVLCNSGVVLVPRDDSHPSHDDGHVPDPHDTDHRPADVQFGGPVLLVVQPPDDDPDFDRTYTYDDDPDGSVSSNDPSQPNDGVPPPDDDDDDPDPDPDDPDPDDPDDPDDDDPDDDDDDPPDDDDDDDDDDDDDDDPPADEAADEAEEQAEAADEDPHEYAEEYEYQAEYEYEHNYEYAYEYYYQYEYEYEHAYAYNEEYYYAAEYEFYQDLDPHEYYYAYEYEYAAEYAYEARYYYQEEYYYAAEYHAHCDSHEAEHNYEYHYVEEYEEYFAYYYAYYEYAYEYEYAYDPPREHEYQYYAYVYEYEEAEHYYYEEEYYDAYEYAYHYEYHHAYYHYYNDYDPVRPDDDDYDDDDDDDDDDDDDDDDDDDDDDHHADDDSSRSVRD

InterPro domains:
  IPR020946 Flavin monooxygenase-like [PF00743] (10-207)
  IPR036188 FAD/NAD(P)-binding domain superfamily [G3DSA:3.50.50.60] (4-369)
  IPR036188 FAD/NAD(P)-binding domain superfamily [SSF51905] (7-230)
  IPR050346 Flavin-containing monooxygenases-like [PTHR23023] (9-356)

Secondary structure (DSSP, 8-state):
-PPPEEESEEEE--BHHHHHHHHHHHTT-TT--EEEE-SSSSTBGGG-GGG--TT-EEEEETTSS-BTTB---HHHH-PPTTSEEEHHHHHHHHHHHHHHTT-GGGEESSEEEEEEEEPTTS-EEEEEEEEEETTEEEEEEEEESEEEE---SSSSB-PPP-TTGGGB-S-EEETTTGGGGTTHHHH-SEEEEE-SSHHHHHHHHHHHTTT-EEEEEE-TTS--SPEE-S------GGGS-HHHHHHHHHSHHHHHHHHHHHHHHHHHHHHHTTGGGSHHHHHTS-SS-GGG-STTEE----SS-HHHHHHTTSEEEEES-EEEEEBTEEEETTS-EEE-SEEEE---B-SS-SSEEESTT---S---PPPTT---HHHHHHHHHHHHH-GGGTT---S-TT--PPTTSPSS-PPP--EETTTEEHHHHHHHHHS-TTS---EEEE----S-STTSS--GGGS--TTS-----------SSPPP---S----S----PPPP-TT-PPP--------S-----EEE-S-EEESS-EEEESSEEESS-EEESS-EEEESSEEESS-EEESS-EEEESSEEESS-EEESS-EEEE--SSS--EEESS-EEESSEEEEESSEEESS-EEESSEEEEEEEEEEEEEEEEEEESSEEEEEEEEEEEEEEESS-EEEEPPTT--EEEEEEEESS-EEEES-EEESS-EEESS-EEEES-EEESS-EEES---GGGSSS---EE---S---------------------SSTTTT--

pLDDT: mean 74.68, std 23.66, range [19.48, 98.06]

Nearest PDB structures (foldseek):
  8odw-assembly1_A  TM=7.316E-01  e=1.268E-14  Gynuella sunshinyii
  5j7x-assembly1_A  TM=7.141E-01  e=2.926E-14  Aspergillus flavus
  6wpu-assembly1_A  TM=6.556E-01  e=2.304E-12  Allium sativum
  6pfz-assembly2_A  TM=6.946E-01  e=2.319E-07  Archaeoglobus fulgidus DSM 4304
  6pfz-assembly1_D  TM=6.957E-01  e=3.210E-07  Archaeoglobus fulgidus DSM 4304